Protein AF-A0A9E1I1Q4-F1 (afdb_monomer_lite)

Sequence (810 aa):
MKRIVSFVLIAMMLLTFMPTSYAAVNMVKNPGFETDTSWWKPSGASVIRQEKAAAVGKYGAYVTVTSNWGSMHTPVMNFKKGVTYTVSARIKLAEGLGTRSARFITSHNAGGNGTPAWIEMPSTMINDKEWTLVSSSFCYQGTNKTGKGTLQCRVGSGSELLSYYIDDYSIVSSEVTNYRETEYAEGEMVENKGFDVDSDGWIAKNGAAISRIVGEGYDNSEASGLVTSNGNGYVGVELNFVQGQTYDISAFIKTAGSAAFFTLFVRHDDGTNEQVALLYPTDKDWNSMEGRYLHRRASGKALVYVTSNNTDSFYIDELSVIPKGKAVDIVTETEILPGEKGVMIDGTKQDLSVYITDGIVMVPIVELAYKINGTGTEENGVAVLKRGINVVRLTENATTMSVNGKEKKISVPARIINGKLYADAVAVAMELGVKSAASNGEMVIIKNNEGGYKLNYTAKKLRDDKSLTIGMLTGSRAQRAGTFDPYSTASRDVIKAWFNRNYADCTINVVESDVSATGIMLAAFRAKKFVEENNVDLLLVDVYRNDMELSAAETEEYATTLIRAAREANSSVDIVFLYTLTEELYNDYYSIGKKPESYDGYEKIAGVYSIPTADLGEALIKRMGAEGKGFLSYHNATKNPNTDGAKVYADAIVAKIKECLASSDEKTDRVTRNHAKSFDAVIDGFDNVKLGAGWSKIDESLSTSGTDSYITARQVGAEIEYVFVGNIIGLYYESNPKSGDILYSIDGGAYKSLSTFDKYSYEFEHMCAVLLAKDLEDGQHTLKIKVASTKNEEAKDTLIRIGGFLVGNK

Secondary structure (DSSP, 8-state):
----------------PPPP-PPPPB--SSTT-SS-STT-EEESEEEEEEGGG-SSSS-EEEEEE-STT-EEEPPPEEPPTT-EEEEEEEEEEPTT--EEEEEEEEEEE-TTTPPEEEEEPPPEEEESSS-EEEEEEEE---SSTT-EEEEEEEETTSS---EEEEEEEEEEESS---PBPPPPPTT---TTSS-SS--TT-EEETT-EEEEEES--GGGBSEEEEEE--SS-EEEEEEE--TT-EEEEEEEEEESSS---EEEEEEETTS-EEEEEEE--SSSS-EEEEEEEE---S--EEEEEEEESSSS-EEEEEEEEEEESPPPP--S-EEE-SBSBEEEETTEE----EEEETTEEEEEHHHHHHHTT-EEEEETTEEEEEETTEEEEEETT-SEEEETTEEEE-SS--EEETTEEEEEHHHHHHHTT-SEEEE-SSEEEEE--SS----HHHHHIIIIISEEEEEEEE------TT---HHHHHHHHHHHHHHHHH-TTSEEEEEEEE-TT--HHHHHHHHHHHHHHHT-SEEEEE-GGG-TT--HHHHHHHHHHHHHHHHHH-TT-EEEEE-PPPHHHHHHTGGGT---HHHHHHHHHHHHHT--EE-HHHHHHHHHHHHT--GGGGB-TTSSB-HHHHHHHHHHHHHHHHHHHHT--TT-PPP-PPPS---EEEEE-STTEEEPTTEEEE-S--TTT--S-EEEE-STT-EEEEEEESSEEEEEEEE-TTB-EEEEEETT---EEEES--TTTTT--EEEEEEEESSPPSSEEEEEEEE-S---TT-SS-BEEEEEEEEEE-

Radius of gyration: 38.64 Å; chains: 1; bounding box: 77×83×129 Å

pLDDT: mean 83.0, std 15.5, range [23.55, 98.62]

Structure (mmCIF, N/CA/C/O backbone):
data_AF-A0A9E1I1Q4-F1
#
_entry.id   AF-A0A9E1I1Q4-F1
#
loop_
_atom_site.group_PDB
_atom_site.id
_atom_site.type_symbol
_atom_site.label_atom_id
_atom_site.label_alt_id
_atom_site.label_comp_id
_atom_site.label_asym_id
_atom_site.label_entity_id
_atom_site.label_seq_id
_atom_site.pdbx_PDB_ins_code
_atom_site.Cartn_x
_atom_site.Cartn_y
_atom_site.Cartn_z
_atom_site.occupancy
_atom_site.B_iso_or_equiv
_atom_site.auth_seq_id
_atom_site.auth_comp_id
_atom_site.auth_asym_id
_atom_site.auth_atom_id
_atom_site.pdbx_PDB_model_num
ATOM 1 N N . MET A 1 1 ? -1.872 5.866 -84.261 1.00 31.75 1 MET A N 1
ATOM 2 C CA . MET A 1 1 ? -1.132 4.589 -84.154 1.00 31.75 1 MET A CA 1
ATOM 3 C C . MET A 1 1 ? 0.278 4.917 -83.648 1.00 31.75 1 MET A C 1
ATOM 5 O O . MET A 1 1 ? 0.926 5.736 -84.269 1.00 31.75 1 MET A O 1
ATOM 9 N N . LYS A 1 2 ? 0.653 4.376 -82.475 1.00 30.27 2 LYS A N 1
ATOM 10 C CA . LYS A 1 2 ? 1.987 4.249 -81.826 1.00 30.27 2 LYS A CA 1
ATOM 11 C C . LYS A 1 2 ? 3.082 5.348 -81.958 1.00 30.27 2 LYS A C 1
ATOM 13 O O . LYS A 1 2 ? 3.721 5.457 -82.989 1.00 30.27 2 LYS A O 1
ATOM 18 N N . ARG A 1 3 ? 3.370 5.943 -80.780 1.00 30.50 3 ARG A N 1
ATOM 19 C CA . ARG A 1 3 ? 4.661 6.194 -80.067 1.00 30.50 3 ARG A CA 1
ATOM 20 C C . ARG A 1 3 ? 5.834 6.947 -80.738 1.00 30.50 3 ARG A C 1
ATOM 22 O O . ARG A 1 3 ? 6.239 6.593 -81.832 1.00 30.50 3 ARG A O 1
ATOM 29 N N . ILE A 1 4 ? 6.477 7.799 -79.910 1.00 27.84 4 ILE A N 1
ATOM 30 C CA . ILE A 1 4 ? 7.935 7.995 -79.618 1.00 27.84 4 ILE A CA 1
ATOM 31 C C . ILE A 1 4 ? 8.178 9.508 -79.376 1.00 27.84 4 ILE A C 1
ATOM 33 O O . ILE A 1 4 ? 8.007 10.304 -80.286 1.00 27.84 4 ILE A O 1
ATOM 37 N N . VAL A 1 5 ? 8.226 9.986 -78.122 1.00 28.00 5 VAL A N 1
ATOM 38 C CA . VAL A 1 5 ? 9.405 10.175 -77.232 1.00 28.00 5 VAL A CA 1
ATOM 39 C C . VAL A 1 5 ? 10.465 11.141 -77.784 1.00 28.00 5 VAL A C 1
ATOM 41 O O . VAL A 1 5 ? 11.193 10.788 -78.706 1.00 28.00 5 VAL A O 1
ATOM 44 N N . SER A 1 6 ? 10.601 12.313 -77.145 1.00 26.61 6 SER A N 1
ATOM 45 C CA . SER A 1 6 ? 11.833 12.814 -76.488 1.00 26.61 6 SER A CA 1
ATOM 46 C C . SER A 1 6 ? 11.692 14.301 -76.137 1.00 26.61 6 SER A C 1
ATOM 48 O O . SER A 1 6 ? 11.470 15.100 -77.034 1.00 26.61 6 SER A O 1
ATOM 50 N N . PHE A 1 7 ? 11.878 14.679 -74.869 1.00 25.36 7 PHE A N 1
ATOM 51 C CA . PHE A 1 7 ? 12.799 15.759 -74.489 1.00 25.36 7 PHE A CA 1
ATOM 52 C C . PHE A 1 7 ? 13.156 15.637 -73.001 1.00 25.36 7 PHE A C 1
ATOM 54 O O . PHE A 1 7 ? 12.303 15.453 -72.137 1.00 25.36 7 PHE A O 1
ATOM 61 N N . VAL A 1 8 ? 14.463 15.667 -72.772 1.00 26.41 8 VAL A N 1
ATOM 62 C CA . VAL A 1 8 ? 15.217 15.561 -71.520 1.00 26.41 8 VAL A CA 1
ATOM 63 C C . VAL A 1 8 ? 15.205 16.907 -70.793 1.00 26.41 8 VAL A C 1
ATOM 65 O O . VAL A 1 8 ? 15.328 17.918 -71.476 1.00 26.41 8 VAL A O 1
ATOM 68 N N . LEU A 1 9 ? 15.167 16.923 -69.450 1.00 24.62 9 LEU A N 1
ATOM 69 C CA . LEU A 1 9 ? 16.068 17.760 -68.634 1.00 24.62 9 LEU A CA 1
ATOM 70 C C . LEU A 1 9 ? 16.052 17.390 -67.125 1.00 24.62 9 LEU A C 1
ATOM 72 O O . LEU A 1 9 ? 15.003 17.381 -66.494 1.00 24.62 9 LEU A O 1
ATOM 76 N N . ILE A 1 10 ? 17.270 17.202 -66.591 1.00 27.27 10 ILE A N 1
ATOM 77 C CA . ILE A 1 10 ? 17.754 17.378 -65.199 1.00 27.27 10 ILE A CA 1
ATOM 78 C C . ILE A 1 10 ? 17.330 16.357 -64.122 1.00 27.27 10 ILE A C 1
ATOM 80 O O . ILE A 1 10 ? 16.269 16.470 -63.523 1.00 27.27 10 ILE A O 1
ATOM 84 N N . ALA A 1 11 ? 18.274 15.482 -63.749 1.00 23.95 11 ALA A N 1
ATOM 85 C CA . ALA A 1 11 ? 18.584 15.164 -62.348 1.00 23.95 11 ALA A CA 1
ATOM 86 C C . ALA A 1 11 ? 19.993 14.547 -62.256 1.00 23.95 11 ALA A C 1
ATOM 88 O O . ALA A 1 11 ? 20.226 13.405 -62.646 1.00 23.95 11 ALA A O 1
ATOM 89 N N . MET A 1 12 ? 20.944 15.347 -61.780 1.00 27.67 12 MET A N 1
ATOM 90 C CA . MET A 1 12 ? 22.245 14.907 -61.275 1.00 27.67 12 MET A CA 1
ATOM 91 C C . MET A 1 12 ? 22.057 14.540 -59.788 1.00 27.67 12 MET A C 1
ATOM 93 O O . MET A 1 12 ? 21.210 15.147 -59.142 1.00 27.67 12 MET A O 1
ATOM 97 N N . MET A 1 13 ? 22.863 13.601 -59.274 1.00 28.61 13 MET A N 1
ATOM 98 C CA . MET A 1 13 ? 22.855 12.992 -57.922 1.00 28.61 13 MET A CA 1
ATOM 99 C C . MET A 1 13 ? 21.889 11.819 -57.684 1.00 28.61 13 MET A C 1
ATOM 101 O O . MET A 1 13 ? 20.784 11.984 -57.186 1.00 28.61 13 MET A O 1
ATOM 105 N N . LEU A 1 14 ? 22.387 10.610 -57.956 1.00 23.55 14 LEU A N 1
ATOM 106 C CA . LEU A 1 14 ? 22.246 9.419 -57.105 1.00 23.55 14 LEU A CA 1
ATOM 107 C C . LEU A 1 14 ? 23.162 8.339 -57.695 1.00 23.55 14 LEU A C 1
ATOM 109 O O . LEU A 1 14 ? 22.777 7.595 -58.594 1.00 23.55 14 LEU A O 1
ATOM 113 N N . LEU A 1 15 ? 24.411 8.282 -57.218 1.00 25.50 15 LEU A N 1
ATOM 114 C CA . LEU A 1 15 ? 25.166 7.035 -57.284 1.00 25.50 15 LEU A CA 1
ATOM 115 C C . LEU A 1 15 ? 24.448 6.085 -56.322 1.00 25.50 15 LEU A C 1
ATOM 117 O O . LEU A 1 15 ? 24.604 6.172 -55.107 1.00 25.50 15 LEU A O 1
ATOM 121 N N . THR A 1 16 ? 23.585 5.238 -56.867 1.00 27.83 16 THR A N 1
ATOM 122 C CA . THR A 1 16 ? 23.010 4.117 -56.137 1.00 27.83 16 THR A CA 1
ATOM 123 C C . THR A 1 16 ? 24.149 3.181 -55.754 1.00 27.83 16 THR A C 1
ATOM 125 O O . THR A 1 16 ? 24.719 2.512 -56.618 1.00 27.83 16 THR A O 1
ATOM 128 N N . PHE A 1 17 ? 24.470 3.139 -54.461 1.00 28.78 17 PHE A N 1
ATOM 129 C CA . PHE A 1 17 ? 25.036 1.947 -53.843 1.00 28.78 17 PHE A CA 1
ATOM 130 C C . PHE A 1 17 ? 24.171 0.760 -54.279 1.00 28.78 17 PHE A C 1
ATOM 132 O O . PHE A 1 17 ? 22.959 0.755 -54.059 1.00 28.78 17 PHE A O 1
ATOM 139 N N . MET A 1 18 ? 24.773 -0.225 -54.944 1.00 27.92 18 MET A N 1
ATOM 140 C CA . MET A 1 18 ? 24.151 -1.542 -54.991 1.00 27.92 18 MET A CA 1
ATOM 141 C C . MET A 1 18 ? 24.119 -2.063 -53.551 1.00 27.92 18 MET A C 1
ATOM 143 O O . MET A 1 18 ? 25.167 -2.022 -52.902 1.00 27.92 18 MET A O 1
ATOM 147 N N . PRO A 1 19 ? 22.976 -2.536 -53.027 1.00 31.38 19 PRO A N 1
ATOM 148 C CA . PRO A 1 19 ? 22.994 -3.261 -51.772 1.00 31.38 19 PRO A CA 1
ATOM 149 C C . PRO A 1 19 ? 23.843 -4.518 -51.971 1.00 31.38 19 PRO A C 1
ATOM 151 O O . PRO A 1 19 ? 23.609 -5.312 -52.887 1.00 31.38 19 PRO A O 1
ATOM 154 N N . THR A 1 20 ? 24.854 -4.668 -51.124 1.00 36.47 20 THR A N 1
ATOM 155 C CA . THR A 1 20 ? 25.526 -5.935 -50.855 1.00 36.47 20 THR A CA 1
ATOM 156 C C . THR A 1 20 ? 24.454 -6.993 -50.604 1.00 36.47 20 THR A C 1
ATOM 158 O O . THR A 1 20 ? 23.581 -6.836 -49.754 1.00 36.47 20 THR A O 1
ATOM 161 N N . SER A 1 21 ? 24.459 -8.061 -51.398 1.00 34.97 21 SER A N 1
ATOM 162 C CA . SER A 1 21 ? 23.562 -9.192 -51.184 1.00 34.97 21 SER A CA 1
ATOM 163 C C . SER A 1 21 ? 23.969 -9.901 -49.890 1.00 34.97 21 SER A C 1
ATOM 165 O O . SER A 1 21 ? 24.997 -10.579 -49.868 1.00 34.97 21 SER A O 1
ATOM 167 N N . TYR A 1 22 ? 23.191 -9.741 -48.820 1.00 41.50 22 TYR A N 1
ATOM 168 C CA . TYR A 1 22 ? 23.403 -10.461 -47.565 1.00 41.50 22 TYR A CA 1
ATOM 169 C C . TYR A 1 22 ? 23.084 -11.953 -47.753 1.00 41.50 22 TYR A C 1
ATOM 171 O O . TYR A 1 22 ? 22.030 -12.320 -48.281 1.00 41.50 22 TYR A O 1
ATOM 179 N N . ALA A 1 23 ? 24.024 -12.821 -47.371 1.00 47.31 23 ALA A N 1
ATOM 180 C CA . ALA A 1 23 ? 23.887 -14.269 -47.481 1.00 47.31 23 ALA A CA 1
ATOM 181 C C . ALA A 1 23 ? 23.086 -14.816 -46.292 1.00 47.31 23 ALA A C 1
ATOM 183 O O . ALA A 1 23 ? 23.363 -14.484 -45.144 1.00 47.31 23 ALA A O 1
ATOM 184 N N . ALA A 1 24 ? 22.094 -15.665 -46.553 1.00 55.91 24 ALA A N 1
ATOM 185 C CA . ALA A 1 24 ? 21.310 -16.285 -45.493 1.00 55.91 24 ALA A CA 1
ATOM 186 C C . ALA A 1 24 ? 22.155 -17.303 -44.688 1.00 55.91 24 ALA A C 1
ATOM 188 O O . ALA A 1 24 ? 22.966 -18.042 -45.253 1.00 55.91 24 ALA A O 1
ATOM 189 N N . VAL A 1 25 ? 21.985 -17.310 -43.360 1.00 66.00 25 VAL A N 1
ATOM 190 C CA . VAL A 1 25 ? 22.849 -18.040 -42.414 1.00 66.00 25 VAL A CA 1
ATOM 191 C C . VAL A 1 25 ? 22.579 -19.546 -42.442 1.00 66.00 25 VAL A C 1
ATOM 193 O O . VAL A 1 25 ? 21.433 -20.000 -42.449 1.00 66.00 25 VAL A O 1
ATOM 196 N N . ASN A 1 26 ? 23.657 -20.336 -42.440 1.00 80.62 26 ASN A N 1
ATOM 197 C CA . ASN A 1 26 ? 23.590 -21.793 -42.383 1.00 80.62 26 ASN A CA 1
ATOM 198 C C . ASN A 1 26 ? 23.258 -22.271 -40.956 1.00 80.62 26 ASN A C 1
ATOM 200 O O . ASN A 1 26 ? 23.991 -22.001 -40.009 1.00 80.62 26 ASN A O 1
ATOM 204 N N . MET A 1 27 ? 22.175 -23.033 -40.808 1.00 84.94 27 MET A N 1
ATOM 205 C CA . MET A 1 27 ? 21.664 -23.558 -39.536 1.00 84.94 27 MET A CA 1
ATOM 206 C C . MET A 1 27 ? 22.432 -24.790 -39.016 1.00 84.94 27 MET A C 1
ATOM 208 O O . MET A 1 27 ? 22.114 -25.313 -37.945 1.00 84.94 27 MET A O 1
ATOM 212 N N . VAL A 1 28 ? 23.404 -25.304 -39.774 1.00 83.00 28 VAL A N 1
ATOM 213 C CA . VAL A 1 28 ? 24.212 -26.477 -39.408 1.00 83.00 28 VAL A CA 1
ATOM 214 C C . VAL A 1 28 ? 25.425 -26.055 -38.586 1.00 83.00 28 VAL A C 1
ATOM 216 O O . VAL A 1 28 ? 26.250 -25.267 -39.043 1.00 83.00 28 VAL A O 1
ATOM 219 N N . LYS A 1 29 ? 25.588 -26.635 -37.388 1.00 79.19 29 LYS A N 1
ATOM 220 C CA . LYS A 1 29 ? 26.820 -26.474 -36.600 1.00 79.19 29 LYS A CA 1
ATOM 221 C C . LYS A 1 29 ? 27.890 -27.420 -37.153 1.00 79.19 29 LYS A C 1
ATOM 223 O O . LYS A 1 29 ? 27.659 -28.625 -37.211 1.00 79.19 29 LYS A O 1
ATOM 228 N N . ASN A 1 30 ? 29.045 -26.872 -37.534 1.00 79.69 30 ASN A N 1
ATOM 229 C CA . ASN A 1 30 ? 30.163 -27.589 -38.167 1.00 79.69 30 ASN A CA 1
ATOM 230 C C . ASN A 1 30 ? 29.805 -28.259 -39.523 1.00 79.69 30 ASN A C 1
ATOM 232 O O . ASN A 1 30 ? 29.855 -29.486 -39.648 1.00 79.69 30 ASN A O 1
ATOM 236 N N . PRO A 1 31 ? 29.436 -27.466 -40.549 1.00 85.19 31 PRO A N 1
ATOM 237 C CA . PRO A 1 31 ? 28.944 -27.973 -41.835 1.00 85.19 31 PRO A CA 1
ATOM 238 C C . PRO A 1 31 ? 29.987 -28.745 -42.657 1.00 85.19 31 PRO A C 1
ATOM 240 O O . PRO A 1 31 ? 29.607 -29.629 -43.422 1.00 85.19 31 PRO A O 1
ATOM 243 N N . GLY A 1 32 ? 31.272 -28.428 -42.474 1.00 83.75 32 GLY A N 1
ATOM 244 C CA . GLY A 1 32 ? 32.406 -29.090 -43.130 1.00 83.75 32 GLY A CA 1
ATOM 245 C C . GLY A 1 32 ? 33.088 -30.160 -42.273 1.00 83.75 32 GLY A C 1
ATOM 246 O O . GLY A 1 32 ? 34.187 -30.587 -42.574 1.00 83.75 32 GLY A O 1
ATOM 247 N N . PHE A 1 33 ? 32.504 -30.570 -41.138 1.00 88.62 33 PHE A N 1
ATOM 248 C CA . PHE A 1 33 ? 33.086 -31.609 -40.268 1.00 88.62 33 PHE A CA 1
ATOM 249 C C . PHE A 1 33 ? 34.517 -31.309 -39.771 1.00 88.62 33 PHE A C 1
ATOM 251 O O . PHE A 1 33 ? 35.244 -32.216 -39.366 1.00 88.62 33 PHE A O 1
ATOM 258 N N . GLU A 1 34 ? 34.927 -30.043 -39.730 1.00 87.06 34 GLU A N 1
ATOM 259 C CA . GLU A 1 34 ? 36.308 -29.638 -39.455 1.00 87.06 34 GLU A CA 1
ATOM 260 C C . GLU A 1 34 ? 36.713 -29.817 -37.991 1.00 87.06 34 GLU A C 1
ATOM 262 O O . GLU A 1 34 ? 37.888 -30.039 -37.705 1.00 87.06 34 GLU A O 1
ATOM 267 N N . THR A 1 35 ? 35.762 -29.816 -37.056 1.00 84.31 35 THR A N 1
ATOM 268 C CA . THR A 1 35 ? 36.044 -30.036 -35.628 1.00 84.31 35 THR A CA 1
ATOM 269 C C . THR A 1 35 ? 35.754 -31.471 -35.182 1.00 84.31 35 THR A C 1
ATOM 271 O O . THR A 1 35 ? 36.652 -32.165 -34.711 1.00 84.31 35 THR A O 1
ATOM 274 N N . ASP A 1 36 ? 34.520 -31.949 -35.359 1.00 87.12 36 ASP A N 1
ATOM 275 C CA . ASP A 1 36 ? 34.059 -33.268 -34.905 1.00 87.12 36 ASP A CA 1
ATOM 276 C C . ASP A 1 36 ? 32.797 -33.750 -35.661 1.00 87.12 36 ASP A C 1
ATOM 278 O O . ASP A 1 36 ? 32.362 -33.137 -36.634 1.00 87.12 36 ASP A O 1
ATOM 282 N N . THR A 1 37 ? 32.205 -34.871 -35.227 1.00 87.94 37 THR A N 1
ATOM 283 C CA . THR A 1 37 ? 30.909 -35.385 -35.724 1.00 87.94 37 THR A CA 1
ATOM 284 C C . THR A 1 37 ? 29.784 -35.311 -34.684 1.00 87.94 37 THR A C 1
ATOM 286 O O . THR A 1 37 ? 28.690 -35.816 -34.926 1.00 87.94 37 THR A O 1
ATOM 289 N N . SER A 1 38 ? 30.022 -34.694 -33.523 1.00 87.56 38 SER A N 1
ATOM 290 C CA . SER A 1 38 ? 29.178 -34.781 -32.320 1.00 87.56 38 SER A CA 1
ATOM 291 C C . SER A 1 38 ? 27.760 -34.229 -32.512 1.00 87.56 38 SER A C 1
ATOM 293 O O . SER A 1 38 ? 26.793 -34.718 -31.905 1.00 87.56 38 SER A O 1
ATOM 295 N N . TRP A 1 39 ? 27.620 -33.232 -33.389 1.00 87.62 39 TRP A N 1
ATOM 296 C CA . TRP A 1 39 ? 26.337 -32.632 -33.736 1.00 87.62 39 TRP A CA 1
ATOM 297 C C . TRP A 1 39 ? 25.442 -33.599 -34.522 1.00 87.62 39 TRP A C 1
ATOM 299 O O . TRP A 1 39 ? 24.232 -33.626 -34.311 1.00 87.62 39 TRP A O 1
ATOM 309 N N . TRP A 1 40 ? 26.021 -34.462 -35.356 1.00 90.88 40 TRP A N 1
ATOM 310 C CA . TRP A 1 40 ? 25.286 -35.383 -36.218 1.00 90.88 40 TRP A CA 1
ATOM 311 C C . TRP A 1 40 ? 24.785 -36.612 -35.464 1.00 90.88 40 TRP A C 1
ATOM 313 O O . TRP A 1 40 ? 25.436 -37.127 -34.554 1.00 90.88 40 TRP A O 1
ATOM 323 N N . LYS A 1 41 ? 23.603 -37.101 -35.848 1.00 94.00 41 LYS A N 1
ATOM 324 C CA . LYS A 1 41 ? 22.956 -38.262 -35.236 1.00 94.00 41 LYS A CA 1
ATOM 325 C C . LYS A 1 41 ? 22.867 -39.391 -36.267 1.00 94.00 41 LYS A C 1
ATOM 327 O O . LYS A 1 41 ? 22.116 -39.280 -37.233 1.00 94.00 41 LYS A O 1
ATOM 332 N N . PRO A 1 42 ? 23.669 -40.458 -36.132 1.00 92.75 42 PRO A N 1
ATOM 333 C CA . PRO A 1 42 ? 23.512 -41.644 -36.960 1.00 92.75 42 PRO A CA 1
ATOM 334 C C . PRO A 1 42 ? 22.363 -42.522 -36.449 1.00 92.75 42 PRO A C 1
ATOM 336 O O . PRO A 1 42 ? 22.203 -42.714 -35.246 1.00 92.75 42 PRO A O 1
ATOM 339 N N . SER A 1 43 ? 21.592 -43.107 -37.362 1.00 92.00 43 SER A N 1
ATOM 340 C CA . SER A 1 43 ? 20.664 -44.209 -37.074 1.00 92.00 43 SER A CA 1
ATOM 341 C C . SER A 1 43 ? 20.805 -45.247 -38.173 1.00 92.00 43 SER A C 1
ATOM 343 O O . SER A 1 43 ? 20.752 -44.886 -39.344 1.00 92.00 43 SER A O 1
ATOM 345 N N . GLY A 1 44 ? 21.050 -46.514 -37.827 1.00 92.25 44 GLY A N 1
ATOM 346 C CA . GLY A 1 44 ? 21.295 -47.558 -38.832 1.00 92.25 44 GLY A CA 1
ATOM 347 C C . GLY A 1 44 ? 22.511 -47.293 -39.731 1.00 92.25 44 GLY A C 1
ATOM 348 O O . GLY A 1 44 ? 22.585 -47.802 -40.848 1.00 92.25 44 GLY A O 1
ATOM 349 N N . ALA A 1 45 ? 23.432 -46.442 -39.278 1.00 94.62 45 ALA A N 1
ATOM 350 C CA . ALA A 1 45 ? 24.629 -46.032 -39.994 1.00 94.62 45 ALA A CA 1
ATOM 351 C C . ALA A 1 45 ? 25.760 -45.709 -39.005 1.00 94.62 45 ALA A C 1
ATOM 353 O O . ALA A 1 45 ? 25.513 -45.507 -37.816 1.00 94.62 45 ALA A O 1
ATOM 354 N N . SER A 1 46 ? 26.996 -45.624 -39.489 1.00 95.19 46 SER A N 1
ATOM 355 C CA . SER A 1 46 ? 28.126 -45.028 -38.770 1.00 95.19 46 SER A CA 1
ATOM 356 C C . SER A 1 46 ? 28.619 -43.782 -39.502 1.00 95.19 46 SER A C 1
ATOM 358 O O . SER A 1 46 ? 28.524 -43.704 -40.726 1.00 95.19 46 SER A O 1
ATOM 360 N N . VAL A 1 47 ? 29.119 -42.798 -38.749 1.00 94.81 47 VAL A N 1
ATOM 361 C CA . VAL A 1 47 ? 29.632 -41.525 -39.278 1.00 94.81 47 VAL A CA 1
ATOM 362 C C . VAL A 1 47 ? 31.033 -41.316 -38.727 1.00 94.81 47 VAL A C 1
ATOM 364 O O . VAL A 1 47 ? 31.212 -41.171 -37.517 1.00 94.81 47 VAL A O 1
ATOM 367 N N . ILE A 1 48 ? 32.023 -41.314 -39.614 1.00 94.75 48 ILE A N 1
ATOM 368 C CA . ILE A 1 48 ? 33.435 -41.175 -39.259 1.00 94.75 48 ILE A CA 1
ATOM 369 C C . ILE A 1 48 ? 33.995 -39.944 -39.961 1.00 94.75 48 ILE A C 1
ATOM 371 O O . ILE A 1 48 ? 33.928 -39.836 -41.182 1.00 94.75 48 ILE A O 1
ATOM 375 N N . ARG A 1 49 ? 34.583 -39.027 -39.192 1.00 94.25 49 ARG A N 1
ATOM 376 C CA . ARG A 1 49 ? 35.329 -37.887 -39.731 1.00 94.25 49 ARG A CA 1
ATOM 377 C C . ARG A 1 49 ? 36.700 -38.344 -40.221 1.00 94.25 49 ARG A C 1
ATOM 379 O O . ARG A 1 49 ? 37.429 -38.983 -39.465 1.00 94.25 49 ARG A O 1
ATOM 386 N N . GLN A 1 50 ? 37.069 -38.000 -41.452 1.00 91.62 50 GLN A N 1
ATOM 387 C CA . GLN A 1 50 ? 38.378 -38.349 -42.014 1.00 91.62 50 GLN A CA 1
ATOM 388 C C . GLN A 1 50 ? 38.825 -37.385 -43.118 1.00 91.62 50 GLN A C 1
ATOM 390 O O . GLN A 1 50 ? 37.997 -36.785 -43.795 1.00 91.62 50 GLN A O 1
ATOM 395 N N . GLU A 1 51 ? 40.139 -37.280 -43.339 1.00 86.38 51 GLU A N 1
ATOM 396 C CA . GLU A 1 51 ? 40.712 -36.351 -44.330 1.00 86.38 51 GLU A CA 1
ATOM 397 C C . GLU A 1 51 ? 40.326 -36.710 -45.772 1.00 86.38 51 GLU A C 1
ATOM 399 O O . GLU A 1 51 ? 39.996 -35.851 -46.580 1.00 86.38 51 GLU A O 1
ATOM 404 N N . LYS A 1 52 ? 40.261 -38.011 -46.091 1.00 77.50 52 LYS A N 1
ATOM 405 C CA . LYS A 1 52 ? 39.847 -38.500 -47.422 1.00 77.50 52 LYS A CA 1
ATOM 406 C C . LYS A 1 52 ? 38.393 -38.174 -47.784 1.00 77.50 52 LYS A C 1
ATOM 408 O O . LYS A 1 52 ? 37.982 -38.439 -48.910 1.00 77.50 52 LYS A O 1
ATOM 413 N N . ALA A 1 53 ? 37.614 -37.684 -46.825 1.00 75.69 53 ALA A N 1
ATOM 414 C CA . ALA A 1 53 ? 36.216 -37.331 -47.002 1.00 75.69 53 ALA A CA 1
ATOM 415 C C . ALA A 1 53 ? 35.996 -35.829 -47.226 1.00 75.69 53 ALA A C 1
ATOM 417 O O . ALA A 1 53 ? 34.844 -35.444 -47.365 1.00 75.69 53 ALA A O 1
ATOM 418 N N . ALA A 1 54 ? 37.051 -35.009 -47.281 1.00 83.00 54 ALA A N 1
ATOM 419 C CA . ALA A 1 54 ? 36.927 -33.578 -47.533 1.00 83.00 54 ALA A CA 1
ATOM 420 C C . ALA A 1 54 ? 36.652 -33.295 -49.021 1.00 83.00 54 ALA A C 1
ATOM 422 O O . ALA A 1 54 ? 37.390 -33.737 -49.911 1.00 83.00 54 ALA A O 1
ATOM 423 N N . ALA A 1 55 ? 35.585 -32.557 -49.294 1.00 81.81 55 ALA A N 1
ATOM 424 C CA . ALA A 1 55 ? 35.336 -31.884 -50.560 1.00 81.81 55 ALA A CA 1
ATOM 425 C C . ALA A 1 55 ? 35.933 -30.470 -50.541 1.00 81.81 55 ALA A C 1
ATOM 427 O O . ALA A 1 55 ? 36.485 -30.024 -51.550 1.00 81.81 55 ALA A O 1
ATOM 428 N N . VAL A 1 56 ? 35.844 -29.791 -49.396 1.00 76.06 56 VAL A N 1
ATOM 429 C CA . VAL A 1 56 ? 36.466 -28.497 -49.094 1.00 76.06 56 VAL A CA 1
ATOM 430 C C . VAL A 1 56 ? 37.055 -28.585 -47.684 1.00 76.06 56 VAL A C 1
ATOM 432 O O . VAL A 1 56 ? 36.546 -29.308 -46.844 1.00 76.06 56 VAL A O 1
ATOM 435 N N . GLY A 1 57 ? 38.151 -27.875 -47.414 1.00 82.81 57 GLY A N 1
ATOM 436 C CA . GLY A 1 57 ? 38.796 -27.941 -46.101 1.00 82.81 57 GLY A CA 1
ATOM 437 C C . GLY A 1 57 ? 39.644 -29.202 -45.912 1.00 82.81 57 GLY A C 1
ATOM 438 O O . GLY A 1 57 ? 40.212 -29.732 -46.872 1.00 82.81 57 GLY A O 1
ATOM 439 N N . LYS A 1 58 ? 39.826 -29.619 -44.657 1.00 82.06 58 LYS A N 1
ATOM 440 C CA . LYS A 1 58 ? 40.730 -30.711 -44.276 1.00 82.06 58 LYS A CA 1
ATOM 441 C C . LYS A 1 58 ? 39.985 -32.003 -43.968 1.00 82.06 58 LYS A C 1
ATOM 443 O O . LYS A 1 58 ? 40.577 -33.069 -44.134 1.00 82.06 58 LYS A O 1
ATOM 448 N N . TYR A 1 59 ? 38.734 -31.951 -43.524 1.00 88.25 59 TYR A N 1
ATOM 449 C CA . TYR A 1 59 ? 37.987 -33.139 -43.122 1.00 88.25 59 TYR A CA 1
ATOM 450 C C . TYR A 1 59 ? 36.597 -33.168 -43.749 1.00 88.25 59 TYR A C 1
ATOM 452 O O . TYR A 1 59 ? 36.053 -32.153 -44.123 1.00 88.25 59 TYR A O 1
ATOM 460 N N . GLY A 1 60 ? 36.018 -34.361 -43.843 1.00 91.81 60 GLY A N 1
ATOM 461 C CA . GLY A 1 60 ? 34.599 -34.545 -44.137 1.00 91.81 60 GLY A CA 1
ATOM 462 C C . GLY A 1 60 ? 34.084 -35.811 -43.461 1.00 91.81 60 GLY A C 1
ATOM 463 O O . GLY A 1 60 ? 34.828 -36.487 -42.733 1.00 91.81 60 GLY A O 1
ATOM 464 N N . ALA A 1 61 ? 32.827 -36.178 -43.704 1.00 95.06 61 ALA A N 1
ATOM 465 C CA . ALA A 1 61 ? 32.229 -37.378 -43.128 1.00 95.06 61 ALA A CA 1
ATOM 466 C C . ALA A 1 61 ? 32.191 -38.552 -44.114 1.00 95.06 61 ALA A C 1
ATOM 468 O O . ALA A 1 61 ? 31.731 -38.441 -45.248 1.00 95.06 61 ALA A O 1
ATOM 469 N N . TYR A 1 62 ? 32.616 -39.721 -43.642 1.00 96.19 62 TYR A N 1
ATOM 470 C CA . TYR A 1 62 ? 32.378 -41.013 -44.273 1.00 96.19 62 TYR A CA 1
ATOM 471 C C . TYR A 1 62 ? 31.243 -41.728 -43.558 1.00 96.19 62 TYR A C 1
ATOM 473 O O . TYR A 1 62 ? 31.348 -42.063 -42.374 1.00 96.19 62 TYR A O 1
ATOM 481 N N . VAL A 1 63 ? 30.154 -41.949 -44.286 1.00 95.94 63 VAL A N 1
ATOM 482 C CA . VAL A 1 63 ? 28.941 -42.576 -43.776 1.00 95.94 63 VAL A CA 1
ATOM 483 C C . VAL A 1 63 ? 28.866 -44.001 -44.301 1.00 95.94 63 VAL A C 1
ATOM 485 O O . VAL A 1 63 ? 28.962 -44.224 -45.505 1.00 95.94 63 VAL A O 1
ATOM 488 N N . THR A 1 64 ? 28.687 -44.971 -43.407 1.00 96.06 64 THR A N 1
ATOM 489 C CA . THR A 1 64 ? 28.446 -46.377 -43.768 1.00 96.06 64 THR A CA 1
ATOM 490 C C . THR A 1 64 ? 27.062 -46.785 -43.300 1.00 96.06 64 THR A C 1
ATOM 492 O O . THR A 1 64 ? 26.793 -46.769 -42.102 1.00 96.06 64 THR A O 1
ATOM 495 N N . VAL A 1 65 ? 26.185 -47.147 -44.235 1.00 95.19 65 VAL A N 1
ATOM 496 C CA . VAL A 1 65 ? 24.825 -47.612 -43.942 1.00 95.19 65 VAL A CA 1
ATOM 497 C C . VAL A 1 65 ? 24.885 -49.079 -43.517 1.00 95.19 65 VAL A C 1
ATOM 499 O O . VAL A 1 65 ? 25.336 -49.931 -44.279 1.00 95.19 65 VAL A O 1
ATOM 502 N N . THR A 1 66 ? 24.446 -49.376 -42.294 1.00 93.94 66 THR A N 1
ATOM 503 C CA . THR A 1 66 ? 24.546 -50.706 -41.667 1.00 93.94 66 THR A CA 1
ATOM 504 C C . THR A 1 66 ? 23.202 -51.421 -41.525 1.00 93.94 66 THR A C 1
ATOM 506 O O . THR A 1 66 ? 23.175 -52.611 -41.217 1.00 93.94 66 THR A O 1
ATOM 509 N N . SER A 1 67 ? 22.085 -50.738 -41.784 1.00 92.81 67 SER A N 1
ATOM 510 C CA . SER A 1 67 ? 20.748 -51.334 -41.832 1.00 92.81 67 SER A CA 1
ATOM 511 C C . SER A 1 67 ? 19.854 -50.643 -42.858 1.00 92.81 67 SER A C 1
ATOM 513 O O . SER A 1 67 ? 20.122 -49.516 -43.275 1.00 92.81 67 SER A O 1
ATOM 515 N N . ASN A 1 68 ? 18.737 -51.287 -43.209 1.00 91.38 68 ASN A N 1
ATOM 516 C CA . ASN A 1 68 ? 17.694 -50.656 -44.017 1.00 91.38 68 ASN A CA 1
ATOM 517 C C . ASN A 1 68 ? 17.285 -49.312 -43.401 1.00 91.38 68 ASN A C 1
ATOM 519 O O . ASN A 1 68 ? 17.074 -49.211 -42.191 1.00 91.38 68 ASN A O 1
ATOM 523 N N . TRP A 1 69 ? 17.159 -48.303 -44.257 1.00 87.62 69 TRP A N 1
ATOM 524 C CA . TRP A 1 69 ? 16.812 -46.916 -43.943 1.00 87.62 69 TRP A CA 1
ATOM 525 C C . TRP A 1 69 ? 17.843 -46.163 -43.100 1.00 87.62 69 TRP A C 1
ATOM 527 O O . TRP A 1 69 ? 17.536 -45.080 -42.602 1.00 87.62 69 TRP A O 1
ATOM 537 N N . GLY A 1 70 ? 19.053 -46.709 -42.967 1.00 90.62 70 GLY A N 1
ATOM 538 C CA . GLY A 1 70 ? 20.130 -46.083 -42.221 1.00 90.62 70 GLY A CA 1
ATOM 539 C C . GLY A 1 70 ? 20.561 -44.743 -42.813 1.00 90.62 70 GLY A C 1
ATOM 540 O O . GLY A 1 70 ? 20.641 -44.577 -44.032 1.00 90.62 70 GLY A O 1
ATOM 541 N N . SER A 1 71 ? 20.825 -43.769 -41.947 1.00 89.69 71 SER A N 1
ATOM 542 C CA . SER A 1 71 ? 21.168 -42.407 -42.347 1.00 89.69 71 SER A CA 1
ATOM 543 C C . SER A 1 71 ? 21.978 -41.665 -41.284 1.00 89.69 71 SER A C 1
ATOM 545 O O . SER A 1 71 ? 21.992 -42.005 -40.097 1.00 89.69 71 SER A O 1
ATOM 547 N N . MET A 1 72 ? 22.618 -40.587 -41.732 1.00 92.56 72 MET A N 1
ATOM 548 C CA . MET A 1 72 ? 23.075 -39.493 -40.884 1.00 92.56 72 MET A CA 1
ATOM 549 C C . MET A 1 72 ? 22.032 -38.372 -40.938 1.00 92.56 72 MET A C 1
ATOM 551 O O . MET A 1 72 ? 21.656 -37.933 -42.030 1.00 92.56 72 MET A O 1
ATOM 555 N N . HIS A 1 73 ? 21.575 -37.906 -39.777 1.00 92.56 73 HIS A N 1
ATOM 556 C CA . HIS A 1 73 ? 20.588 -36.837 -39.673 1.00 92.56 73 HIS A CA 1
ATOM 557 C C . HIS A 1 73 ? 21.001 -35.748 -38.681 1.00 92.56 73 HIS A C 1
ATOM 559 O O . HIS A 1 73 ? 21.845 -35.954 -37.804 1.00 92.56 73 HIS A O 1
ATOM 565 N N . THR A 1 74 ? 20.409 -34.567 -38.840 1.00 93.00 74 THR A N 1
ATOM 566 C CA . THR A 1 74 ? 20.557 -33.454 -37.896 1.00 93.00 74 THR A CA 1
ATOM 567 C C . THR A 1 74 ? 19.951 -33.816 -36.533 1.00 93.00 74 THR A C 1
ATOM 569 O O . THR A 1 74 ? 19.047 -34.657 -36.469 1.00 93.00 74 THR A O 1
ATOM 572 N N . PRO A 1 75 ? 20.326 -33.125 -35.441 1.00 88.56 75 PRO A N 1
ATOM 573 C CA . PRO A 1 75 ? 19.480 -33.041 -34.253 1.00 88.56 75 PRO A CA 1
ATOM 574 C C . PRO A 1 75 ? 18.061 -32.570 -34.596 1.00 88.56 75 PRO A C 1
ATOM 576 O O . PRO A 1 75 ? 17.780 -32.128 -35.714 1.00 88.56 75 PRO A O 1
ATOM 579 N N . VAL A 1 76 ? 17.158 -32.631 -33.616 1.00 87.25 76 VAL A N 1
ATOM 580 C CA . VAL A 1 76 ? 15.830 -32.026 -33.762 1.00 87.25 76 VAL A CA 1
ATOM 581 C C . VAL A 1 76 ? 15.987 -30.516 -33.965 1.00 87.25 76 VAL A C 1
ATOM 583 O O . VAL A 1 76 ? 16.467 -29.813 -33.080 1.00 87.25 76 VAL A O 1
ATOM 586 N N . MET A 1 77 ? 15.571 -30.046 -35.135 1.00 85.31 77 MET A N 1
ATOM 587 C CA . MET A 1 77 ? 15.535 -28.651 -35.563 1.00 85.31 77 MET A CA 1
ATOM 588 C C . MET A 1 77 ? 14.130 -28.073 -35.357 1.00 85.31 77 MET A C 1
ATOM 590 O O . MET A 1 77 ? 13.144 -28.816 -35.346 1.00 85.31 77 MET A O 1
ATOM 594 N N . ASN A 1 78 ? 14.034 -26.747 -35.246 1.00 85.12 78 ASN A N 1
ATOM 595 C CA . ASN A 1 78 ? 12.765 -26.018 -35.185 1.00 85.12 78 ASN A CA 1
ATOM 596 C C . ASN A 1 78 ? 12.505 -25.327 -36.533 1.00 85.12 78 ASN A C 1
ATOM 598 O O . ASN A 1 78 ? 13.077 -24.277 -36.818 1.00 85.12 78 ASN A O 1
ATOM 602 N N . PHE A 1 79 ? 11.654 -25.919 -37.366 1.00 84.56 79 PHE A N 1
ATOM 603 C CA . PHE A 1 79 ? 11.223 -25.338 -38.634 1.00 84.56 79 PHE A CA 1
ATOM 604 C C . PHE A 1 79 ? 9.976 -24.469 -38.440 1.00 84.56 79 PHE A C 1
ATOM 606 O O . PHE A 1 79 ? 9.038 -24.842 -37.732 1.00 84.56 79 PHE A O 1
ATOM 613 N N . LYS A 1 80 ? 9.938 -23.314 -39.106 1.00 82.56 80 LYS A N 1
ATOM 614 C CA . LYS A 1 80 ? 8.793 -22.399 -39.102 1.00 82.56 80 LYS A CA 1
ATOM 615 C C . LYS A 1 80 ? 7.810 -22.773 -40.206 1.00 82.56 80 LYS A C 1
ATOM 617 O O . LYS A 1 80 ? 8.192 -22.977 -41.358 1.00 82.56 80 LYS A O 1
ATOM 622 N N . LYS A 1 81 ? 6.524 -22.848 -39.861 1.00 81.00 81 LYS A N 1
ATOM 623 C CA . LYS A 1 81 ? 5.460 -23.139 -40.829 1.00 81.00 81 LYS A CA 1
ATOM 624 C C . LYS A 1 81 ? 5.376 -22.025 -41.877 1.00 81.00 81 LYS A C 1
ATOM 626 O O . LYS A 1 81 ? 5.309 -20.856 -41.521 1.00 81.00 81 LYS A O 1
ATOM 631 N N . GLY A 1 82 ? 5.363 -22.396 -43.154 1.00 78.75 82 GLY A N 1
ATOM 632 C CA . GLY A 1 82 ? 5.333 -21.468 -44.286 1.00 78.75 82 GLY A CA 1
ATOM 633 C C . GLY A 1 82 ? 6.705 -20.968 -44.749 1.00 78.75 82 GLY A C 1
ATOM 634 O O . GLY A 1 82 ? 6.782 -20.366 -45.816 1.00 78.75 82 GLY A O 1
ATOM 635 N N . VAL A 1 83 ? 7.789 -21.253 -44.018 1.00 83.69 83 VAL A N 1
ATOM 636 C CA . VAL A 1 83 ? 9.152 -20.871 -44.423 1.00 83.69 83 VAL A CA 1
ATOM 637 C C . VAL A 1 83 ? 9.736 -21.914 -45.374 1.00 83.69 83 VAL A C 1
ATOM 639 O O . VAL A 1 83 ? 9.549 -23.121 -45.191 1.00 83.69 83 VAL A O 1
ATOM 642 N N . THR A 1 84 ? 10.432 -21.447 -46.413 1.00 85.38 84 THR A N 1
ATOM 643 C CA . THR A 1 84 ? 11.180 -22.311 -47.333 1.00 85.38 84 THR A CA 1
ATOM 644 C C . THR A 1 84 ? 12.605 -22.472 -46.829 1.00 85.38 84 THR A C 1
ATOM 646 O O . THR A 1 84 ? 13.231 -21.501 -46.432 1.00 85.38 84 THR A O 1
ATOM 649 N N . TYR A 1 85 ? 13.132 -23.688 -46.845 1.00 89.25 85 TYR A N 1
ATOM 650 C CA . TYR A 1 85 ? 14.511 -23.986 -46.479 1.00 89.25 85 TYR A CA 1
ATOM 651 C C . TYR A 1 85 ? 15.217 -24.606 -47.675 1.00 89.25 85 TYR A C 1
ATOM 653 O O . TYR A 1 85 ? 14.696 -25.550 -48.267 1.00 89.25 85 TYR A O 1
ATOM 661 N N . THR A 1 86 ? 16.392 -24.091 -48.012 1.00 90.75 86 THR A N 1
ATOM 662 C CA . THR A 1 86 ? 17.310 -24.654 -49.001 1.00 90.75 86 THR A CA 1
ATOM 663 C C . THR A 1 86 ? 18.346 -25.498 -48.283 1.00 90.75 86 THR A C 1
ATOM 665 O O . THR A 1 86 ? 19.028 -25.030 -47.376 1.00 90.75 86 THR A O 1
ATOM 668 N N . VAL A 1 87 ? 18.456 -26.753 -48.692 1.00 94.62 87 VAL A N 1
ATOM 669 C CA . VAL A 1 87 ? 19.375 -27.741 -48.142 1.00 94.62 87 VAL A CA 1
ATOM 670 C C . VAL A 1 87 ? 20.362 -28.123 -49.227 1.00 94.62 87 VAL A C 1
ATOM 672 O O . VAL A 1 87 ? 19.949 -28.427 -50.346 1.00 94.62 87 VAL A O 1
ATOM 675 N N . SER A 1 88 ? 21.650 -28.164 -48.903 1.00 94.25 88 SER A N 1
ATOM 676 C CA . SER A 1 88 ? 22.665 -28.677 -49.818 1.00 94.25 88 SER A CA 1
ATOM 677 C C . SER A 1 88 ? 23.784 -29.427 -49.105 1.00 94.25 88 SER A C 1
ATOM 679 O O . SER A 1 88 ? 23.990 -29.243 -47.914 1.00 94.25 88 SER A O 1
ATOM 681 N N . ALA A 1 89 ? 24.477 -30.305 -49.824 1.00 95.56 89 ALA A N 1
ATOM 682 C CA . ALA A 1 89 ? 25.710 -30.955 -49.385 1.00 95.56 89 ALA A CA 1
ATOM 683 C C . ALA A 1 89 ? 26.479 -31.473 -50.606 1.00 95.56 89 ALA A C 1
ATOM 685 O O . ALA A 1 89 ? 25.877 -31.822 -51.627 1.00 95.56 89 ALA A O 1
ATOM 686 N N . ARG A 1 90 ? 27.803 -31.576 -50.503 1.00 94.81 90 ARG A N 1
ATOM 687 C CA . ARG A 1 90 ? 28.629 -32.293 -51.480 1.00 94.81 90 ARG A CA 1
ATOM 688 C C . ARG A 1 90 ? 28.649 -33.768 -51.113 1.00 94.81 90 ARG A C 1
ATOM 690 O O . ARG A 1 90 ? 28.905 -34.111 -49.966 1.00 94.81 90 ARG A O 1
ATOM 697 N N . ILE A 1 91 ? 28.349 -34.644 -52.071 1.00 96.50 91 ILE A N 1
ATOM 698 C CA . ILE A 1 91 ? 28.238 -36.091 -51.843 1.00 96.50 91 ILE A CA 1
ATOM 699 C C . ILE A 1 91 ? 28.973 -36.859 -52.940 1.00 96.50 91 ILE A C 1
ATOM 701 O O . ILE A 1 91 ? 28.864 -36.525 -54.121 1.00 96.50 91 ILE A O 1
ATOM 705 N N . LYS A 1 92 ? 29.699 -37.908 -52.546 1.00 95.94 92 LYS A N 1
ATOM 706 C CA . LYS A 1 92 ? 30.387 -38.844 -53.444 1.00 95.94 92 LYS A CA 1
ATOM 707 C C . LYS A 1 92 ? 30.236 -40.274 -52.930 1.00 95.94 92 LYS A C 1
ATOM 709 O O . LYS A 1 92 ? 30.339 -40.506 -51.731 1.00 95.94 92 LYS A O 1
ATOM 714 N N . LEU A 1 93 ? 30.004 -41.249 -53.803 1.00 96.50 93 LEU A N 1
ATOM 715 C CA . LEU A 1 93 ? 29.925 -42.658 -53.396 1.00 96.50 93 LEU A CA 1
ATOM 716 C C . LEU A 1 93 ? 31.308 -43.232 -53.057 1.00 96.50 93 LEU A C 1
ATOM 718 O O . LEU A 1 93 ? 32.332 -42.768 -53.562 1.00 96.50 93 LEU A O 1
ATOM 722 N N . ALA A 1 94 ? 31.336 -44.275 -52.224 1.00 94.38 94 ALA A N 1
ATOM 723 C CA . ALA A 1 94 ? 32.512 -45.130 -52.110 1.00 94.38 94 ALA A CA 1
ATOM 724 C C . ALA A 1 94 ? 32.821 -45.830 -53.447 1.00 94.38 94 ALA A C 1
ATOM 726 O O . ALA A 1 94 ? 31.939 -46.032 -54.287 1.00 94.38 94 ALA A O 1
ATOM 727 N N . GLU A 1 95 ? 34.091 -46.178 -53.642 1.00 93.75 95 GLU A N 1
ATOM 728 C CA . GLU A 1 95 ? 34.603 -46.744 -54.892 1.00 93.75 95 GLU A CA 1
ATOM 729 C C . GLU A 1 95 ? 33.858 -48.025 -55.310 1.00 93.75 95 GLU A C 1
ATOM 731 O O . GLU A 1 95 ? 33.553 -48.885 -54.485 1.00 93.75 95 GLU A O 1
ATOM 736 N N . GLY A 1 96 ? 33.564 -48.156 -56.607 1.00 91.81 96 GLY A N 1
ATOM 737 C CA . GLY A 1 96 ? 32.964 -49.359 -57.193 1.00 91.81 96 GLY A CA 1
ATOM 738 C C . GLY A 1 96 ? 31.434 -49.410 -57.155 1.00 91.81 96 GLY A C 1
ATOM 739 O O . GLY A 1 96 ? 30.849 -50.372 -57.649 1.00 91.81 96 GLY A O 1
ATOM 740 N N . LEU A 1 97 ? 30.762 -48.385 -56.620 1.00 91.62 97 LEU A N 1
ATOM 741 C CA . LEU A 1 97 ? 29.300 -48.375 -56.480 1.00 91.62 97 LEU A CA 1
ATOM 742 C C . LEU A 1 97 ? 28.538 -47.892 -57.730 1.00 91.62 97 LEU A C 1
ATOM 744 O O . LEU A 1 97 ? 27.314 -48.039 -57.796 1.00 91.62 97 LEU A O 1
ATOM 748 N N . GLY A 1 98 ? 29.223 -47.357 -58.745 1.00 92.00 98 GLY A N 1
ATOM 749 C CA . GLY A 1 98 ? 28.594 -46.844 -59.968 1.00 92.00 98 GLY A CA 1
ATOM 750 C C . GLY A 1 98 ? 27.789 -45.568 -59.705 1.00 92.00 98 GLY A C 1
ATOM 751 O O . GLY A 1 98 ? 28.293 -44.649 -59.070 1.00 92.00 98 GLY A O 1
ATOM 752 N N . THR A 1 99 ? 26.544 -45.493 -60.189 1.00 95.12 99 THR A N 1
ATOM 753 C CA . THR A 1 99 ? 25.672 -44.313 -60.018 1.00 95.12 99 THR A CA 1
ATOM 754 C C . THR A 1 99 ? 24.473 -44.633 -59.123 1.00 95.12 99 THR A C 1
ATOM 756 O O . THR A 1 99 ? 23.849 -45.686 -59.277 1.00 95.12 99 THR A O 1
ATOM 759 N N . ARG A 1 100 ? 24.120 -43.735 -58.195 1.00 96.00 100 ARG A N 1
ATOM 760 C CA . ARG A 1 100 ? 22.926 -43.828 -57.327 1.00 96.00 100 ARG A CA 1
ATOM 761 C C . ARG A 1 100 ? 22.234 -42.479 -57.192 1.00 96.00 100 ARG A C 1
ATOM 763 O O . ARG A 1 100 ? 22.847 -41.444 -57.409 1.00 96.00 100 ARG A O 1
ATOM 770 N N . SER A 1 101 ? 20.963 -42.489 -56.807 1.00 95.19 101 SER A N 1
ATOM 771 C CA . SER A 1 101 ? 20.232 -41.268 -56.463 1.00 95.19 101 SER A CA 1
ATOM 772 C C . SER A 1 101 ? 20.524 -40.845 -55.021 1.00 95.19 101 SER A C 1
ATOM 774 O O . SER A 1 101 ? 20.475 -41.691 -54.134 1.00 95.19 101 SER A O 1
ATOM 776 N N . ALA A 1 102 ? 20.728 -39.561 -54.758 1.00 95.12 102 ALA A N 1
ATOM 777 C CA . ALA A 1 102 ? 20.785 -38.977 -53.421 1.00 95.12 102 ALA A CA 1
ATOM 778 C C . ALA A 1 102 ? 19.680 -37.928 -53.261 1.00 95.12 102 ALA A C 1
ATOM 780 O O . ALA A 1 102 ? 19.419 -37.167 -54.190 1.00 95.12 102 ALA A O 1
ATOM 781 N N . ARG A 1 103 ? 19.008 -37.891 -52.107 1.00 94.50 103 ARG A N 1
ATOM 782 C CA . ARG A 1 103 ? 17.962 -36.902 -51.800 1.00 94.50 103 ARG A CA 1
ATOM 783 C C . ARG A 1 103 ? 17.956 -36.519 -50.328 1.00 94.50 103 ARG A C 1
ATOM 785 O O . ARG A 1 103 ? 18.299 -37.336 -49.473 1.00 94.50 103 ARG A O 1
ATOM 792 N N . PHE A 1 104 ? 17.476 -35.318 -50.031 1.00 95.25 104 PHE A N 1
ATOM 793 C CA . PHE A 1 104 ? 17.190 -34.910 -48.659 1.00 95.25 104 PHE A CA 1
ATOM 794 C C . PHE A 1 104 ? 15.768 -35.284 -48.256 1.00 95.25 104 PHE A C 1
ATOM 796 O O . PHE A 1 104 ? 14.840 -35.267 -49.066 1.00 95.25 104 PHE A O 1
ATOM 803 N N . ILE A 1 105 ? 15.601 -35.640 -46.989 1.00 91.12 105 ILE A N 1
ATOM 804 C CA . ILE A 1 105 ? 14.312 -36.012 -46.417 1.00 91.12 105 ILE A CA 1
ATOM 805 C C . ILE A 1 105 ? 14.193 -35.331 -45.063 1.00 91.12 105 ILE A C 1
ATOM 807 O O . ILE A 1 105 ? 15.078 -35.483 -44.220 1.00 91.12 105 ILE A O 1
ATOM 811 N N . THR A 1 106 ? 13.098 -34.608 -44.837 1.00 89.56 106 THR A N 1
ATOM 812 C CA . THR A 1 106 ? 12.750 -34.143 -43.489 1.00 89.56 106 THR A CA 1
ATOM 813 C C . THR A 1 106 ? 11.704 -35.053 -42.859 1.00 89.56 106 THR A C 1
ATOM 815 O O . THR A 1 106 ? 10.772 -35.498 -43.534 1.00 89.56 106 THR A O 1
ATOM 818 N N . SER A 1 107 ? 11.878 -35.334 -41.568 1.00 84.31 107 SER A N 1
ATOM 819 C CA . SER A 1 107 ? 10.947 -36.103 -40.748 1.00 84.31 107 SER A CA 1
ATOM 820 C C . SER A 1 107 ? 10.385 -35.230 -39.635 1.00 84.31 107 SER A C 1
ATOM 822 O O . SER A 1 107 ? 11.122 -34.467 -39.007 1.00 84.31 107 SER A O 1
ATOM 824 N N . HIS A 1 108 ? 9.084 -35.321 -39.382 1.00 79.06 108 HIS A N 1
ATOM 825 C CA . HIS A 1 108 ? 8.460 -34.666 -38.240 1.00 79.06 108 HIS A CA 1
ATOM 826 C C . HIS A 1 108 ? 7.339 -35.537 -37.664 1.00 79.06 108 HIS A C 1
ATOM 828 O O . HIS A 1 108 ? 6.555 -36.141 -38.396 1.00 79.06 108 HIS A O 1
ATOM 834 N N . ASN A 1 109 ? 7.256 -35.607 -36.334 1.00 66.56 109 ASN A N 1
ATOM 835 C CA . ASN A 1 109 ? 6.190 -36.348 -35.662 1.00 66.56 109 ASN A CA 1
ATOM 836 C C . ASN A 1 109 ? 4.901 -35.528 -35.714 1.00 66.56 109 ASN A C 1
ATOM 838 O O . ASN A 1 109 ? 4.873 -34.411 -35.190 1.00 66.56 109 ASN A O 1
ATOM 842 N N . ALA A 1 110 ? 3.832 -36.081 -36.290 1.00 55.00 110 ALA A N 1
ATOM 843 C CA . ALA A 1 110 ? 2.480 -35.613 -36.006 1.00 55.00 110 ALA A CA 1
ATOM 844 C C . ALA A 1 110 ? 2.221 -35.905 -34.517 1.00 55.00 110 ALA A C 1
ATOM 846 O O . ALA A 1 110 ? 2.330 -37.050 -34.092 1.00 55.00 110 ALA A O 1
ATOM 847 N N . GLY A 1 111 ? 2.031 -34.873 -33.691 1.00 49.16 111 GLY A N 1
ATOM 848 C CA . GLY A 1 111 ? 2.062 -35.005 -32.228 1.00 49.16 111 GLY A CA 1
ATOM 849 C C . GLY A 1 111 ? 1.190 -36.147 -31.672 1.00 49.16 111 GLY A C 1
ATOM 850 O O . GLY A 1 111 ? 0.010 -36.217 -31.993 1.00 49.16 111 GLY A O 1
ATOM 851 N N . GLY A 1 112 ? 1.784 -36.985 -30.805 1.00 45.44 112 GLY A N 1
ATOM 852 C CA . GLY A 1 112 ? 1.145 -38.090 -30.067 1.00 45.44 112 GLY A CA 1
ATOM 853 C C . GLY A 1 112 ? 1.084 -39.414 -30.840 1.00 45.44 112 GLY A C 1
ATOM 854 O O . GLY A 1 112 ? 0.327 -39.494 -31.791 1.00 45.44 112 GLY A O 1
ATOM 855 N N . ASN A 1 113 ? 1.871 -40.431 -30.436 1.00 47.47 113 ASN A N 1
ATOM 856 C CA . ASN A 1 113 ? 1.933 -41.833 -30.936 1.00 47.47 113 ASN A CA 1
ATOM 857 C C . ASN A 1 113 ? 1.717 -42.097 -32.452 1.00 47.47 113 ASN A C 1
ATOM 859 O O . ASN A 1 113 ? 1.473 -43.233 -32.853 1.00 47.47 113 ASN A O 1
ATOM 863 N N . GLY A 1 114 ? 1.819 -41.077 -33.301 1.00 55.16 114 GLY A N 1
ATOM 864 C CA . GLY A 1 114 ? 1.478 -41.123 -34.716 1.00 55.16 114 GLY A CA 1
ATOM 865 C C . GLY A 1 114 ? 2.673 -41.429 -35.610 1.00 55.16 114 GLY A C 1
ATOM 866 O O . GLY A 1 114 ? 3.828 -41.196 -35.255 1.00 55.16 114 GLY A O 1
ATOM 867 N N . THR A 1 115 ? 2.374 -41.944 -36.801 1.00 58.66 115 THR A N 1
ATOM 868 C CA . THR A 1 115 ? 3.344 -42.235 -37.859 1.00 58.66 115 THR A CA 1
ATOM 869 C C . THR A 1 115 ? 4.127 -40.968 -38.244 1.00 58.66 115 THR A C 1
ATOM 871 O O . THR A 1 115 ? 3.504 -39.927 -38.471 1.00 58.66 115 THR A O 1
ATOM 874 N N . PRO A 1 116 ? 5.471 -41.021 -38.346 1.00 67.44 116 PRO A N 1
ATOM 875 C CA . PRO A 1 116 ? 6.264 -39.890 -38.818 1.00 67.44 116 PRO A CA 1
ATOM 876 C C . PRO A 1 116 ? 5.808 -39.445 -40.211 1.00 67.44 116 PRO A C 1
ATOM 878 O O . PRO A 1 116 ? 5.623 -40.278 -41.101 1.00 67.44 116 PRO A O 1
ATOM 881 N N . ALA A 1 117 ? 5.650 -38.137 -40.404 1.00 74.25 117 ALA A N 1
ATOM 882 C CA . ALA A 1 117 ? 5.418 -37.553 -41.716 1.00 74.25 117 ALA A CA 1
ATOM 883 C C . ALA A 1 117 ? 6.763 -37.207 -42.365 1.00 74.25 117 ALA A C 1
ATOM 885 O O . ALA A 1 117 ? 7.649 -36.637 -41.718 1.00 74.25 117 ALA A O 1
ATOM 886 N N . TRP A 1 118 ? 6.901 -37.547 -43.647 1.00 83.12 118 TRP A N 1
ATOM 887 C CA . TRP A 1 118 ? 8.131 -37.372 -44.414 1.00 83.12 118 TRP A CA 1
ATOM 888 C C . TRP A 1 118 ? 7.887 -36.432 -45.588 1.00 83.12 118 TRP A C 1
ATOM 890 O O . TRP A 1 118 ? 6.915 -36.598 -46.322 1.00 83.12 118 TRP A O 1
ATOM 900 N N . ILE A 1 119 ? 8.790 -35.476 -45.788 1.00 84.94 119 ILE A N 1
ATOM 901 C CA . ILE A 1 119 ? 8.864 -34.713 -47.037 1.00 84.94 119 ILE A CA 1
ATOM 902 C C . ILE A 1 119 ? 10.143 -35.162 -47.732 1.00 84.94 119 ILE A C 1
ATOM 904 O O . ILE A 1 119 ? 11.245 -34.857 -47.271 1.00 84.94 119 ILE A O 1
ATOM 908 N N . GLU A 1 120 ? 9.986 -35.929 -48.809 1.00 89.50 120 GLU A N 1
ATOM 909 C CA . GLU A 1 120 ? 11.096 -36.331 -49.668 1.00 89.50 120 GLU A CA 1
ATOM 910 C C . GLU A 1 120 ? 11.315 -35.280 -50.752 1.00 89.50 120 GLU A C 1
ATOM 912 O O . GLU A 1 120 ? 10.401 -34.933 -51.500 1.00 89.50 120 GLU A O 1
ATOM 917 N N . MET A 1 121 ? 12.539 -34.773 -50.830 1.00 92.50 121 MET A N 1
ATOM 918 C CA . MET A 1 121 ? 12.937 -33.816 -51.853 1.00 92.50 121 MET A CA 1
ATOM 919 C C . MET A 1 121 ? 13.346 -34.544 -53.145 1.00 92.50 121 MET A C 1
ATOM 921 O O . MET A 1 121 ? 13.685 -35.734 -53.094 1.00 92.50 121 MET A O 1
ATOM 925 N N . PRO A 1 122 ? 13.332 -33.864 -54.307 1.00 91.88 122 PRO A N 1
ATOM 926 C CA . PRO A 1 122 ? 13.864 -34.409 -55.552 1.00 91.88 122 PRO A CA 1
ATOM 927 C C . PRO A 1 122 ? 15.273 -34.988 -55.387 1.00 91.88 122 PRO A C 1
ATOM 929 O O . PRO A 1 122 ? 16.082 -34.487 -54.605 1.00 91.88 122 PRO A O 1
ATOM 932 N N . SER A 1 123 ? 15.561 -36.060 -56.125 1.00 93.19 123 SER A N 1
ATOM 933 C CA . SER A 1 123 ? 16.856 -36.731 -56.059 1.00 93.19 123 SER A CA 1
ATOM 934 C C . SER A 1 123 ? 17.814 -36.294 -57.161 1.00 93.19 123 SER A C 1
ATOM 936 O O . SER A 1 123 ? 17.403 -36.158 -58.311 1.00 93.19 123 SER A O 1
ATOM 938 N N . THR A 1 124 ? 19.101 -36.225 -56.831 1.00 95.31 124 THR A N 1
ATOM 939 C CA . THR A 1 124 ? 20.214 -35.979 -57.757 1.00 95.31 124 THR A CA 1
ATOM 940 C C . THR A 1 124 ? 21.026 -37.258 -57.944 1.00 95.31 124 THR A C 1
ATOM 942 O O . THR A 1 124 ? 21.259 -37.988 -56.981 1.00 95.31 124 THR A O 1
ATOM 945 N N . MET A 1 125 ? 21.466 -37.554 -59.168 1.00 96.75 125 MET A N 1
ATOM 946 C CA . MET A 1 125 ? 22.356 -38.694 -59.412 1.00 96.75 125 MET A CA 1
ATOM 947 C C . MET A 1 125 ? 23.783 -38.354 -58.974 1.00 96.75 125 MET A C 1
ATOM 949 O O . MET A 1 125 ? 24.306 -37.309 -59.342 1.00 96.75 125 MET A O 1
ATOM 953 N N . ILE A 1 126 ? 24.403 -39.253 -58.214 1.00 96.75 126 ILE A N 1
ATOM 954 C CA . ILE A 1 126 ? 25.779 -39.160 -57.716 1.00 96.75 126 ILE A CA 1
ATOM 955 C C . ILE A 1 126 ? 26.575 -40.403 -58.133 1.00 96.75 126 ILE A C 1
ATOM 957 O O . ILE A 1 126 ? 25.984 -41.456 -58.398 1.00 96.75 126 ILE A O 1
ATOM 961 N N . ASN A 1 127 ? 27.904 -40.301 -58.183 1.00 96.44 127 ASN A N 1
ATOM 962 C CA . ASN A 1 127 ? 28.798 -41.399 -58.564 1.00 96.44 127 ASN A CA 1
ATOM 963 C C . ASN A 1 127 ? 30.017 -41.520 -57.624 1.00 96.44 127 ASN A C 1
ATOM 965 O O . ASN A 1 127 ? 30.143 -40.770 -56.655 1.00 96.44 127 ASN A O 1
ATOM 969 N N . ASP A 1 128 ? 30.882 -42.505 -57.869 1.00 95.50 128 ASP A N 1
ATOM 970 C CA . ASP A 1 128 ? 32.095 -42.777 -57.083 1.00 95.50 128 ASP A CA 1
ATOM 971 C C . ASP A 1 128 ? 33.351 -42.030 -57.581 1.00 95.50 128 ASP A C 1
ATOM 973 O O . ASP A 1 128 ? 34.423 -42.140 -56.980 1.00 95.50 128 ASP A O 1
ATOM 977 N N . LYS A 1 129 ? 33.243 -41.270 -58.678 1.00 92.94 129 LYS A N 1
ATOM 978 C CA . LYS A 1 129 ? 34.364 -40.591 -59.346 1.00 92.94 129 LYS A CA 1
ATOM 979 C C . LYS A 1 129 ? 34.530 -39.146 -58.897 1.00 92.94 129 LYS A C 1
ATOM 981 O O . LYS A 1 129 ? 35.659 -38.725 -58.654 1.00 92.94 129 LYS A O 1
ATOM 986 N N . GLU A 1 130 ? 33.437 -38.412 -58.722 1.00 94.12 130 GLU A N 1
ATOM 987 C CA . GLU A 1 130 ? 33.468 -36.974 -58.441 1.00 94.12 130 GLU A CA 1
ATOM 988 C C . GLU A 1 130 ? 32.504 -36.551 -57.325 1.00 94.12 130 GLU A C 1
ATOM 990 O O . GLU A 1 130 ? 31.502 -37.209 -57.042 1.00 94.12 130 GLU A O 1
ATOM 995 N N . TRP A 1 131 ? 32.815 -35.425 -56.685 1.00 95.56 131 TRP A N 1
ATOM 996 C CA . TRP A 1 131 ? 31.921 -34.784 -55.728 1.00 95.56 131 TRP A CA 1
ATOM 997 C C . TRP A 1 131 ? 30.755 -34.119 -56.453 1.00 95.56 131 TRP A C 1
ATOM 999 O O . TRP A 1 131 ? 30.956 -33.270 -57.316 1.00 95.56 131 TRP A O 1
ATOM 1009 N N . THR A 1 132 ? 29.531 -34.464 -56.064 1.00 95.69 132 THR A N 1
ATOM 1010 C CA . THR A 1 132 ? 28.314 -33.861 -56.614 1.00 95.69 132 THR A CA 1
ATOM 1011 C C . THR A 1 132 ? 27.662 -32.962 -55.571 1.00 95.69 132 THR A C 1
ATOM 1013 O O . THR A 1 132 ? 27.397 -33.408 -54.455 1.00 95.69 132 THR A O 1
ATOM 1016 N N . LEU A 1 133 ? 27.367 -31.707 -55.922 1.00 94.62 133 LEU A N 1
ATOM 1017 C CA . LEU A 1 133 ? 26.532 -30.841 -55.087 1.00 94.62 133 LEU A CA 1
ATOM 1018 C C . LEU A 1 133 ? 25.071 -31.292 -55.205 1.00 94.62 133 LEU A C 1
ATOM 1020 O O . LEU A 1 133 ? 24.426 -31.096 -56.234 1.00 94.62 133 LEU A O 1
ATOM 1024 N N . VAL A 1 134 ? 24.545 -31.890 -54.143 1.00 94.62 134 VAL A N 1
ATOM 1025 C CA . VAL A 1 134 ? 23.125 -32.213 -54.013 1.00 94.62 134 VAL A CA 1
ATOM 1026 C C . VAL A 1 134 ? 22.462 -31.032 -53.324 1.00 94.62 134 VAL A C 1
ATOM 1028 O O . VAL A 1 134 ? 22.899 -30.635 -52.249 1.00 94.62 134 VAL A O 1
ATOM 1031 N N . SER A 1 135 ? 21.436 -30.447 -53.940 1.00 93.12 135 SER A N 1
ATOM 1032 C CA . SER A 1 135 ? 20.733 -29.279 -53.405 1.00 93.12 135 SER A CA 1
ATOM 1033 C C . SER A 1 135 ? 19.246 -29.352 -53.725 1.00 93.12 135 SER A C 1
ATOM 1035 O O . SER A 1 135 ? 18.865 -29.756 -54.823 1.00 93.12 135 SER A O 1
ATOM 1037 N N . SER A 1 136 ? 18.406 -28.978 -52.765 1.00 91.50 136 SER A N 1
ATOM 1038 C CA . SER A 1 136 ? 16.963 -28.849 -52.947 1.00 91.50 136 SER A CA 1
ATOM 1039 C C . SER A 1 136 ? 16.379 -27.899 -51.910 1.00 91.50 136 SER A C 1
ATOM 1041 O O . SER A 1 136 ? 16.976 -27.675 -50.861 1.00 91.50 136 SER A O 1
ATOM 1043 N N . SER A 1 137 ? 15.175 -27.395 -52.161 1.00 88.75 137 SER A N 1
ATOM 1044 C CA . SER A 1 137 ? 14.421 -26.624 -51.174 1.00 88.75 137 SER A CA 1
ATOM 1045 C C . SER A 1 137 ? 13.116 -27.320 -50.799 1.00 88.75 137 SER A C 1
ATOM 1047 O O . SER A 1 137 ? 12.548 -28.071 -51.594 1.00 88.75 137 SER A O 1
ATOM 1049 N N . PHE A 1 138 ? 12.622 -27.062 -49.591 1.00 86.81 138 PHE A N 1
ATOM 1050 C CA . PHE A 1 138 ? 11.293 -27.477 -49.149 1.00 86.81 138 PHE A CA 1
ATOM 1051 C C . PHE A 1 138 ? 10.619 -26.352 -48.365 1.00 86.81 138 PHE A C 1
ATOM 1053 O O . PHE A 1 138 ? 11.262 -25.667 -47.575 1.00 86.81 138 PHE A O 1
ATOM 1060 N N . CYS A 1 139 ? 9.314 -26.170 -48.560 1.00 85.31 139 CYS A N 1
ATOM 1061 C CA . CYS A 1 139 ? 8.510 -25.302 -47.705 1.00 85.31 139 CYS A CA 1
ATOM 1062 C C . CYS A 1 139 ? 7.963 -26.130 -46.541 1.00 85.31 139 CYS A C 1
ATOM 1064 O O . CYS A 1 139 ? 7.272 -27.130 -46.760 1.00 85.31 139 CYS A O 1
ATOM 1066 N N . TYR A 1 140 ? 8.281 -25.750 -45.303 1.00 83.94 140 TYR A N 1
ATOM 1067 C CA . TYR A 1 140 ? 7.805 -26.494 -44.146 1.00 83.94 140 TYR A CA 1
ATOM 1068 C C . TYR A 1 140 ? 6.315 -26.222 -43.917 1.00 83.94 140 TYR A C 1
ATOM 1070 O O . TYR A 1 140 ? 5.911 -25.136 -43.513 1.00 83.94 140 TYR A O 1
ATOM 1078 N N . GLN A 1 141 ? 5.489 -27.234 -44.170 1.00 77.62 141 GLN A N 1
ATOM 1079 C CA . GLN A 1 141 ? 4.029 -27.185 -44.009 1.00 77.62 141 GLN A CA 1
ATOM 1080 C C . GLN A 1 141 ? 3.531 -28.149 -42.922 1.00 77.62 141 GLN A C 1
ATOM 1082 O O . GLN A 1 141 ? 2.353 -28.502 -42.903 1.00 77.62 141 GLN A O 1
ATOM 1087 N N . GLY A 1 142 ? 4.434 -28.611 -42.046 1.00 67.75 142 GLY A N 1
ATOM 1088 C CA . GLY A 1 142 ? 4.182 -29.706 -41.111 1.00 67.75 142 GLY A CA 1
ATOM 1089 C C . GLY A 1 142 ? 2.900 -29.540 -40.289 1.00 67.75 142 GLY A C 1
ATOM 1090 O O . GLY A 1 142 ? 2.502 -28.436 -39.914 1.00 67.75 142 GLY A O 1
ATOM 1091 N N . THR A 1 143 ? 2.241 -30.664 -40.006 1.00 61.88 143 THR A N 1
ATOM 1092 C CA . THR A 1 143 ? 0.978 -30.710 -39.248 1.00 61.88 143 THR A CA 1
ATOM 1093 C C . THR A 1 143 ? 1.183 -30.644 -37.734 1.00 61.88 143 THR A C 1
ATOM 1095 O O . THR A 1 143 ? 0.213 -30.546 -36.981 1.00 61.88 143 THR A O 1
ATOM 1098 N N . ASN A 1 144 ? 2.432 -30.700 -37.264 1.00 65.75 144 ASN A N 1
ATOM 1099 C CA . ASN A 1 144 ? 2.736 -30.645 -35.844 1.00 65.75 144 ASN A CA 1
ATOM 1100 C C . ASN A 1 144 ? 2.687 -29.205 -35.312 1.00 65.75 144 ASN A C 1
ATOM 1102 O O . ASN A 1 144 ? 2.998 -28.243 -36.007 1.00 65.75 144 ASN A O 1
ATOM 1106 N N . LYS A 1 145 ? 2.259 -29.051 -34.054 1.00 54.94 145 LYS A N 1
ATOM 1107 C CA . LYS A 1 145 ? 2.130 -27.727 -33.424 1.00 54.94 145 LYS A CA 1
ATOM 1108 C C . LYS A 1 145 ? 3.480 -27.084 -33.085 1.00 54.94 145 LYS A C 1
ATOM 1110 O O . LYS A 1 145 ? 3.512 -25.904 -32.765 1.00 54.94 145 LYS A O 1
ATOM 1115 N N . THR A 1 146 ? 4.568 -27.857 -33.086 1.00 65.12 146 THR A N 1
ATOM 1116 C CA . THR A 1 146 ? 5.848 -27.462 -32.478 1.00 65.12 146 THR A CA 1
ATOM 1117 C C . THR A 1 146 ? 6.944 -27.116 -33.482 1.00 65.12 146 THR A C 1
ATOM 1119 O O . THR A 1 146 ? 7.998 -26.659 -33.055 1.00 65.12 146 THR A O 1
ATOM 1122 N N . GLY A 1 147 ? 6.754 -27.369 -34.782 1.00 74.38 147 GLY A N 1
ATOM 1123 C CA . GLY A 1 147 ? 7.782 -27.147 -35.807 1.00 74.38 147 GLY A CA 1
ATOM 1124 C C . GLY A 1 147 ? 8.987 -28.091 -35.714 1.00 74.38 147 GLY A C 1
ATOM 1125 O O . GLY A 1 147 ? 9.952 -27.944 -36.456 1.00 74.38 147 GLY A O 1
ATOM 1126 N N . LYS A 1 148 ? 8.964 -29.069 -34.802 1.00 83.94 148 LYS A N 1
ATOM 1127 C CA . LYS A 1 148 ? 10.109 -29.947 -34.534 1.00 83.94 148 LYS A CA 1
ATOM 1128 C C . LYS A 1 148 ? 10.269 -30.997 -35.632 1.00 83.94 148 LYS A C 1
ATOM 1130 O O . LYS A 1 148 ? 9.317 -31.730 -35.916 1.00 83.94 148 LYS A O 1
ATOM 1135 N N . GLY A 1 149 ? 11.468 -31.117 -36.198 1.00 85.31 149 GLY A N 1
ATOM 1136 C CA . GLY A 1 149 ? 11.792 -32.140 -37.193 1.00 85.31 149 GLY A CA 1
ATOM 1137 C C . GLY A 1 149 ? 13.289 -32.389 -37.352 1.00 85.31 149 GLY A C 1
ATOM 1138 O O . GLY A 1 149 ? 14.107 -31.633 -36.845 1.00 85.31 149 GLY A O 1
ATOM 1139 N N . THR A 1 150 ? 13.659 -33.453 -38.054 1.00 90.50 150 THR A N 1
ATOM 1140 C CA . THR A 1 150 ? 15.054 -33.745 -38.427 1.00 90.50 150 THR A CA 1
ATOM 1141 C C . THR A 1 150 ? 15.217 -33.698 -39.936 1.00 90.50 150 THR A C 1
ATOM 1143 O O . THR A 1 150 ? 14.233 -33.769 -40.680 1.00 90.50 150 THR A O 1
ATOM 1146 N N . LEU A 1 151 ? 16.459 -33.580 -40.392 1.00 92.25 151 LEU A N 1
ATOM 1147 C CA . LEU A 1 151 ? 16.811 -33.607 -41.801 1.00 92.25 151 LEU A CA 1
ATOM 1148 C C . LEU A 1 151 ? 17.913 -34.638 -42.047 1.00 92.25 151 LEU A C 1
ATOM 1150 O O . LEU A 1 151 ? 18.885 -34.700 -41.298 1.00 92.25 151 LEU A O 1
ATOM 1154 N N . GLN A 1 152 ? 17.757 -35.452 -43.086 1.00 91.56 152 GLN A N 1
ATOM 1155 C CA . GLN A 1 152 ? 18.696 -36.514 -43.440 1.00 91.56 152 GLN A CA 1
ATOM 1156 C C . GLN A 1 152 ? 18.979 -36.525 -44.938 1.00 91.56 152 GLN A C 1
ATOM 1158 O O . GLN A 1 152 ? 18.127 -36.131 -45.734 1.00 91.56 152 GLN A O 1
ATOM 1163 N N . CYS A 1 153 ? 20.147 -37.033 -45.327 1.00 91.06 153 CYS A N 1
ATOM 1164 C CA . CYS A 1 153 ? 20.419 -37.402 -46.713 1.00 91.06 153 CYS A CA 1
ATOM 1165 C C . CYS A 1 153 ? 20.260 -38.915 -46.885 1.00 91.06 153 CYS A C 1
ATOM 1167 O O . CYS A 1 153 ? 20.885 -39.688 -46.160 1.00 91.06 153 CYS A O 1
ATOM 1169 N N . ARG A 1 154 ? 19.446 -39.339 -47.855 1.00 90.81 154 ARG A N 1
ATOM 1170 C CA . ARG A 1 154 ? 19.278 -40.741 -48.251 1.00 90.81 154 ARG A CA 1
ATOM 1171 C C . ARG A 1 154 ? 19.939 -40.971 -49.606 1.00 90.81 154 ARG A C 1
ATOM 1173 O O . ARG A 1 154 ? 19.644 -40.254 -50.561 1.00 90.81 154 ARG A O 1
ATOM 1180 N N . VAL A 1 155 ? 20.785 -41.995 -49.683 1.00 92.50 155 VAL A N 1
ATOM 1181 C CA . VAL A 1 155 ? 21.472 -42.431 -50.906 1.00 92.50 155 VAL A CA 1
ATOM 1182 C C . VAL A 1 155 ? 20.945 -43.806 -51.330 1.00 92.50 155 VAL A C 1
ATOM 1184 O O . VAL A 1 155 ? 20.769 -44.695 -50.501 1.00 92.50 155 VAL A O 1
ATOM 1187 N N . GLY A 1 156 ? 20.681 -43.977 -52.624 1.00 89.62 156 GLY A N 1
ATOM 1188 C CA . GLY A 1 156 ? 20.080 -45.178 -53.202 1.00 89.62 156 GLY A CA 1
ATOM 1189 C C . GLY A 1 156 ? 18.610 -45.367 -52.818 1.00 89.62 156 GLY A C 1
ATOM 1190 O O . GLY A 1 156 ? 17.902 -44.422 -52.465 1.00 89.62 156 GLY A O 1
ATOM 1191 N N . SER A 1 157 ? 18.155 -46.616 -52.887 1.00 85.94 157 SER A N 1
ATOM 1192 C CA . SER A 1 157 ? 16.786 -47.031 -52.535 1.00 85.94 157 SER A CA 1
ATOM 1193 C C . SER A 1 157 ? 16.455 -46.921 -51.039 1.00 85.94 157 SER A C 1
ATOM 1195 O O . SER A 1 157 ? 15.293 -47.030 -50.655 1.00 85.94 157 SER A O 1
ATOM 1197 N N . GLY A 1 158 ? 17.458 -46.709 -50.182 1.00 83.19 158 GLY A N 1
ATOM 1198 C CA . GLY A 1 158 ? 17.319 -46.759 -48.725 1.00 83.19 158 GLY A CA 1
ATOM 1199 C C . GLY A 1 158 ? 17.402 -48.171 -48.138 1.00 83.19 158 GLY A C 1
ATOM 1200 O O . GLY A 1 158 ? 17.636 -48.298 -46.945 1.00 83.19 158 GLY A O 1
ATOM 1201 N N . SER A 1 159 ? 17.283 -49.229 -48.941 1.00 87.75 159 SER A N 1
ATOM 1202 C CA . SER A 1 159 ? 17.536 -50.622 -48.526 1.00 87.75 159 SER A CA 1
ATOM 1203 C C . SER A 1 159 ? 18.932 -51.130 -48.901 1.00 87.75 159 SER A C 1
ATOM 1205 O O . SER A 1 159 ? 19.292 -52.259 -48.589 1.00 87.75 159 SER A O 1
ATOM 1207 N N . GLU A 1 160 ? 19.716 -50.317 -49.604 1.00 89.62 160 GLU A N 1
ATOM 1208 C CA . GLU A 1 160 ? 21.081 -50.658 -49.991 1.00 89.62 160 GLU A CA 1
ATOM 1209 C C . GLU A 1 160 ? 22.062 -50.340 -48.862 1.00 89.62 160 GLU A C 1
ATOM 1211 O O . GLU A 1 160 ? 22.113 -49.212 -48.369 1.00 89.62 160 GLU A O 1
ATOM 1216 N N . LEU A 1 161 ? 22.873 -51.330 -48.488 1.00 93.44 161 LEU A N 1
ATOM 1217 C CA . LEU A 1 161 ? 23.978 -51.153 -47.550 1.00 93.44 161 LEU A CA 1
ATOM 1218 C C . LEU A 1 161 ? 25.200 -50.675 -48.332 1.00 93.44 161 LEU A C 1
ATOM 1220 O O . LEU A 1 161 ? 25.890 -51.461 -48.980 1.00 93.44 161 LEU A O 1
ATOM 1224 N N . LEU A 1 162 ? 25.417 -49.367 -48.323 1.00 94.50 162 LEU A N 1
ATOM 1225 C CA . LEU A 1 162 ? 26.485 -48.709 -49.064 1.00 94.50 162 LEU A CA 1
ATOM 1226 C C . LEU A 1 162 ? 27.203 -47.683 -48.190 1.00 94.50 162 LEU A C 1
ATOM 1228 O O . LEU A 1 162 ? 26.711 -47.285 -47.130 1.00 94.50 162 LEU A O 1
ATOM 1232 N N . SER A 1 163 ? 28.358 -47.231 -48.667 1.00 95.56 163 SER A N 1
ATOM 1233 C CA . SER A 1 163 ? 29.105 -46.149 -48.037 1.00 95.56 163 SER A CA 1
ATOM 1234 C C . SER A 1 163 ? 29.253 -44.967 -48.984 1.00 95.56 163 SER A C 1
ATOM 1236 O O . SER A 1 163 ? 29.347 -45.125 -50.204 1.00 95.56 163 SER A O 1
ATOM 1238 N N . TYR A 1 164 ? 29.269 -43.769 -48.417 1.00 95.94 164 TYR A N 1
ATOM 1239 C CA . TYR A 1 164 ? 29.429 -42.525 -49.156 1.00 95.94 164 TYR A CA 1
ATOM 1240 C C . TYR A 1 164 ? 30.145 -41.474 -48.312 1.00 95.94 164 TYR A C 1
ATOM 1242 O O . TYR A 1 164 ? 30.165 -41.527 -47.082 1.00 95.94 164 TYR A O 1
ATOM 1250 N N . TYR A 1 165 ? 30.738 -40.515 -49.001 1.00 96.19 165 TYR A N 1
ATOM 1251 C CA . TYR A 1 165 ? 31.349 -39.324 -48.443 1.00 96.19 165 TYR A CA 1
ATOM 1252 C C . TYR A 1 165 ? 30.351 -38.170 -48.524 1.00 96.19 165 TYR A C 1
ATOM 1254 O O . TYR A 1 165 ? 29.644 -38.037 -49.528 1.00 96.19 165 TYR A O 1
ATOM 1262 N N . ILE A 1 166 ? 30.285 -37.350 -47.480 1.00 95.31 166 ILE A N 1
ATOM 1263 C CA . ILE A 1 166 ? 29.455 -36.148 -47.419 1.00 95.31 166 ILE A CA 1
ATOM 1264 C C . ILE A 1 166 ? 30.218 -35.014 -46.743 1.00 95.31 166 ILE A C 1
ATOM 1266 O O . ILE A 1 166 ? 30.889 -35.230 -45.733 1.00 95.31 166 ILE A O 1
ATOM 1270 N N . ASP A 1 167 ? 30.097 -33.820 -47.310 1.00 92.81 167 ASP A N 1
ATOM 1271 C CA . ASP A 1 167 ? 30.782 -32.626 -46.835 1.00 92.81 167 ASP A CA 1
ATOM 1272 C C . ASP A 1 167 ? 30.005 -31.343 -47.186 1.00 92.81 167 ASP A C 1
ATOM 1274 O O . ASP A 1 167 ? 29.067 -31.382 -47.990 1.00 92.81 167 ASP A O 1
ATOM 1278 N N . ASP A 1 168 ? 30.378 -30.217 -46.576 1.00 89.56 168 ASP A N 1
ATOM 1279 C CA . ASP A 1 168 ? 29.791 -28.883 -46.776 1.00 89.56 168 ASP A CA 1
ATOM 1280 C C . ASP A 1 168 ? 28.260 -28.855 -46.677 1.00 89.56 168 ASP A C 1
ATOM 1282 O O . ASP A 1 168 ? 27.552 -28.341 -47.551 1.00 89.56 168 ASP A O 1
ATOM 1286 N N . TYR A 1 169 ? 27.721 -29.447 -45.613 1.00 92.50 169 TYR A N 1
ATOM 1287 C CA . TYR A 1 169 ? 26.280 -29.525 -45.426 1.00 92.50 169 TYR A CA 1
ATOM 1288 C C . TYR A 1 169 ? 25.706 -28.161 -45.033 1.00 92.50 169 TYR A C 1
ATOM 1290 O O . TYR A 1 169 ? 26.103 -27.558 -44.039 1.00 92.50 169 TYR A O 1
ATOM 1298 N N . SER A 1 170 ? 24.705 -27.686 -45.762 1.00 89.75 170 SER A N 1
ATOM 1299 C CA . SER A 1 170 ? 24.067 -26.400 -45.525 1.00 89.75 170 SER A CA 1
ATOM 1300 C C . SER A 1 170 ? 22.553 -26.511 -45.436 1.00 89.75 170 SER A C 1
ATOM 1302 O O . SER A 1 170 ? 21.929 -27.222 -46.222 1.00 89.75 170 SER A O 1
ATOM 1304 N N . ILE A 1 171 ? 21.964 -25.810 -44.468 1.00 91.19 171 ILE A N 1
ATOM 1305 C CA . ILE A 1 171 ? 20.521 -25.603 -44.330 1.00 91.19 171 ILE A CA 1
ATOM 1306 C C . ILE A 1 171 ? 20.306 -24.110 -44.143 1.00 91.19 171 ILE A C 1
ATOM 1308 O O . ILE A 1 171 ? 20.715 -23.551 -43.133 1.00 91.19 171 ILE A O 1
ATOM 1312 N N . VAL A 1 172 ? 19.652 -23.474 -45.102 1.00 85.81 172 VAL A N 1
ATOM 1313 C CA . VAL A 1 172 ? 19.475 -22.024 -45.139 1.00 85.81 172 VAL A CA 1
ATOM 1314 C C . VAL A 1 172 ? 17.994 -21.711 -45.296 1.00 85.81 172 VAL A C 1
ATOM 1316 O O . VAL A 1 172 ? 17.345 -22.234 -46.202 1.00 85.81 172 VAL A O 1
ATOM 1319 N N . SER A 1 173 ? 17.434 -20.878 -44.423 1.00 80.81 173 SER A N 1
ATOM 1320 C CA . SER A 1 173 ? 16.058 -20.397 -44.574 1.00 80.81 173 SER A CA 1
ATOM 1321 C C . SER A 1 173 ? 15.942 -19.351 -45.683 1.00 80.81 173 SER A C 1
ATOM 1323 O O . SER A 1 173 ? 16.859 -18.580 -45.936 1.00 80.81 173 SER A O 1
ATOM 1325 N N . SER A 1 174 ? 14.773 -19.280 -46.316 1.00 66.88 174 SER A N 1
ATOM 1326 C CA . SER A 1 174 ? 14.375 -18.192 -47.214 1.00 66.88 174 SER A CA 1
ATOM 1327 C C . SER A 1 174 ? 14.050 -16.906 -46.458 1.00 66.88 174 SER A C 1
ATOM 1329 O O . SER A 1 174 ? 13.852 -15.868 -47.081 1.00 66.88 174 SER A O 1
ATOM 1331 N N . GLU A 1 175 ? 13.936 -16.977 -45.128 1.00 63.41 175 GLU A N 1
ATOM 1332 C CA . GLU A 1 175 ? 14.017 -15.790 -44.285 1.00 63.41 175 GLU A CA 1
ATOM 1333 C C . GLU A 1 175 ? 15.439 -15.241 -44.410 1.00 63.41 175 GLU A C 1
ATOM 1335 O O . GLU A 1 175 ? 16.393 -15.858 -43.935 1.00 63.41 175 GLU A O 1
ATOM 1340 N N . VAL A 1 176 ? 15.572 -14.104 -45.088 1.00 51.25 176 VAL A N 1
ATOM 1341 C CA . VAL A 1 176 ? 16.772 -13.279 -44.997 1.00 51.25 176 VAL A CA 1
ATOM 1342 C C . VAL A 1 176 ? 16.708 -12.616 -43.626 1.00 51.25 176 VAL A C 1
ATOM 1344 O O . VAL A 1 176 ? 15.916 -11.698 -43.417 1.00 51.25 176 VAL A O 1
ATOM 1347 N N . THR A 1 177 ? 17.488 -13.103 -42.668 1.00 51.56 177 THR A N 1
ATOM 1348 C CA . THR A 1 177 ? 17.770 -12.342 -41.451 1.00 51.56 177 THR A CA 1
ATOM 1349 C C . THR A 1 177 ? 18.758 -11.254 -41.843 1.00 51.56 177 THR A C 1
ATOM 1351 O O . THR A 1 177 ? 19.958 -11.499 -41.929 1.00 51.56 177 THR A O 1
ATOM 1354 N N . ASN A 1 178 ? 18.247 -10.066 -42.170 1.00 55.25 178 ASN A N 1
ATOM 1355 C CA . ASN A 1 178 ? 19.074 -8.865 -42.240 1.00 55.25 178 ASN A CA 1
ATOM 1356 C C . ASN A 1 178 ? 19.526 -8.572 -40.812 1.00 55.25 178 ASN A C 1
ATOM 1358 O O . ASN A 1 178 ? 18.805 -7.876 -40.104 1.00 55.25 178 ASN A O 1
ATOM 1362 N N . TYR A 1 179 ? 20.632 -9.159 -40.360 1.00 63.66 179 TYR A N 1
ATOM 1363 C CA . TYR A 1 179 ? 21.178 -8.796 -39.061 1.00 63.66 179 TYR A CA 1
ATOM 1364 C C . TYR A 1 179 ? 21.678 -7.356 -39.125 1.00 63.66 179 TYR A C 1
ATOM 1366 O O . TYR A 1 179 ? 22.279 -6.937 -40.117 1.00 63.66 179 TYR A O 1
ATOM 1374 N N . ARG A 1 180 ? 21.355 -6.585 -38.094 1.00 76.00 180 ARG A N 1
ATOM 1375 C CA . ARG A 1 180 ? 21.849 -5.226 -37.922 1.00 76.00 180 ARG A CA 1
ATOM 1376 C C . ARG A 1 180 ? 23.343 -5.297 -37.581 1.00 76.00 180 ARG A C 1
ATOM 1378 O O . ARG A 1 180 ? 23.726 -6.088 -36.725 1.00 76.00 180 ARG A O 1
ATOM 1385 N N . GLU A 1 181 ? 24.165 -4.487 -38.250 1.00 74.94 181 GLU A N 1
ATOM 1386 C CA . GLU A 1 181 ? 25.568 -4.281 -37.859 1.00 74.94 181 GLU A CA 1
ATOM 1387 C C . GLU A 1 181 ? 25.636 -3.447 -36.572 1.00 74.94 181 GLU A C 1
ATOM 1389 O O . GLU A 1 181 ? 24.834 -2.527 -36.388 1.00 74.94 181 GLU A O 1
ATOM 1394 N N . THR A 1 182 ? 26.604 -3.732 -35.700 1.00 81.56 182 THR A N 1
ATOM 1395 C CA . THR A 1 182 ? 26.820 -2.940 -34.484 1.00 81.56 182 THR A CA 1
ATOM 1396 C C . THR A 1 182 ? 27.148 -1.489 -34.834 1.00 81.56 182 THR A C 1
ATOM 1398 O O . THR A 1 182 ? 28.126 -1.187 -35.519 1.00 81.56 182 THR A O 1
ATOM 1401 N N . GLU A 1 183 ? 26.337 -0.559 -34.333 1.00 81.00 183 GLU A N 1
ATOM 1402 C CA . GLU A 1 183 ? 26.508 0.872 -34.596 1.00 81.00 183 GLU A CA 1
ATOM 1403 C C . GLU A 1 183 ? 27.274 1.561 -33.467 1.00 81.00 183 GLU A C 1
ATOM 1405 O O . GLU A 1 183 ? 26.862 1.503 -32.309 1.00 81.00 183 GLU A O 1
ATOM 1410 N N . TYR A 1 184 ? 28.348 2.278 -33.792 1.00 86.31 184 TYR A N 1
ATOM 1411 C CA . TYR A 1 184 ? 29.142 3.024 -32.813 1.00 86.31 184 TYR A CA 1
ATOM 1412 C C . TYR A 1 184 ? 28.766 4.501 -32.829 1.00 86.31 184 TYR A C 1
ATOM 1414 O O . TYR A 1 184 ? 28.896 5.184 -33.847 1.00 86.31 184 TYR A O 1
ATOM 1422 N N . ALA A 1 185 ? 28.310 5.002 -31.683 1.00 84.31 185 ALA A N 1
ATOM 1423 C CA . ALA A 1 185 ? 28.078 6.424 -31.501 1.00 84.31 185 ALA A CA 1
ATOM 1424 C C . ALA A 1 185 ? 29.408 7.192 -31.423 1.00 84.31 185 ALA A C 1
ATOM 1426 O O . ALA A 1 185 ? 30.446 6.653 -31.036 1.00 84.31 185 ALA A O 1
ATOM 1427 N N . GLU A 1 186 ? 29.372 8.485 -31.748 1.00 85.19 186 GLU A N 1
ATOM 1428 C CA . GLU A 1 186 ? 30.527 9.360 -31.546 1.00 85.19 186 GLU A CA 1
ATOM 1429 C C . GLU A 1 186 ? 30.933 9.371 -30.062 1.00 85.19 186 GLU A C 1
ATOM 1431 O O . GLU A 1 186 ? 30.120 9.666 -29.183 1.00 85.19 186 GLU A O 1
ATOM 1436 N N . GLY A 1 187 ? 32.198 9.039 -29.792 1.00 87.56 187 GLY A N 1
ATOM 1437 C CA . GLY A 1 187 ? 32.739 8.947 -28.435 1.00 87.56 187 GLY A CA 1
ATOM 1438 C C . GLY A 1 187 ? 32.470 7.623 -27.716 1.00 87.56 187 GLY A C 1
ATOM 1439 O O . GLY A 1 187 ? 32.790 7.537 -26.535 1.00 87.56 187 GLY A O 1
ATOM 1440 N N . GLU A 1 188 ? 31.911 6.610 -28.388 1.00 95.50 188 GLU A N 1
ATOM 1441 C CA . GLU A 1 188 ? 31.791 5.261 -27.825 1.00 95.50 188 GLU A CA 1
ATOM 1442 C C . GLU A 1 188 ? 33.157 4.730 -27.374 1.00 95.50 188 GLU A C 1
ATOM 1444 O O . GLU A 1 188 ? 34.140 4.783 -28.117 1.00 95.50 188 GLU A O 1
ATOM 1449 N N . MET A 1 189 ? 33.210 4.234 -26.140 1.00 96.00 189 MET A N 1
ATOM 1450 C CA . MET A 1 189 ? 34.435 3.744 -25.511 1.00 96.00 189 MET A CA 1
ATOM 1451 C C . MET A 1 189 ? 34.541 2.217 -25.523 1.00 96.00 189 MET A C 1
ATOM 1453 O O . MET A 1 189 ? 35.625 1.692 -25.271 1.00 96.00 189 MET A O 1
ATOM 1457 N N . VAL A 1 190 ? 33.446 1.495 -25.778 1.00 94.88 190 VAL A N 1
ATOM 1458 C CA . VAL A 1 190 ? 33.425 0.027 -25.779 1.00 94.88 190 VAL A CA 1
ATOM 1459 C C . VAL A 1 190 ? 33.577 -0.510 -27.201 1.00 94.88 190 VAL A C 1
ATOM 1461 O O . VAL A 1 190 ? 32.669 -0.401 -28.020 1.00 94.88 190 VAL A O 1
ATOM 1464 N N . GLU A 1 191 ? 34.727 -1.124 -27.493 1.00 87.25 191 GLU A N 1
ATOM 1465 C CA . GLU A 1 191 ? 35.075 -1.577 -28.849 1.00 87.25 191 GLU A CA 1
ATOM 1466 C C . GLU A 1 191 ? 34.301 -2.822 -29.306 1.00 87.25 191 GLU A C 1
ATOM 1468 O O . GLU A 1 191 ? 33.849 -2.858 -30.441 1.00 87.25 191 GLU A O 1
ATOM 1473 N N . ASN A 1 192 ? 34.100 -3.833 -28.456 1.00 87.31 192 ASN A N 1
ATOM 1474 C CA . ASN A 1 192 ? 33.405 -5.081 -28.820 1.00 87.31 192 ASN A CA 1
ATOM 1475 C C . ASN A 1 192 ? 32.039 -5.188 -28.120 1.00 87.31 192 ASN A C 1
ATOM 1477 O O . ASN A 1 192 ? 31.782 -6.128 -27.364 1.00 87.31 192 ASN A O 1
ATOM 1481 N N . LYS A 1 193 ? 31.185 -4.171 -28.293 1.00 89.62 193 LYS A N 1
ATOM 1482 C CA . LYS A 1 193 ? 29.904 -4.079 -27.574 1.00 89.62 193 LYS A CA 1
ATOM 1483 C C . LYS A 1 193 ? 28.811 -5.014 -28.097 1.00 89.62 193 LYS A C 1
ATOM 1485 O O . LYS A 1 193 ? 28.005 -5.454 -27.286 1.00 89.62 193 LYS A O 1
ATOM 1490 N N . GLY A 1 194 ? 28.809 -5.316 -29.398 1.00 84.25 194 GLY A N 1
ATOM 1491 C CA . GLY A 1 194 ? 27.794 -6.147 -30.065 1.00 84.25 194 GLY A CA 1
ATOM 1492 C C . GLY A 1 194 ? 28.227 -7.586 -30.365 1.00 84.25 194 GLY A C 1
ATOM 1493 O O . GLY A 1 194 ? 27.518 -8.332 -31.033 1.00 84.25 194 GLY A O 1
ATOM 1494 N N . PHE A 1 195 ? 29.414 -7.997 -29.897 1.00 89.62 195 PHE A N 1
ATOM 1495 C CA . PHE A 1 195 ? 29.948 -9.348 -30.106 1.00 89.62 195 PHE A CA 1
ATOM 1496 C C . PHE A 1 195 ? 29.996 -9.769 -31.585 1.00 89.62 195 PHE A C 1
ATOM 1498 O O . PHE A 1 195 ? 29.756 -10.934 -31.898 1.00 89.62 195 PHE A O 1
ATOM 1505 N N . ASP A 1 196 ? 30.310 -8.861 -32.515 1.00 78.06 196 ASP A N 1
ATOM 1506 C CA . ASP A 1 196 ? 30.246 -9.157 -33.956 1.00 78.06 196 ASP A CA 1
ATOM 1507 C C . ASP A 1 196 ? 31.209 -10.280 -34.371 1.00 78.06 196 ASP A C 1
ATOM 1509 O O . ASP A 1 196 ? 30.873 -11.105 -35.221 1.00 78.06 196 ASP A O 1
ATOM 1513 N N . VAL A 1 197 ? 32.387 -10.356 -33.739 1.00 72.19 197 VAL A N 1
ATOM 1514 C CA . VAL A 1 197 ? 33.469 -11.285 -34.119 1.00 72.19 197 VAL A CA 1
ATOM 1515 C C . VAL A 1 197 ? 33.716 -12.354 -33.050 1.00 72.19 197 VAL A C 1
ATOM 1517 O O . VAL A 1 197 ? 33.656 -13.551 -33.340 1.00 72.19 197 VAL A O 1
ATOM 1520 N N . ASP A 1 198 ? 33.958 -11.942 -31.807 1.00 81.19 198 ASP A N 1
ATOM 1521 C CA . ASP A 1 198 ? 34.295 -12.805 -30.669 1.00 81.19 198 ASP A CA 1
ATOM 1522 C C . ASP A 1 198 ? 33.889 -12.133 -29.338 1.00 81.19 198 ASP A C 1
ATOM 1524 O O . ASP A 1 198 ? 33.058 -11.226 -29.320 1.00 81.19 198 ASP A O 1
ATOM 1528 N N . SER A 1 199 ? 34.416 -12.607 -28.208 1.00 87.06 199 SER A N 1
ATOM 1529 C CA . SER A 1 199 ? 34.224 -11.997 -26.883 1.00 87.06 199 SER A CA 1
ATOM 1530 C C . SER A 1 199 ? 35.510 -11.369 -26.329 1.00 87.06 199 SER A C 1
ATOM 1532 O O . SER A 1 199 ? 35.629 -11.194 -25.114 1.00 87.06 199 SER A O 1
ATOM 1534 N N . ASP A 1 200 ? 36.495 -11.075 -27.178 1.00 86.44 200 ASP A N 1
ATOM 1535 C CA . ASP A 1 200 ? 37.755 -10.472 -26.752 1.00 86.44 200 ASP A CA 1
ATOM 1536 C C . ASP A 1 200 ? 37.513 -9.051 -26.220 1.00 86.44 200 ASP A C 1
ATOM 1538 O O . ASP A 1 200 ? 36.558 -8.364 -26.594 1.00 86.44 200 ASP A O 1
ATOM 1542 N N . GLY A 1 201 ? 38.350 -8.631 -25.268 1.00 85.50 201 GLY A N 1
ATOM 1543 C CA . GLY A 1 201 ? 38.197 -7.364 -24.539 1.00 85.50 201 GLY A CA 1
ATOM 1544 C C . GLY A 1 201 ? 37.253 -7.427 -23.331 1.00 85.50 201 GLY A C 1
ATOM 1545 O O . GLY A 1 201 ? 37.330 -6.565 -22.454 1.00 85.50 201 GLY A O 1
ATOM 1546 N N . TRP A 1 202 ? 36.431 -8.474 -23.214 1.00 94.44 202 TRP A N 1
ATOM 1547 C CA . TRP A 1 202 ? 35.577 -8.690 -22.048 1.00 94.44 202 TRP A CA 1
ATOM 1548 C C . TRP A 1 202 ? 36.306 -9.430 -20.923 1.00 94.44 202 TRP A C 1
ATOM 1550 O O . TRP A 1 202 ? 36.978 -10.443 -21.114 1.00 94.44 202 TRP A O 1
ATOM 1560 N N . ILE A 1 203 ? 36.130 -8.938 -19.702 1.00 94.69 203 ILE A N 1
ATOM 1561 C CA . ILE A 1 203 ? 36.694 -9.499 -18.479 1.00 94.69 203 ILE A CA 1
ATOM 1562 C C . ILE A 1 203 ? 35.593 -10.248 -17.741 1.00 94.69 203 ILE A C 1
ATOM 1564 O O . ILE A 1 203 ? 34.596 -9.646 -17.358 1.00 94.69 203 ILE A O 1
ATOM 1568 N N . ALA A 1 204 ? 35.815 -11.531 -17.453 1.00 94.19 204 ALA A N 1
ATOM 1569 C CA . ALA A 1 204 ? 34.981 -12.318 -16.549 1.00 94.19 204 ALA A CA 1
ATOM 1570 C C . ALA A 1 204 ? 35.736 -12.620 -15.242 1.00 94.19 204 ALA A C 1
ATOM 1572 O O . ALA A 1 204 ? 36.921 -12.974 -15.251 1.00 94.19 204 ALA A O 1
ATOM 1573 N N . LYS A 1 205 ? 35.077 -12.451 -14.092 1.00 93.50 205 LYS A N 1
ATOM 1574 C CA . LYS A 1 205 ? 35.672 -12.656 -12.757 1.00 93.50 205 LYS A CA 1
ATOM 1575 C C . LYS A 1 205 ? 34.726 -13.397 -11.820 1.00 93.50 205 LYS A C 1
ATOM 1577 O O . LYS A 1 205 ? 33.552 -13.601 -12.115 1.00 93.50 205 LYS A O 1
ATOM 1582 N N . ASN A 1 206 ? 35.263 -13.800 -10.667 1.00 89.44 206 ASN A N 1
ATOM 1583 C CA . ASN A 1 206 ? 34.534 -14.480 -9.594 1.00 89.44 206 ASN A CA 1
ATOM 1584 C C . ASN A 1 206 ? 33.824 -15.771 -10.035 1.00 89.44 206 ASN A C 1
ATOM 1586 O O . ASN A 1 206 ? 32.804 -16.137 -9.469 1.00 89.44 206 ASN A O 1
ATOM 1590 N N . GLY A 1 207 ? 34.383 -16.485 -11.016 1.00 84.88 207 GLY A N 1
ATOM 1591 C CA . GLY A 1 207 ? 33.801 -17.722 -11.543 1.00 84.88 207 GLY A CA 1
ATOM 1592 C C . GLY A 1 207 ? 32.759 -17.515 -12.643 1.00 84.88 207 GLY A C 1
ATOM 1593 O O . GLY A 1 207 ? 32.145 -18.495 -13.054 1.00 84.88 207 GLY A O 1
ATOM 1594 N N . ALA A 1 208 ? 32.579 -16.283 -13.135 1.00 92.81 208 ALA A N 1
ATOM 1595 C CA . ALA A 1 208 ? 31.878 -16.054 -14.391 1.00 92.81 208 ALA A CA 1
ATOM 1596 C C . ALA A 1 208 ? 32.732 -16.469 -15.602 1.00 92.81 208 ALA A C 1
ATOM 1598 O O . ALA A 1 208 ? 33.963 -16.401 -15.557 1.00 92.81 208 ALA A O 1
ATOM 1599 N N . ALA A 1 209 ? 32.066 -16.822 -16.698 1.00 92.88 209 ALA A N 1
ATOM 1600 C CA . ALA A 1 209 ? 32.650 -16.931 -18.032 1.00 92.88 209 ALA A CA 1
ATOM 1601 C C . ALA A 1 209 ? 31.729 -16.254 -19.054 1.00 92.88 209 ALA A C 1
ATOM 1603 O O . ALA A 1 209 ? 30.520 -16.185 -18.831 1.00 92.88 209 ALA A O 1
ATOM 1604 N N . ILE A 1 210 ? 32.299 -15.763 -20.155 1.00 94.62 210 ILE A N 1
ATOM 1605 C CA . ILE A 1 210 ? 31.572 -15.130 -21.261 1.00 94.62 210 ILE A CA 1
ATOM 1606 C C . ILE A 1 210 ? 32.012 -15.739 -22.594 1.00 94.62 210 ILE A C 1
ATOM 1608 O O . ILE A 1 210 ? 33.184 -16.073 -22.763 1.00 94.62 210 ILE A O 1
ATOM 1612 N N . SER A 1 211 ? 31.068 -15.921 -23.517 1.00 91.75 211 SER A N 1
ATOM 1613 C CA . SER A 1 211 ? 31.325 -16.448 -24.863 1.00 91.75 211 SER A CA 1
ATOM 1614 C C . SER A 1 211 ? 30.347 -15.867 -25.881 1.00 91.75 211 SER A C 1
ATOM 1616 O O . SER A 1 211 ? 29.187 -15.649 -25.543 1.00 91.75 211 SER A O 1
ATOM 1618 N N . ARG A 1 212 ? 30.784 -15.652 -27.126 1.00 90.19 212 ARG A N 1
ATOM 1619 C CA . ARG A 1 212 ? 29.907 -15.216 -28.226 1.00 90.19 212 ARG A CA 1
ATOM 1620 C C . ARG A 1 212 ? 28.885 -16.301 -28.587 1.00 90.19 212 ARG A C 1
ATOM 1622 O O . ARG A 1 212 ? 29.253 -17.466 -28.757 1.00 90.19 212 ARG A O 1
ATOM 1629 N N . ILE A 1 213 ? 27.625 -15.918 -28.783 1.00 82.75 213 ILE A N 1
ATOM 1630 C CA . ILE A 1 213 ? 26.555 -16.782 -29.299 1.00 82.75 213 ILE A CA 1
ATOM 1631 C C . ILE A 1 213 ? 25.888 -16.140 -30.522 1.00 82.75 213 ILE A C 1
ATOM 1633 O O . ILE A 1 213 ? 25.566 -14.963 -30.495 1.00 82.75 213 ILE A O 1
ATOM 1637 N N . VAL A 1 214 ? 25.685 -16.912 -31.596 1.00 79.00 214 VAL A N 1
ATOM 1638 C CA . VAL A 1 214 ? 25.048 -16.447 -32.847 1.00 79.00 214 VAL A CA 1
ATOM 1639 C C . VAL A 1 214 ? 23.562 -16.786 -32.854 1.00 79.00 214 VAL A C 1
ATOM 1641 O O . VAL A 1 214 ? 23.179 -17.895 -32.467 1.00 79.00 214 VAL A O 1
ATOM 1644 N N . GLY A 1 215 ? 22.744 -15.869 -33.369 1.00 74.06 215 GLY A N 1
ATOM 1645 C CA . GLY A 1 215 ? 21.301 -16.035 -33.549 1.00 74.06 215 GLY A CA 1
ATOM 1646 C C . GLY A 1 215 ? 20.459 -15.625 -32.340 1.00 74.06 215 GLY A C 1
ATOM 1647 O O . GLY A 1 215 ? 19.246 -15.815 -32.363 1.00 74.06 215 GLY A O 1
ATOM 1648 N N . GLU A 1 216 ? 21.089 -15.067 -31.309 1.00 80.81 216 GLU A N 1
ATOM 1649 C CA . GLU A 1 216 ? 20.458 -14.532 -30.100 1.00 80.81 216 GLU A CA 1
ATOM 1650 C C . GLU A 1 216 ? 21.063 -13.156 -29.803 1.00 80.81 216 GLU A C 1
ATOM 1652 O O . GLU A 1 216 ? 21.819 -13.014 -28.856 1.00 80.81 216 GLU A O 1
ATOM 1657 N N . GLY A 1 217 ? 20.773 -12.168 -30.651 1.00 84.94 217 GLY A N 1
ATOM 1658 C CA . GLY A 1 217 ? 21.222 -10.780 -30.508 1.00 84.94 217 GLY A CA 1
ATOM 1659 C C . GLY A 1 217 ? 20.085 -9.828 -30.123 1.00 84.94 217 GLY A C 1
ATOM 1660 O O . GLY A 1 217 ? 18.904 -10.135 -30.352 1.00 84.94 217 GLY A O 1
ATOM 1661 N N . TYR A 1 218 ? 20.409 -8.694 -29.505 1.00 88.12 218 TYR A N 1
ATOM 1662 C CA . TYR A 1 218 ? 19.452 -7.618 -29.249 1.00 88.12 218 TYR A CA 1
ATOM 1663 C C . TYR A 1 218 ? 19.148 -6.837 -30.537 1.00 88.12 218 TYR A C 1
ATOM 1665 O O . TYR A 1 218 ? 20.014 -6.648 -31.381 1.00 88.12 218 TYR A O 1
ATOM 1673 N N . ASP A 1 219 ? 17.899 -6.386 -30.704 1.00 77.88 219 ASP A N 1
ATOM 1674 C CA . ASP A 1 219 ? 17.465 -5.567 -31.851 1.00 77.88 219 ASP A CA 1
ATOM 1675 C C . ASP A 1 219 ? 17.903 -6.132 -33.214 1.00 77.88 219 ASP A C 1
ATOM 1677 O O . ASP A 1 219 ? 18.314 -5.418 -34.131 1.00 77.88 219 ASP A O 1
ATOM 1681 N N . ASN A 1 220 ? 17.811 -7.461 -33.334 1.00 71.94 220 ASN A N 1
ATOM 1682 C CA . ASN A 1 220 ? 18.153 -8.183 -34.552 1.00 71.94 220 ASN A CA 1
ATOM 1683 C C . ASN A 1 220 ? 19.644 -8.027 -34.951 1.00 71.94 220 ASN A C 1
ATOM 1685 O O . ASN A 1 220 ? 19.966 -8.115 -36.135 1.00 71.94 220 ASN A O 1
ATOM 1689 N N . SER A 1 221 ? 20.553 -7.840 -33.983 1.00 79.56 221 SER A N 1
ATOM 1690 C CA . SER A 1 221 ? 21.998 -8.074 -34.142 1.00 79.56 221 SER A CA 1
ATOM 1691 C C . SER A 1 221 ? 22.299 -9.568 -34.366 1.00 79.56 221 SER A C 1
ATOM 1693 O O . SER A 1 221 ? 21.478 -10.447 -34.071 1.00 79.56 221 SER A O 1
ATOM 1695 N N . GLU A 1 222 ? 23.459 -9.881 -34.954 1.00 78.31 222 GLU A N 1
ATOM 1696 C CA . GLU A 1 222 ? 23.841 -11.265 -35.288 1.00 78.31 222 GLU A CA 1
ATOM 1697 C C . GLU A 1 222 ? 24.116 -12.116 -34.039 1.00 78.31 222 GLU A C 1
ATOM 1699 O O . GLU A 1 222 ? 23.824 -13.320 -34.017 1.00 78.31 222 GLU A O 1
ATOM 1704 N N . ALA A 1 223 ? 24.704 -11.509 -33.012 1.00 84.94 223 ALA A N 1
ATOM 1705 C CA . ALA A 1 223 ? 25.279 -12.215 -31.883 1.00 84.94 223 ALA A CA 1
ATOM 1706 C C . ALA A 1 223 ? 25.145 -11.435 -30.575 1.00 84.94 223 ALA A C 1
ATOM 1708 O O . ALA A 1 223 ? 24.811 -10.260 -30.569 1.00 84.94 223 ALA A O 1
ATOM 1709 N N . SER A 1 224 ? 25.417 -12.120 -29.466 1.00 92.94 224 SER A N 1
ATOM 1710 C CA . SER A 1 224 ? 25.553 -11.513 -28.144 1.00 92.94 224 SER A CA 1
ATOM 1711 C C . SER A 1 224 ? 26.560 -12.290 -27.289 1.00 92.94 224 SER A C 1
ATOM 1713 O O . SER A 1 224 ? 27.074 -13.342 -27.688 1.00 92.94 224 SER A O 1
ATOM 1715 N N . GLY A 1 225 ? 26.824 -11.819 -26.070 1.00 93.75 225 GLY A N 1
ATOM 1716 C CA . GLY A 1 225 ? 27.593 -12.545 -25.066 1.00 93.75 225 GLY A CA 1
ATOM 1717 C C . GLY A 1 225 ? 26.704 -13.445 -24.211 1.00 93.75 225 GLY A C 1
ATOM 1718 O O . GLY A 1 225 ? 25.831 -12.954 -23.506 1.00 93.75 225 GLY A O 1
ATOM 1719 N N . LEU A 1 226 ? 26.944 -14.756 -24.209 1.00 93.31 226 LEU A N 1
ATOM 1720 C CA . LEU A 1 226 ? 26.396 -15.696 -23.230 1.00 93.31 226 LEU A CA 1
ATOM 1721 C C . LEU A 1 226 ? 27.302 -15.744 -21.999 1.00 93.31 226 LEU A C 1
ATOM 1723 O O . LEU A 1 226 ? 28.467 -16.140 -22.089 1.00 93.31 226 LEU A O 1
ATOM 1727 N N . VAL A 1 227 ? 26.737 -15.399 -20.848 1.00 92.81 227 VAL A N 1
ATOM 1728 C CA . VAL A 1 227 ? 27.403 -15.378 -19.549 1.00 92.81 227 VAL A CA 1
ATOM 1729 C C . VAL A 1 227 ? 26.942 -16.560 -18.708 1.00 92.81 227 VAL A C 1
ATOM 1731 O O . VAL A 1 227 ? 25.749 -16.735 -18.463 1.00 92.81 227 VAL A O 1
ATOM 1734 N N . THR A 1 228 ? 27.891 -17.339 -18.198 1.00 88.56 228 THR A N 1
ATOM 1735 C CA . THR A 1 228 ? 27.643 -18.336 -17.148 1.00 88.56 228 THR A CA 1
ATOM 1736 C C . THR A 1 228 ? 28.164 -17.783 -15.826 1.00 88.56 228 THR A C 1
ATOM 1738 O O . THR A 1 228 ? 29.359 -17.505 -15.735 1.00 88.56 228 THR A O 1
ATOM 1741 N N . SER A 1 229 ? 27.306 -17.608 -14.815 1.00 74.44 229 SER A N 1
ATOM 1742 C CA . SER A 1 229 ? 27.672 -17.057 -13.497 1.00 74.44 229 SER A CA 1
ATOM 1743 C C . SER A 1 229 ? 27.406 -18.060 -12.369 1.00 74.44 229 SER A C 1
ATOM 1745 O O . SER A 1 229 ? 26.630 -18.995 -12.518 1.00 74.44 229 SER A O 1
ATOM 1747 N N . ASN A 1 230 ? 28.044 -17.868 -11.216 1.00 67.75 230 ASN A N 1
ATOM 1748 C CA . ASN A 1 230 ? 27.875 -18.676 -10.004 1.00 67.75 230 ASN A CA 1
ATOM 1749 C C . ASN A 1 230 ? 27.168 -17.907 -8.863 1.00 67.75 230 ASN A C 1
ATOM 1751 O O . ASN A 1 230 ? 27.351 -18.247 -7.695 1.00 67.75 230 ASN A O 1
ATOM 1755 N N . GLY A 1 231 ? 26.399 -16.857 -9.178 1.00 64.44 231 GLY A N 1
ATOM 1756 C CA . GLY A 1 231 ? 25.652 -16.047 -8.202 1.00 64.44 231 GLY A CA 1
ATOM 1757 C C . GLY A 1 231 ? 26.381 -14.810 -7.670 1.00 64.44 231 GLY A C 1
ATOM 1758 O O . GLY A 1 231 ? 25.733 -13.948 -7.090 1.00 64.44 231 GLY A O 1
ATOM 1759 N N . ASN A 1 232 ? 27.701 -14.700 -7.879 1.00 71.12 232 ASN A N 1
ATOM 1760 C CA . ASN A 1 232 ? 28.514 -13.509 -7.556 1.00 71.12 232 ASN A CA 1
ATOM 1761 C C . ASN A 1 232 ? 29.549 -13.166 -8.656 1.00 71.12 232 ASN A C 1
ATOM 1763 O O . ASN A 1 232 ? 30.436 -12.324 -8.457 1.00 71.12 232 ASN A O 1
ATOM 1767 N N . GLY A 1 233 ? 29.478 -13.869 -9.788 1.00 86.88 233 GLY A N 1
ATOM 1768 C CA . GLY A 1 233 ? 30.319 -13.669 -10.960 1.00 86.88 233 GLY A CA 1
ATOM 1769 C C . GLY A 1 233 ? 29.891 -12.440 -11.759 1.00 86.88 233 GLY A C 1
ATOM 1770 O O . GLY A 1 233 ? 28.696 -12.177 -11.893 1.00 86.88 233 GLY A O 1
ATOM 1771 N N . TYR A 1 234 ? 30.861 -11.715 -12.316 1.00 92.69 234 TYR A N 1
ATOM 1772 C CA . TYR A 1 234 ? 30.599 -10.525 -13.124 1.00 92.69 234 TYR A CA 1
ATOM 1773 C C . TYR A 1 234 ? 31.388 -10.502 -14.429 1.00 92.69 234 TYR A C 1
ATOM 1775 O O . TYR A 1 234 ? 32.481 -11.075 -14.509 1.00 92.69 234 TYR A O 1
ATOM 1783 N N . VAL A 1 235 ? 30.830 -9.804 -15.422 1.00 95.69 235 VAL A N 1
ATOM 1784 C CA . VAL A 1 235 ? 31.440 -9.572 -16.736 1.00 95.69 235 VAL A CA 1
ATOM 1785 C C . VAL A 1 235 ? 31.427 -8.091 -17.092 1.00 95.69 235 VAL A C 1
ATOM 1787 O O . VAL A 1 235 ? 30.482 -7.384 -16.748 1.00 95.69 235 VAL A O 1
ATOM 1790 N N . GLY A 1 236 ? 32.463 -7.599 -17.761 1.00 96.44 236 GLY A N 1
ATOM 1791 C CA . GLY A 1 236 ? 32.550 -6.183 -18.103 1.00 96.44 236 GLY A CA 1
ATOM 1792 C C . GLY A 1 236 ? 33.790 -5.815 -18.900 1.00 96.44 236 GLY A C 1
ATOM 1793 O O . GLY A 1 236 ? 34.539 -6.691 -19.325 1.00 96.44 236 GLY A O 1
ATOM 1794 N N . VAL A 1 237 ? 34.026 -4.516 -19.051 1.00 96.81 237 VAL A N 1
ATOM 1795 C CA . VAL A 1 237 ? 35.143 -3.944 -19.814 1.00 96.81 237 VAL A CA 1
ATOM 1796 C C . VAL A 1 237 ? 35.896 -2.912 -18.976 1.00 96.81 237 VAL A C 1
ATOM 1798 O O . VAL A 1 237 ? 35.305 -2.154 -18.204 1.00 96.81 237 VAL A O 1
ATOM 1801 N N . GLU A 1 238 ? 37.223 -2.921 -19.074 1.00 96.62 238 GLU A N 1
ATOM 1802 C CA . GLU A 1 238 ? 38.087 -1.958 -18.386 1.00 96.62 238 GLU A CA 1
ATOM 1803 C C . GLU A 1 238 ? 38.294 -0.733 -19.278 1.00 96.62 238 GLU A C 1
ATOM 1805 O O . GLU A 1 238 ? 38.710 -0.864 -20.425 1.00 96.62 238 GLU A O 1
ATOM 1810 N N . LEU A 1 239 ? 38.004 0.454 -18.747 1.00 96.81 239 LEU A N 1
ATOM 1811 C CA . LEU A 1 239 ? 38.021 1.714 -19.483 1.00 96.81 239 LEU A CA 1
ATOM 1812 C C . LEU A 1 239 ? 38.834 2.781 -18.742 1.00 96.81 239 LEU A C 1
ATOM 1814 O O . LEU A 1 239 ? 39.078 2.689 -17.535 1.00 96.81 239 LEU A O 1
ATOM 1818 N N . ASN A 1 240 ? 39.227 3.819 -19.483 1.00 96.25 240 ASN A N 1
ATOM 1819 C CA . ASN A 1 240 ? 39.901 4.999 -18.948 1.00 96.25 240 ASN A CA 1
ATOM 1820 C C . ASN A 1 240 ? 38.958 6.205 -18.985 1.00 96.25 240 ASN A C 1
ATOM 1822 O O . ASN A 1 240 ? 38.678 6.767 -20.042 1.00 96.25 240 ASN A O 1
ATOM 1826 N N . PHE A 1 241 ? 38.481 6.595 -17.814 1.00 94.81 241 PHE A N 1
ATOM 1827 C CA . PHE A 1 241 ? 37.633 7.748 -17.583 1.00 94.81 241 PHE A CA 1
ATOM 1828 C C . PHE A 1 241 ? 38.458 9.026 -17.373 1.00 94.81 241 PHE A C 1
ATOM 1830 O O . PHE A 1 241 ? 39.627 8.997 -16.993 1.00 94.81 241 PHE A O 1
ATOM 1837 N N . VAL A 1 242 ? 37.825 10.171 -17.605 1.00 92.62 242 VAL A N 1
ATOM 1838 C CA . VAL A 1 242 ? 38.383 11.504 -17.384 1.00 92.62 242 VAL A CA 1
ATOM 1839 C C . VAL A 1 242 ? 37.751 12.074 -16.120 1.00 92.62 242 VAL A C 1
ATOM 1841 O O . VAL A 1 242 ? 36.529 12.074 -15.977 1.00 92.62 242 VAL A O 1
ATOM 1844 N N . GLN A 1 243 ? 38.574 12.552 -15.186 1.00 87.81 243 GLN A N 1
ATOM 1845 C CA . GLN A 1 243 ? 38.076 13.181 -13.965 1.00 87.81 243 GLN A CA 1
ATOM 1846 C C . GLN A 1 243 ? 37.172 14.374 -14.304 1.00 87.81 243 GLN A C 1
ATOM 1848 O O . GLN A 1 243 ? 37.525 15.211 -15.132 1.00 87.81 243 GLN A O 1
ATOM 1853 N N . GLY A 1 244 ? 36.000 14.437 -13.674 1.00 73.75 244 GLY A N 1
ATOM 1854 C CA . GLY A 1 244 ? 35.008 15.484 -13.902 1.00 73.75 244 GLY A CA 1
ATOM 1855 C C . GLY A 1 244 ? 34.122 15.272 -15.131 1.00 73.75 244 GLY A C 1
ATOM 1856 O O . GLY A 1 244 ? 33.232 16.081 -15.376 1.00 73.75 244 GLY A O 1
ATOM 1857 N N . GLN A 1 245 ? 34.330 14.212 -15.916 1.00 87.12 245 GLN A N 1
ATOM 1858 C CA . GLN A 1 245 ? 33.523 13.907 -17.098 1.00 87.12 245 GLN A CA 1
ATOM 1859 C C . GLN A 1 245 ? 32.301 13.051 -16.731 1.00 87.12 245 GLN A C 1
ATOM 1861 O O . GLN A 1 245 ? 32.415 12.057 -16.012 1.00 87.12 245 GLN A O 1
ATOM 1866 N N . THR A 1 246 ? 31.132 13.418 -17.259 1.00 79.69 246 THR A N 1
ATOM 1867 C CA . THR A 1 246 ? 29.911 12.597 -17.195 1.00 79.69 246 THR A CA 1
ATOM 1868 C C . THR A 1 246 ? 29.850 11.649 -18.388 1.00 79.69 246 THR A C 1
ATOM 1870 O O . THR A 1 246 ? 30.273 12.021 -19.481 1.00 79.69 246 THR A O 1
ATOM 1873 N N . TYR A 1 247 ? 29.298 10.456 -18.187 1.00 87.88 247 TYR A N 1
ATOM 1874 C CA . TYR A 1 247 ? 29.143 9.380 -19.159 1.00 87.88 247 TYR A CA 1
ATOM 1875 C C . TYR A 1 247 ? 27.707 8.855 -19.126 1.00 87.88 247 TYR A C 1
ATOM 1877 O O . TYR A 1 247 ? 27.152 8.665 -18.046 1.00 87.88 247 TYR A O 1
ATOM 1885 N N . ASP A 1 248 ? 27.113 8.605 -20.288 1.00 78.62 248 ASP A N 1
ATOM 1886 C CA . ASP A 1 248 ? 25.929 7.750 -20.399 1.00 78.62 248 ASP A CA 1
ATOM 1887 C C . ASP A 1 248 ? 26.431 6.305 -20.543 1.00 78.62 248 ASP A C 1
ATOM 1889 O O . ASP A 1 248 ? 27.266 6.030 -21.407 1.00 78.62 248 ASP A O 1
ATOM 1893 N N . ILE A 1 249 ? 25.965 5.402 -19.679 1.00 93.44 249 ILE A N 1
ATOM 1894 C CA . ILE A 1 249 ? 26.319 3.978 -19.702 1.00 93.44 249 ILE A CA 1
ATOM 1895 C C . ILE A 1 249 ? 25.040 3.163 -19.857 1.00 93.44 249 ILE A C 1
ATOM 1897 O O . ILE A 1 249 ? 24.080 3.385 -19.119 1.00 93.44 249 ILE A O 1
ATOM 1901 N N . SER A 1 250 ? 25.029 2.204 -20.779 1.00 88.94 250 SER A N 1
ATOM 1902 C CA . SER A 1 250 ? 23.880 1.321 -21.000 1.00 88.94 250 SER A CA 1
ATOM 1903 C C . SER A 1 250 ? 24.289 -0.090 -21.416 1.00 88.94 250 SER A C 1
ATOM 1905 O O . SER A 1 250 ? 25.410 -0.282 -21.868 1.00 88.94 250 SER A O 1
ATOM 1907 N N . ALA A 1 251 ? 23.407 -1.071 -21.232 1.00 94.94 251 ALA A N 1
ATOM 1908 C CA . ALA A 1 251 ? 23.546 -2.440 -21.733 1.00 94.94 251 ALA A CA 1
ATOM 1909 C C . ALA A 1 251 ? 22.169 -3.091 -21.928 1.00 94.94 251 ALA A C 1
ATOM 1911 O O . ALA A 1 251 ? 21.188 -2.677 -21.301 1.00 94.94 251 ALA A O 1
ATOM 1912 N N . PHE A 1 252 ? 22.105 -4.153 -22.729 1.00 94.19 252 PHE A N 1
ATOM 1913 C CA . PHE A 1 252 ? 20.915 -4.986 -22.894 1.00 94.19 252 PHE A CA 1
ATOM 1914 C C . PHE A 1 252 ? 21.145 -6.373 -22.307 1.00 94.19 252 PHE A C 1
ATOM 1916 O O . PHE A 1 252 ? 22.179 -6.993 -22.540 1.00 94.19 252 PHE A O 1
ATOM 1923 N N . ILE A 1 253 ? 20.180 -6.861 -21.527 1.00 93.88 253 ILE A N 1
ATOM 1924 C CA . ILE A 1 253 ? 20.265 -8.128 -20.797 1.00 93.88 253 ILE A CA 1
ATOM 1925 C C . ILE A 1 253 ? 19.041 -8.990 -21.079 1.00 93.88 253 ILE A C 1
ATOM 1927 O O . ILE A 1 253 ? 17.911 -8.506 -21.052 1.00 93.88 253 ILE A O 1
ATOM 1931 N N . LYS A 1 254 ? 19.256 -10.293 -21.262 1.00 90.62 254 LYS A N 1
ATOM 1932 C CA . LYS A 1 254 ? 18.195 -11.299 -21.395 1.00 90.62 254 LYS A CA 1
ATOM 1933 C C . LYS A 1 254 ? 18.487 -12.499 -20.498 1.00 90.62 254 LYS A C 1
ATOM 1935 O O . LYS A 1 254 ? 19.558 -13.096 -20.578 1.00 90.62 254 LYS A O 1
ATOM 1940 N N . THR A 1 255 ? 17.548 -12.887 -19.634 1.00 86.44 255 THR A N 1
ATOM 1941 C CA . THR A 1 255 ? 17.726 -14.067 -18.762 1.00 86.44 255 THR A CA 1
ATOM 1942 C C . THR A 1 255 ? 17.522 -15.374 -19.540 1.00 86.44 255 THR A C 1
ATOM 1944 O O . THR A 1 255 ? 16.569 -15.501 -20.309 1.00 86.44 255 THR A O 1
ATOM 1947 N N . ALA A 1 256 ? 18.388 -16.377 -19.336 1.00 75.50 256 ALA A N 1
ATOM 1948 C CA . ALA A 1 256 ? 18.189 -17.719 -19.899 1.00 75.50 256 ALA A CA 1
ATOM 1949 C C . ALA A 1 256 ? 17.386 -18.647 -18.961 1.00 75.50 256 ALA A C 1
ATOM 1951 O O . ALA A 1 256 ? 16.861 -19.675 -19.401 1.00 75.50 256 ALA A O 1
ATOM 1952 N N . GLY A 1 257 ? 17.276 -18.292 -17.676 1.00 73.19 257 GLY A N 1
ATOM 1953 C CA . GLY A 1 257 ? 16.740 -19.139 -16.609 1.00 73.19 257 GLY A CA 1
ATOM 1954 C C . GLY A 1 257 ? 15.591 -18.493 -15.836 1.00 73.19 257 GLY A C 1
ATOM 1955 O O . GLY A 1 257 ? 14.576 -18.099 -16.419 1.00 73.19 257 GLY A O 1
ATOM 1956 N N . SER A 1 258 ? 15.722 -18.469 -14.514 1.00 71.38 258 SER A N 1
ATOM 1957 C CA . SER A 1 258 ? 14.781 -17.864 -13.570 1.00 71.38 258 SER A CA 1
ATOM 1958 C C . SER A 1 258 ? 14.967 -16.344 -13.512 1.00 71.38 258 SER A C 1
ATOM 1960 O O . SER A 1 258 ? 15.991 -15.810 -13.945 1.00 71.38 258 SER A O 1
ATOM 1962 N N . ALA A 1 259 ? 13.980 -15.633 -12.965 1.00 59.50 259 ALA A N 1
ATOM 1963 C CA . ALA A 1 259 ? 14.105 -14.198 -12.723 1.00 59.50 259 ALA A CA 1
ATOM 1964 C C . ALA A 1 259 ? 15.298 -13.906 -11.791 1.00 59.50 259 ALA A C 1
ATOM 1966 O O . ALA A 1 259 ? 15.506 -14.612 -10.802 1.00 59.50 259 ALA A O 1
ATOM 1967 N N . ALA A 1 260 ? 16.076 -12.874 -12.111 1.00 69.69 260 ALA A N 1
ATOM 1968 C CA . ALA A 1 260 ? 17.282 -12.486 -11.385 1.00 69.69 260 ALA A CA 1
ATOM 1969 C C . ALA A 1 260 ? 17.433 -10.960 -11.388 1.00 69.69 260 ALA A C 1
ATOM 1971 O O . ALA A 1 260 ? 16.982 -10.298 -12.317 1.00 69.69 260 ALA A O 1
ATOM 1972 N N . PHE A 1 261 ? 18.077 -10.398 -10.368 1.00 79.00 261 PHE A N 1
ATOM 1973 C CA . PHE A 1 261 ? 18.480 -8.992 -10.372 1.00 79.00 261 PHE A CA 1
ATOM 1974 C C . PHE A 1 261 ? 19.827 -8.847 -11.074 1.00 79.00 261 PHE A C 1
ATOM 1976 O O . PHE A 1 261 ? 20.757 -9.601 -10.783 1.00 79.00 261 PHE A O 1
ATOM 1983 N N . PHE A 1 262 ? 19.927 -7.853 -11.954 1.00 84.19 262 PHE A N 1
ATOM 1984 C CA . PHE A 1 262 ? 21.150 -7.458 -12.642 1.00 84.19 262 PHE A CA 1
ATOM 1985 C C . PHE A 1 262 ? 21.561 -6.059 -12.216 1.00 84.19 262 PHE A C 1
ATOM 1987 O O . PHE A 1 262 ? 20.743 -5.141 -12.240 1.00 84.19 262 PHE A O 1
ATOM 1994 N N . THR A 1 263 ? 22.832 -5.872 -11.877 1.00 84.81 263 THR A N 1
ATOM 1995 C CA . THR A 1 263 ? 23.354 -4.568 -11.455 1.00 84.81 263 THR A CA 1
ATOM 1996 C C . THR A 1 263 ? 24.517 -4.144 -12.341 1.00 84.81 263 THR A C 1
ATOM 1998 O O . THR A 1 263 ? 25.439 -4.932 -12.553 1.00 84.81 263 THR A O 1
ATOM 2001 N N . LEU A 1 264 ? 24.473 -2.901 -12.830 1.00 88.12 264 LEU A N 1
ATOM 2002 C CA . LEU A 1 264 ? 25.549 -2.230 -13.561 1.00 88.12 264 LEU A CA 1
ATOM 2003 C C . LEU A 1 264 ? 26.387 -1.426 -12.574 1.00 88.12 264 LEU A C 1
ATOM 2005 O O . LEU A 1 264 ? 25.850 -0.571 -11.863 1.00 88.12 264 LEU A O 1
ATOM 2009 N N . PHE A 1 265 ? 27.692 -1.651 -12.567 1.00 92.69 265 PHE A N 1
ATOM 2010 C CA . PHE A 1 265 ? 28.628 -0.969 -11.684 1.00 92.69 265 PHE A CA 1
ATOM 2011 C C . PHE A 1 265 ? 29.796 -0.366 -12.457 1.00 92.69 265 PHE A C 1
ATOM 2013 O O . PHE A 1 265 ? 30.246 -0.922 -13.457 1.00 92.69 265 PHE A O 1
ATOM 2020 N N . VAL A 1 266 ? 30.350 0.713 -11.907 1.00 93.00 266 VAL A N 1
ATOM 2021 C CA . VAL A 1 266 ? 31.725 1.150 -12.166 1.00 93.00 266 VAL A CA 1
ATOM 2022 C C . VAL A 1 266 ? 32.569 0.784 -10.950 1.00 93.00 266 VAL A C 1
ATOM 2024 O O . VAL A 1 266 ? 32.289 1.230 -9.838 1.00 93.00 266 VAL A O 1
ATOM 2027 N N . ARG A 1 267 ? 33.591 -0.053 -11.141 1.00 93.50 267 ARG A N 1
ATOM 2028 C CA . ARG A 1 267 ? 34.561 -0.420 -10.103 1.00 93.50 267 ARG A CA 1
ATOM 2029 C C . ARG A 1 267 ? 35.859 0.334 -10.276 1.00 93.50 267 ARG A C 1
ATOM 2031 O O . ARG A 1 267 ? 36.499 0.231 -11.320 1.00 93.50 267 ARG A O 1
ATOM 2038 N N . HIS A 1 268 ? 36.277 0.990 -9.209 1.00 90.00 268 HIS A N 1
ATOM 2039 C CA . HIS A 1 268 ? 37.517 1.743 -9.138 1.00 90.00 268 HIS A CA 1
ATOM 2040 C C . HIS A 1 268 ? 38.704 0.881 -8.707 1.00 90.00 268 HIS A C 1
ATOM 2042 O O . HIS A 1 268 ? 38.552 -0.211 -8.147 1.00 90.00 268 HIS A O 1
ATOM 2048 N N . ASP A 1 269 ? 39.902 1.391 -8.968 1.00 86.75 269 ASP A N 1
ATOM 2049 C CA . ASP A 1 269 ? 41.178 0.801 -8.562 1.00 86.75 269 ASP A CA 1
ATOM 2050 C C . ASP A 1 269 ? 41.349 0.712 -7.035 1.00 86.75 269 ASP A C 1
ATOM 2052 O O . ASP A 1 269 ? 41.968 -0.230 -6.540 1.00 86.75 269 ASP A O 1
ATOM 2056 N N . ASP A 1 270 ? 40.720 1.616 -6.283 1.00 80.31 270 ASP A N 1
ATOM 2057 C CA . ASP A 1 270 ? 40.609 1.564 -4.818 1.00 80.31 270 ASP A CA 1
ATOM 2058 C C . ASP A 1 270 ? 39.668 0.451 -4.294 1.00 80.31 270 ASP A C 1
ATOM 2060 O O . ASP A 1 270 ? 39.544 0.237 -3.083 1.00 80.31 270 ASP A O 1
ATOM 2064 N N . GLY A 1 271 ? 39.008 -0.281 -5.198 1.00 79.69 271 GLY A N 1
ATOM 2065 C CA . GLY A 1 271 ? 38.097 -1.379 -4.893 1.00 79.69 271 GLY A CA 1
ATOM 2066 C C . GLY A 1 271 ? 36.664 -0.959 -4.560 1.00 79.69 271 GLY A C 1
ATOM 2067 O O . GLY A 1 271 ? 35.848 -1.836 -4.264 1.00 79.69 271 GLY A O 1
ATOM 2068 N N . THR A 1 272 ? 36.334 0.334 -4.609 1.00 79.00 272 THR A N 1
ATOM 2069 C CA . THR A 1 272 ? 34.958 0.825 -4.464 1.00 79.00 272 THR A CA 1
ATOM 2070 C C . THR A 1 272 ? 34.135 0.549 -5.723 1.00 79.00 272 THR A C 1
ATOM 2072 O O . THR A 1 272 ? 34.666 0.482 -6.831 1.00 79.00 272 THR A O 1
ATOM 2075 N N . ASN A 1 273 ? 32.828 0.342 -5.542 1.00 81.19 273 ASN A N 1
ATOM 2076 C CA . ASN A 1 273 ? 31.877 0.169 -6.637 1.00 81.19 273 ASN A CA 1
ATOM 2077 C C . ASN A 1 273 ? 30.825 1.275 -6.552 1.00 81.19 273 ASN A C 1
ATOM 2079 O O . ASN A 1 273 ? 30.224 1.458 -5.493 1.00 81.19 273 ASN A O 1
ATOM 2083 N N . GLU A 1 274 ? 30.569 1.955 -7.663 1.00 79.69 274 GLU A N 1
ATOM 2084 C CA . GLU A 1 274 ? 29.464 2.899 -7.820 1.00 79.69 274 GLU A CA 1
ATOM 2085 C C . GLU A 1 274 ? 28.396 2.256 -8.709 1.00 79.69 274 GLU A C 1
ATOM 2087 O O . GLU A 1 274 ? 28.680 1.837 -9.834 1.00 79.69 274 GLU A O 1
ATOM 2092 N N . GLN A 1 275 ? 27.174 2.111 -8.191 1.00 82.06 275 GLN A N 1
ATOM 2093 C CA . GLN A 1 275 ? 26.063 1.550 -8.959 1.00 82.06 275 GLN A CA 1
ATOM 2094 C C . GLN A 1 275 ? 25.564 2.577 -9.975 1.00 82.06 275 GLN A C 1
ATOM 2096 O O . GLN A 1 275 ? 25.244 3.705 -9.611 1.00 82.06 275 GLN A O 1
ATOM 2101 N N . VAL A 1 276 ? 25.436 2.158 -11.231 1.00 75.00 276 VAL A N 1
ATOM 2102 C CA . VAL A 1 276 ? 24.924 2.994 -12.324 1.00 75.00 276 VAL A CA 1
ATOM 2103 C C . VAL A 1 276 ? 23.464 2.673 -12.628 1.00 75.00 276 VAL A C 1
ATOM 2105 O O . VAL A 1 276 ? 22.657 3.581 -12.800 1.00 75.00 276 VAL A O 1
ATOM 2108 N N . ALA A 1 277 ? 23.111 1.384 -12.664 1.00 69.69 277 ALA A N 1
ATOM 2109 C CA . ALA A 1 277 ? 21.770 0.915 -13.003 1.00 69.69 277 ALA A CA 1
ATOM 2110 C C . ALA A 1 277 ? 21.444 -0.421 -12.315 1.00 69.69 277 ALA A C 1
ATOM 2112 O O . ALA A 1 277 ? 22.340 -1.202 -11.991 1.00 69.69 277 ALA A O 1
ATOM 2113 N N . LEU A 1 278 ? 20.152 -0.689 -12.110 1.00 75.44 278 LEU A N 1
ATOM 2114 C CA . LEU A 1 278 ? 19.618 -1.953 -11.595 1.00 75.44 278 LEU A CA 1
ATOM 2115 C C . LEU A 1 278 ? 18.450 -2.390 -12.482 1.00 75.44 278 LEU A C 1
ATOM 2117 O O . LEU A 1 278 ? 17.572 -1.584 -12.785 1.00 75.44 278 LEU A O 1
ATOM 2121 N N . LEU A 1 279 ? 18.429 -3.664 -12.857 1.00 75.94 279 LEU A N 1
ATOM 2122 C CA . LEU A 1 279 ? 17.435 -4.254 -13.741 1.00 75.94 279 LEU A CA 1
ATOM 2123 C C . LEU A 1 279 ? 16.865 -5.542 -13.133 1.00 75.94 279 LEU A C 1
ATOM 2125 O O . LEU A 1 279 ? 17.606 -6.404 -12.662 1.00 75.94 279 LEU A O 1
ATOM 2129 N N . TYR A 1 280 ? 15.538 -5.678 -13.172 1.00 77.56 280 TYR A N 1
ATOM 2130 C CA . TYR A 1 280 ? 14.813 -6.906 -12.844 1.00 77.56 280 TYR A CA 1
ATOM 2131 C C . TYR A 1 280 ? 13.911 -7.272 -14.034 1.00 77.56 280 TYR A C 1
ATOM 2133 O O . TYR A 1 280 ? 12.813 -6.719 -14.146 1.00 77.56 280 TYR A O 1
ATOM 2141 N N . PRO A 1 281 ? 14.375 -8.133 -14.956 1.00 72.81 281 PRO A N 1
ATOM 2142 C CA . PRO A 1 281 ? 13.594 -8.531 -16.115 1.00 72.81 281 PRO A CA 1
ATOM 2143 C C . PRO A 1 281 ? 12.418 -9.411 -15.670 1.00 72.81 281 PRO A C 1
ATOM 2145 O O . PRO A 1 281 ? 12.591 -10.384 -14.932 1.00 72.81 281 PRO A O 1
ATOM 2148 N N . THR A 1 282 ? 11.208 -9.044 -16.094 1.00 56.19 282 THR A N 1
ATOM 2149 C CA . THR A 1 282 ? 9.949 -9.740 -15.765 1.00 56.19 282 THR A CA 1
ATOM 2150 C C . THR A 1 282 ? 9.558 -10.790 -16.805 1.00 56.19 282 THR A C 1
ATOM 2152 O O . THR A 1 282 ? 8.625 -11.565 -16.588 1.00 56.19 282 THR A O 1
ATOM 2155 N N . ASP A 1 283 ? 10.285 -10.841 -17.917 1.00 64.25 283 ASP A N 1
ATOM 2156 C CA . ASP A 1 283 ? 10.142 -11.799 -19.000 1.00 64.25 283 ASP A CA 1
ATOM 2157 C C . ASP A 1 283 ? 11.508 -12.389 -19.393 1.00 64.25 283 ASP A C 1
ATOM 2159 O O . ASP A 1 283 ? 12.541 -12.126 -18.775 1.00 64.25 283 ASP A O 1
ATOM 2163 N N . LYS A 1 284 ? 11.495 -13.268 -20.396 1.00 78.00 284 LYS A N 1
ATOM 2164 C CA . LYS A 1 284 ? 12.706 -13.872 -20.969 1.00 78.00 284 LYS A CA 1
ATOM 2165 C C . LYS A 1 284 ? 13.164 -13.138 -22.231 1.00 78.00 284 LYS A C 1
ATOM 2167 O O . LYS A 1 284 ? 13.778 -13.768 -23.092 1.00 78.00 284 LYS A O 1
ATOM 2172 N N . ASP A 1 285 ? 12.811 -11.863 -22.371 1.00 85.69 285 ASP A N 1
ATOM 2173 C CA . ASP A 1 285 ? 13.179 -11.032 -23.513 1.00 85.69 285 ASP A CA 1
ATOM 2174 C C . ASP A 1 285 ? 14.340 -10.081 -23.167 1.00 85.69 285 ASP A C 1
ATOM 2176 O O . ASP A 1 285 ? 14.852 -10.066 -22.041 1.00 85.69 285 ASP A O 1
ATOM 2180 N N . TRP A 1 286 ? 14.813 -9.330 -24.157 1.00 89.62 286 TRP A N 1
ATOM 2181 C CA . TRP A 1 286 ? 15.850 -8.320 -23.978 1.00 89.62 286 TRP A CA 1
ATOM 2182 C C . TRP A 1 286 ? 15.328 -7.095 -23.232 1.00 89.62 286 TRP A C 1
ATOM 2184 O O . TRP A 1 286 ? 14.329 -6.488 -23.607 1.00 89.62 286 TRP A O 1
ATOM 2194 N N . ASN A 1 287 ? 16.051 -6.699 -22.193 1.00 86.69 287 ASN A N 1
ATOM 2195 C CA . ASN A 1 287 ? 15.711 -5.587 -21.323 1.00 86.69 287 ASN A CA 1
ATOM 2196 C C . ASN A 1 287 ? 16.900 -4.622 -21.224 1.00 86.69 287 ASN A C 1
ATOM 2198 O O . ASN A 1 287 ? 18.039 -5.064 -21.067 1.00 86.69 287 ASN A O 1
ATOM 2202 N N . SER A 1 288 ? 16.650 -3.313 -21.288 1.00 85.88 288 SER A N 1
ATOM 2203 C CA . SER A 1 288 ? 17.701 -2.300 -21.160 1.00 85.88 288 SER A CA 1
ATOM 2204 C C . SER A 1 288 ? 18.017 -1.975 -19.699 1.00 85.88 288 SER A C 1
ATOM 2206 O O . SER A 1 288 ? 17.138 -1.927 -18.836 1.00 85.88 288 SER A O 1
ATOM 2208 N N . MET A 1 289 ? 19.288 -1.701 -19.421 1.00 84.44 289 MET A N 1
ATOM 2209 C CA . MET A 1 289 ? 19.752 -1.073 -18.187 1.00 84.44 289 MET A CA 1
ATOM 2210 C C . MET A 1 289 ? 20.641 0.111 -18.544 1.00 84.44 289 MET A C 1
ATOM 2212 O O . MET A 1 289 ? 21.614 -0.053 -19.268 1.00 84.44 289 MET A O 1
ATOM 2216 N N . GLU A 1 290 ? 20.311 1.302 -18.051 1.00 81.38 290 GLU A N 1
ATOM 2217 C CA . GLU A 1 290 ? 21.000 2.544 -18.414 1.00 81.38 290 GLU A CA 1
ATOM 2218 C C . GLU A 1 290 ? 21.125 3.501 -17.224 1.00 81.38 290 GLU A C 1
ATOM 2220 O O . GLU A 1 290 ? 20.298 3.492 -16.308 1.00 81.38 290 GLU A O 1
ATOM 2225 N N . GLY A 1 291 ? 22.162 4.338 -17.232 1.00 65.19 291 GLY A N 1
ATOM 2226 C CA . GLY A 1 291 ? 22.368 5.372 -16.226 1.00 65.19 291 GLY A CA 1
ATOM 2227 C C . GLY A 1 291 ? 23.452 6.381 -16.603 1.00 65.19 291 GLY A C 1
ATOM 2228 O O . GLY A 1 291 ? 24.298 6.133 -17.460 1.00 65.19 291 GLY A O 1
ATOM 2229 N N . ARG A 1 292 ? 23.422 7.541 -15.938 1.00 73.69 292 ARG A N 1
ATOM 2230 C CA . ARG A 1 292 ? 24.469 8.566 -16.032 1.00 73.69 292 ARG A CA 1
ATOM 2231 C C . ARG A 1 292 ? 25.498 8.388 -14.932 1.00 73.69 292 ARG A C 1
ATOM 2233 O O . ARG A 1 292 ? 25.138 8.214 -13.773 1.00 73.69 292 ARG A O 1
ATOM 2240 N N . TYR A 1 293 ? 26.767 8.500 -15.294 1.00 81.81 293 TYR A N 1
ATOM 2241 C CA . TYR A 1 293 ? 27.898 8.306 -14.404 1.00 81.81 293 TYR A CA 1
ATOM 2242 C C . TYR A 1 293 ? 28.893 9.466 -14.519 1.00 81.81 293 TYR A C 1
ATOM 2244 O O . TYR A 1 293 ? 29.459 9.693 -15.580 1.00 81.81 293 TYR A O 1
ATOM 2252 N N . LEU A 1 294 ? 29.120 10.205 -13.431 1.00 79.50 294 LEU A N 1
ATOM 2253 C CA . LEU A 1 294 ? 30.172 11.225 -13.339 1.00 79.50 294 LEU A CA 1
ATOM 2254 C C . LEU A 1 294 ? 31.432 10.590 -12.750 1.00 79.50 294 LEU A C 1
ATOM 2256 O O . LEU A 1 294 ? 31.412 10.132 -11.609 1.00 79.50 294 LEU A O 1
ATOM 2260 N N . HIS A 1 295 ? 32.537 10.594 -13.493 1.00 84.19 295 HIS A N 1
ATOM 2261 C CA . HIS A 1 295 ? 33.790 10.048 -12.990 1.00 84.19 295 HIS A CA 1
ATOM 2262 C C . HIS A 1 295 ? 34.526 11.055 -12.104 1.00 84.19 295 HIS A C 1
ATOM 2264 O O . HIS A 1 295 ? 34.905 12.137 -12.549 1.00 84.19 295 HIS A O 1
ATOM 2270 N N . ARG A 1 296 ? 34.748 10.697 -10.837 1.00 72.25 296 ARG A N 1
ATOM 2271 C CA . ARG A 1 296 ? 35.246 11.637 -9.813 1.00 72.25 296 ARG A CA 1
ATOM 2272 C C . ARG A 1 296 ? 36.700 11.423 -9.405 1.00 72.25 296 ARG A C 1
ATOM 2274 O O . ARG A 1 296 ? 37.292 12.272 -8.738 1.00 72.25 296 ARG A O 1
ATOM 2281 N N . ARG A 1 297 ? 37.277 10.273 -9.748 1.00 81.06 297 ARG A N 1
ATOM 2282 C CA . ARG A 1 297 ? 38.601 9.873 -9.269 1.00 81.06 297 ARG A CA 1
ATOM 2283 C C . ARG A 1 297 ? 39.694 10.509 -10.121 1.00 81.06 297 ARG A C 1
ATOM 2285 O O . ARG A 1 297 ? 39.520 10.739 -11.311 1.00 81.06 297 ARG A O 1
ATOM 2292 N N . ALA A 1 298 ? 40.832 10.789 -9.487 1.00 80.88 298 ALA A N 1
ATOM 2293 C CA . ALA A 1 298 ? 42.032 11.218 -10.205 1.00 80.88 298 ALA A CA 1
ATOM 2294 C C . ALA A 1 298 ? 42.566 10.091 -11.107 1.00 80.88 298 ALA A C 1
ATOM 2296 O O . ALA A 1 298 ? 43.099 10.345 -12.183 1.00 80.88 298 ALA A O 1
ATOM 2297 N N . SER A 1 299 ? 42.403 8.839 -10.665 1.00 87.75 299 SER A N 1
ATOM 2298 C CA . SER A 1 299 ? 42.655 7.660 -11.486 1.00 87.75 299 SER A CA 1
ATOM 2299 C C . SER A 1 299 ? 41.472 7.415 -12.413 1.00 87.75 299 SER A C 1
ATOM 2301 O O . SER A 1 299 ? 40.384 7.090 -11.947 1.00 87.75 299 SER A O 1
ATOM 2303 N N . GLY A 1 300 ? 41.711 7.525 -13.719 1.00 89.19 300 GLY A N 1
ATOM 2304 C CA . GLY A 1 300 ? 40.717 7.230 -14.751 1.00 89.19 300 GLY A CA 1
ATOM 2305 C C . GLY A 1 300 ? 40.383 5.746 -14.890 1.00 89.19 300 GLY A C 1
ATOM 2306 O O . GLY A 1 300 ? 39.407 5.383 -15.539 1.00 89.19 300 GLY A O 1
ATOM 2307 N N . LYS A 1 301 ? 41.193 4.857 -14.317 1.00 94.44 301 LYS A N 1
ATOM 2308 C CA . LYS A 1 301 ? 41.078 3.425 -14.567 1.00 94.44 301 LYS A CA 1
ATOM 2309 C C . LYS A 1 301 ? 39.895 2.834 -13.798 1.00 94.44 301 LYS A C 1
ATOM 2311 O O . LYS A 1 301 ? 39.907 2.812 -12.567 1.00 94.44 301 LYS A O 1
ATOM 2316 N N . ALA A 1 302 ? 38.899 2.314 -14.511 1.00 95.50 302 ALA A N 1
ATOM 2317 C CA . ALA A 1 302 ? 37.760 1.648 -13.889 1.00 95.50 302 ALA A CA 1
ATOM 2318 C C . ALA A 1 302 ? 37.189 0.516 -14.752 1.00 95.50 302 ALA A C 1
ATOM 2320 O O . ALA A 1 302 ? 37.248 0.547 -15.979 1.00 95.50 302 ALA A O 1
ATOM 2321 N N . LEU A 1 303 ? 36.609 -0.486 -14.094 1.00 97.00 303 LEU A N 1
ATOM 2322 C CA . LEU A 1 303 ? 35.893 -1.586 -14.735 1.00 97.00 303 LEU A CA 1
ATOM 2323 C C . LEU A 1 303 ? 34.393 -1.278 -14.742 1.00 97.00 303 LEU A C 1
ATOM 2325 O O . LEU A 1 303 ? 33.785 -1.199 -13.675 1.00 97.00 303 LEU A O 1
ATOM 2329 N N . VAL A 1 304 ? 33.790 -1.176 -15.924 1.00 97.56 304 VAL A N 1
ATOM 2330 C CA . VAL A 1 304 ? 32.330 -1.144 -16.086 1.00 97.56 304 VAL A CA 1
ATOM 2331 C C . VAL A 1 304 ? 31.848 -2.579 -16.220 1.00 97.56 304 VAL A C 1
ATOM 2333 O O . VAL A 1 304 ? 32.261 -3.270 -17.148 1.00 97.56 304 VAL A O 1
ATOM 2336 N N . TYR A 1 305 ? 31.017 -3.058 -15.297 1.00 96.38 305 TYR A N 1
ATOM 2337 C CA . TYR A 1 305 ? 30.601 -4.460 -15.288 1.00 96.38 305 TYR A CA 1
ATOM 2338 C C . TYR A 1 305 ? 29.146 -4.669 -14.893 1.00 96.38 305 TYR A C 1
ATOM 2340 O O . TYR A 1 305 ? 28.555 -3.883 -14.153 1.00 96.38 305 TYR A O 1
ATOM 2348 N N . VAL A 1 306 ? 28.607 -5.798 -15.348 1.00 94.31 306 VAL A N 1
ATOM 2349 C CA . VAL A 1 306 ? 27.297 -6.321 -14.974 1.00 94.31 306 VAL A CA 1
ATOM 2350 C C . VAL A 1 306 ? 27.474 -7.573 -14.118 1.00 94.31 306 VAL A C 1
ATOM 2352 O O . VAL A 1 306 ? 28.304 -8.441 -14.404 1.00 94.31 306 VAL A O 1
ATOM 2355 N N . THR A 1 307 ? 26.685 -7.668 -13.053 1.00 91.19 307 THR A N 1
ATOM 2356 C CA . THR A 1 307 ? 26.595 -8.850 -12.186 1.00 91.19 307 THR A CA 1
ATOM 2357 C C . THR A 1 307 ? 25.144 -9.283 -12.015 1.00 91.19 307 THR A C 1
ATOM 2359 O O . THR A 1 307 ? 24.239 -8.457 -12.132 1.00 91.19 307 THR A O 1
ATOM 2362 N N . SER A 1 308 ? 24.931 -10.565 -11.717 1.00 86.56 308 SER A N 1
ATOM 2363 C CA . SER A 1 308 ? 23.621 -11.134 -11.393 1.00 86.56 308 SER A CA 1
ATOM 2364 C C . SER A 1 308 ? 23.642 -11.765 -10.005 1.00 86.56 308 SER A C 1
ATOM 2366 O O . SER A 1 308 ? 24.645 -12.360 -9.615 1.00 86.56 308 SER A O 1
ATOM 2368 N N . ASN A 1 309 ? 22.530 -11.677 -9.275 1.00 80.75 309 ASN A N 1
ATOM 2369 C CA . ASN A 1 309 ? 22.370 -12.323 -7.967 1.00 80.75 309 ASN A CA 1
ATOM 2370 C C . ASN A 1 309 ? 21.954 -13.808 -8.046 1.00 80.75 309 ASN A C 1
ATOM 2372 O O . ASN A 1 309 ? 21.624 -14.406 -7.022 1.00 80.75 309 ASN A O 1
ATOM 2376 N N . ASN A 1 310 ? 21.923 -14.388 -9.248 1.00 77.12 310 ASN A N 1
ATOM 2377 C CA . ASN A 1 310 ? 21.552 -15.777 -9.502 1.00 77.12 310 ASN A CA 1
ATOM 2378 C C . ASN A 1 310 ? 22.684 -16.513 -10.251 1.00 77.12 310 ASN A C 1
ATOM 2380 O O . ASN A 1 310 ? 23.595 -15.905 -10.813 1.00 77.12 310 ASN A O 1
ATOM 2384 N N . THR A 1 311 ? 22.642 -17.842 -10.232 1.00 82.06 311 THR A N 1
ATOM 2385 C CA . THR A 1 311 ? 23.586 -18.746 -10.904 1.00 82.06 311 THR A CA 1
ATOM 2386 C C . THR A 1 311 ? 23.151 -19.125 -12.321 1.00 82.06 311 THR A C 1
ATOM 2388 O O . THR A 1 311 ? 23.869 -19.835 -13.020 1.00 82.06 311 THR A O 1
ATOM 2391 N N . ASP A 1 312 ? 21.956 -18.715 -12.744 1.00 84.62 312 ASP A N 1
ATOM 2392 C CA . ASP A 1 312 ? 21.482 -18.976 -14.100 1.00 84.62 312 ASP A CA 1
ATOM 2393 C C . ASP A 1 312 ? 22.312 -18.201 -15.133 1.00 84.62 312 ASP A C 1
ATOM 2395 O O . ASP A 1 312 ? 22.845 -17.121 -14.868 1.00 84.62 312 ASP A O 1
ATOM 2399 N N . SER A 1 313 ? 22.428 -18.765 -16.336 1.00 88.38 313 SER A N 1
ATOM 2400 C CA . SER A 1 313 ? 23.077 -18.065 -17.446 1.00 88.38 313 SER A CA 1
ATOM 2401 C C . SER A 1 313 ? 22.212 -16.908 -17.948 1.00 88.38 313 SER A C 1
ATOM 2403 O O . SER A 1 313 ? 20.982 -16.936 -17.845 1.00 88.38 313 SER A O 1
ATOM 2405 N N . PHE A 1 314 ? 22.850 -15.900 -18.530 1.00 91.69 314 PHE A N 1
ATOM 2406 C CA . PHE A 1 314 ? 22.169 -14.764 -19.145 1.00 91.69 314 PHE A CA 1
ATOM 2407 C C . PHE A 1 314 ? 22.924 -14.283 -20.377 1.00 91.69 314 PHE A C 1
ATOM 2409 O O . PHE A 1 314 ? 24.101 -14.591 -20.550 1.00 91.69 314 PHE A O 1
ATOM 2416 N N . TYR A 1 315 ? 22.237 -13.534 -21.225 1.00 93.31 315 TYR A N 1
ATOM 2417 C CA . TYR A 1 315 ? 22.816 -12.888 -22.387 1.00 93.31 315 TYR A CA 1
ATOM 2418 C C . TYR A 1 315 ? 23.017 -11.404 -22.096 1.00 93.31 315 TYR A C 1
ATOM 2420 O O . TYR A 1 315 ? 22.168 -10.783 -21.453 1.00 93.31 315 TYR A O 1
ATOM 2428 N N . ILE A 1 316 ? 24.133 -10.859 -22.564 1.00 95.06 316 ILE A N 1
ATOM 2429 C CA . ILE A 1 316 ? 24.430 -9.431 -22.583 1.00 95.06 316 ILE A CA 1
ATOM 2430 C C . ILE A 1 316 ? 24.738 -9.011 -24.013 1.00 95.06 316 ILE A C 1
ATOM 2432 O O . ILE A 1 316 ? 25.407 -9.744 -24.741 1.00 95.06 316 ILE A O 1
ATOM 2436 N N . ASP A 1 317 ? 24.250 -7.843 -24.395 1.00 94.94 317 ASP A N 1
ATOM 2437 C CA . ASP A 1 317 ? 24.536 -7.225 -25.679 1.00 94.94 317 ASP A CA 1
ATOM 2438 C C . ASP A 1 317 ? 24.616 -5.703 -25.523 1.00 94.94 317 ASP A C 1
ATOM 2440 O O . ASP A 1 317 ? 24.098 -5.141 -24.550 1.00 94.94 317 ASP A O 1
ATOM 2444 N N . GLU A 1 318 ? 25.264 -5.042 -26.475 1.00 93.88 318 GLU A N 1
ATOM 2445 C CA . GLU A 1 318 ? 25.239 -3.587 -26.644 1.00 93.88 318 GLU A CA 1
ATOM 2446 C C . GLU A 1 318 ? 25.636 -2.788 -25.375 1.00 93.88 318 GLU A C 1
ATOM 2448 O O . GLU A 1 318 ? 25.015 -1.780 -25.032 1.00 93.88 318 GLU A O 1
ATOM 2453 N N . LEU A 1 319 ? 26.687 -3.223 -24.654 1.00 95.94 319 LEU A N 1
ATOM 2454 C CA . LEU A 1 319 ? 27.264 -2.448 -23.538 1.00 95.94 319 LEU A CA 1
ATOM 2455 C C . LEU A 1 319 ? 27.968 -1.197 -24.079 1.00 95.94 319 LEU A C 1
ATOM 2457 O O . LEU A 1 319 ? 29.027 -1.294 -24.691 1.00 95.94 319 LEU A O 1
ATOM 2461 N N . SER A 1 320 ? 27.402 -0.027 -23.814 1.00 94.56 320 SER A N 1
ATOM 2462 C CA . SER A 1 320 ? 27.836 1.263 -24.348 1.00 94.56 320 SER A CA 1
ATOM 2463 C C . SER A 1 320 ? 28.267 2.210 -23.229 1.00 94.56 320 SER A C 1
ATOM 2465 O O . SER A 1 320 ? 27.626 2.266 -22.174 1.00 94.56 320 SER A O 1
ATOM 2467 N N . VAL A 1 321 ? 29.350 2.961 -23.453 1.00 96.50 321 VAL A N 1
ATOM 2468 C CA . VAL A 1 321 ? 29.861 4.011 -22.557 1.00 96.50 321 VAL A CA 1
ATOM 2469 C C . VAL A 1 321 ? 30.249 5.227 -23.396 1.00 96.50 321 VAL A C 1
ATOM 2471 O O . VAL A 1 321 ? 31.221 5.188 -24.147 1.00 96.50 321 VAL A O 1
ATOM 2474 N N . ILE A 1 322 ? 29.516 6.334 -23.243 1.00 91.50 322 ILE A N 1
ATOM 2475 C CA . ILE A 1 322 ? 29.689 7.537 -24.073 1.00 91.50 322 ILE A CA 1
ATOM 2476 C C . ILE A 1 322 ? 29.869 8.777 -23.183 1.00 91.50 322 ILE A C 1
ATOM 2478 O O . ILE A 1 322 ? 28.975 9.077 -22.386 1.00 91.50 322 ILE A O 1
ATOM 2482 N N . PRO A 1 323 ? 30.954 9.564 -23.322 1.00 90.19 323 PRO A N 1
ATOM 2483 C CA . PRO A 1 323 ? 31.127 10.816 -22.592 1.00 90.19 323 PRO A CA 1
ATOM 2484 C C . PRO A 1 323 ? 30.087 11.862 -23.023 1.00 90.19 323 PRO A C 1
ATOM 2486 O O . PRO A 1 323 ? 29.790 12.036 -24.206 1.00 90.19 323 PRO A O 1
ATOM 2489 N N . LYS A 1 324 ? 29.541 12.600 -22.056 1.00 80.06 324 LYS A N 1
ATOM 2490 C CA . LYS A 1 324 ? 28.542 13.658 -22.241 1.00 80.06 324 LYS A CA 1
ATOM 2491 C C . LYS A 1 324 ? 29.006 14.990 -21.678 1.00 80.06 324 LYS A C 1
ATOM 2493 O O . LYS A 1 324 ? 29.307 15.113 -20.494 1.00 80.06 324 LYS A O 1
ATOM 2498 N N . GLY A 1 325 ? 28.962 16.017 -22.523 1.00 76.06 325 GLY A N 1
ATOM 2499 C CA . GLY A 1 325 ? 29.384 17.365 -22.149 1.00 76.06 325 GLY A CA 1
ATOM 2500 C C . GLY A 1 325 ? 30.895 17.461 -21.938 1.00 76.06 325 GLY A C 1
ATOM 2501 O O . GLY A 1 325 ? 31.641 16.556 -22.303 1.00 76.06 325 GLY A O 1
ATOM 2502 N N . LYS A 1 326 ? 31.348 18.580 -21.371 1.00 74.44 326 LYS A N 1
ATOM 2503 C CA . LYS A 1 326 ? 32.757 18.785 -21.014 1.00 74.44 326 LYS A CA 1
ATOM 2504 C C . LYS A 1 326 ? 33.005 18.327 -19.582 1.00 74.44 326 LYS A C 1
ATOM 2506 O O . LYS A 1 326 ? 32.124 18.491 -18.741 1.00 74.44 326 LYS A O 1
ATOM 2511 N N . ALA A 1 327 ? 34.213 17.837 -19.315 1.00 77.62 327 ALA A N 1
ATOM 2512 C CA . ALA A 1 327 ? 34.679 17.622 -17.956 1.00 77.62 327 ALA A CA 1
ATOM 2513 C C . ALA A 1 327 ? 34.585 18.925 -17.148 1.00 77.62 327 ALA A C 1
ATOM 2515 O O . ALA A 1 327 ? 34.968 19.995 -17.634 1.00 77.62 327 ALA A O 1
ATOM 2516 N N . VAL A 1 328 ? 34.041 18.826 -15.940 1.00 65.31 328 VAL A N 1
ATOM 2517 C CA . VAL A 1 328 ? 33.929 19.936 -14.993 1.00 65.31 328 VAL A CA 1
ATOM 2518 C C . VAL A 1 328 ? 34.986 19.800 -13.907 1.00 65.31 328 VAL A C 1
ATOM 2520 O O . VAL A 1 328 ? 35.303 18.690 -13.481 1.00 65.31 328 VAL A O 1
ATOM 2523 N N . ASP A 1 329 ? 35.516 20.924 -13.429 1.00 65.81 329 ASP A N 1
ATOM 2524 C CA . ASP A 1 329 ? 36.354 20.906 -12.233 1.00 65.81 329 ASP A CA 1
ATOM 2525 C C . ASP A 1 329 ? 35.530 20.362 -11.060 1.00 65.81 329 ASP A C 1
ATOM 2527 O O . ASP A 1 329 ? 34.404 20.801 -10.813 1.00 65.81 329 ASP A O 1
ATOM 2531 N N . ILE A 1 330 ? 36.080 19.391 -10.331 1.00 60.66 330 ILE A N 1
ATOM 2532 C CA . ILE A 1 330 ? 35.452 18.881 -9.111 1.00 60.66 330 ILE A CA 1
ATOM 2533 C C . ILE A 1 330 ? 35.693 19.927 -8.021 1.00 60.66 330 ILE A C 1
ATOM 2535 O O . ILE A 1 330 ? 36.721 19.925 -7.348 1.00 60.66 330 ILE A O 1
ATOM 2539 N N . VAL A 1 331 ? 34.781 20.894 -7.921 1.00 47.62 331 VAL A N 1
ATOM 2540 C CA . VAL A 1 331 ? 34.878 22.003 -6.967 1.00 47.62 331 VAL A CA 1
ATOM 2541 C C . VAL A 1 331 ? 34.583 21.502 -5.549 1.00 47.62 331 VAL A C 1
ATOM 2543 O O . VAL A 1 331 ? 33.603 20.793 -5.318 1.00 47.62 331 VAL A O 1
ATOM 2546 N N . THR A 1 332 ? 35.411 21.909 -4.585 1.00 50.62 332 THR A N 1
ATOM 2547 C CA . THR A 1 332 ? 35.130 21.786 -3.149 1.00 50.62 332 THR A CA 1
ATOM 2548 C C . THR A 1 332 ? 33.935 22.664 -2.771 1.00 50.62 332 THR A C 1
ATOM 2550 O O . THR A 1 332 ? 34.000 23.871 -2.981 1.00 50.62 332 THR A O 1
ATOM 2553 N N . GLU A 1 333 ? 32.885 22.032 -2.232 1.00 47.50 333 GLU A N 1
ATOM 2554 C CA . GLU A 1 333 ? 31.662 22.587 -1.616 1.00 47.50 333 GLU A CA 1
ATOM 2555 C C . GLU A 1 333 ? 31.135 23.909 -2.195 1.00 47.50 333 GLU A C 1
ATOM 2557 O O . GLU A 1 333 ? 31.632 24.998 -1.920 1.00 47.50 333 GLU A O 1
ATOM 2562 N N . THR A 1 334 ? 30.031 23.831 -2.938 1.00 52.62 334 THR A N 1
ATOM 2563 C CA . THR A 1 334 ? 29.238 25.013 -3.301 1.00 52.62 334 THR A CA 1
ATOM 2564 C C . THR A 1 334 ? 27.797 24.812 -2.848 1.00 52.62 334 THR A C 1
ATOM 2566 O O . THR A 1 334 ? 27.156 23.819 -3.193 1.00 52.62 334 THR A O 1
ATOM 2569 N N . GLU A 1 335 ? 27.294 25.754 -2.052 1.00 47.91 335 GLU A N 1
ATOM 2570 C CA . GLU A 1 335 ? 25.874 25.872 -1.720 1.00 47.91 335 GLU A CA 1
ATOM 2571 C C . GLU A 1 335 ? 25.084 26.254 -2.978 1.00 47.91 335 GLU A C 1
ATOM 2573 O O . GLU A 1 335 ? 25.457 27.193 -3.685 1.00 47.91 335 GLU A O 1
ATOM 2578 N N . ILE A 1 336 ? 23.996 25.539 -3.274 1.00 54.59 336 ILE A N 1
ATOM 2579 C CA . ILE A 1 336 ? 23.167 2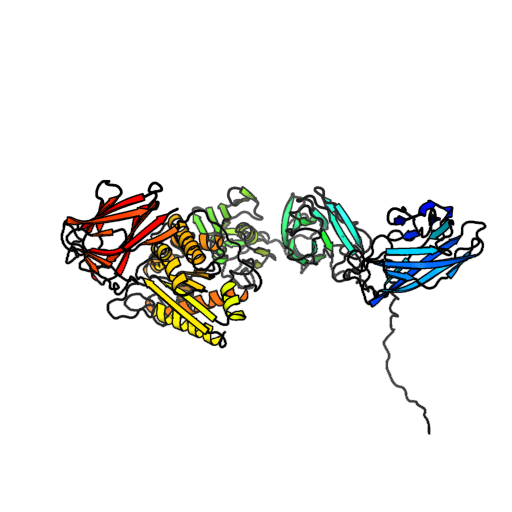5.802 -4.455 1.00 54.59 336 ILE A CA 1
ATOM 2580 C C . ILE A 1 336 ? 21.750 26.152 -4.005 1.00 54.59 336 ILE A C 1
ATOM 2582 O O . ILE A 1 336 ? 21.022 25.316 -3.473 1.00 54.59 336 ILE A O 1
ATOM 2586 N N . LEU A 1 337 ? 21.355 27.406 -4.239 1.00 45.09 337 LEU A N 1
ATOM 2587 C CA . LEU A 1 337 ? 19.992 27.888 -4.003 1.00 45.09 337 LEU A CA 1
ATOM 2588 C C . LEU A 1 337 ? 19.007 27.336 -5.062 1.00 45.09 337 LEU A C 1
ATOM 2590 O O . LEU A 1 337 ? 19.431 26.989 -6.167 1.00 45.09 337 LEU A O 1
ATOM 2594 N N . PRO A 1 338 ? 17.690 27.266 -4.771 1.00 39.88 338 PRO A N 1
ATOM 2595 C CA . PRO A 1 338 ? 16.713 26.590 -5.628 1.00 39.88 338 PRO A CA 1
ATOM 2596 C C . PRO A 1 338 ? 16.627 27.156 -7.060 1.00 39.88 338 PRO A C 1
ATOM 2598 O O . PRO A 1 338 ? 16.169 28.274 -7.281 1.00 39.88 338 PRO A O 1
ATOM 2601 N N . GLY A 1 339 ? 17.010 26.338 -8.044 1.00 53.19 339 GLY A N 1
ATOM 2602 C CA . GLY A 1 339 ? 16.899 26.585 -9.490 1.00 53.19 339 GLY A CA 1
ATOM 2603 C C . GLY A 1 339 ? 17.594 25.453 -10.254 1.00 53.19 339 GLY A C 1
ATOM 2604 O O . GLY A 1 339 ? 18.689 25.095 -9.860 1.00 53.19 339 GLY A O 1
ATOM 2605 N N . GLU A 1 340 ? 16.930 24.845 -11.253 1.00 54.06 340 GLU A N 1
ATOM 2606 C CA . GLU A 1 340 ? 17.314 23.682 -12.114 1.00 54.06 340 GLU A CA 1
ATOM 2607 C C . GLU A 1 340 ? 17.950 22.413 -11.480 1.00 54.06 340 GLU A C 1
ATOM 2609 O O . GLU A 1 340 ? 17.634 21.318 -11.930 1.00 54.06 340 GLU A O 1
ATOM 2614 N N . LYS A 1 341 ? 18.722 22.517 -10.398 1.00 68.25 341 LYS A N 1
ATOM 2615 C CA . LYS A 1 341 ? 19.349 21.475 -9.570 1.00 68.25 341 LYS A CA 1
ATOM 2616 C C . LYS A 1 341 ? 18.436 21.075 -8.396 1.00 68.25 341 LYS A C 1
ATOM 2618 O O . LYS A 1 341 ? 17.520 21.839 -8.052 1.00 68.25 341 LYS A O 1
ATOM 2623 N N . GLY A 1 342 ? 18.618 19.883 -7.812 1.00 78.00 342 GLY A N 1
ATOM 2624 C CA . GLY A 1 342 ? 17.748 19.366 -6.739 1.00 78.00 342 GLY A CA 1
ATOM 2625 C C . GLY A 1 342 ? 17.418 17.864 -6.786 1.00 78.00 342 GLY A C 1
ATOM 2626 O O . GLY A 1 342 ? 18.114 17.064 -7.405 1.00 78.00 342 GLY A O 1
ATOM 2627 N N . VAL A 1 343 ? 16.327 17.468 -6.122 1.00 83.50 343 VAL A N 1
ATOM 2628 C CA . VAL A 1 343 ? 15.844 16.074 -6.081 1.00 83.50 343 VAL A CA 1
ATOM 2629 C C . VAL A 1 343 ? 14.488 15.964 -6.781 1.00 83.50 343 VAL A C 1
ATOM 2631 O O . VAL A 1 343 ? 13.580 16.751 -6.521 1.00 83.50 343 VAL A O 1
ATOM 2634 N N . MET A 1 344 ? 14.335 14.973 -7.654 1.00 72.25 344 MET A N 1
ATOM 2635 C CA . MET A 1 344 ? 13.077 14.559 -8.272 1.00 72.25 344 MET A CA 1
ATOM 2636 C C . MET A 1 344 ? 12.644 13.238 -7.653 1.00 72.25 344 MET A C 1
ATOM 2638 O O . MET A 1 344 ? 13.394 12.270 -7.707 1.00 72.25 344 MET A O 1
ATOM 2642 N N . ILE A 1 345 ? 11.429 13.168 -7.125 1.00 75.62 345 ILE A N 1
ATOM 2643 C CA . ILE A 1 345 ? 10.837 11.923 -6.625 1.00 75.62 345 ILE A CA 1
ATOM 2644 C C . ILE A 1 345 ? 9.587 11.651 -7.444 1.00 75.62 345 ILE A C 1
ATOM 2646 O O . ILE A 1 345 ? 8.722 12.519 -7.558 1.00 75.62 345 ILE A O 1
ATOM 2650 N N . ASP A 1 346 ? 9.538 10.485 -8.086 1.00 61.41 346 ASP A N 1
ATOM 2651 C CA . ASP A 1 346 ? 8.420 10.042 -8.930 1.00 61.41 346 ASP A CA 1
ATOM 2652 C C . ASP A 1 346 ? 7.999 11.079 -9.988 1.00 61.41 346 ASP A C 1
ATOM 2654 O O . ASP A 1 346 ? 6.832 11.242 -10.326 1.00 61.41 346 ASP A O 1
ATOM 2658 N N . GLY A 1 347 ? 8.985 11.792 -10.546 1.00 49.88 347 GLY A N 1
ATOM 2659 C CA . GLY A 1 347 ? 8.759 12.823 -11.565 1.00 49.88 347 GLY A CA 1
ATOM 2660 C C . GLY A 1 347 ? 8.354 14.196 -11.019 1.00 49.88 347 GLY A C 1
ATOM 2661 O O . GLY A 1 347 ? 8.152 15.112 -11.809 1.00 49.88 347 GLY A O 1
ATOM 2662 N N . THR A 1 348 ? 8.303 14.374 -9.697 1.00 60.50 348 THR A N 1
ATOM 2663 C CA . THR A 1 348 ? 8.007 15.658 -9.047 1.00 60.50 348 THR A CA 1
ATOM 2664 C C . THR A 1 348 ? 9.250 16.235 -8.381 1.00 60.50 348 THR A C 1
ATOM 2666 O O . THR A 1 348 ? 9.902 15.556 -7.581 1.00 60.50 348 THR A O 1
ATOM 2669 N N . LYS A 1 349 ? 9.562 17.505 -8.670 1.00 75.38 349 LYS A N 1
ATOM 2670 C CA . LYS A 1 349 ? 10.663 18.221 -8.014 1.00 75.38 349 LYS A CA 1
ATOM 2671 C C . LYS A 1 349 ? 10.333 18.463 -6.546 1.00 75.38 349 LYS A C 1
ATOM 2673 O O . LYS A 1 349 ? 9.242 18.925 -6.222 1.00 75.38 349 LYS A O 1
ATOM 2678 N N . GLN A 1 350 ? 11.286 18.155 -5.681 1.00 80.00 350 GLN A N 1
ATOM 2679 C CA . GLN A 1 350 ? 11.165 18.340 -4.246 1.00 80.00 350 GLN A CA 1
ATOM 2680 C C . GLN A 1 350 ? 11.774 19.663 -3.811 1.00 80.00 350 GLN A C 1
ATOM 2682 O O . GLN A 1 350 ? 12.777 20.118 -4.364 1.00 80.00 350 GLN A O 1
ATOM 2687 N N . ASP A 1 351 ? 11.164 20.239 -2.785 1.00 81.00 351 ASP A N 1
ATOM 2688 C CA . ASP A 1 351 ? 11.710 21.370 -2.051 1.00 81.00 351 ASP A CA 1
ATOM 2689 C C . ASP A 1 351 ? 12.673 20.836 -0.982 1.00 81.00 351 ASP A C 1
ATOM 2691 O O . ASP A 1 351 ? 12.259 20.483 0.121 1.00 81.00 351 ASP A O 1
ATOM 2695 N N . LEU A 1 352 ? 13.930 20.635 -1.381 1.00 82.69 352 LEU A N 1
ATOM 2696 C CA . LEU A 1 352 ? 15.034 20.203 -0.526 1.00 82.69 352 LEU A CA 1
ATOM 2697 C C . LEU A 1 352 ? 16.244 21.087 -0.825 1.00 82.69 352 LEU A C 1
ATOM 2699 O O . LEU A 1 352 ? 16.624 21.240 -1.990 1.00 82.69 352 LEU A O 1
ATOM 2703 N N . SER A 1 353 ? 16.873 21.623 0.220 1.00 80.06 353 SER A N 1
ATOM 2704 C CA . SER A 1 353 ? 18.173 22.282 0.095 1.00 80.06 353 SER A CA 1
ATOM 2705 C C . SER A 1 353 ? 19.229 21.250 -0.288 1.00 80.06 353 SER A C 1
ATOM 2707 O O . SER A 1 353 ? 19.304 20.182 0.317 1.00 80.06 353 SER A O 1
ATOM 2709 N N . VAL A 1 354 ? 20.040 21.557 -1.298 1.00 83.69 354 VAL A N 1
ATOM 2710 C CA . VAL A 1 354 ? 21.051 20.636 -1.824 1.00 83.69 354 VAL A CA 1
ATOM 2711 C C . VAL A 1 354 ? 22.436 21.259 -1.726 1.00 83.69 354 VAL A C 1
ATOM 2713 O O . VAL A 1 354 ? 22.643 22.392 -2.158 1.00 83.69 354 VAL A O 1
ATOM 2716 N N . TYR A 1 355 ? 23.393 20.480 -1.224 1.00 80.25 355 TYR A N 1
ATOM 2717 C CA . TYR A 1 355 ? 24.819 20.778 -1.331 1.00 80.25 355 TYR A CA 1
ATOM 2718 C C . TYR A 1 355 ? 25.464 19.782 -2.278 1.00 80.25 355 TYR A C 1
ATOM 2720 O O . TYR A 1 355 ? 25.078 18.615 -2.323 1.00 80.25 355 TYR A O 1
ATOM 2728 N N . ILE A 1 356 ? 26.445 20.238 -3.047 1.00 76.62 356 ILE A N 1
ATOM 2729 C CA . ILE A 1 356 ? 27.244 19.347 -3.879 1.00 76.62 356 ILE A CA 1
ATOM 2730 C C . ILE A 1 356 ? 28.644 19.285 -3.282 1.00 76.62 356 ILE A C 1
ATOM 2732 O O . ILE A 1 356 ? 29.354 20.291 -3.243 1.00 76.62 356 ILE A O 1
ATOM 2736 N N . THR A 1 357 ? 29.027 18.093 -2.834 1.00 73.69 357 THR A N 1
ATOM 2737 C CA . THR A 1 357 ? 30.363 17.789 -2.311 1.00 73.69 357 THR A CA 1
ATOM 2738 C C . THR A 1 357 ? 30.947 16.685 -3.177 1.00 73.69 357 THR A C 1
ATOM 2740 O O . THR A 1 357 ? 30.333 15.630 -3.317 1.00 73.69 357 THR A O 1
ATOM 2743 N N . ASP A 1 358 ? 32.087 16.937 -3.820 1.00 69.81 358 ASP A N 1
ATOM 2744 C CA . ASP A 1 358 ? 32.729 16.009 -4.763 1.00 69.81 358 ASP A CA 1
ATOM 2745 C C . ASP A 1 358 ? 31.776 15.489 -5.863 1.00 69.81 358 ASP A C 1
ATOM 2747 O O . ASP A 1 358 ? 31.823 14.331 -6.274 1.00 69.81 358 ASP A O 1
ATOM 2751 N N . GLY A 1 359 ? 30.849 16.332 -6.337 1.00 62.62 359 GLY A N 1
ATOM 2752 C CA . GLY A 1 359 ? 29.847 15.940 -7.338 1.00 62.62 359 GLY A CA 1
ATOM 2753 C C . GLY A 1 359 ? 28.795 14.943 -6.828 1.00 62.62 359 GLY A C 1
ATOM 2754 O O . GLY A 1 359 ? 28.129 14.296 -7.640 1.00 62.62 359 GLY A O 1
ATOM 2755 N N . ILE A 1 360 ? 28.671 14.765 -5.509 1.00 75.38 360 ILE A N 1
ATOM 2756 C CA . ILE A 1 360 ? 27.588 14.030 -4.849 1.00 75.38 360 ILE A CA 1
ATOM 2757 C C . ILE A 1 360 ? 26.569 15.030 -4.320 1.00 75.38 360 ILE A C 1
ATOM 2759 O O . ILE A 1 360 ? 26.911 15.994 -3.636 1.00 75.38 360 ILE A O 1
ATOM 2763 N N . VAL A 1 361 ? 25.305 14.775 -4.645 1.00 83.62 361 VAL A N 1
ATOM 2764 C CA . VAL A 1 361 ? 24.167 15.561 -4.173 1.00 83.62 361 VAL A CA 1
ATOM 2765 C C . VAL A 1 361 ? 23.859 15.151 -2.736 1.00 83.62 361 VAL A C 1
ATOM 2767 O O . VAL A 1 361 ? 23.324 14.073 -2.469 1.00 83.62 361 VAL A O 1
ATOM 2770 N N . MET A 1 362 ? 24.227 16.035 -1.820 1.00 89.31 362 MET A N 1
ATOM 2771 C CA . MET A 1 362 ? 23.995 15.941 -0.391 1.00 89.31 362 MET A CA 1
ATOM 2772 C C . MET A 1 362 ? 22.674 16.624 -0.053 1.00 89.31 362 MET A C 1
ATOM 2774 O O . MET A 1 362 ? 22.439 17.769 -0.446 1.00 89.31 362 MET A O 1
ATOM 2778 N N . VAL A 1 363 ? 21.816 15.937 0.697 1.00 91.75 363 VAL A N 1
ATOM 2779 C CA . VAL A 1 363 ? 20.478 16.427 1.075 1.00 91.75 363 VAL A CA 1
ATOM 2780 C C . VAL A 1 363 ? 20.250 16.258 2.573 1.00 91.75 363 VAL A C 1
ATOM 2782 O O . VAL A 1 363 ? 20.876 15.373 3.162 1.00 91.75 363 VAL A O 1
ATOM 2785 N N . PRO A 1 364 ? 19.346 17.037 3.196 1.00 93.75 364 PRO A N 1
ATOM 2786 C CA . PRO A 1 364 ? 18.967 16.809 4.585 1.00 93.75 364 PRO A CA 1
ATOM 2787 C C . PRO A 1 364 ? 18.243 15.459 4.682 1.00 93.75 364 PRO A C 1
ATOM 2789 O O . PRO A 1 364 ? 17.124 15.292 4.191 1.00 93.75 364 PRO A O 1
ATOM 2792 N N . ILE A 1 365 ? 18.899 14.459 5.272 1.00 94.62 365 ILE A N 1
ATOM 2793 C CA . ILE A 1 365 ? 18.501 13.051 5.097 1.00 94.62 365 ILE A CA 1
ATOM 2794 C C . ILE A 1 365 ? 17.210 12.675 5.824 1.00 94.62 365 ILE A C 1
ATOM 2796 O O . ILE A 1 365 ? 16.490 11.786 5.373 1.00 94.62 365 ILE A O 1
ATOM 2800 N N . VAL A 1 366 ? 16.880 13.383 6.906 1.00 91.50 366 VAL A N 1
ATOM 2801 C CA . VAL A 1 366 ? 15.590 13.238 7.591 1.00 91.50 366 VAL A CA 1
ATOM 2802 C C . VAL A 1 366 ? 14.446 13.710 6.696 1.00 91.50 366 VAL A C 1
ATOM 2804 O O . VAL A 1 366 ? 13.446 13.013 6.551 1.00 91.50 366 VAL A O 1
ATOM 2807 N N . GLU A 1 367 ? 14.599 14.854 6.031 1.00 88.44 367 GLU A N 1
ATOM 2808 C CA . GLU A 1 367 ? 13.578 15.365 5.110 1.00 88.44 367 GLU A CA 1
ATOM 2809 C C . GLU A 1 367 ? 13.454 14.487 3.872 1.00 88.44 367 GLU A C 1
ATOM 2811 O O . GLU A 1 367 ? 12.337 14.177 3.460 1.00 88.44 367 GLU A O 1
ATOM 2816 N N . LEU A 1 368 ? 14.582 14.033 3.314 1.00 92.56 368 LEU A N 1
ATOM 2817 C CA . LEU A 1 368 ? 14.575 13.065 2.224 1.00 92.56 368 LEU A CA 1
ATOM 2818 C C . LEU A 1 368 ? 13.753 11.828 2.604 1.00 92.56 368 LEU A C 1
ATOM 2820 O O . LEU A 1 368 ? 12.908 11.427 1.807 1.00 92.56 368 LEU A O 1
ATOM 2824 N N . ALA A 1 369 ? 13.963 11.266 3.803 1.00 87.56 369 ALA A N 1
ATOM 2825 C CA . ALA A 1 369 ? 13.218 10.106 4.290 1.00 87.56 369 ALA A CA 1
ATOM 2826 C C . ALA A 1 369 ? 11.703 10.361 4.272 1.00 87.56 369 ALA A C 1
ATOM 2828 O O . ALA A 1 369 ? 10.972 9.558 3.697 1.00 87.56 369 ALA A O 1
ATOM 2829 N N . TYR A 1 370 ? 11.232 11.505 4.779 1.00 76.12 370 TYR A N 1
ATOM 2830 C CA . TYR A 1 370 ? 9.811 11.870 4.699 1.00 76.12 370 TYR A CA 1
ATOM 2831 C C . TYR A 1 370 ? 9.307 11.978 3.255 1.00 76.12 370 TYR A C 1
ATOM 2833 O O . TYR A 1 370 ? 8.236 11.468 2.931 1.00 76.12 370 TYR A O 1
ATOM 2841 N N . LYS A 1 371 ? 10.085 12.591 2.352 1.00 81.50 371 LYS A N 1
ATOM 2842 C CA . LYS A 1 371 ? 9.690 12.742 0.941 1.00 81.50 371 LYS A CA 1
ATOM 2843 C C . LYS A 1 371 ? 9.617 11.414 0.177 1.00 81.50 371 LYS A C 1
ATOM 2845 O O . LYS A 1 371 ? 8.931 11.348 -0.840 1.00 81.50 371 LYS A O 1
ATOM 2850 N N . ILE A 1 372 ? 10.294 10.367 0.652 1.00 77.19 372 ILE A N 1
ATOM 2851 C CA . ILE A 1 372 ? 10.228 9.012 0.083 1.00 77.19 372 ILE A CA 1
ATOM 2852 C C . ILE A 1 372 ? 9.294 8.073 0.871 1.00 77.19 372 ILE A C 1
ATOM 2854 O O . ILE A 1 372 ? 9.376 6.859 0.700 1.00 77.19 372 ILE A O 1
ATOM 2858 N N . ASN A 1 373 ? 8.356 8.594 1.668 1.00 73.69 373 ASN A N 1
ATOM 2859 C CA . ASN A 1 373 ? 7.424 7.808 2.500 1.00 73.69 373 ASN A CA 1
ATOM 2860 C C . ASN A 1 373 ? 8.127 6.965 3.583 1.00 73.69 373 ASN A C 1
ATOM 2862 O O . ASN A 1 373 ? 7.752 5.827 3.860 1.00 73.69 373 ASN A O 1
ATOM 2866 N N . GLY A 1 374 ? 9.202 7.499 4.150 1.00 72.94 374 GLY A N 1
ATOM 2867 C CA . GLY A 1 374 ? 9.824 7.025 5.380 1.00 72.94 374 GLY A CA 1
ATOM 2868 C C . GLY A 1 374 ? 9.628 8.021 6.524 1.00 72.94 374 GLY A C 1
ATOM 2869 O O . GLY A 1 374 ? 8.923 9.019 6.399 1.00 72.94 374 GLY A O 1
ATOM 2870 N N . THR A 1 375 ? 10.293 7.762 7.641 1.00 76.62 375 THR A N 1
ATOM 2871 C CA . THR A 1 375 ? 10.361 8.640 8.811 1.00 76.62 375 THR A CA 1
ATOM 2872 C C . THR A 1 375 ? 11.811 8.811 9.248 1.00 76.62 375 THR A C 1
ATOM 2874 O O . THR A 1 375 ? 12.697 8.056 8.836 1.00 76.62 375 THR A O 1
ATOM 2877 N N . GLY A 1 376 ? 12.092 9.819 10.071 1.00 87.81 376 GLY A N 1
ATOM 2878 C CA . GLY A 1 376 ? 13.440 10.019 10.584 1.00 87.81 376 GLY A CA 1
ATOM 2879 C C . GLY A 1 376 ? 13.510 10.966 11.771 1.00 87.81 376 GLY A C 1
ATOM 2880 O O . GLY A 1 376 ? 12.728 11.910 11.881 1.00 87.81 376 GLY A O 1
ATOM 2881 N N . THR A 1 377 ? 14.476 10.713 12.646 1.00 88.38 377 THR A N 1
ATOM 2882 C CA . THR A 1 377 ? 14.828 11.572 13.782 1.00 88.38 377 THR A CA 1
ATOM 2883 C C . THR A 1 377 ? 16.292 11.959 13.693 1.00 88.38 377 THR A C 1
ATOM 2885 O O . THR A 1 377 ? 17.115 11.123 13.324 1.00 88.38 377 THR A O 1
ATOM 2888 N N . GLU A 1 378 ? 16.624 13.183 14.089 1.00 90.69 378 GLU A N 1
ATOM 2889 C CA . GLU A 1 378 ? 18.001 13.654 14.219 1.00 90.69 378 GLU A CA 1
ATOM 2890 C C . GLU A 1 378 ? 18.212 14.244 15.614 1.00 90.69 378 GLU A C 1
ATOM 2892 O O . GLU A 1 378 ? 17.451 15.107 16.048 1.00 90.69 378 GLU A O 1
ATOM 2897 N N . GLU A 1 379 ? 19.238 13.768 16.319 1.00 87.12 379 GLU A N 1
ATOM 2898 C CA . GLU A 1 379 ? 19.620 14.266 17.639 1.00 87.12 379 GLU A CA 1
ATOM 2899 C C . GLU A 1 379 ? 21.145 14.211 17.793 1.00 87.12 379 GLU A C 1
ATOM 2901 O O . GLU A 1 379 ? 21.766 13.186 17.513 1.00 87.12 379 GLU A O 1
ATOM 2906 N N . ASN A 1 380 ? 21.764 15.316 18.229 1.00 85.69 380 ASN A N 1
ATOM 2907 C CA . ASN A 1 380 ? 23.213 15.420 18.467 1.00 85.69 380 ASN A CA 1
ATOM 2908 C C . ASN A 1 380 ? 24.082 14.921 17.292 1.00 85.69 380 ASN A C 1
ATOM 2910 O O . ASN A 1 380 ? 25.057 14.197 17.493 1.00 85.69 380 ASN A O 1
ATOM 2914 N N . GLY A 1 381 ? 23.703 15.272 16.057 1.00 84.44 381 GLY A N 1
ATOM 2915 C CA . GLY A 1 381 ? 24.425 14.863 14.848 1.00 84.44 381 GLY A CA 1
ATOM 2916 C C . GLY A 1 381 ? 24.248 13.391 14.470 1.00 84.44 381 GLY A C 1
ATOM 2917 O O . GLY A 1 381 ? 24.998 12.885 13.640 1.00 84.44 381 GLY A O 1
ATOM 2918 N N . VAL A 1 382 ? 23.281 12.688 15.063 1.00 91.88 382 VAL A N 1
ATOM 2919 C CA . VAL A 1 382 ? 22.929 11.306 14.723 1.00 91.88 382 VAL A CA 1
ATOM 2920 C C . VAL A 1 382 ? 21.535 11.283 14.112 1.00 91.88 382 VAL A C 1
ATOM 2922 O O . VAL A 1 382 ? 20.562 11.604 14.790 1.00 91.88 382 VAL A O 1
ATOM 2925 N N . ALA A 1 383 ? 21.427 10.844 12.859 1.00 95.12 383 ALA A N 1
ATOM 2926 C CA . ALA A 1 383 ? 20.148 10.571 12.219 1.00 95.12 383 ALA A CA 1
ATOM 2927 C C . ALA A 1 383 ? 19.813 9.077 12.266 1.00 95.12 383 ALA A C 1
ATOM 2929 O O . ALA A 1 383 ? 20.658 8.224 11.980 1.00 95.12 383 ALA A O 1
ATOM 2930 N N . VAL A 1 384 ? 18.558 8.766 12.579 1.00 94.38 384 VAL A N 1
ATOM 2931 C CA . VAL A 1 384 ? 17.964 7.431 12.460 1.00 94.38 384 VAL A CA 1
ATOM 2932 C C . VAL A 1 384 ? 16.759 7.547 11.540 1.00 94.38 384 VAL A C 1
ATOM 2934 O O . VAL A 1 384 ? 15.776 8.197 11.880 1.00 94.38 384 VAL A O 1
ATOM 2937 N N . LEU A 1 385 ? 16.849 6.923 10.374 1.00 94.38 385 LEU A N 1
ATOM 2938 C CA . LEU A 1 385 ? 15.855 6.944 9.310 1.00 94.38 385 LEU A CA 1
ATOM 2939 C C . LEU A 1 385 ? 15.197 5.571 9.208 1.00 94.38 385 LEU A C 1
ATOM 2941 O O . LEU A 1 385 ? 15.864 4.547 9.373 1.00 94.38 385 LEU A O 1
ATOM 2945 N N . LYS A 1 386 ? 13.902 5.535 8.912 1.00 78.56 386 LYS A N 1
ATOM 2946 C CA . LYS A 1 386 ? 13.126 4.303 8.780 1.00 78.56 386 LYS A CA 1
ATOM 2947 C C . LYS A 1 386 ? 12.258 4.352 7.534 1.00 78.56 386 LYS A C 1
ATOM 2949 O O . LYS A 1 386 ? 11.638 5.368 7.247 1.00 78.56 386 LYS A O 1
ATOM 2954 N N . ARG A 1 387 ? 12.170 3.242 6.807 1.00 76.06 387 ARG A N 1
ATOM 2955 C CA . ARG A 1 387 ? 11.203 3.055 5.719 1.00 76.06 387 ARG A CA 1
ATOM 2956 C C . ARG A 1 387 ? 10.883 1.574 5.577 1.00 76.06 387 ARG A C 1
ATOM 2958 O O . ARG A 1 387 ? 11.750 0.773 5.227 1.00 76.06 387 ARG A O 1
ATOM 2965 N N . GLY A 1 388 ? 9.644 1.198 5.892 1.00 67.56 388 GLY A N 1
ATOM 2966 C CA . GLY A 1 388 ? 9.259 -0.208 6.014 1.00 67.56 388 GLY A CA 1
ATOM 2967 C C . GLY A 1 388 ? 10.152 -0.947 7.019 1.00 67.56 388 GLY A C 1
ATOM 2968 O O . GLY A 1 388 ? 10.248 -0.556 8.178 1.00 67.56 388 GLY A O 1
ATOM 2969 N N . ILE A 1 389 ? 10.827 -2.007 6.564 1.00 60.03 389 ILE A N 1
ATOM 2970 C CA . ILE A 1 389 ? 11.758 -2.803 7.386 1.00 60.03 389 ILE A CA 1
ATOM 2971 C C . ILE A 1 389 ? 13.185 -2.237 7.439 1.00 60.03 389 ILE A C 1
ATOM 2973 O O . ILE A 1 389 ? 14.032 -2.791 8.136 1.00 60.03 389 ILE A O 1
ATOM 2977 N N . ASN A 1 390 ? 13.482 -1.192 6.667 1.00 70.69 390 ASN A N 1
ATOM 2978 C CA . ASN A 1 390 ? 14.827 -0.647 6.556 1.00 70.69 390 ASN A CA 1
ATOM 2979 C C . ASN A 1 390 ? 15.035 0.452 7.593 1.00 70.69 390 ASN A C 1
ATOM 2981 O O . ASN A 1 390 ? 14.278 1.421 7.634 1.00 70.69 390 ASN A O 1
ATOM 2985 N N . VAL A 1 391 ? 16.076 0.303 8.406 1.00 84.12 391 VAL A N 1
ATOM 2986 C CA . VAL A 1 391 ? 16.530 1.280 9.393 1.00 84.12 391 VAL A CA 1
ATOM 2987 C C . VAL A 1 391 ? 17.951 1.690 9.037 1.00 84.12 391 VAL A C 1
ATOM 2989 O O . VAL A 1 391 ? 18.859 0.859 9.053 1.00 84.12 391 VAL A O 1
ATOM 2992 N N . VAL A 1 392 ? 18.142 2.968 8.732 1.00 94.62 392 VAL A N 1
ATOM 2993 C CA . VAL A 1 392 ? 19.432 3.558 8.370 1.00 94.62 392 VAL A CA 1
ATOM 2994 C C . VAL A 1 392 ? 1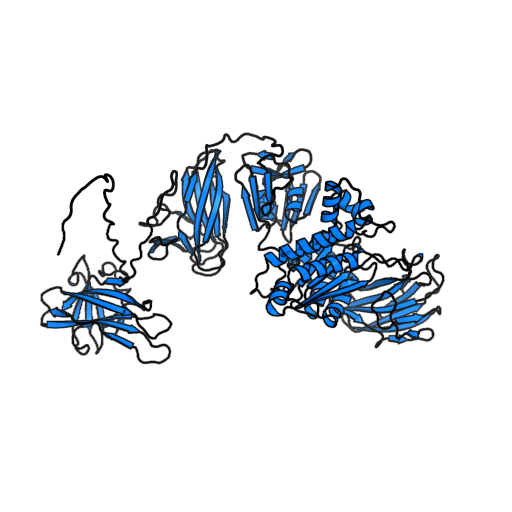9.853 4.519 9.476 1.00 94.62 392 VAL A C 1
ATOM 2996 O O . VAL A 1 392 ? 19.115 5.436 9.820 1.00 94.62 392 VAL A O 1
ATOM 2999 N N . ARG A 1 393 ? 21.043 4.328 10.043 1.00 96.75 393 ARG A N 1
ATOM 3000 C CA . ARG A 1 393 ? 21.636 5.224 11.039 1.00 96.75 393 ARG A CA 1
ATOM 3001 C C . ARG A 1 393 ? 22.920 5.836 10.494 1.00 96.75 393 ARG A C 1
ATOM 3003 O O . ARG A 1 393 ? 23.812 5.104 10.064 1.00 96.75 393 ARG A O 1
ATOM 3010 N N . LEU A 1 394 ? 23.023 7.160 10.560 1.00 95.69 394 LEU A N 1
ATOM 3011 C CA . LEU A 1 394 ? 24.228 7.921 10.231 1.00 95.69 394 LEU A CA 1
ATOM 3012 C C . LEU A 1 394 ? 24.586 8.875 11.363 1.00 95.69 394 LEU A C 1
ATOM 3014 O O . LEU A 1 394 ? 23.709 9.400 12.043 1.00 95.69 394 LEU A O 1
ATOM 3018 N N . THR A 1 395 ? 25.881 9.121 11.512 1.00 92.88 395 THR A N 1
ATOM 3019 C CA . THR A 1 395 ? 26.432 10.109 12.440 1.00 92.88 395 THR A CA 1
ATOM 3020 C C . THR A 1 395 ? 27.223 11.145 11.648 1.00 92.88 395 THR A C 1
ATOM 3022 O O . THR A 1 395 ? 27.742 10.848 10.571 1.00 92.88 395 THR A O 1
ATOM 3025 N N . GLU A 1 396 ? 27.331 12.357 12.174 1.00 90.50 396 GLU A N 1
ATOM 3026 C CA . GLU A 1 396 ? 28.213 13.397 11.657 1.00 90.50 396 GLU A CA 1
ATOM 3027 C C . GLU A 1 396 ? 29.635 12.864 11.397 1.00 90.50 396 GLU A C 1
ATOM 3029 O O . GLU A 1 396 ? 30.197 12.109 12.194 1.00 90.50 396 GLU A O 1
ATOM 3034 N N . ASN A 1 397 ? 30.213 13.260 10.261 1.00 87.69 397 ASN A N 1
ATOM 3035 C CA . ASN A 1 397 ? 31.533 12.867 9.765 1.00 87.69 397 ASN A CA 1
ATOM 3036 C C . ASN A 1 397 ? 31.711 11.360 9.520 1.00 87.69 397 ASN A C 1
ATOM 3038 O O . ASN A 1 397 ? 32.825 10.910 9.238 1.00 87.69 397 ASN A O 1
ATOM 3042 N N . ALA A 1 398 ? 30.639 10.565 9.589 1.00 86.94 398 ALA A N 1
ATOM 3043 C CA . ALA A 1 398 ? 30.726 9.138 9.339 1.00 86.94 398 ALA A CA 1
ATOM 3044 C C . ALA A 1 398 ? 31.027 8.858 7.860 1.00 86.94 398 ALA A C 1
ATOM 3046 O O . ALA A 1 398 ? 30.379 9.388 6.957 1.00 86.94 398 ALA A O 1
ATOM 3047 N N . THR A 1 399 ? 32.004 7.983 7.626 1.00 87.81 399 THR A N 1
ATOM 3048 C CA . THR A 1 399 ? 32.340 7.403 6.312 1.00 87.81 399 THR A CA 1
ATOM 3049 C C . THR A 1 399 ? 31.586 6.097 6.045 1.00 87.81 399 THR A C 1
ATOM 3051 O O . THR A 1 399 ? 31.711 5.495 4.973 1.00 87.81 399 THR A O 1
ATOM 3054 N N . THR A 1 400 ? 30.770 5.667 7.007 1.00 88.31 400 THR A N 1
ATOM 3055 C CA . THR A 1 400 ? 29.871 4.520 6.926 1.00 88.31 400 THR A CA 1
ATOM 3056 C C . THR A 1 400 ? 28.487 4.877 7.474 1.00 88.31 400 THR A C 1
ATOM 3058 O O . THR A 1 400 ? 28.325 5.804 8.265 1.00 88.31 400 THR A O 1
ATOM 3061 N N . MET A 1 401 ? 27.474 4.129 7.049 1.00 93.75 401 MET A N 1
ATOM 3062 C CA . MET A 1 401 ? 26.134 4.117 7.623 1.00 93.75 401 MET A CA 1
ATOM 3063 C C . MET A 1 401 ? 25.808 2.720 8.149 1.00 93.75 401 MET A C 1
ATOM 3065 O O . MET A 1 401 ? 26.265 1.723 7.588 1.00 93.75 401 MET A O 1
ATOM 3069 N N . SER A 1 402 ? 25.002 2.626 9.204 1.00 94.31 402 SER A N 1
ATOM 3070 C CA . SER A 1 402 ? 24.482 1.347 9.695 1.00 94.31 402 SER A CA 1
ATOM 3071 C C . SER A 1 402 ? 23.097 1.097 9.107 1.00 94.31 402 SER A C 1
ATOM 3073 O O . SER A 1 402 ? 22.174 1.863 9.368 1.00 94.31 402 SER A O 1
ATOM 3075 N N . VAL A 1 403 ? 22.941 0.028 8.330 1.00 90.00 403 VAL A N 1
ATOM 3076 C CA . VAL A 1 403 ? 21.673 -0.392 7.722 1.00 90.00 403 VAL A CA 1
ATOM 3077 C C . VAL A 1 403 ? 21.234 -1.701 8.359 1.00 90.00 403 VAL A C 1
ATOM 3079 O O . VAL A 1 403 ? 21.910 -2.722 8.215 1.00 90.00 403 VAL A O 1
ATOM 3082 N N . ASN A 1 404 ? 20.128 -1.681 9.104 1.00 83.44 404 ASN A N 1
ATOM 3083 C CA . ASN A 1 404 ? 19.628 -2.826 9.874 1.00 83.44 404 ASN A CA 1
ATOM 3084 C C . ASN A 1 404 ? 20.727 -3.502 10.724 1.00 83.44 404 ASN A C 1
ATOM 3086 O O . ASN A 1 404 ? 20.797 -4.727 10.822 1.00 83.44 404 ASN A O 1
ATOM 3090 N N . GLY A 1 405 ? 21.624 -2.695 11.304 1.00 80.44 405 GLY A N 1
ATOM 3091 C CA . GLY A 1 405 ? 22.741 -3.155 12.133 1.00 80.44 405 GLY A CA 1
ATOM 3092 C C . GLY A 1 405 ? 24.014 -3.554 11.374 1.00 80.44 405 GLY A C 1
ATOM 3093 O O . GLY A 1 405 ? 24.992 -3.926 12.017 1.00 80.44 405 GLY A O 1
ATOM 3094 N N . LYS A 1 406 ? 24.050 -3.465 10.037 1.00 81.81 406 LYS A N 1
ATOM 3095 C CA . LYS A 1 406 ? 25.242 -3.753 9.217 1.00 81.81 406 LYS A CA 1
ATOM 3096 C C . LYS A 1 406 ? 25.872 -2.472 8.682 1.00 81.81 406 LYS A C 1
ATOM 3098 O O . LYS A 1 406 ? 25.166 -1.630 8.140 1.00 81.81 406 LYS A O 1
ATOM 3103 N N . GLU A 1 407 ? 27.191 -2.337 8.784 1.00 90.19 407 GLU A N 1
ATOM 3104 C CA . GLU A 1 407 ? 27.884 -1.169 8.231 1.00 90.19 407 GLU A CA 1
ATOM 3105 C C . GLU A 1 407 ? 28.028 -1.229 6.708 1.00 90.19 407 GLU A C 1
ATOM 3107 O O . GLU A 1 407 ? 28.376 -2.264 6.132 1.00 90.19 407 GLU A O 1
ATOM 3112 N N . LYS A 1 408 ? 27.807 -0.083 6.063 1.00 83.62 408 LYS A N 1
ATOM 3113 C CA . LYS A 1 408 ? 28.009 0.151 4.633 1.00 83.62 408 LYS A CA 1
ATOM 3114 C C . LYS A 1 408 ? 28.751 1.464 4.423 1.00 83.62 408 LYS A C 1
ATOM 3116 O O . LYS A 1 408 ? 28.466 2.438 5.106 1.00 83.62 408 LYS A O 1
ATOM 3121 N N . LYS A 1 409 ? 29.703 1.504 3.488 1.00 84.06 409 LYS A N 1
ATOM 3122 C CA . LYS A 1 409 ? 30.425 2.742 3.147 1.00 84.06 409 LYS A CA 1
ATOM 3123 C C . LYS A 1 409 ? 29.492 3.747 2.471 1.00 84.06 409 LYS A C 1
ATOM 3125 O O . LYS A 1 409 ? 28.630 3.341 1.696 1.00 84.06 409 LYS A O 1
ATOM 3130 N N . ILE A 1 410 ? 29.705 5.033 2.734 1.00 81.75 410 ILE A N 1
ATOM 3131 C CA . ILE A 1 410 ? 29.064 6.134 2.005 1.00 81.75 410 ILE A CA 1
ATOM 3132 C C . ILE A 1 410 ? 30.093 6.844 1.116 1.00 81.75 410 ILE A C 1
ATOM 3134 O O . ILE A 1 410 ? 31.279 6.886 1.444 1.00 81.75 410 ILE A O 1
ATOM 3138 N N . SER A 1 411 ? 29.640 7.368 -0.024 1.00 77.81 411 SER A N 1
ATOM 3139 C CA . SER A 1 411 ? 30.484 7.967 -1.068 1.00 77.81 411 SER A CA 1
ATOM 3140 C C . SER A 1 411 ? 31.247 9.205 -0.593 1.00 77.81 411 SER A C 1
ATOM 3142 O O . SER A 1 411 ? 32.382 9.430 -1.010 1.00 77.81 411 SER A O 1
ATOM 3144 N N . VAL A 1 412 ? 30.627 9.986 0.294 1.00 81.88 412 VAL A N 1
ATOM 3145 C CA . VAL A 1 412 ? 31.183 11.182 0.938 1.00 81.88 412 VAL A CA 1
ATOM 3146 C C . VAL A 1 412 ? 30.754 11.205 2.412 1.00 81.88 412 VAL A C 1
ATOM 3148 O O . VAL A 1 412 ? 29.638 10.770 2.713 1.00 81.88 412 VAL A O 1
ATOM 3151 N N . PRO A 1 413 ? 31.602 11.682 3.344 1.00 88.75 413 PRO A N 1
ATOM 3152 C CA . PRO A 1 413 ? 31.242 11.740 4.758 1.00 88.75 413 PRO A CA 1
ATOM 3153 C C . PRO A 1 413 ? 29.991 12.591 5.001 1.00 88.75 413 PRO A C 1
ATOM 3155 O O . PRO A 1 413 ? 29.850 13.660 4.403 1.00 88.75 413 PRO A O 1
ATOM 3158 N N . ALA A 1 414 ? 29.114 12.152 5.905 1.00 90.50 414 ALA A N 1
ATOM 3159 C CA . ALA A 1 414 ? 27.964 12.954 6.322 1.00 90.50 414 ALA A CA 1
ATOM 3160 C C . ALA A 1 414 ? 28.415 14.229 7.053 1.00 90.50 414 ALA A C 1
ATOM 3162 O O . ALA A 1 414 ? 29.422 14.213 7.762 1.00 90.50 414 ALA A O 1
ATOM 3163 N N . ARG A 1 415 ? 27.681 15.336 6.909 1.00 89.62 415 ARG A N 1
ATOM 3164 C CA . ARG A 1 415 ? 28.057 16.640 7.486 1.00 89.62 415 ARG A CA 1
ATOM 3165 C C . ARG A 1 415 ? 26.862 17.369 8.059 1.00 89.62 415 ARG A C 1
ATOM 3167 O O . ARG A 1 415 ? 25.778 17.303 7.491 1.00 89.62 415 ARG A O 1
ATOM 3174 N N . ILE A 1 416 ? 27.067 18.113 9.139 1.00 85.62 416 ILE A N 1
ATOM 3175 C CA . ILE A 1 416 ? 26.059 19.059 9.609 1.00 85.62 416 ILE A CA 1
ATOM 3176 C C . ILE A 1 416 ? 26.199 20.349 8.807 1.00 85.62 416 ILE A C 1
ATOM 3178 O O . ILE A 1 416 ? 27.250 20.986 8.815 1.00 85.62 416 ILE A O 1
ATOM 3182 N N . ILE A 1 417 ? 25.123 20.748 8.132 1.00 81.56 417 ILE A N 1
ATOM 3183 C CA . ILE A 1 417 ? 25.045 22.016 7.408 1.00 81.56 417 ILE A CA 1
ATOM 3184 C C . ILE A 1 417 ? 23.767 22.721 7.844 1.00 81.56 417 ILE A C 1
ATOM 3186 O O . ILE A 1 417 ? 22.690 22.129 7.833 1.00 81.56 417 ILE A O 1
ATOM 3190 N N . ASN A 1 418 ? 23.881 23.975 8.286 1.00 78.75 418 ASN A N 1
ATOM 3191 C CA . ASN A 1 418 ? 22.750 24.756 8.803 1.00 78.75 418 ASN A CA 1
ATOM 3192 C C . ASN A 1 418 ? 21.907 23.998 9.855 1.00 78.75 418 ASN A C 1
ATOM 3194 O O . ASN A 1 418 ? 20.683 24.110 9.887 1.00 78.75 418 ASN A O 1
ATOM 3198 N N . GLY A 1 419 ? 22.574 23.210 10.708 1.00 78.38 419 GLY A N 1
ATOM 3199 C CA . GLY A 1 419 ? 21.947 22.473 11.809 1.00 78.38 419 GLY A CA 1
ATOM 3200 C C . GLY A 1 419 ? 21.184 21.203 11.418 1.00 78.38 419 GLY A C 1
ATOM 3201 O O . GLY A 1 419 ? 20.451 20.693 12.257 1.00 78.38 419 GLY A O 1
ATOM 3202 N N . LYS A 1 420 ? 21.332 20.705 10.184 1.00 87.94 420 LYS A N 1
ATOM 3203 C CA . LYS A 1 420 ? 20.761 19.422 9.734 1.00 87.94 420 LYS A CA 1
ATOM 3204 C C . LYS A 1 420 ? 21.864 18.498 9.240 1.00 87.94 420 LYS A C 1
ATOM 3206 O O . LYS A 1 420 ? 22.856 18.982 8.691 1.00 87.94 420 LYS A O 1
ATOM 3211 N N . LEU A 1 421 ? 21.681 17.188 9.371 1.00 93.00 421 LEU A N 1
ATOM 3212 C CA . LEU A 1 421 ? 22.618 16.196 8.860 1.00 93.00 421 LEU A CA 1
ATOM 3213 C C . LEU A 1 421 ? 22.378 15.967 7.362 1.00 93.00 421 LEU A C 1
ATOM 3215 O O . LEU A 1 421 ? 21.303 15.546 6.929 1.00 93.00 421 LEU A O 1
ATOM 3219 N N . TYR A 1 422 ? 23.404 16.241 6.566 1.00 94.00 422 TYR A N 1
ATOM 3220 C CA . TYR A 1 422 ? 23.438 16.034 5.127 1.00 94.00 422 TYR A CA 1
ATOM 3221 C C . TYR A 1 422 ? 24.242 14.784 4.791 1.00 94.00 422 TYR A C 1
ATOM 3223 O O . TYR A 1 422 ? 25.328 14.567 5.331 1.00 94.00 422 TYR A O 1
ATOM 3231 N N . ALA A 1 423 ? 23.726 13.979 3.866 1.00 93.88 423 ALA A N 1
ATOM 3232 C CA . ALA A 1 423 ? 24.427 12.820 3.326 1.00 93.88 423 ALA A CA 1
ATOM 3233 C C . ALA A 1 423 ? 24.021 12.553 1.869 1.00 93.88 423 ALA A C 1
ATOM 3235 O O . ALA A 1 423 ? 23.103 13.187 1.343 1.00 93.88 423 ALA A O 1
ATOM 3236 N N . ASP A 1 424 ? 24.723 11.611 1.236 1.00 92.62 424 ASP A N 1
ATOM 3237 C CA . ASP A 1 424 ? 24.498 11.171 -0.142 1.00 92.62 424 ASP A CA 1
ATOM 3238 C C . ASP A 1 424 ? 23.044 10.713 -0.338 1.00 92.62 424 ASP A C 1
ATOM 3240 O O . ASP A 1 424 ? 22.614 9.687 0.201 1.00 92.62 424 ASP A O 1
ATOM 3244 N N . ALA A 1 425 ? 22.291 11.484 -1.125 1.00 91.06 425 ALA A N 1
ATOM 3245 C CA . ALA A 1 425 ? 20.874 11.243 -1.354 1.00 91.06 425 ALA A CA 1
ATOM 3246 C C . ALA A 1 425 ? 20.600 9.888 -2.021 1.00 91.06 425 ALA A C 1
ATOM 3248 O O . ALA A 1 425 ? 19.606 9.240 -1.696 1.00 91.06 425 ALA A O 1
ATOM 3249 N N . VAL A 1 426 ? 21.465 9.454 -2.946 1.00 86.31 426 VAL A N 1
ATOM 3250 C CA . VAL A 1 426 ? 21.297 8.180 -3.660 1.00 86.31 426 VAL A CA 1
ATOM 3251 C C . VAL A 1 426 ? 21.565 7.030 -2.704 1.00 86.31 426 VAL A C 1
ATOM 3253 O O . VAL A 1 426 ? 20.726 6.137 -2.585 1.00 86.31 426 VAL A O 1
ATOM 3256 N N . ALA A 1 427 ? 22.691 7.072 -1.987 1.00 89.50 427 ALA A N 1
ATOM 3257 C CA . ALA A 1 427 ? 23.060 6.013 -1.054 1.00 89.50 427 ALA A CA 1
ATOM 3258 C C . ALA A 1 427 ? 21.992 5.836 0.033 1.00 89.50 427 ALA A C 1
ATOM 3260 O O . ALA A 1 427 ? 21.515 4.728 0.262 1.00 89.50 427 ALA A O 1
ATOM 3261 N N . VAL A 1 428 ? 21.550 6.931 0.655 1.00 93.56 428 VAL A N 1
ATOM 3262 C CA . VAL A 1 428 ? 20.537 6.874 1.714 1.00 93.56 428 VAL A CA 1
ATOM 3263 C C . VAL A 1 428 ? 19.185 6.395 1.185 1.00 93.56 428 VAL A C 1
ATOM 3265 O O . VAL A 1 428 ? 18.562 5.540 1.813 1.00 93.56 428 VAL A O 1
ATOM 3268 N N . ALA A 1 429 ? 18.728 6.889 0.029 1.00 89.81 429 ALA A N 1
ATOM 3269 C CA . ALA A 1 429 ? 17.447 6.465 -0.532 1.00 89.81 429 ALA A CA 1
ATOM 3270 C C . ALA A 1 429 ? 17.444 4.967 -0.885 1.00 89.81 429 ALA A C 1
ATOM 3272 O O . ALA A 1 429 ? 16.495 4.258 -0.542 1.00 89.81 429 ALA A O 1
ATOM 3273 N N . MET A 1 430 ? 18.512 4.468 -1.517 1.00 83.06 430 MET A N 1
ATOM 3274 C CA . MET A 1 430 ? 18.656 3.046 -1.860 1.00 83.06 430 MET A CA 1
ATOM 3275 C C . MET A 1 430 ? 18.642 2.156 -0.614 1.00 83.06 430 MET A C 1
ATOM 3277 O O . MET A 1 430 ? 17.968 1.129 -0.603 1.00 83.06 430 MET A O 1
ATOM 3281 N N . GLU A 1 431 ? 19.312 2.567 0.465 1.00 90.25 431 GLU A N 1
ATOM 3282 C CA . GLU A 1 431 ? 19.330 1.810 1.724 1.00 90.25 431 GLU A CA 1
ATOM 3283 C C . GLU A 1 431 ? 18.011 1.887 2.505 1.00 90.25 431 GLU A C 1
ATOM 3285 O O . GLU A 1 431 ? 17.672 0.968 3.248 1.00 90.25 431 GLU A O 1
ATOM 3290 N N . LEU A 1 432 ? 17.204 2.924 2.272 1.00 83.44 432 LEU A N 1
ATOM 3291 C CA . LEU A 1 432 ? 15.802 2.983 2.699 1.00 83.44 432 LEU A CA 1
ATOM 3292 C C . LEU A 1 432 ? 14.866 2.168 1.782 1.00 83.44 432 LEU A C 1
ATOM 3294 O O . LEU A 1 432 ? 13.654 2.111 2.008 1.00 83.44 432 LEU A O 1
ATOM 3298 N N . GLY A 1 433 ? 15.411 1.476 0.779 1.00 70.94 433 GLY A N 1
ATOM 3299 C CA . GLY A 1 433 ? 14.713 0.501 -0.056 1.00 70.94 433 GLY A CA 1
ATOM 3300 C C . GLY A 1 433 ? 13.859 1.109 -1.163 1.00 70.94 433 GLY A C 1
ATOM 3301 O O . GLY A 1 433 ? 12.809 0.551 -1.488 1.00 70.94 433 GLY A O 1
ATOM 3302 N N . VAL A 1 434 ? 14.205 2.291 -1.684 1.00 66.88 434 VAL A N 1
ATOM 3303 C CA . VAL A 1 434 ? 13.531 2.829 -2.884 1.00 66.88 434 VAL A CA 1
ATOM 3304 C C . VAL A 1 434 ? 13.860 1.959 -4.102 1.00 66.88 434 VAL A C 1
ATOM 3306 O O . VAL A 1 434 ? 14.925 1.347 -4.156 1.00 66.88 434 VAL A O 1
ATOM 3309 N N . LYS A 1 435 ? 12.962 1.901 -5.096 1.00 61.22 435 LYS A N 1
ATOM 3310 C CA . LYS A 1 435 ? 13.133 1.036 -6.279 1.00 61.22 435 LYS A CA 1
ATOM 3311 C C . LYS A 1 435 ? 14.376 1.401 -7.091 1.00 61.22 435 LYS A C 1
ATOM 3313 O O . LYS A 1 435 ? 15.122 0.523 -7.518 1.00 61.22 435 LYS A O 1
ATOM 3318 N N . SER A 1 436 ? 14.568 2.692 -7.347 1.00 61.41 436 SER A N 1
ATOM 3319 C CA . SER A 1 436 ? 15.794 3.192 -7.957 1.00 61.41 436 SER A CA 1
ATOM 3320 C C . SER A 1 436 ? 16.081 4.625 -7.536 1.00 61.41 436 SER A C 1
ATOM 3322 O O . SER A 1 436 ? 15.173 5.427 -7.316 1.00 61.41 436 SER A O 1
ATOM 3324 N N . ALA A 1 437 ? 17.362 4.952 -7.442 1.00 74.50 437 ALA A N 1
ATOM 3325 C CA . ALA A 1 437 ? 17.849 6.311 -7.313 1.00 74.50 437 ALA A CA 1
ATOM 3326 C C . ALA A 1 437 ? 19.097 6.460 -8.185 1.00 74.50 437 ALA A C 1
ATOM 3328 O O . ALA A 1 437 ? 19.954 5.579 -8.200 1.00 74.50 437 ALA A O 1
ATOM 3329 N N . ALA A 1 438 ? 19.186 7.559 -8.924 1.00 64.50 438 ALA A N 1
ATOM 3330 C CA . ALA A 1 438 ? 20.327 7.872 -9.773 1.00 64.50 438 ALA A CA 1
ATOM 3331 C C . ALA A 1 438 ? 20.652 9.363 -9.683 1.00 64.50 438 ALA A C 1
ATOM 3333 O O . ALA A 1 438 ? 19.761 10.186 -9.468 1.00 64.50 438 ALA A O 1
ATOM 3334 N N . SER A 1 439 ? 21.922 9.714 -9.865 1.00 75.06 439 SER A N 1
ATOM 3335 C CA . SER A 1 439 ? 22.391 11.099 -9.865 1.00 75.06 439 SER A CA 1
ATOM 3336 C C . SER A 1 439 ? 23.177 11.394 -11.132 1.00 75.06 439 SER A C 1
ATOM 3338 O O . SER A 1 439 ? 23.976 10.571 -11.567 1.00 75.06 439 SER A O 1
ATOM 3340 N N . ASN A 1 440 ? 22.998 12.584 -11.699 1.00 58.69 440 ASN A N 1
ATOM 3341 C CA . ASN A 1 440 ? 23.863 13.097 -12.768 1.00 58.69 440 ASN A CA 1
ATOM 3342 C C . ASN A 1 440 ? 24.940 14.072 -12.245 1.00 58.69 440 ASN A C 1
ATOM 3344 O O . ASN A 1 440 ? 25.597 14.731 -13.045 1.00 58.69 440 ASN A O 1
ATOM 3348 N N . GLY A 1 441 ? 25.085 14.193 -10.921 1.00 63.50 441 GLY A N 1
ATOM 3349 C CA . GLY A 1 441 ? 25.999 15.129 -10.263 1.00 63.50 441 GLY A CA 1
ATOM 3350 C C . GLY A 1 441 ? 25.372 16.468 -9.870 1.00 63.50 441 GLY A C 1
ATOM 3351 O O . GLY A 1 441 ? 25.932 17.152 -9.026 1.00 63.50 441 GLY A O 1
ATOM 3352 N N . GLU A 1 442 ? 24.199 16.818 -10.404 1.00 66.94 442 GLU A N 1
ATOM 3353 C CA . GLU A 1 442 ? 23.472 18.063 -10.085 1.00 66.94 442 GLU A CA 1
ATOM 3354 C C . GLU A 1 442 ? 22.016 17.819 -9.656 1.00 66.94 442 GLU A C 1
ATOM 3356 O O . GLU A 1 442 ? 21.419 18.606 -8.919 1.00 66.94 442 GLU A O 1
ATOM 3361 N N . MET A 1 443 ? 21.445 16.717 -10.133 1.00 68.00 443 MET A N 1
ATOM 3362 C CA . MET A 1 443 ? 20.082 16.272 -9.902 1.00 68.00 443 MET A CA 1
ATOM 3363 C C . MET A 1 443 ? 20.088 14.821 -9.444 1.00 68.00 443 MET A C 1
ATOM 3365 O O . MET A 1 443 ? 20.792 13.990 -10.019 1.00 68.00 443 MET A O 1
ATOM 3369 N N . VAL A 1 444 ? 19.242 14.510 -8.464 1.00 78.25 444 VAL A N 1
ATOM 3370 C CA . VAL A 1 444 ? 18.956 13.132 -8.047 1.00 78.25 444 VAL A CA 1
ATOM 3371 C C . VAL A 1 444 ? 17.546 12.774 -8.473 1.00 78.25 444 VAL A C 1
ATOM 3373 O O . VAL A 1 444 ? 16.600 13.481 -8.140 1.00 78.25 444 VAL A O 1
ATOM 3376 N N . ILE A 1 445 ? 17.396 11.679 -9.208 1.00 68.44 445 ILE A N 1
ATOM 3377 C CA . ILE A 1 445 ? 16.105 11.127 -9.606 1.00 68.44 445 ILE A CA 1
ATOM 3378 C C . ILE A 1 445 ? 15.866 9.873 -8.782 1.00 68.44 445 ILE A C 1
ATOM 3380 O O . ILE A 1 445 ? 16.599 8.897 -8.908 1.00 68.44 445 ILE A O 1
ATOM 3384 N N . ILE A 1 446 ? 14.819 9.899 -7.968 1.00 78.31 446 ILE A N 1
ATOM 3385 C CA . ILE A 1 446 ? 14.360 8.786 -7.146 1.00 78.31 446 ILE A CA 1
ATOM 3386 C C . ILE A 1 446 ? 13.035 8.291 -7.718 1.00 78.31 446 ILE A C 1
ATOM 3388 O O . ILE A 1 446 ? 12.096 9.063 -7.938 1.00 78.31 446 ILE A O 1
ATOM 3392 N N . LYS A 1 447 ? 12.952 6.986 -7.957 1.00 64.94 447 LYS A N 1
ATOM 3393 C CA . LYS A 1 447 ? 11.708 6.265 -8.211 1.00 64.94 447 LYS A CA 1
ATOM 3394 C C . LYS A 1 447 ? 11.387 5.472 -6.958 1.00 64.94 447 LYS A C 1
ATOM 3396 O O . LYS A 1 447 ? 12.070 4.504 -6.621 1.00 64.94 447 LYS A O 1
ATOM 3401 N N . ASN A 1 448 ? 10.370 5.924 -6.244 1.00 66.94 448 ASN A N 1
ATOM 3402 C CA . ASN A 1 448 ? 10.108 5.487 -4.886 1.00 66.94 448 ASN A CA 1
ATOM 3403 C C . ASN A 1 448 ? 9.504 4.071 -4.843 1.00 66.94 448 ASN A C 1
ATOM 3405 O O . ASN A 1 448 ? 9.802 3.328 -3.912 1.00 66.94 448 ASN A O 1
ATOM 3409 N N . ASN A 1 449 ? 8.735 3.651 -5.862 1.00 52.59 449 ASN A N 1
ATOM 3410 C CA . ASN A 1 449 ? 7.924 2.429 -5.778 1.00 52.59 449 ASN A CA 1
ATOM 3411 C C . ASN A 1 449 ? 7.960 1.495 -7.012 1.00 52.59 449 ASN A C 1
ATOM 3413 O O . ASN A 1 449 ? 7.798 1.908 -8.165 1.00 52.59 449 ASN A O 1
ATOM 3417 N N . GLU A 1 450 ? 8.119 0.191 -6.729 1.00 47.09 450 GLU A N 1
ATOM 3418 C CA . GLU A 1 450 ? 7.434 -0.907 -7.432 1.00 47.09 450 GLU A CA 1
ATOM 3419 C C . GLU A 1 450 ? 5.962 -0.507 -7.600 1.00 47.09 450 GLU A C 1
ATOM 3421 O O . GLU A 1 450 ? 5.413 0.030 -6.648 1.00 47.09 450 GLU A O 1
ATOM 3426 N N . GLY A 1 451 ? 5.364 -0.672 -8.791 1.00 44.25 451 GLY A N 1
ATOM 3427 C CA . GLY A 1 451 ? 4.100 -0.025 -9.197 1.00 44.25 451 GLY A CA 1
ATOM 3428 C C . GLY A 1 451 ? 3.150 0.270 -8.032 1.00 44.25 451 GLY A C 1
ATOM 3429 O O . GLY A 1 451 ? 2.800 -0.663 -7.316 1.00 44.25 451 GLY A O 1
ATOM 3430 N N . GLY A 1 452 ? 2.824 1.556 -7.825 1.00 55.94 452 GLY A N 1
ATOM 3431 C CA . GLY A 1 452 ? 2.209 2.084 -6.597 1.00 55.94 452 GLY A CA 1
ATOM 3432 C C . GLY A 1 452 ? 1.084 1.218 -6.031 1.00 55.94 452 GLY A C 1
ATOM 3433 O O . GLY A 1 452 ? 0.447 0.484 -6.784 1.00 55.94 452 GLY A O 1
ATOM 3434 N N . TYR A 1 453 ? 0.849 1.298 -4.714 1.00 69.19 453 TYR A N 1
ATOM 3435 C CA . TYR A 1 453 ? -0.163 0.498 -4.011 1.00 69.19 453 TYR A CA 1
ATOM 3436 C C . TYR A 1 453 ? -1.421 0.302 -4.862 1.00 69.19 453 TYR A C 1
ATOM 3438 O O . TYR A 1 453 ? -1.970 1.273 -5.366 1.00 69.19 453 TYR A O 1
ATOM 3446 N N . LYS A 1 454 ? -1.845 -0.947 -5.065 1.00 79.69 454 LYS A N 1
ATOM 3447 C CA . LYS A 1 454 ? -2.851 -1.295 -6.077 1.00 79.69 454 LYS A CA 1
ATOM 3448 C C . LYS A 1 454 ? -4.209 -1.574 -5.445 1.00 79.69 454 LYS A C 1
ATOM 3450 O O . LYS A 1 454 ? -4.284 -2.252 -4.418 1.00 79.69 454 LYS A O 1
ATOM 3455 N N . LEU A 1 455 ? -5.275 -1.157 -6.120 1.00 89.81 455 LEU A N 1
ATOM 3456 C CA . LEU A 1 455 ? -6.668 -1.511 -5.833 1.00 89.81 455 LEU A CA 1
ATOM 3457 C C . LEU A 1 455 ? -7.169 -2.531 -6.873 1.00 89.81 455 LEU A C 1
ATOM 3459 O O . LEU A 1 455 ? -8.112 -2.279 -7.624 1.00 89.81 455 LEU A O 1
ATOM 3463 N N . ASN A 1 456 ? -6.477 -3.675 -6.960 1.00 86.88 456 ASN A N 1
ATOM 3464 C CA . ASN A 1 456 ? -6.721 -4.697 -7.986 1.00 86.88 456 ASN A CA 1
ATOM 3465 C C . ASN A 1 456 ? -8.163 -5.226 -7.958 1.00 86.88 456 ASN A C 1
ATOM 3467 O O . ASN A 1 456 ? -8.753 -5.441 -9.018 1.00 86.88 456 ASN A O 1
ATOM 3471 N N . TYR A 1 457 ? -8.728 -5.456 -6.768 1.00 90.69 457 TYR A N 1
ATOM 3472 C CA . TYR A 1 457 ? -10.076 -6.008 -6.660 1.00 90.69 457 TYR A CA 1
ATOM 3473 C C . TYR A 1 457 ? -11.127 -4.963 -7.038 1.00 90.69 457 TYR A C 1
ATOM 3475 O O . TYR A 1 457 ? -12.003 -5.249 -7.846 1.00 90.69 457 TYR A O 1
ATOM 3483 N N . THR A 1 458 ? -10.963 -3.722 -6.586 1.00 94.12 458 THR A N 1
ATOM 3484 C CA . THR A 1 458 ? -11.779 -2.569 -6.989 1.00 94.12 458 THR A CA 1
ATOM 3485 C C . THR A 1 458 ? -11.747 -2.391 -8.506 1.00 94.12 458 THR A C 1
ATOM 3487 O O . THR A 1 458 ? -12.796 -2.271 -9.135 1.00 94.12 458 THR A O 1
ATOM 3490 N N . ALA A 1 459 ? -10.560 -2.432 -9.124 1.00 91.56 459 ALA A N 1
ATOM 3491 C CA . ALA A 1 459 ? -10.409 -2.330 -10.574 1.00 91.56 459 ALA A CA 1
ATOM 3492 C C . ALA A 1 459 ? -11.138 -3.471 -11.306 1.00 91.56 459 ALA A C 1
ATOM 3494 O O . ALA A 1 459 ? -11.843 -3.228 -12.286 1.00 91.56 459 ALA A O 1
ATOM 3495 N N . LYS A 1 460 ? -11.029 -4.707 -10.798 1.00 89.69 460 LYS A N 1
ATOM 3496 C CA . LYS A 1 460 ? -11.753 -5.874 -11.320 1.00 89.69 460 LYS A CA 1
ATOM 3497 C C . LYS A 1 460 ? -13.272 -5.696 -11.217 1.00 89.69 460 LYS A C 1
ATOM 3499 O O . LYS A 1 460 ? -13.961 -5.884 -12.212 1.00 89.69 460 LYS A O 1
ATOM 3504 N N . LYS A 1 461 ? -13.788 -5.281 -10.058 1.00 93.50 461 LYS A N 1
ATOM 3505 C CA . LYS A 1 461 ? -15.220 -5.037 -9.803 1.00 93.50 461 LYS A CA 1
ATOM 3506 C C . LYS A 1 461 ? -15.810 -3.977 -10.737 1.00 93.50 461 LYS A C 1
ATOM 3508 O O . LYS A 1 461 ? -16.876 -4.179 -11.317 1.00 93.50 461 LYS A O 1
ATOM 3513 N N . LEU A 1 462 ? -15.086 -2.878 -10.949 1.00 93.75 462 LEU A N 1
ATOM 3514 C CA . LEU A 1 462 ? -15.487 -1.810 -11.871 1.00 93.75 462 LEU A CA 1
ATOM 3515 C C . LEU A 1 462 ? -15.460 -2.248 -13.343 1.00 93.75 462 LEU A C 1
ATOM 3517 O O . LEU A 1 462 ? -16.269 -1.784 -14.145 1.00 93.75 462 LEU A O 1
ATOM 3521 N N . ARG A 1 463 ? -14.534 -3.125 -13.735 1.00 89.94 463 ARG A N 1
ATOM 3522 C CA . ARG A 1 463 ? -14.424 -3.585 -15.124 1.00 89.94 463 ARG A CA 1
ATOM 3523 C C . ARG A 1 463 ? -15.403 -4.711 -15.448 1.00 89.94 463 ARG A C 1
ATOM 3525 O O . ARG A 1 463 ? -16.117 -4.600 -16.441 1.00 89.94 463 ARG A O 1
ATOM 3532 N N . ASP A 1 464 ? -15.392 -5.769 -14.643 1.00 90.44 464 ASP A N 1
ATOM 3533 C CA . ASP A 1 464 ? -16.028 -7.051 -14.958 1.00 90.44 464 ASP A CA 1
ATOM 3534 C C . ASP A 1 464 ? -17.467 -7.093 -14.438 1.00 90.44 464 ASP A C 1
ATOM 3536 O O . ASP A 1 464 ? -18.398 -7.358 -15.197 1.00 90.44 464 ASP A O 1
ATOM 3540 N N . ASP A 1 465 ? -17.651 -6.770 -13.158 1.00 92.00 465 ASP A N 1
ATOM 3541 C CA . ASP A 1 465 ? -18.947 -6.898 -12.484 1.00 92.00 465 ASP A CA 1
ATOM 3542 C C . ASP A 1 465 ? -19.838 -5.668 -12.692 1.00 92.00 465 ASP A C 1
ATOM 3544 O O . ASP A 1 465 ? -21.042 -5.723 -12.436 1.00 92.00 465 ASP A O 1
ATOM 3548 N N . LYS A 1 466 ? -19.249 -4.542 -13.121 1.00 95.12 466 LYS A N 1
ATOM 3549 C CA . LYS A 1 466 ? -19.928 -3.244 -13.253 1.00 95.12 466 LYS A CA 1
ATOM 3550 C C . LYS A 1 466 ? -20.670 -2.845 -11.974 1.00 95.12 466 LYS A C 1
ATOM 3552 O O . LYS A 1 466 ? -21.720 -2.204 -12.010 1.00 95.12 466 LYS A O 1
ATOM 3557 N N . SER A 1 467 ? -20.126 -3.212 -10.819 1.00 96.62 467 SER A N 1
ATOM 3558 C CA . SER A 1 467 ? -20.678 -2.867 -9.513 1.00 96.62 467 SER A CA 1
ATOM 3559 C C . SER A 1 467 ? -19.567 -2.791 -8.479 1.00 96.62 467 SER A C 1
ATOM 3561 O O . SER A 1 467 ? -18.666 -3.624 -8.490 1.00 96.62 467 SER A O 1
ATOM 3563 N N . LEU A 1 468 ? -19.632 -1.787 -7.608 1.00 97.62 468 LEU A N 1
ATOM 3564 C CA . LEU A 1 468 ? -18.675 -1.587 -6.528 1.00 97.62 468 LEU A CA 1
ATOM 3565 C C . LEU A 1 468 ? -19.408 -1.123 -5.269 1.00 97.62 468 LEU A C 1
ATOM 3567 O O . LEU A 1 468 ? -20.090 -0.092 -5.298 1.00 97.62 468 LEU A O 1
ATOM 3571 N N . THR A 1 469 ? -19.215 -1.837 -4.163 1.00 97.94 469 THR A N 1
ATOM 3572 C CA . THR A 1 469 ? -19.635 -1.391 -2.832 1.00 97.94 469 THR A CA 1
ATOM 3573 C C . THR A 1 469 ? -18.438 -0.872 -2.045 1.00 97.94 469 THR A C 1
ATOM 3575 O O . THR A 1 469 ? -17.501 -1.606 -1.730 1.00 97.94 469 THR A O 1
ATOM 3578 N N . ILE A 1 470 ? -18.486 0.410 -1.699 1.00 97.06 470 ILE A N 1
ATOM 3579 C CA . ILE A 1 470 ? -17.472 1.094 -0.903 1.00 97.06 470 ILE A CA 1
ATOM 3580 C C . ILE A 1 470 ? -17.968 1.151 0.542 1.00 97.06 470 ILE A C 1
ATOM 3582 O O . ILE A 1 470 ? -18.993 1.769 0.822 1.00 97.06 470 ILE A O 1
ATOM 3586 N N . GLY A 1 471 ? -17.255 0.507 1.455 1.00 94.19 471 GLY A N 1
ATOM 3587 C CA . GLY A 1 471 ? -17.512 0.585 2.887 1.00 94.19 471 GLY A CA 1
ATOM 3588 C C . GLY A 1 471 ? -16.650 1.662 3.524 1.00 94.19 471 GLY A C 1
ATOM 3589 O O . GLY A 1 471 ? -15.450 1.709 3.278 1.00 94.19 471 GLY A O 1
ATOM 3590 N N . MET A 1 472 ? -17.237 2.511 4.360 1.00 91.31 472 MET A N 1
ATOM 3591 C CA . MET A 1 472 ? -16.508 3.487 5.169 1.00 91.31 472 MET A CA 1
ATOM 3592 C C . MET A 1 472 ? -16.672 3.139 6.646 1.00 91.31 472 MET A C 1
ATOM 3594 O O . MET A 1 472 ? -17.776 3.202 7.188 1.00 91.31 472 MET A O 1
ATOM 3598 N N . LEU A 1 473 ? -15.571 2.761 7.291 1.00 89.06 473 LEU A N 1
ATOM 3599 C CA . LEU A 1 473 ? -15.515 2.496 8.724 1.00 89.06 473 LEU A CA 1
ATOM 3600 C C . LEU A 1 473 ? -14.868 3.707 9.397 1.00 89.06 473 LEU A C 1
ATOM 3602 O O . LEU A 1 473 ? -13.681 3.971 9.194 1.00 89.06 473 LEU A O 1
ATOM 3606 N N . THR A 1 474 ? -15.661 4.463 10.155 1.00 84.44 474 THR A N 1
ATOM 3607 C CA . THR A 1 474 ? -15.261 5.773 10.687 1.00 84.44 474 THR A CA 1
ATOM 3608 C C . THR A 1 474 ? -15.458 5.868 12.200 1.00 84.44 474 THR A C 1
ATOM 3610 O O . THR A 1 474 ? -16.249 5.126 12.792 1.00 84.44 474 THR A O 1
ATOM 3613 N N . GLY A 1 475 ? -14.715 6.790 12.820 1.00 72.06 475 GLY A N 1
ATOM 3614 C CA . GLY A 1 475 ? -14.811 7.117 14.245 1.00 72.06 475 GLY A CA 1
ATOM 3615 C C . GLY A 1 475 ? -15.041 8.610 14.495 1.00 72.06 475 GLY A C 1
ATOM 3616 O O . GLY A 1 475 ? -14.240 9.256 15.177 1.00 72.06 475 GLY A O 1
ATOM 3617 N N . SER A 1 476 ? -16.072 9.213 13.899 1.00 65.56 476 SER A N 1
ATOM 3618 C CA . SER A 1 476 ? -16.295 10.670 13.959 1.00 65.56 476 SER A CA 1
ATOM 3619 C C . SER A 1 476 ? -16.422 11.205 15.396 1.00 65.56 476 SER A C 1
ATOM 3621 O O . SER A 1 476 ? -16.631 10.461 16.350 1.00 65.56 476 SER A O 1
ATOM 3623 N N . ARG A 1 477 ? -16.251 12.517 15.616 1.00 54.88 477 ARG A N 1
ATOM 3624 C CA . ARG A 1 477 ? -16.508 13.106 16.944 1.00 54.88 477 ARG A CA 1
ATOM 3625 C C . ARG A 1 477 ? -18.016 13.259 17.027 1.00 54.88 477 ARG A C 1
ATOM 3627 O O . ARG A 1 477 ? -18.600 13.806 16.099 1.00 54.88 477 ARG A O 1
ATOM 3634 N N . ALA A 1 478 ? -18.596 12.761 18.111 1.00 45.28 478 ALA A N 1
ATOM 3635 C CA . ALA A 1 478 ? -20.019 12.504 18.208 1.00 45.28 478 ALA A CA 1
ATOM 3636 C C . ALA A 1 478 ? -20.926 13.611 17.683 1.00 45.28 478 ALA A C 1
ATOM 3638 O O . ALA A 1 478 ? -20.668 14.809 17.841 1.00 45.28 478 ALA A O 1
ATOM 3639 N N . GLN A 1 479 ? -22.046 13.143 17.134 1.00 47.19 479 GLN A N 1
ATOM 3640 C CA . GLN A 1 479 ? -23.284 13.889 17.009 1.00 47.19 479 GLN A CA 1
ATOM 3641 C C . GLN A 1 479 ? -23.581 14.615 18.329 1.00 47.19 479 GLN A C 1
ATOM 3643 O O . GLN A 1 479 ? -24.199 14.069 19.240 1.00 47.19 479 GLN A O 1
ATOM 3648 N N . ARG A 1 480 ? -23.206 15.893 18.431 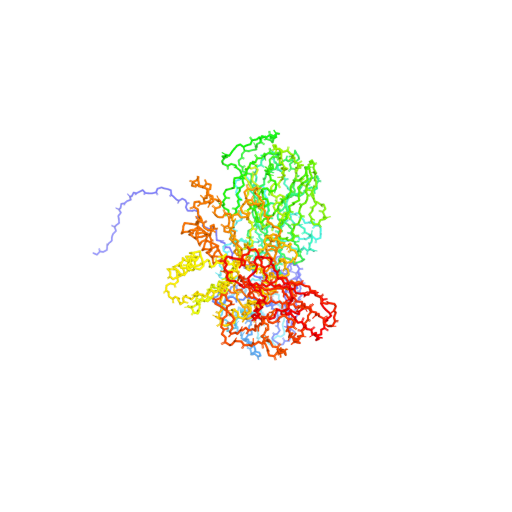1.00 44.28 480 ARG A N 1
ATOM 3649 C CA . ARG A 1 480 ? -23.953 16.801 19.302 1.00 44.28 480 ARG A CA 1
ATOM 3650 C C . ARG A 1 480 ? -25.395 16.765 18.809 1.00 44.28 480 ARG A C 1
ATOM 3652 O O . ARG A 1 480 ? -25.623 16.903 17.609 1.00 44.28 480 ARG A O 1
ATOM 3659 N N . ALA A 1 481 ? -26.335 16.530 19.721 1.00 36.12 481 ALA A N 1
ATOM 3660 C CA . ALA A 1 481 ? -27.763 16.373 19.454 1.00 36.12 481 ALA A CA 1
ATOM 3661 C C . ALA A 1 481 ? -28.261 17.270 18.297 1.00 36.12 481 ALA A C 1
ATOM 3663 O O . ALA A 1 481 ? -28.444 18.476 18.460 1.00 36.12 481 ALA A O 1
ATOM 3664 N N . GLY A 1 482 ? -28.452 16.676 17.113 1.00 37.84 482 GLY A N 1
ATOM 3665 C CA . GLY A 1 482 ? -29.018 17.341 15.933 1.00 37.84 482 GLY A CA 1
ATOM 3666 C C . GLY A 1 482 ? -28.051 18.088 15.000 1.00 37.84 482 GLY A C 1
ATOM 3667 O O . GLY A 1 482 ? -28.512 18.608 13.985 1.00 37.84 482 GLY A O 1
ATOM 3668 N N . THR A 1 483 ? -26.741 18.141 15.264 1.00 40.81 483 THR A N 1
ATOM 3669 C CA . THR A 1 483 ? -25.760 18.691 14.309 1.00 40.81 483 THR A CA 1
ATOM 3670 C C . THR A 1 483 ? -25.092 17.576 13.516 1.00 40.81 483 THR A C 1
ATOM 3672 O O . THR A 1 483 ? -24.305 16.800 14.051 1.00 40.81 483 THR A O 1
ATOM 3675 N N . PHE A 1 484 ? -25.430 17.518 12.232 1.00 45.31 484 PHE A N 1
ATOM 3676 C CA . PHE A 1 484 ? -24.829 16.651 11.224 1.00 45.31 484 PHE A CA 1
ATOM 3677 C C . PHE A 1 484 ? -23.310 16.869 11.169 1.00 45.31 484 PHE A C 1
ATOM 3679 O O . PHE A 1 484 ? -22.889 18.020 11.044 1.00 45.31 484 PHE A O 1
ATOM 3686 N N . ASP A 1 485 ? -22.494 15.810 11.255 1.00 54.50 485 ASP A N 1
ATOM 3687 C CA . ASP A 1 485 ? -21.087 15.904 10.854 1.00 54.50 485 ASP A CA 1
ATOM 3688 C C . ASP A 1 485 ? -21.062 15.965 9.320 1.00 54.50 485 ASP A C 1
ATOM 3690 O O . ASP A 1 485 ? -21.346 14.960 8.661 1.00 54.50 485 ASP A O 1
ATOM 3694 N N . PRO A 1 486 ? -20.790 17.134 8.710 1.00 53.97 486 PRO A N 1
ATOM 3695 C CA . PRO A 1 486 ? -20.782 17.230 7.263 1.00 53.97 486 PRO A CA 1
ATOM 3696 C C . PRO A 1 486 ? -19.622 16.432 6.665 1.00 53.97 486 PRO A C 1
ATOM 3698 O O . PRO A 1 486 ? -19.634 16.219 5.461 1.00 53.97 486 PRO A O 1
ATOM 3701 N N . TYR A 1 487 ? -18.631 15.989 7.450 1.00 61.75 487 TYR A N 1
ATOM 3702 C CA . TYR A 1 487 ? -17.444 15.331 6.923 1.00 61.75 487 TYR A CA 1
ATOM 3703 C C . TYR A 1 487 ? -17.725 13.959 6.305 1.00 61.75 487 TYR A C 1
ATOM 3705 O O . TYR A 1 487 ? -17.369 13.761 5.142 1.00 61.75 487 TYR A O 1
ATOM 3713 N N . SER A 1 488 ? -18.362 13.032 7.031 1.00 60.00 488 SER A N 1
ATOM 3714 C CA . SER A 1 488 ? -18.640 11.685 6.507 1.00 60.00 488 SER A CA 1
ATOM 3715 C C . SER A 1 488 ? -19.540 11.769 5.280 1.00 60.00 488 SER A C 1
ATOM 3717 O O . SER A 1 488 ? -19.170 11.310 4.203 1.00 60.00 488 SER A O 1
ATOM 3719 N N . THR A 1 489 ? -20.639 12.518 5.384 1.00 66.31 489 THR A N 1
ATOM 3720 C CA . THR A 1 489 ? -21.577 12.684 4.270 1.00 66.31 489 THR A CA 1
ATOM 3721 C C . THR A 1 489 ? -20.976 13.437 3.089 1.00 66.31 489 THR A C 1
ATOM 3723 O O . THR A 1 489 ? -21.154 13.000 1.956 1.00 66.31 489 THR A O 1
ATOM 3726 N N . ALA A 1 490 ? -20.247 14.539 3.295 1.00 68.44 490 ALA A N 1
ATOM 3727 C CA . ALA A 1 490 ? -19.641 15.257 2.173 1.00 68.44 490 ALA A CA 1
ATOM 3728 C C . ALA A 1 490 ? -18.540 14.424 1.509 1.00 68.44 490 ALA A C 1
ATOM 3730 O O . ALA A 1 490 ? -18.457 14.408 0.282 1.00 68.44 490 ALA A O 1
ATOM 3731 N N . SER A 1 491 ? -17.733 13.694 2.284 1.00 71.00 491 SER A N 1
ATOM 3732 C CA . SER A 1 491 ? -16.712 12.797 1.733 1.00 71.00 491 SER A CA 1
ATOM 3733 C C . SER A 1 491 ? -17.350 11.654 0.957 1.00 71.00 491 SER A C 1
ATOM 3735 O O . SER A 1 491 ? -16.980 11.421 -0.192 1.00 71.00 491 SER A O 1
ATOM 3737 N N . ARG A 1 492 ? -18.375 11.008 1.521 1.00 78.62 492 ARG A N 1
ATOM 3738 C CA . ARG A 1 492 ? -19.178 9.983 0.851 1.00 78.62 492 ARG A CA 1
ATOM 3739 C C . ARG A 1 492 ? -19.767 10.491 -0.452 1.00 78.62 492 ARG A C 1
ATOM 3741 O O . ARG A 1 492 ? -19.625 9.837 -1.483 1.00 78.62 492 ARG A O 1
ATOM 3748 N N . ASP A 1 493 ? -20.418 11.647 -0.424 1.00 82.44 493 ASP A N 1
ATOM 3749 C CA . ASP A 1 493 ? -21.102 12.205 -1.584 1.00 82.44 493 ASP A CA 1
ATOM 3750 C C . ASP A 1 493 ? -20.097 12.598 -2.676 1.00 82.44 493 ASP A C 1
ATOM 3752 O O . ASP A 1 493 ? -20.343 12.331 -3.853 1.00 82.44 493 ASP A O 1
ATOM 3756 N N . VAL A 1 494 ? -18.931 13.146 -2.314 1.00 83.62 494 VAL A N 1
ATOM 3757 C CA . VAL A 1 494 ? -17.849 13.461 -3.263 1.00 83.62 494 VAL A CA 1
ATOM 3758 C C . VAL A 1 494 ? -17.231 12.195 -3.853 1.00 83.62 494 VAL A C 1
ATOM 3760 O O . VAL A 1 494 ? -17.073 12.119 -5.074 1.00 83.62 494 VAL A O 1
ATOM 3763 N N . ILE A 1 495 ? -16.920 11.189 -3.030 1.00 86.94 495 ILE A N 1
ATOM 3764 C CA . ILE A 1 495 ? -16.370 9.903 -3.483 1.00 86.94 495 ILE A CA 1
ATOM 3765 C C . ILE A 1 495 ? -17.369 9.221 -4.423 1.00 86.94 495 ILE A C 1
ATOM 3767 O O . ILE A 1 495 ? -17.018 8.865 -5.550 1.00 86.94 495 ILE A O 1
ATOM 3771 N N . LYS A 1 496 ? -18.639 9.116 -4.013 1.00 90.44 496 LYS A N 1
ATOM 3772 C CA . LYS A 1 496 ? -19.714 8.522 -4.816 1.00 90.44 496 LYS A CA 1
ATOM 3773 C C . LYS A 1 496 ? -19.922 9.277 -6.125 1.00 90.44 496 LYS A C 1
ATOM 3775 O O . LYS A 1 496 ? -20.013 8.657 -7.182 1.00 90.44 496 LYS A O 1
ATOM 3780 N N . ALA A 1 497 ? -19.964 10.609 -6.084 1.00 89.44 497 ALA A N 1
ATOM 3781 C CA . ALA A 1 497 ? -20.094 11.435 -7.282 1.00 89.44 497 ALA A CA 1
ATOM 3782 C C . ALA A 1 497 ? -18.898 11.268 -8.226 1.00 89.44 497 ALA A C 1
ATOM 3784 O O . ALA A 1 497 ? -19.078 11.257 -9.445 1.00 89.44 497 ALA A O 1
ATOM 3785 N N . TRP A 1 498 ? -17.684 11.121 -7.688 1.00 91.75 498 TRP A N 1
ATOM 3786 C CA . TRP A 1 498 ? -16.498 10.863 -8.490 1.00 91.75 498 TRP A CA 1
ATOM 3787 C C . TRP A 1 498 ? -16.579 9.502 -9.191 1.00 91.75 498 TRP A C 1
ATOM 3789 O O . TRP A 1 498 ? -16.420 9.457 -10.412 1.00 91.75 498 TRP A O 1
ATOM 3799 N N . PHE A 1 499 ? -16.896 8.423 -8.472 1.00 93.25 499 PHE A N 1
ATOM 3800 C CA . PHE A 1 499 ? -17.052 7.099 -9.081 1.00 93.25 499 PHE A CA 1
ATOM 3801 C C . PHE A 1 499 ? -18.174 7.079 -10.125 1.00 93.25 499 PHE A C 1
ATOM 3803 O O . PHE A 1 499 ? -17.917 6.695 -11.261 1.00 93.25 499 PHE A O 1
ATOM 3810 N N . ASN A 1 500 ? -19.363 7.604 -9.809 1.00 92.94 500 ASN A N 1
ATOM 3811 C CA . ASN A 1 500 ? -20.480 7.688 -10.761 1.00 92.94 500 ASN A CA 1
ATOM 3812 C C . ASN A 1 500 ? -20.124 8.465 -12.037 1.00 92.94 500 ASN A C 1
ATOM 3814 O O . ASN A 1 500 ? -20.606 8.143 -13.118 1.00 92.94 500 ASN A O 1
ATOM 3818 N N . ARG A 1 501 ? -19.285 9.503 -11.933 1.00 93.19 501 ARG A N 1
ATOM 3819 C CA . ARG A 1 501 ? -18.849 10.286 -13.098 1.00 93.19 501 ARG A CA 1
ATOM 3820 C C . ARG A 1 501 ? -17.852 9.531 -13.977 1.00 93.19 501 ARG A C 1
ATOM 3822 O O . ARG A 1 501 ? -17.884 9.706 -15.189 1.00 93.19 501 ARG A O 1
ATOM 3829 N N . ASN A 1 502 ? -16.940 8.764 -13.380 1.00 92.19 502 ASN A N 1
ATOM 3830 C CA . ASN A 1 502 ? -15.837 8.117 -14.105 1.00 92.19 502 ASN A CA 1
ATOM 3831 C C . ASN A 1 502 ? -16.164 6.678 -14.532 1.00 92.19 502 ASN A C 1
ATOM 3833 O O . ASN A 1 502 ? -15.545 6.170 -15.459 1.00 92.19 502 ASN A O 1
ATOM 3837 N N . TYR A 1 503 ? -17.161 6.062 -13.898 1.00 93.62 503 TYR A N 1
ATOM 3838 C CA . TYR A 1 503 ? -17.634 4.699 -14.138 1.00 93.62 503 TYR A CA 1
ATOM 3839 C C . TYR A 1 503 ? -19.161 4.710 -14.279 1.00 93.62 503 TYR A C 1
ATOM 3841 O O . TYR A 1 503 ? -19.884 4.089 -13.507 1.00 93.62 503 TYR A O 1
ATOM 3849 N N . ALA A 1 504 ? -19.659 5.493 -15.240 1.00 93.06 504 ALA A N 1
ATOM 3850 C CA . ALA A 1 504 ? -21.090 5.769 -15.412 1.00 93.06 504 ALA A CA 1
ATOM 3851 C C . ALA A 1 504 ? -21.934 4.535 -15.788 1.00 93.06 504 ALA A C 1
ATOM 3853 O O . ALA A 1 504 ? -23.158 4.573 -15.688 1.00 93.06 504 ALA A O 1
ATOM 3854 N N . ASP A 1 505 ? -21.289 3.457 -16.231 1.00 93.75 505 ASP A N 1
ATOM 3855 C CA . ASP A 1 505 ? -21.892 2.156 -16.522 1.00 93.75 505 ASP A CA 1
ATOM 3856 C C . ASP A 1 505 ? -21.915 1.212 -15.305 1.00 93.75 505 ASP A C 1
ATOM 3858 O O . ASP A 1 505 ? -22.436 0.103 -15.410 1.00 93.75 505 ASP A O 1
ATOM 3862 N N . CYS A 1 506 ? -21.365 1.634 -14.162 1.00 95.88 506 CYS A N 1
ATOM 3863 C CA . CYS A 1 506 ? -21.265 0.828 -12.950 1.00 95.88 506 CYS A CA 1
ATOM 3864 C C . CYS A 1 506 ? -22.300 1.227 -11.887 1.00 95.88 506 CYS A C 1
ATOM 3866 O O . CYS A 1 506 ? -22.613 2.402 -11.695 1.00 95.88 506 CYS A O 1
ATOM 3868 N N . THR A 1 507 ? -22.777 0.248 -11.117 1.00 97.12 507 THR A N 1
ATOM 3869 C CA . THR A 1 507 ? -23.597 0.480 -9.919 1.00 97.12 507 THR A CA 1
ATOM 3870 C C . THR A 1 507 ? -22.699 0.731 -8.711 1.00 97.12 507 THR A C 1
ATOM 3872 O O . THR A 1 507 ? -22.062 -0.198 -8.211 1.00 97.12 507 THR A O 1
ATOM 3875 N N . ILE A 1 508 ? -22.658 1.978 -8.236 1.00 96.81 508 ILE A N 1
ATOM 3876 C CA . ILE A 1 508 ? -21.808 2.399 -7.115 1.00 96.81 508 ILE A CA 1
ATOM 3877 C C . ILE A 1 508 ? -22.632 2.554 -5.834 1.00 96.81 508 ILE A C 1
ATOM 3879 O O . ILE A 1 508 ? -23.463 3.464 -5.710 1.00 96.81 508 ILE A O 1
ATOM 3883 N N . ASN A 1 509 ? -22.339 1.708 -4.851 1.00 95.50 509 ASN A N 1
ATOM 3884 C CA . ASN A 1 509 ? -22.911 1.766 -3.512 1.00 95.50 509 ASN A CA 1
ATOM 3885 C C . ASN A 1 509 ? -21.867 2.280 -2.525 1.00 95.50 509 ASN A C 1
ATOM 3887 O O . ASN A 1 509 ? -20.699 1.911 -2.604 1.00 95.50 509 ASN A O 1
ATOM 3891 N N . VAL A 1 510 ? -22.290 3.131 -1.592 1.00 91.69 510 VAL A N 1
ATOM 3892 C CA . VAL A 1 510 ? -21.445 3.544 -0.468 1.00 91.69 510 VAL A CA 1
ATOM 3893 C C . VAL A 1 510 ? -22.231 3.321 0.810 1.00 91.69 510 VAL A C 1
ATOM 3895 O O . VAL A 1 510 ? -23.363 3.796 0.917 1.00 91.69 510 VAL A O 1
ATOM 3898 N N . VAL A 1 511 ? -21.639 2.567 1.727 1.00 90.38 511 VAL A N 1
ATOM 3899 C CA . VAL A 1 511 ? -22.207 2.174 3.018 1.00 90.38 511 VAL A CA 1
ATOM 3900 C C . VAL A 1 511 ? -21.271 2.647 4.120 1.00 90.38 511 VAL A C 1
ATOM 3902 O O . VAL A 1 511 ? -20.051 2.606 3.969 1.00 90.38 511 VAL A O 1
ATOM 3905 N N . GLU A 1 512 ? -21.832 3.122 5.223 1.00 85.12 512 GLU A N 1
ATOM 3906 C CA . GLU A 1 512 ? -21.068 3.741 6.305 1.00 85.12 512 GLU A CA 1
ATOM 3907 C C . GLU A 1 512 ? -21.382 3.041 7.623 1.00 85.12 512 GLU A C 1
ATOM 3909 O O . GLU A 1 512 ? -22.534 2.707 7.899 1.00 85.12 512 GLU A O 1
ATOM 3914 N N . SER A 1 513 ? -20.358 2.843 8.449 1.00 84.06 513 SER A N 1
ATOM 3915 C CA . SER A 1 513 ? -20.512 2.414 9.836 1.00 84.06 513 SER A CA 1
ATOM 3916 C C . SER A 1 513 ? -19.686 3.323 10.732 1.00 84.06 513 SER A C 1
ATOM 3918 O O . SER A 1 513 ? -18.516 3.060 11.027 1.00 84.06 513 SER A O 1
ATOM 3920 N N . ASP A 1 514 ? -20.319 4.410 11.159 1.00 78.00 514 ASP A N 1
ATOM 3921 C CA . ASP A 1 514 ? -19.725 5.389 12.058 1.00 78.00 514 ASP A CA 1
ATOM 3922 C C . ASP A 1 514 ? -20.065 5.050 13.509 1.00 78.00 514 ASP A C 1
ATOM 3924 O O . ASP A 1 514 ? -21.238 4.954 13.867 1.00 78.00 514 ASP A O 1
ATOM 3928 N N . VAL A 1 515 ? -19.041 4.866 14.343 1.00 76.25 515 VAL A N 1
ATOM 3929 C CA . VAL A 1 515 ? -19.220 4.810 15.802 1.00 76.25 515 VAL A CA 1
ATOM 3930 C C . VAL A 1 515 ? -18.327 5.865 16.407 1.00 76.25 515 VAL A C 1
ATOM 3932 O O . VAL A 1 515 ? -17.097 5.761 16.401 1.00 76.25 515 VAL A O 1
ATOM 3935 N N . SER A 1 516 ? -18.969 6.908 16.906 1.00 71.12 516 SER A N 1
ATOM 3936 C CA . SER A 1 516 ? -18.272 8.114 17.296 1.00 71.12 516 SER A CA 1
ATOM 3937 C C . SER A 1 516 ? -17.271 7.891 18.428 1.00 71.12 516 SER A C 1
ATOM 3939 O O . SER A 1 516 ? -17.535 7.133 19.353 1.00 71.12 516 SER A O 1
ATOM 3941 N N . ALA A 1 517 ? -16.146 8.606 18.366 1.00 70.31 517 ALA A N 1
ATOM 3942 C CA . ALA A 1 517 ? -15.061 8.585 19.348 1.00 70.31 517 ALA A CA 1
ATOM 3943 C C . ALA A 1 517 ? -14.392 7.207 19.533 1.00 70.31 517 ALA A C 1
ATOM 3945 O O . ALA A 1 517 ? -13.934 6.881 20.626 1.00 70.31 517 ALA A O 1
ATOM 3946 N N . THR A 1 518 ? -14.304 6.401 18.466 1.00 80.38 518 THR A N 1
ATOM 3947 C CA . THR A 1 518 ? -13.686 5.066 18.527 1.00 80.38 518 THR A CA 1
ATOM 3948 C C . THR A 1 518 ? -12.534 4.882 17.541 1.00 80.38 518 THR A C 1
ATOM 3950 O O . THR A 1 518 ? -12.560 5.384 16.417 1.00 80.38 518 THR A O 1
ATOM 3953 N N . GLY A 1 519 ? -11.487 4.205 18.011 1.00 91.12 519 GLY A N 1
ATOM 3954 C CA . GLY A 1 519 ? -10.232 3.980 17.296 1.00 91.12 519 GLY A CA 1
ATOM 3955 C C . GLY A 1 519 ? -10.122 2.605 16.630 1.00 91.12 519 GLY A C 1
ATOM 3956 O O . GLY A 1 519 ? -11.095 1.844 16.553 1.00 91.12 519 GLY A O 1
ATOM 3957 N N . ILE A 1 520 ? -8.912 2.254 16.193 1.00 95.31 520 ILE A N 1
ATOM 3958 C CA . ILE A 1 520 ? -8.618 1.009 15.464 1.00 95.31 520 ILE A CA 1
ATOM 3959 C C . ILE A 1 520 ? -8.973 -0.255 16.243 1.00 95.31 520 ILE A C 1
ATOM 3961 O O . ILE A 1 520 ? -9.376 -1.250 15.643 1.00 95.31 520 ILE A O 1
ATOM 3965 N N . MET A 1 521 ? -8.879 -0.208 17.575 1.00 95.00 521 MET A N 1
ATOM 3966 C CA . MET A 1 521 ? -9.199 -1.342 18.441 1.00 95.00 521 MET A CA 1
ATOM 3967 C C . MET A 1 521 ? -10.645 -1.798 18.234 1.00 95.00 521 MET A C 1
ATOM 3969 O O . MET A 1 521 ? -10.869 -2.947 17.867 1.00 95.00 521 MET A O 1
ATOM 3973 N N . LEU A 1 522 ? -11.628 -0.900 18.369 1.00 93.38 522 LEU A N 1
ATOM 3974 C CA . LEU A 1 522 ? -13.032 -1.261 18.152 1.00 93.38 522 LEU A CA 1
ATOM 3975 C C . LEU A 1 522 ? -13.326 -1.549 16.674 1.00 93.38 522 LEU A C 1
ATOM 3977 O O . LEU A 1 522 ? -14.126 -2.435 16.368 1.00 93.38 522 LEU A O 1
ATOM 3981 N N . ALA A 1 523 ? -12.689 -0.821 15.753 1.00 94.25 523 ALA A N 1
ATOM 3982 C CA . ALA A 1 523 ? -12.841 -1.070 14.323 1.00 94.25 523 ALA A CA 1
ATOM 3983 C C . ALA A 1 523 ? -12.489 -2.522 13.961 1.00 94.25 523 ALA A C 1
ATOM 3985 O O . ALA A 1 523 ? -13.193 -3.138 13.161 1.00 94.25 523 ALA A O 1
ATOM 3986 N N . ALA A 1 524 ? -11.470 -3.097 14.606 1.00 95.75 524 ALA A N 1
ATOM 3987 C CA . ALA A 1 524 ? -11.060 -4.480 14.399 1.00 95.75 524 ALA A CA 1
ATOM 3988 C C . ALA A 1 524 ? -12.155 -5.498 14.779 1.00 95.75 524 ALA A C 1
ATOM 3990 O O . ALA A 1 524 ? -12.398 -6.429 14.017 1.00 95.75 524 ALA A O 1
ATOM 3991 N N . PHE A 1 525 ? -12.884 -5.277 15.882 1.00 95.00 525 PHE A N 1
ATOM 3992 C CA . PHE A 1 525 ? -14.016 -6.126 16.302 1.00 95.00 525 PHE A CA 1
ATOM 3993 C C . PHE A 1 525 ? -15.259 -5.994 15.406 1.00 95.00 525 PHE A C 1
ATOM 3995 O O . PHE A 1 525 ? -16.114 -6.877 15.393 1.00 95.00 525 PHE A O 1
ATOM 4002 N N . ARG A 1 526 ? -15.388 -4.886 14.668 1.00 92.62 526 ARG A N 1
ATOM 4003 C CA . ARG A 1 526 ? -16.559 -4.589 13.821 1.00 92.62 526 ARG A CA 1
ATOM 4004 C C . ARG A 1 526 ? -16.350 -4.934 12.350 1.00 92.62 526 ARG A C 1
ATOM 4006 O O . ARG A 1 526 ? -17.327 -5.145 11.634 1.00 92.62 526 ARG A O 1
ATOM 4013 N N . ALA A 1 527 ? -15.098 -4.971 11.895 1.00 94.94 527 ALA A N 1
ATOM 4014 C CA . ALA A 1 527 ? -14.754 -5.028 10.479 1.00 94.94 527 ALA A CA 1
ATOM 4015 C C . ALA A 1 527 ? -15.357 -6.236 9.756 1.00 94.94 527 ALA A C 1
ATOM 4017 O O . ALA A 1 527 ? -15.925 -6.060 8.681 1.00 94.94 527 ALA A O 1
ATOM 4018 N N . LYS A 1 528 ? -15.287 -7.432 10.355 1.00 94.94 528 LYS A N 1
ATOM 4019 C CA . LYS A 1 528 ? -15.823 -8.662 9.753 1.00 94.94 528 LYS A CA 1
ATOM 4020 C C . LYS A 1 528 ? -17.321 -8.544 9.466 1.00 94.94 528 LYS A C 1
ATOM 4022 O O . LYS A 1 528 ? -17.711 -8.561 8.302 1.00 94.94 528 LYS A O 1
ATOM 4027 N N . LYS A 1 529 ? -18.130 -8.312 10.511 1.00 92.75 529 LYS A N 1
ATOM 4028 C CA . LYS A 1 529 ? -19.592 -8.152 10.403 1.00 92.75 529 LYS A CA 1
ATOM 4029 C C . LYS A 1 529 ? -19.960 -7.054 9.399 1.00 92.75 529 LYS A C 1
ATOM 4031 O O . LYS A 1 529 ? -20.801 -7.270 8.535 1.00 92.75 529 LYS A O 1
ATOM 4036 N N . PHE A 1 530 ? -19.288 -5.900 9.459 1.00 93.31 530 PHE A N 1
ATOM 4037 C CA . PHE A 1 530 ? -19.564 -4.789 8.546 1.00 93.31 530 PHE A CA 1
ATOM 4038 C C . PHE A 1 530 ? -19.294 -5.141 7.075 1.00 93.31 530 PHE A C 1
ATOM 4040 O O . PHE A 1 530 ? -20.115 -4.823 6.212 1.00 93.31 530 PHE A O 1
ATOM 4047 N N . VAL A 1 531 ? -18.168 -5.799 6.783 1.00 96.25 531 VAL A N 1
ATOM 4048 C CA . VAL A 1 531 ? -17.812 -6.222 5.420 1.00 96.25 531 VAL A CA 1
ATOM 4049 C C . VAL A 1 531 ? -18.757 -7.318 4.919 1.00 96.25 531 VAL A C 1
ATOM 4051 O O . VAL A 1 531 ? -19.208 -7.226 3.777 1.00 96.25 531 VAL A O 1
ATOM 4054 N N . GLU A 1 532 ? -19.090 -8.300 5.762 1.00 95.31 532 GLU A N 1
ATOM 4055 C CA . GLU A 1 532 ? -20.011 -9.409 5.463 1.00 95.31 532 GLU A CA 1
ATOM 4056 C C . GLU A 1 532 ? -21.428 -8.919 5.145 1.00 95.31 532 GLU A C 1
ATOM 4058 O O . GLU A 1 532 ? -21.950 -9.192 4.066 1.00 95.31 532 GLU A O 1
ATOM 4063 N N . GLU A 1 533 ? -22.048 -8.160 6.051 1.00 94.38 533 GLU A N 1
ATOM 4064 C CA . GLU A 1 533 ? -23.456 -7.758 5.920 1.00 94.38 533 GLU A CA 1
ATOM 4065 C C . GLU A 1 533 ? -23.695 -6.815 4.739 1.00 94.38 533 GLU A C 1
ATOM 4067 O O . GLU A 1 533 ? -24.783 -6.797 4.162 1.00 94.38 533 GLU A O 1
ATOM 4072 N N . ASN A 1 534 ? -22.674 -6.044 4.354 1.00 95.38 534 ASN A N 1
ATOM 4073 C CA . ASN A 1 534 ? -22.794 -5.049 3.295 1.00 95.38 534 ASN A CA 1
ATOM 4074 C C . ASN A 1 534 ? -22.124 -5.455 1.975 1.00 95.38 534 ASN A C 1
ATOM 4076 O O . ASN A 1 534 ? -22.243 -4.715 1.002 1.00 95.38 534 ASN A O 1
ATOM 4080 N N . ASN A 1 535 ? -21.455 -6.611 1.904 1.00 95.38 535 ASN A N 1
ATOM 4081 C CA . ASN A 1 535 ? -20.695 -7.058 0.728 1.00 95.38 535 ASN A CA 1
ATOM 4082 C C . ASN A 1 535 ? -19.682 -6.002 0.244 1.00 95.38 535 ASN A C 1
ATOM 4084 O O . ASN A 1 535 ? -19.704 -5.584 -0.915 1.00 95.38 535 ASN A O 1
ATOM 4088 N N . VAL A 1 536 ? -18.825 -5.521 1.148 1.00 97.81 536 VAL A N 1
ATOM 4089 C CA . VAL A 1 536 ? -17.861 -4.449 0.844 1.00 97.81 536 VAL A CA 1
ATOM 4090 C C . VAL A 1 536 ? -16.745 -4.950 -0.080 1.00 97.81 536 VAL A C 1
ATOM 4092 O O . VAL A 1 536 ? -16.097 -5.959 0.202 1.00 97.81 536 VAL A O 1
ATOM 4095 N N . ASP A 1 537 ? -16.478 -4.203 -1.155 1.00 97.38 537 ASP A N 1
ATOM 4096 C CA . ASP A 1 537 ? -15.395 -4.460 -2.113 1.00 97.38 537 ASP A CA 1
ATOM 4097 C C . ASP A 1 537 ? -14.160 -3.581 -1.861 1.00 97.38 537 ASP A C 1
ATOM 4099 O O . ASP A 1 537 ? -13.024 -4.039 -2.001 1.00 97.38 537 ASP A O 1
ATOM 4103 N N . LEU A 1 538 ? -14.391 -2.322 -1.472 1.00 97.81 538 LEU A N 1
ATOM 4104 C CA . LEU A 1 538 ? -13.372 -1.345 -1.088 1.00 97.81 538 LEU A CA 1
ATOM 4105 C C . LEU A 1 538 ? -13.704 -0.792 0.299 1.00 97.81 538 LEU A C 1
ATOM 4107 O O . LEU A 1 538 ? -14.691 -0.080 0.461 1.00 97.81 538 LEU A O 1
ATOM 4111 N N . LEU A 1 539 ? -12.871 -1.092 1.287 1.00 97.69 539 LEU A N 1
ATOM 4112 C CA . LEU A 1 539 ? -12.993 -0.625 2.660 1.00 97.69 539 LEU A CA 1
ATOM 4113 C C . LEU A 1 539 ? -12.073 0.580 2.905 1.00 97.69 539 LEU A C 1
ATOM 4115 O O . LEU A 1 539 ? -10.848 0.469 2.883 1.00 97.69 539 LEU A O 1
ATOM 4119 N N . LEU A 1 540 ? -12.669 1.733 3.179 1.00 96.00 540 LEU A N 1
ATOM 4120 C CA . LEU A 1 540 ? -11.986 2.936 3.641 1.00 96.00 540 LEU A CA 1
ATOM 4121 C C . LEU A 1 540 ? -12.056 2.984 5.169 1.00 96.00 540 LEU A C 1
ATOM 4123 O O . LEU A 1 540 ? -13.146 2.928 5.740 1.00 96.00 540 LEU A O 1
ATOM 4127 N N . VAL A 1 541 ? -10.906 3.084 5.829 1.00 95.50 541 VAL A N 1
ATOM 4128 C CA . VAL A 1 541 ? -10.806 3.044 7.294 1.00 95.50 541 VAL A CA 1
ATOM 4129 C C . VAL A 1 541 ? -10.279 4.384 7.800 1.00 95.50 541 VAL A C 1
ATOM 4131 O O . VAL A 1 541 ? -9.115 4.711 7.578 1.00 95.50 541 VAL A O 1
ATOM 4134 N N . ASP A 1 542 ? -11.132 5.145 8.488 1.00 90.94 542 ASP A N 1
ATOM 4135 C CA . ASP A 1 542 ? -10.842 6.485 9.017 1.00 90.94 542 ASP A CA 1
ATOM 4136 C C . ASP A 1 542 ? -11.147 6.568 10.522 1.00 90.94 542 ASP A C 1
ATOM 4138 O O . ASP A 1 542 ? -12.153 7.127 10.972 1.00 90.94 542 ASP A O 1
ATOM 4142 N N . VAL A 1 543 ? -10.273 5.943 11.312 1.00 91.19 543 VAL A N 1
ATOM 4143 C CA . VAL A 1 543 ? -10.373 5.884 12.784 1.00 91.19 543 VAL A CA 1
ATOM 4144 C C . VAL A 1 543 ? -9.125 6.417 13.496 1.00 91.19 543 VAL A C 1
ATOM 4146 O O . VAL A 1 543 ? -9.163 6.653 14.702 1.00 91.19 543 VAL A O 1
ATOM 4149 N N . TYR A 1 544 ? -8.067 6.724 12.734 1.00 91.12 544 TYR A N 1
ATOM 4150 C CA . TYR A 1 544 ? -6.767 7.218 13.208 1.00 91.12 544 TYR A CA 1
ATOM 4151 C C . TYR A 1 544 ? -6.869 8.406 14.172 1.00 91.12 544 TYR A C 1
ATOM 4153 O O . TYR A 1 544 ? -6.116 8.511 15.137 1.00 91.12 544 TYR A O 1
ATOM 4161 N N . ARG A 1 545 ? -7.844 9.290 13.949 1.00 86.00 545 ARG A N 1
ATOM 4162 C CA . ARG A 1 545 ? -8.066 10.484 14.772 1.00 86.00 545 ARG A CA 1
ATOM 4163 C C . ARG A 1 545 ? -8.320 10.216 16.258 1.00 86.00 545 ARG A C 1
ATOM 4165 O O . ARG A 1 545 ? -8.210 11.148 17.051 1.00 86.00 545 ARG A O 1
ATOM 4172 N N . ASN A 1 546 ? -8.680 8.982 16.616 1.00 86.50 546 ASN A N 1
ATOM 4173 C CA . ASN A 1 546 ? -8.927 8.552 17.992 1.00 86.50 546 ASN A CA 1
ATOM 4174 C C . ASN A 1 546 ? -7.790 7.682 18.559 1.00 86.50 546 ASN A C 1
ATOM 4176 O O . ASN A 1 546 ? -7.867 7.273 19.711 1.00 86.50 546 ASN A O 1
ATOM 4180 N N . ASP A 1 547 ? -6.739 7.416 17.780 1.00 91.56 547 ASP A N 1
ATOM 4181 C CA . ASP A 1 547 ? -5.644 6.505 18.136 1.00 91.56 547 ASP A CA 1
ATOM 4182 C C . ASP A 1 547 ? -4.384 7.248 18.611 1.00 91.56 547 ASP A C 1
ATOM 4184 O O . ASP A 1 547 ? -3.300 6.675 18.657 1.00 91.56 547 ASP A O 1
ATOM 4188 N N . MET A 1 548 ? -4.484 8.538 18.941 1.00 87.44 548 MET A N 1
ATOM 4189 C CA . MET A 1 548 ? -3.322 9.372 19.288 1.00 87.44 548 MET A CA 1
ATOM 4190 C C . MET A 1 548 ? -2.530 8.844 20.496 1.00 87.44 548 MET A C 1
ATOM 4192 O O . MET A 1 548 ? -1.322 9.048 20.568 1.00 87.44 548 MET A O 1
ATOM 4196 N N . GLU A 1 549 ? -3.207 8.169 21.426 1.00 89.06 549 GLU A N 1
ATOM 4197 C CA . GLU A 1 549 ? -2.611 7.612 22.647 1.00 89.06 549 GLU A CA 1
ATOM 4198 C C . GLU A 1 549 ? -2.126 6.161 22.480 1.00 89.06 549 GLU A C 1
ATOM 4200 O O . GLU A 1 549 ? -1.496 5.625 23.390 1.00 89.06 549 GLU A O 1
ATOM 4205 N N . LEU A 1 550 ? -2.401 5.510 21.341 1.00 93.50 550 LEU A N 1
ATOM 4206 C CA . LEU A 1 550 ? -1.941 4.142 21.105 1.00 93.50 550 LEU A CA 1
ATOM 4207 C C . LEU A 1 550 ? -0.448 4.114 20.791 1.00 93.50 550 LEU A C 1
ATOM 4209 O O . LEU A 1 550 ? 0.052 4.880 19.963 1.00 93.50 550 LEU A O 1
ATOM 4213 N N . SER A 1 551 ? 0.246 3.143 21.382 1.00 94.00 551 SER A N 1
ATOM 4214 C CA . SER A 1 551 ? 1.610 2.823 20.974 1.00 94.00 551 SER A CA 1
ATOM 4215 C C . SER A 1 551 ? 1.643 2.259 19.549 1.00 94.00 551 SER A C 1
ATOM 4217 O O . SER A 1 551 ? 0.655 1.711 19.035 1.00 94.00 551 SER A O 1
ATOM 4219 N N . ALA A 1 552 ? 2.817 2.305 18.917 1.00 84.06 552 ALA A N 1
ATOM 4220 C CA . ALA A 1 552 ? 3.018 1.660 17.619 1.00 84.06 552 ALA A CA 1
ATOM 4221 C C . ALA A 1 552 ? 2.684 0.155 17.674 1.00 84.06 552 ALA A C 1
ATOM 4223 O O . ALA A 1 552 ? 2.047 -0.373 16.768 1.00 84.06 552 ALA A O 1
ATOM 4224 N N . ALA A 1 553 ? 3.044 -0.531 18.765 1.00 87.75 553 ALA A N 1
ATOM 4225 C CA . ALA A 1 553 ? 2.829 -1.971 18.918 1.00 87.75 553 ALA A CA 1
ATOM 4226 C C . ALA A 1 553 ? 1.345 -2.357 19.048 1.00 87.75 553 ALA A C 1
ATOM 4228 O O . ALA A 1 553 ? 0.927 -3.365 18.478 1.00 87.75 553 ALA A O 1
ATOM 4229 N N . GLU A 1 554 ? 0.552 -1.570 19.778 1.00 94.06 554 GLU A N 1
ATOM 4230 C CA . GLU A 1 554 ? -0.899 -1.775 19.869 1.00 94.06 554 GLU A CA 1
ATOM 4231 C C . GLU A 1 554 ? -1.576 -1.490 18.534 1.00 94.06 554 GLU A C 1
ATOM 4233 O O . GLU A 1 554 ? -2.408 -2.273 18.077 1.00 94.06 554 GLU A O 1
ATOM 4238 N N . THR A 1 555 ? -1.169 -0.405 17.872 1.00 94.19 555 THR A N 1
ATOM 4239 C CA . THR A 1 555 ? -1.684 -0.055 16.547 1.00 94.19 555 THR A CA 1
ATOM 4240 C C . THR A 1 555 ? -1.384 -1.159 15.535 1.00 94.19 555 THR A C 1
ATOM 4242 O O . THR A 1 555 ? -2.265 -1.547 14.772 1.00 94.19 555 THR A O 1
ATOM 4245 N N . GLU A 1 556 ? -0.176 -1.732 15.570 1.00 91.12 556 GLU A N 1
ATOM 4246 C CA . GLU A 1 556 ? 0.198 -2.877 14.739 1.00 91.12 556 GLU A CA 1
ATOM 4247 C C . GLU A 1 556 ? -0.725 -4.086 14.964 1.00 91.12 556 GLU A C 1
ATOM 4249 O O . GLU A 1 556 ? -1.212 -4.673 13.995 1.00 91.12 556 GLU A O 1
ATOM 4254 N N . GLU A 1 557 ? -0.980 -4.460 16.222 1.00 93.31 557 GLU A N 1
ATOM 4255 C CA . GLU A 1 557 ? -1.826 -5.606 16.585 1.00 93.31 557 GLU A CA 1
ATOM 4256 C C . GLU A 1 557 ? -3.279 -5.400 16.126 1.00 93.31 557 GLU A C 1
ATOM 4258 O O . GLU A 1 557 ? -3.866 -6.274 15.477 1.00 93.31 557 GLU A O 1
ATOM 4263 N N . TYR A 1 558 ? -3.858 -4.229 16.401 1.00 96.38 558 TYR A N 1
ATOM 4264 C CA . TYR A 1 558 ? -5.248 -3.930 16.058 1.00 96.38 558 TYR A CA 1
ATOM 4265 C C . TYR A 1 558 ? -5.456 -3.717 14.555 1.00 96.38 558 TYR A C 1
ATOM 4267 O O . TYR A 1 558 ? -6.412 -4.256 13.999 1.00 96.38 558 TYR A O 1
ATOM 4275 N N . ALA A 1 559 ? -4.554 -3.014 13.862 1.00 95.31 559 ALA A N 1
ATOM 4276 C CA . ALA A 1 559 ? -4.644 -2.842 12.412 1.00 95.31 559 ALA A CA 1
ATOM 4277 C C . ALA A 1 559 ? -4.490 -4.184 11.681 1.00 95.31 559 ALA A C 1
ATOM 4279 O O . ALA A 1 559 ? -5.250 -4.476 10.757 1.00 95.31 559 ALA A O 1
ATOM 4280 N N . THR A 1 560 ? -3.564 -5.042 12.128 1.00 94.12 560 THR A N 1
ATOM 4281 C CA . THR A 1 560 ? -3.415 -6.406 11.592 1.00 94.12 560 THR A CA 1
ATOM 4282 C C . THR A 1 560 ? -4.689 -7.223 11.810 1.00 94.12 560 THR A C 1
ATOM 4284 O O . THR A 1 560 ? -5.143 -7.907 10.890 1.00 94.12 560 THR A O 1
ATOM 4287 N N . THR A 1 561 ? -5.294 -7.122 12.995 1.00 95.81 561 THR A N 1
ATOM 4288 C CA . THR A 1 561 ? -6.556 -7.798 13.327 1.00 95.81 561 THR A CA 1
ATOM 4289 C C . THR A 1 561 ? -7.707 -7.313 12.446 1.00 95.81 561 THR A C 1
ATOM 4291 O O . THR A 1 561 ? -8.397 -8.137 11.853 1.00 95.81 561 THR A O 1
ATOM 4294 N N . LEU A 1 562 ? -7.852 -5.998 12.242 1.00 96.81 562 LEU A N 1
ATOM 4295 C CA . LEU A 1 562 ? -8.850 -5.426 11.332 1.00 96.81 562 LEU A CA 1
ATOM 4296 C C . LEU A 1 562 ? -8.694 -5.956 9.905 1.00 96.81 562 LEU A C 1
ATOM 4298 O O . LEU A 1 562 ? -9.675 -6.360 9.283 1.00 96.81 562 LEU A O 1
ATOM 4302 N N . ILE A 1 563 ? -7.467 -5.956 9.378 1.00 95.00 563 ILE A N 1
ATOM 4303 C CA . ILE A 1 563 ? -7.188 -6.411 8.010 1.00 95.00 563 ILE A CA 1
ATOM 4304 C C . ILE A 1 563 ? -7.570 -7.881 7.850 1.00 95.00 563 ILE A C 1
ATOM 4306 O O . ILE A 1 563 ? -8.160 -8.252 6.835 1.00 95.00 563 ILE A O 1
ATOM 4310 N N . ARG A 1 564 ? -7.237 -8.719 8.838 1.00 93.12 564 ARG A N 1
ATOM 4311 C CA . ARG A 1 564 ? -7.588 -10.142 8.831 1.00 93.12 564 ARG A CA 1
ATOM 4312 C C . ARG A 1 564 ? -9.093 -10.346 8.925 1.00 93.12 564 ARG A C 1
ATOM 4314 O O . ARG A 1 564 ? -9.624 -11.055 8.084 1.00 93.12 564 ARG A O 1
ATOM 4321 N N . ALA A 1 565 ? -9.769 -9.668 9.849 1.00 94.50 565 ALA A N 1
ATOM 4322 C CA . ALA A 1 565 ? -11.219 -9.733 10.015 1.00 94.50 565 ALA A CA 1
ATOM 4323 C C . ALA A 1 565 ? -11.970 -9.320 8.733 1.00 94.50 565 ALA A C 1
ATOM 4325 O O . ALA A 1 565 ? -12.860 -10.028 8.268 1.00 94.50 565 ALA A O 1
ATOM 4326 N N . ALA A 1 566 ? -11.563 -8.215 8.098 1.00 95.75 566 ALA A N 1
ATOM 4327 C CA . ALA A 1 566 ? -12.133 -7.772 6.825 1.00 95.75 566 ALA A CA 1
ATOM 4328 C C . ALA A 1 566 ? -11.895 -8.786 5.690 1.00 95.75 566 ALA A C 1
ATOM 4330 O O . ALA A 1 566 ? -12.768 -9.002 4.852 1.00 95.75 566 ALA A O 1
ATOM 4331 N N . ARG A 1 567 ? -10.720 -9.426 5.659 1.00 92.94 567 ARG A N 1
ATOM 4332 C CA . ARG A 1 567 ? -10.368 -10.425 4.637 1.00 92.94 567 ARG A CA 1
ATOM 4333 C C . ARG A 1 567 ? -10.940 -11.811 4.903 1.00 92.94 567 ARG A C 1
ATOM 4335 O O . ARG A 1 567 ? -11.050 -12.600 3.973 1.00 92.94 567 ARG A O 1
ATOM 4342 N N . GLU A 1 568 ? -11.305 -12.114 6.137 1.00 92.69 568 GLU A N 1
ATOM 4343 C CA . GLU A 1 568 ? -12.079 -13.307 6.458 1.00 92.69 568 GLU A CA 1
ATOM 4344 C C . GLU A 1 568 ? -13.491 -13.189 5.872 1.00 92.69 568 GLU A C 1
ATOM 4346 O O . GLU A 1 568 ? -13.958 -14.112 5.211 1.00 92.69 568 GLU A O 1
ATOM 4351 N N . ALA A 1 569 ? -14.108 -12.013 6.028 1.00 94.38 569 ALA A N 1
ATOM 4352 C CA . ALA A 1 569 ? -15.398 -11.667 5.439 1.00 94.38 569 ALA A CA 1
ATOM 4353 C C . ALA A 1 569 ? -15.367 -11.641 3.899 1.00 94.38 569 ALA A C 1
ATOM 4355 O O . ALA A 1 569 ? -16.243 -12.185 3.228 1.00 94.38 569 ALA A O 1
ATOM 4356 N N . ASN A 1 570 ? -14.346 -11.006 3.320 1.00 94.25 570 ASN A N 1
ATOM 4357 C CA . ASN A 1 570 ? -14.120 -10.976 1.878 1.00 94.25 570 ASN A CA 1
ATOM 4358 C C . ASN A 1 570 ? -12.619 -11.053 1.575 1.00 94.25 570 ASN A C 1
ATOM 4360 O O . ASN A 1 570 ? -11.903 -10.054 1.654 1.00 94.25 570 ASN A O 1
ATOM 4364 N N . SER A 1 571 ? -12.149 -12.222 1.130 1.00 91.81 571 SER A N 1
ATOM 4365 C CA . SER A 1 571 ? -10.724 -12.493 0.872 1.00 91.81 571 SER A CA 1
ATOM 4366 C C . SER A 1 571 ? -10.060 -11.558 -0.138 1.00 91.81 571 SER A C 1
ATOM 4368 O O . SER A 1 571 ? -8.832 -11.472 -0.182 1.00 91.81 571 SER A O 1
ATOM 4370 N N . SER A 1 572 ? -10.848 -10.874 -0.968 1.00 91.25 572 SER A N 1
ATOM 4371 C CA . SER A 1 572 ? -10.349 -9.977 -2.007 1.00 91.25 572 SER A CA 1
ATOM 4372 C C . SER A 1 572 ? -10.505 -8.495 -1.676 1.00 91.25 572 SER A C 1
ATOM 4374 O O . SER A 1 572 ? -9.959 -7.688 -2.425 1.00 91.25 572 SER A O 1
ATOM 4376 N N . VAL A 1 573 ? -11.177 -8.134 -0.573 1.00 94.56 573 VAL A N 1
ATOM 4377 C CA . VAL A 1 573 ? -11.475 -6.737 -0.225 1.00 94.56 573 VAL A CA 1
ATOM 4378 C C . VAL A 1 573 ? -10.226 -5.855 -0.307 1.00 94.56 573 VAL A C 1
ATOM 4380 O O . VAL A 1 573 ? -9.150 -6.177 0.216 1.00 94.56 573 VAL A O 1
ATOM 4383 N N . ASP A 1 574 ? -10.361 -4.736 -1.009 1.00 95.62 574 ASP A N 1
ATOM 4384 C CA . ASP A 1 574 ? -9.368 -3.675 -0.996 1.00 95.62 574 ASP A CA 1
ATOM 4385 C C . ASP A 1 574 ? -9.528 -2.837 0.266 1.00 95.62 574 ASP A C 1
ATOM 4387 O O . ASP A 1 574 ? -10.643 -2.564 0.685 1.00 95.62 574 ASP A O 1
ATOM 4391 N N . ILE A 1 575 ? -8.422 -2.420 0.877 1.00 96.31 575 ILE A N 1
ATOM 4392 C CA . ILE A 1 575 ? -8.433 -1.619 2.107 1.00 96.31 575 ILE A CA 1
ATOM 4393 C C . ILE A 1 575 ? -7.584 -0.374 1.867 1.00 96.31 575 ILE A C 1
ATOM 4395 O O . ILE A 1 575 ? -6.544 -0.478 1.219 1.00 96.31 575 ILE A O 1
ATOM 4399 N N . VAL A 1 576 ? -8.008 0.780 2.384 1.00 96.31 576 VAL A N 1
ATOM 4400 C CA . VAL A 1 576 ? -7.232 2.031 2.402 1.00 96.31 576 VAL A CA 1
ATOM 4401 C C . VAL A 1 576 ? -7.308 2.646 3.797 1.00 96.31 576 VAL A C 1
ATOM 4403 O O . VAL A 1 576 ? -8.409 2.848 4.315 1.00 96.31 576 VAL A O 1
ATOM 4406 N N . PHE A 1 577 ? -6.157 2.975 4.389 1.00 95.62 577 PHE A N 1
ATOM 4407 C CA . PHE A 1 577 ? -6.111 3.728 5.648 1.00 95.62 577 PHE A CA 1
ATOM 4408 C C . PHE A 1 577 ? -6.130 5.234 5.391 1.00 95.62 577 PHE A C 1
ATOM 4410 O O . PHE A 1 577 ? -5.407 5.743 4.533 1.00 95.62 577 PHE A O 1
ATOM 4417 N N . LEU A 1 578 ? -6.967 5.946 6.141 1.00 93.69 578 LEU A N 1
ATOM 4418 C CA . LEU A 1 578 ? -7.169 7.385 6.040 1.00 93.69 578 LEU A CA 1
ATOM 4419 C C . LEU A 1 578 ? -6.788 8.051 7.364 1.00 93.69 578 LEU A C 1
ATOM 4421 O O . LEU A 1 578 ? -7.205 7.603 8.433 1.00 93.69 578 LEU A O 1
ATOM 4425 N N . TYR A 1 579 ? -6.007 9.130 7.293 1.00 91.81 579 TYR A N 1
ATOM 4426 C CA . TYR A 1 579 ? -5.522 9.844 8.478 1.00 91.81 579 TYR A CA 1
ATOM 4427 C C . TYR A 1 579 ? -6.127 11.246 8.555 1.00 91.81 579 TYR A C 1
ATOM 4429 O O . TYR A 1 579 ? -5.505 12.241 8.174 1.00 91.81 579 TYR A O 1
ATOM 4437 N N . THR A 1 580 ? -7.373 11.326 9.024 1.00 88.44 580 THR A N 1
ATOM 4438 C CA . THR A 1 580 ? -8.054 12.606 9.255 1.00 88.44 580 THR A CA 1
ATOM 4439 C C . THR A 1 580 ? -7.422 13.377 10.409 1.00 88.44 580 THR A C 1
ATOM 4441 O O . THR A 1 580 ? -7.181 12.835 11.487 1.00 88.44 580 THR A O 1
ATOM 4444 N N . LEU A 1 581 ? -7.204 14.677 10.201 1.00 86.75 581 LEU A N 1
ATOM 4445 C CA . LEU A 1 581 ? -6.574 15.555 11.182 1.00 86.75 581 LEU A CA 1
ATOM 4446 C C . LEU A 1 581 ? -7.602 16.181 12.128 1.00 86.75 581 LEU A C 1
ATOM 4448 O O . LEU A 1 581 ? -8.616 16.735 11.698 1.00 86.75 581 LEU A O 1
ATOM 4452 N N . THR A 1 582 ? -7.313 16.119 13.426 1.00 83.19 582 THR A N 1
ATOM 4453 C CA . THR A 1 582 ? -8.020 16.867 14.477 1.00 83.19 582 THR A CA 1
ATOM 4454 C C . THR A 1 582 ? -7.192 18.066 14.910 1.00 83.19 582 THR A C 1
ATOM 4456 O O . THR A 1 582 ? -5.997 18.136 14.641 1.00 83.19 582 THR A O 1
ATOM 4459 N N . GLU A 1 583 ? -7.814 19.015 15.609 1.00 83.19 583 GLU A N 1
ATOM 4460 C CA . GLU A 1 583 ? -7.085 20.160 16.170 1.00 83.19 583 GLU A CA 1
ATOM 4461 C C . GLU A 1 583 ? -6.004 19.716 17.170 1.00 83.19 583 GLU A C 1
ATOM 4463 O O . GLU A 1 583 ? -4.928 20.298 17.211 1.00 83.19 583 GLU A O 1
ATOM 4468 N N . GLU A 1 584 ? -6.279 18.665 17.942 1.00 84.50 584 GLU A N 1
ATOM 4469 C CA . GLU A 1 584 ? -5.350 18.080 18.914 1.00 84.50 584 GLU A CA 1
ATOM 4470 C C . GLU A 1 584 ? -4.140 17.460 18.205 1.00 84.50 584 GLU A C 1
ATOM 4472 O O . GLU A 1 584 ? -3.009 17.870 18.448 1.00 84.50 584 GLU A O 1
ATOM 4477 N N . LEU A 1 585 ? -4.375 16.607 17.197 1.00 87.06 585 LEU A N 1
ATOM 4478 C CA . LEU A 1 585 ? -3.309 16.077 16.338 1.00 87.06 585 LEU A CA 1
ATOM 4479 C C . LEU A 1 585 ? -2.528 17.189 15.624 1.00 87.06 585 LEU A C 1
ATOM 4481 O O . LEU A 1 585 ? -1.314 17.082 15.439 1.00 87.06 585 LEU A O 1
ATOM 4485 N N . TYR A 1 586 ? -3.207 18.259 15.209 1.00 86.19 586 TYR A N 1
ATOM 4486 C CA . TYR A 1 586 ? -2.556 19.404 14.589 1.00 86.19 586 TYR A CA 1
ATOM 4487 C C . TYR A 1 586 ? -1.631 20.126 15.570 1.00 86.19 586 TYR A C 1
ATOM 4489 O O . TYR A 1 586 ? -0.458 20.323 15.260 1.00 86.19 586 TYR A O 1
ATOM 4497 N N . ASN A 1 587 ? -2.131 20.500 16.745 1.00 84.81 587 ASN A N 1
ATOM 4498 C CA . ASN A 1 587 ? -1.364 21.257 17.730 1.00 84.81 587 ASN A CA 1
ATOM 4499 C C . ASN A 1 587 ? -0.194 20.439 18.287 1.00 84.81 587 ASN A C 1
ATOM 4501 O O . ASN A 1 587 ? 0.921 20.953 18.335 1.00 84.81 587 ASN A O 1
ATOM 4505 N N . ASP A 1 588 ? -0.424 19.173 18.628 1.00 84.25 588 ASP A N 1
ATOM 4506 C CA . ASP A 1 588 ? 0.556 18.367 19.360 1.00 84.25 588 ASP A CA 1
ATOM 4507 C C . ASP A 1 588 ? 1.605 17.724 18.439 1.00 84.25 588 ASP A C 1
ATOM 4509 O O . ASP A 1 588 ? 2.740 17.493 18.859 1.00 84.25 588 ASP A O 1
ATOM 4513 N N . TYR A 1 589 ? 1.256 17.469 17.170 1.00 81.31 589 TYR A N 1
ATOM 4514 C CA . TYR A 1 589 ? 2.120 16.738 16.240 1.00 81.31 589 TYR A CA 1
ATOM 4515 C C . TYR A 1 589 ? 2.368 17.483 14.929 1.00 81.31 589 TYR A C 1
ATOM 4517 O O . TYR A 1 589 ? 3.506 17.858 14.633 1.00 81.31 589 TYR A O 1
ATOM 4525 N N . TYR A 1 590 ? 1.331 17.719 14.124 1.00 81.25 590 TYR A N 1
ATOM 4526 C CA . TYR A 1 590 ? 1.554 18.142 12.739 1.00 81.25 590 TYR A CA 1
ATOM 4527 C C . TYR A 1 590 ? 2.108 19.575 12.627 1.00 81.25 590 TYR A C 1
ATOM 4529 O O . TYR A 1 590 ? 2.915 19.847 11.741 1.00 81.25 590 TYR A O 1
ATOM 4537 N N . SER A 1 591 ? 1.728 20.492 13.524 1.00 76.19 591 SER A N 1
ATOM 4538 C CA . SER A 1 591 ? 2.186 21.893 13.509 1.00 76.19 591 SER A CA 1
ATOM 4539 C C . SER A 1 591 ? 3.691 22.048 13.756 1.00 76.19 591 SER A C 1
ATOM 4541 O O . SER A 1 591 ? 4.284 23.053 13.366 1.00 76.19 591 SER A O 1
ATOM 4543 N N . ILE A 1 592 ? 4.314 21.030 14.355 1.00 72.81 592 ILE A N 1
ATOM 4544 C CA . ILE A 1 592 ? 5.753 20.952 14.629 1.00 72.81 592 ILE A CA 1
ATOM 4545 C C . ILE A 1 592 ? 6.460 19.908 13.750 1.00 72.81 592 ILE A C 1
ATOM 4547 O O . ILE A 1 592 ? 7.589 19.517 14.046 1.00 72.81 592 ILE A O 1
ATOM 4551 N N . GLY A 1 593 ? 5.806 19.442 12.678 1.00 69.19 593 GLY A N 1
ATOM 4552 C CA . GLY A 1 593 ? 6.374 18.486 11.722 1.00 69.19 593 GLY A CA 1
ATOM 4553 C C . GLY A 1 593 ? 6.564 17.069 12.274 1.00 69.19 593 GLY A C 1
ATOM 4554 O O . GLY A 1 593 ? 7.449 16.355 11.809 1.00 69.19 593 GLY A O 1
ATOM 4555 N N . LYS A 1 594 ? 5.775 16.663 13.276 1.00 76.25 594 LYS A N 1
ATOM 4556 C CA . LYS A 1 594 ? 5.807 15.323 13.886 1.00 76.25 594 LYS A CA 1
ATOM 4557 C C . LYS A 1 594 ? 4.529 14.527 13.598 1.00 76.25 594 LYS A C 1
ATOM 4559 O O . LYS A 1 594 ? 3.533 15.071 13.123 1.00 76.25 594 LYS A O 1
ATOM 4564 N N . LYS A 1 595 ? 4.562 13.232 13.932 1.00 84.12 595 LYS A N 1
ATOM 4565 C CA . LYS A 1 595 ? 3.423 12.298 13.932 1.00 84.12 595 LYS A CA 1
ATOM 4566 C C . LYS A 1 595 ? 3.388 11.510 15.257 1.00 84.12 595 LYS A C 1
ATOM 4568 O O . LYS A 1 595 ? 4.455 11.337 15.851 1.00 84.12 595 LYS A O 1
ATOM 4573 N N . PRO A 1 596 ? 2.210 11.071 15.736 1.00 84.56 596 PRO A N 1
ATOM 4574 C CA . PRO A 1 596 ? 2.091 10.196 16.907 1.00 84.56 596 PRO A CA 1
ATOM 4575 C C . PRO A 1 596 ? 2.625 8.785 16.624 1.00 84.56 596 PRO A C 1
ATOM 4577 O O . PRO A 1 596 ? 2.704 8.372 15.468 1.00 84.56 596 PRO A O 1
ATOM 4580 N N . GLU A 1 597 ? 2.935 8.014 17.673 1.00 84.12 597 GLU A N 1
ATOM 4581 C CA . GLU A 1 597 ? 3.421 6.628 17.527 1.00 84.12 597 GLU A CA 1
ATOM 4582 C C . GLU A 1 597 ? 2.438 5.718 16.779 1.00 84.12 597 GLU A C 1
ATOM 4584 O O . GLU A 1 597 ? 2.852 4.806 16.060 1.00 84.12 597 GLU A O 1
ATOM 4589 N N . SER A 1 598 ? 1.134 5.972 16.902 1.00 87.88 598 SER A N 1
ATOM 4590 C CA . SER A 1 598 ? 0.126 5.232 16.149 1.00 87.88 598 SER A CA 1
ATOM 4591 C C . SER A 1 598 ? 0.293 5.387 14.638 1.00 87.88 598 SER A C 1
ATOM 4593 O O . SER A 1 598 ? 0.127 4.407 13.915 1.00 87.88 598 SER A O 1
ATOM 4595 N N . TYR A 1 599 ? 0.725 6.552 14.141 1.00 85.81 599 TYR A N 1
ATOM 4596 C CA . TYR A 1 599 ? 1.027 6.750 12.718 1.00 85.81 599 TYR A CA 1
ATOM 4597 C C . TYR A 1 599 ? 2.105 5.771 12.227 1.00 85.81 599 TYR A C 1
ATOM 4599 O O . TYR A 1 599 ? 1.929 5.121 11.196 1.00 85.81 599 TYR A O 1
ATOM 4607 N N . ASP A 1 600 ? 3.187 5.604 12.998 1.00 79.31 600 ASP A N 1
ATOM 4608 C CA . ASP A 1 600 ? 4.259 4.652 12.681 1.00 79.31 600 ASP A CA 1
ATOM 4609 C C . ASP A 1 600 ? 3.736 3.206 12.645 1.00 79.31 600 ASP A C 1
ATOM 4611 O O . ASP A 1 600 ? 4.119 2.422 11.770 1.00 79.31 600 ASP A O 1
ATOM 4615 N N . GLY A 1 601 ? 2.839 2.849 13.572 1.00 78.31 601 GLY A N 1
ATOM 4616 C CA . GLY A 1 601 ? 2.190 1.538 13.601 1.00 78.31 601 GLY A CA 1
ATOM 4617 C C . GLY A 1 601 ? 1.327 1.277 12.362 1.00 78.31 601 GLY A C 1
ATOM 4618 O O . GLY A 1 601 ? 1.456 0.223 11.730 1.00 78.31 601 GLY A O 1
ATOM 4619 N N . TYR A 1 602 ? 0.498 2.248 11.965 1.00 84.56 602 TYR A N 1
ATOM 4620 C CA . TYR A 1 602 ? -0.312 2.172 10.748 1.00 84.56 602 TYR A CA 1
ATOM 4621 C C . TYR A 1 602 ? 0.548 2.023 9.490 1.00 84.56 602 TYR A C 1
ATOM 4623 O O . TYR A 1 602 ? 0.342 1.082 8.723 1.00 84.56 602 TYR A O 1
ATOM 4631 N N . GLU A 1 603 ? 1.537 2.898 9.286 1.00 81.75 603 GLU A N 1
ATOM 4632 C CA . GLU A 1 603 ? 2.391 2.884 8.090 1.00 81.75 603 GLU A CA 1
ATOM 4633 C C . GLU A 1 603 ? 3.213 1.595 7.983 1.00 81.75 603 GLU A C 1
ATOM 4635 O O . GLU A 1 603 ? 3.387 1.039 6.893 1.00 81.75 603 GLU A O 1
ATOM 4640 N N . LYS A 1 604 ? 3.673 1.054 9.116 1.00 75.50 604 LYS A N 1
ATOM 4641 C CA . LYS A 1 604 ? 4.368 -0.234 9.141 1.00 75.50 604 LYS A CA 1
ATOM 4642 C C . LYS A 1 604 ? 3.467 -1.364 8.654 1.00 75.50 604 LYS A C 1
ATOM 4644 O O . LYS A 1 604 ? 3.871 -2.124 7.771 1.00 75.50 604 LYS A O 1
ATOM 4649 N N . ILE A 1 605 ? 2.254 -1.481 9.197 1.00 79.25 605 ILE A N 1
ATOM 4650 C CA . ILE A 1 605 ? 1.301 -2.517 8.777 1.00 79.25 605 ILE A CA 1
ATOM 4651 C C . ILE A 1 605 ? 0.848 -2.298 7.335 1.00 79.25 605 ILE A C 1
ATOM 4653 O O . ILE A 1 605 ? 0.755 -3.263 6.573 1.00 79.25 605 ILE A O 1
ATOM 4657 N N . ALA A 1 606 ? 0.644 -1.051 6.921 1.00 81.06 606 ALA A N 1
ATOM 4658 C CA . ALA A 1 606 ? 0.317 -0.710 5.548 1.00 81.06 606 ALA A CA 1
ATOM 4659 C C . ALA A 1 606 ? 1.395 -1.193 4.565 1.00 81.06 606 ALA A C 1
ATOM 4661 O O . ALA A 1 606 ? 1.078 -1.860 3.579 1.00 81.06 606 ALA A O 1
ATOM 4662 N N . GLY A 1 607 ? 2.675 -0.975 4.882 1.00 67.94 607 GLY A N 1
ATOM 4663 C CA . GLY A 1 607 ? 3.799 -1.499 4.105 1.00 67.94 607 GLY A CA 1
ATOM 4664 C C . GLY A 1 607 ? 3.848 -3.032 4.076 1.00 67.94 607 GLY A C 1
ATOM 4665 O O . GLY A 1 607 ? 4.045 -3.629 3.013 1.00 67.94 607 GLY A O 1
ATOM 4666 N N . VAL A 1 608 ? 3.604 -3.690 5.219 1.00 74.62 608 VAL A N 1
ATOM 4667 C CA . VAL A 1 608 ? 3.558 -5.161 5.311 1.00 74.62 608 VAL A CA 1
ATOM 4668 C C . VAL A 1 608 ? 2.462 -5.732 4.420 1.00 74.62 608 VAL A C 1
ATOM 4670 O O . VAL A 1 608 ? 2.736 -6.658 3.661 1.00 74.62 608 VAL A O 1
ATOM 4673 N N . TYR A 1 609 ? 1.250 -5.182 4.458 1.00 74.25 609 TYR A N 1
ATOM 4674 C CA . TYR A 1 609 ? 0.091 -5.694 3.719 1.00 74.25 609 TYR A CA 1
ATOM 4675 C C . TYR A 1 609 ? -0.103 -5.081 2.328 1.00 74.25 609 TYR A C 1
ATOM 4677 O O . TYR A 1 609 ? -1.060 -5.447 1.639 1.00 74.25 609 TYR A O 1
ATOM 4685 N N . SER A 1 610 ? 0.794 -4.183 1.913 1.00 77.19 610 SER A N 1
ATOM 4686 C CA . SER A 1 610 ? 0.677 -3.389 0.686 1.00 77.19 610 SER A CA 1
ATOM 4687 C C . SER A 1 610 ? -0.661 -2.642 0.591 1.00 77.19 610 SER A C 1
ATOM 4689 O O . SER A 1 610 ? -1.293 -2.611 -0.466 1.00 77.19 610 SER A O 1
ATOM 4691 N N . ILE A 1 611 ? -1.093 -2.057 1.708 1.00 85.56 611 ILE A N 1
ATOM 4692 C CA . ILE A 1 611 ? -2.311 -1.253 1.818 1.00 85.56 611 ILE A CA 1
ATOM 4693 C C . ILE A 1 611 ? -1.966 0.212 1.519 1.00 85.56 611 ILE A C 1
ATOM 4695 O O . ILE A 1 611 ? -1.061 0.754 2.151 1.00 85.56 611 ILE A O 1
ATOM 4699 N N . PRO A 1 612 ? -2.664 0.870 0.576 1.00 88.06 612 PRO A N 1
ATOM 4700 C CA . PRO A 1 612 ? -2.532 2.305 0.385 1.00 88.06 612 PRO A CA 1
ATOM 4701 C C . PRO A 1 612 ? -2.951 3.094 1.629 1.00 88.06 612 PRO A C 1
ATOM 4703 O O . PRO A 1 612 ? -3.933 2.756 2.294 1.00 88.06 612 PRO A O 1
ATOM 4706 N N . THR A 1 613 ? -2.256 4.200 1.880 1.00 88.56 613 THR A N 1
ATOM 4707 C CA . THR A 1 613 ? -2.583 5.146 2.952 1.00 88.56 613 THR A CA 1
ATOM 4708 C C . THR A 1 613 ? -2.728 6.554 2.383 1.00 88.56 613 THR A C 1
ATOM 4710 O O . THR A 1 613 ? -2.086 6.903 1.386 1.00 88.56 613 THR A O 1
ATOM 4713 N N . ALA A 1 614 ? -3.620 7.357 2.960 1.00 88.31 614 ALA A N 1
ATOM 4714 C CA . ALA A 1 614 ? -3.809 8.757 2.598 1.00 88.31 614 ALA A CA 1
ATOM 4715 C C . ALA A 1 614 ? -3.742 9.636 3.851 1.00 88.31 614 ALA A C 1
ATOM 4717 O O . ALA A 1 614 ? -4.659 9.629 4.675 1.00 88.31 614 ALA A O 1
ATOM 4718 N N . ASP A 1 615 ? -2.674 10.432 3.963 1.00 88.62 615 ASP A N 1
ATOM 4719 C CA . ASP A 1 615 ? -2.564 11.445 5.011 1.00 88.62 615 ASP A CA 1
ATOM 4720 C C . ASP A 1 615 ? -3.384 12.685 4.638 1.00 88.62 615 ASP A C 1
ATOM 4722 O O . ASP A 1 615 ? -2.944 13.589 3.918 1.00 88.62 615 ASP A O 1
ATOM 4726 N N . LEU A 1 616 ? -4.629 12.694 5.109 1.00 89.94 616 LEU A N 1
ATOM 4727 C CA . LEU A 1 616 ? -5.577 13.772 4.853 1.00 89.94 616 LEU A CA 1
ATOM 4728 C C . LEU A 1 616 ? -5.166 15.047 5.603 1.00 89.94 616 LEU A C 1
ATOM 4730 O O . LEU A 1 616 ? -5.401 16.154 5.114 1.00 89.94 616 LEU A O 1
ATOM 4734 N N . GLY A 1 617 ? -4.488 14.905 6.744 1.00 86.44 617 GLY A N 1
ATOM 4735 C CA . GLY A 1 617 ? -3.922 16.017 7.499 1.00 86.44 617 GLY A CA 1
ATOM 4736 C C . GLY A 1 617 ? -2.840 16.778 6.749 1.00 86.44 617 GLY A C 1
ATOM 4737 O O . GLY A 1 617 ? -2.889 18.006 6.692 1.00 86.44 617 GLY A O 1
ATOM 4738 N N . GLU A 1 618 ? -1.911 16.075 6.104 1.00 85.50 618 GLU A N 1
ATOM 4739 C CA . GLU A 1 618 ? -0.896 16.703 5.243 1.00 85.50 618 GLU A CA 1
ATOM 4740 C C . GLU A 1 618 ? -1.533 17.444 4.064 1.00 85.50 618 GLU A C 1
ATOM 4742 O O . GLU A 1 618 ? -1.145 18.571 3.737 1.00 85.50 618 GLU A O 1
ATOM 4747 N N . ALA A 1 619 ? -2.559 16.851 3.445 1.00 85.56 619 ALA A N 1
ATOM 4748 C CA . ALA A 1 619 ? -3.301 17.506 2.372 1.00 85.56 619 ALA A CA 1
ATOM 4749 C C . ALA A 1 619 ? -3.940 18.822 2.849 1.00 85.56 619 ALA A C 1
ATOM 4751 O O . ALA A 1 619 ? -3.868 19.840 2.148 1.00 85.56 619 ALA A O 1
ATOM 4752 N N . LEU A 1 620 ? -4.506 18.827 4.058 1.00 85.62 620 LEU A N 1
ATOM 4753 C CA . LEU A 1 620 ? -5.073 20.024 4.665 1.00 85.62 620 LEU A CA 1
ATOM 4754 C C . LEU A 1 620 ? -4.015 21.076 5.001 1.00 85.62 620 LEU A C 1
ATOM 4756 O O . LEU A 1 620 ? -4.208 22.242 4.666 1.00 85.62 620 LEU A O 1
ATOM 4760 N N . ILE A 1 621 ? -2.882 20.695 5.585 1.00 82.69 621 ILE A N 1
ATOM 4761 C CA . ILE A 1 621 ? -1.805 21.639 5.924 1.00 82.69 621 ILE A CA 1
ATOM 4762 C C . ILE A 1 621 ? -1.218 22.276 4.669 1.00 82.69 621 ILE A C 1
ATOM 4764 O O . ILE A 1 621 ? -1.021 23.492 4.619 1.00 82.69 621 ILE A O 1
ATOM 4768 N N . LYS A 1 622 ? -1.019 21.488 3.609 1.00 80.50 622 LYS A N 1
ATOM 4769 C CA . LYS A 1 622 ? -0.595 22.011 2.308 1.00 80.50 622 LYS A CA 1
ATOM 4770 C C . LYS A 1 622 ? -1.599 23.028 1.765 1.00 80.50 622 LYS A C 1
ATOM 4772 O O . LYS A 1 622 ? -1.196 24.067 1.241 1.00 80.50 622 LYS A O 1
ATOM 4777 N N . ARG A 1 623 ? -2.902 22.759 1.904 1.00 84.50 623 ARG A N 1
ATOM 4778 C CA . ARG A 1 623 ? -3.961 23.689 1.491 1.00 84.50 623 ARG A CA 1
ATOM 4779 C C . ARG A 1 623 ? -3.973 24.964 2.340 1.00 84.50 623 ARG A C 1
ATOM 4781 O O . ARG A 1 623 ? -4.065 26.055 1.785 1.00 84.50 623 ARG A O 1
ATOM 4788 N N . MET A 1 624 ? -3.837 24.835 3.658 1.00 83.56 624 MET A N 1
ATOM 4789 C CA . MET A 1 624 ? -3.722 25.948 4.605 1.00 83.56 624 MET A CA 1
ATOM 4790 C C . MET A 1 624 ? -2.563 26.877 4.237 1.00 83.56 624 MET A C 1
ATOM 4792 O O . MET A 1 624 ? -2.773 28.082 4.099 1.00 83.56 624 MET A O 1
ATOM 4796 N N . GLY A 1 625 ? -1.375 26.315 3.997 1.00 73.69 625 GLY A N 1
ATOM 4797 C CA . GLY A 1 625 ? -0.194 27.069 3.578 1.00 73.69 625 GLY A CA 1
ATOM 4798 C C . GLY A 1 625 ? -0.376 27.759 2.225 1.00 73.69 625 GLY A C 1
ATOM 4799 O O . GLY A 1 625 ? -0.051 28.936 2.094 1.00 73.69 625 GLY A O 1
ATOM 4800 N N . ALA A 1 626 ? -0.957 27.069 1.237 1.00 72.62 626 ALA A N 1
ATOM 4801 C CA . ALA A 1 626 ? -1.183 27.628 -0.097 1.00 72.62 626 ALA A CA 1
ATOM 4802 C C .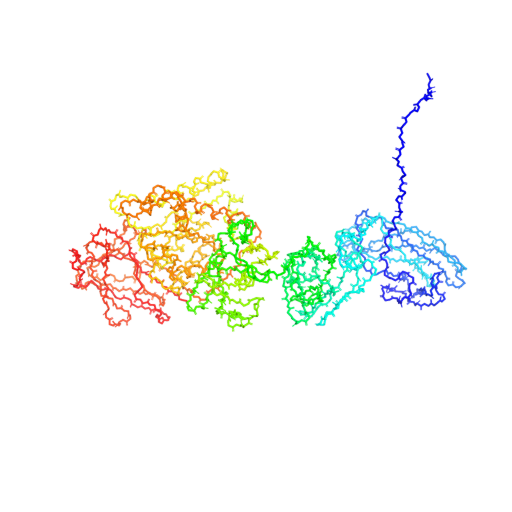 ALA A 1 626 ? -2.193 28.792 -0.110 1.00 72.62 626 ALA A C 1
ATOM 4804 O O . ALA A 1 626 ? -2.071 29.700 -0.928 1.00 72.62 626 ALA A O 1
ATOM 4805 N N . GLU A 1 627 ? -3.190 28.769 0.779 1.00 84.50 627 GLU A N 1
ATOM 4806 C CA . GLU A 1 627 ? -4.204 29.826 0.889 1.00 84.50 627 GLU A CA 1
ATOM 4807 C C . GLU A 1 627 ? -3.895 30.884 1.960 1.00 84.50 627 GLU A C 1
ATOM 4809 O O . GLU A 1 627 ? -4.639 31.857 2.083 1.00 84.50 627 GLU A O 1
ATOM 4814 N N . GLY A 1 628 ? -2.844 30.696 2.765 1.00 76.94 628 GLY A N 1
ATOM 4815 C CA . GLY A 1 628 ? -2.562 31.551 3.922 1.00 76.94 628 GLY A CA 1
ATOM 4816 C C . GLY A 1 628 ? -3.667 31.515 4.988 1.00 76.94 628 GLY A C 1
ATOM 4817 O O . GLY A 1 628 ? -3.905 32.515 5.664 1.00 76.94 628 GLY A O 1
ATOM 4818 N N . LYS A 1 629 ? -4.374 30.385 5.123 1.00 79.31 629 LYS A N 1
ATOM 4819 C CA . LYS A 1 629 ? -5.490 30.198 6.067 1.00 79.31 629 LYS A CA 1
ATOM 4820 C C . LYS A 1 629 ? -5.092 29.299 7.235 1.00 79.31 629 LYS A C 1
ATOM 4822 O O . LYS A 1 629 ? -4.355 28.335 7.064 1.00 79.31 629 LYS A O 1
ATOM 4827 N N . GLY A 1 630 ? -5.631 29.589 8.418 1.00 76.50 630 GLY A N 1
ATOM 4828 C CA . GLY A 1 630 ? -5.434 28.768 9.614 1.00 76.50 630 GLY A CA 1
ATOM 4829 C C . GLY A 1 630 ? -6.364 27.552 9.674 1.00 76.50 630 GLY A C 1
ATOM 4830 O O . GLY A 1 630 ? -7.355 27.470 8.949 1.00 76.50 630 GLY A O 1
ATOM 4831 N N . PHE A 1 631 ? -6.079 26.632 10.600 1.00 80.25 631 PHE A N 1
ATOM 4832 C CA . PHE A 1 631 ? -6.835 25.387 10.805 1.00 80.25 631 PHE A CA 1
ATOM 4833 C C . PHE A 1 631 ? -8.350 25.617 10.959 1.00 80.25 631 PHE A C 1
ATOM 4835 O O . PHE A 1 631 ? -9.165 24.923 10.347 1.00 80.25 631 PHE A O 1
ATOM 4842 N N . LEU A 1 632 ? -8.734 26.652 11.716 1.00 81.62 632 LEU A N 1
ATOM 4843 C CA . LEU A 1 632 ? -10.134 27.001 11.977 1.00 81.62 632 LEU A CA 1
ATOM 4844 C C . LEU A 1 632 ? -10.902 27.466 10.730 1.00 81.62 632 LEU A C 1
ATOM 4846 O O . LEU A 1 632 ? -12.126 27.444 10.741 1.00 81.62 632 LEU A O 1
ATOM 4850 N N . SER A 1 633 ? -10.230 27.847 9.638 1.00 84.69 633 SER A N 1
ATOM 4851 C CA . SER A 1 633 ? -10.910 28.180 8.379 1.00 84.69 633 SER A CA 1
ATOM 4852 C C . SER A 1 633 ? -11.517 26.958 7.684 1.00 84.69 633 SER A C 1
ATOM 4854 O O . SER A 1 633 ? -12.4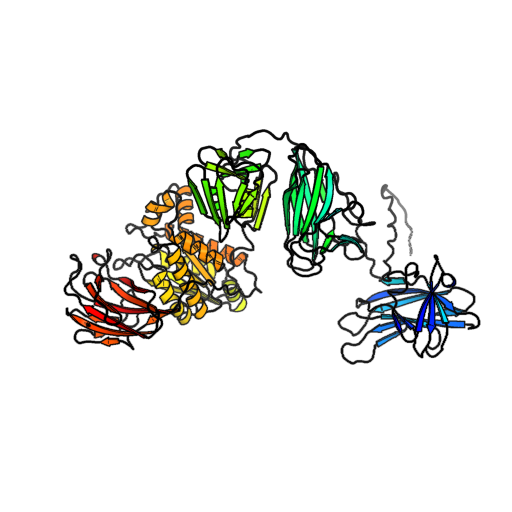16 27.115 6.863 1.00 84.69 633 SER A O 1
ATOM 4856 N N . TYR A 1 634 ? -11.055 25.754 8.023 1.00 84.44 634 TYR A N 1
ATOM 4857 C CA . TYR A 1 634 ? -11.504 24.482 7.445 1.00 84.44 634 TYR A CA 1
ATOM 4858 C C . TYR A 1 634 ? -12.350 23.654 8.412 1.00 84.44 634 TYR A C 1
ATOM 4860 O O . TYR A 1 634 ? -12.746 22.536 8.093 1.00 84.44 634 TYR A O 1
ATOM 4868 N N . HIS A 1 635 ? -12.646 24.207 9.586 1.00 83.69 635 HIS A N 1
ATOM 4869 C CA . HIS A 1 635 ? -13.416 23.549 10.628 1.00 83.69 635 HIS A CA 1
ATOM 4870 C C . HIS A 1 635 ? -14.589 24.429 11.066 1.00 83.69 635 HIS A C 1
ATOM 4872 O O . HIS A 1 635 ? -14.607 25.642 10.862 1.00 83.69 635 HIS A O 1
ATOM 4878 N N . ASN A 1 636 ? -15.621 23.805 11.618 1.00 75.06 636 ASN A N 1
ATOM 4879 C CA . ASN A 1 636 ? -16.764 24.486 12.207 1.00 75.06 636 ASN A CA 1
ATOM 4880 C C . ASN A 1 636 ? -16.483 24.861 13.676 1.00 75.06 636 ASN A C 1
ATOM 4882 O O . ASN A 1 636 ? -15.431 24.544 14.231 1.00 75.06 636 ASN A O 1
ATOM 4886 N N . ALA A 1 637 ? -17.443 25.516 14.336 1.00 69.00 637 ALA A N 1
ATOM 4887 C CA . ALA A 1 637 ? -17.304 25.941 15.735 1.00 69.00 637 ALA A CA 1
ATOM 4888 C C . ALA A 1 637 ? -17.079 24.775 16.723 1.00 69.00 637 ALA A C 1
ATOM 4890 O O . ALA A 1 637 ? -16.505 24.973 17.790 1.00 69.00 637 ALA A O 1
ATOM 4891 N N . THR A 1 638 ? -17.498 23.558 16.362 1.00 64.62 638 THR A N 1
ATOM 4892 C CA . THR A 1 638 ? -17.259 22.323 17.130 1.00 64.62 638 THR A CA 1
ATOM 4893 C C . THR A 1 638 ? -15.961 21.612 16.740 1.00 64.62 638 THR A C 1
ATOM 4895 O O . THR A 1 638 ? -15.710 20.504 17.205 1.00 64.62 638 THR A O 1
ATOM 4898 N N . LYS A 1 639 ? -15.120 22.246 15.910 1.00 70.25 639 LYS A N 1
ATOM 4899 C CA . LYS A 1 639 ? -13.806 21.750 15.472 1.00 70.25 639 LYS A CA 1
ATOM 4900 C C . LYS A 1 639 ? -13.869 20.455 14.648 1.00 70.25 639 LYS A C 1
ATOM 4902 O O . LYS A 1 639 ? -12.879 19.737 14.555 1.00 70.25 639 LYS A O 1
ATOM 4907 N N . ASN A 1 640 ? -15.013 20.188 14.017 1.00 73.56 640 ASN A N 1
ATOM 4908 C CA . ASN A 1 640 ? -15.158 19.188 12.956 1.00 73.56 640 ASN A CA 1
ATOM 4909 C C . ASN A 1 640 ? -14.968 19.861 11.588 1.00 73.56 640 ASN A C 1
ATOM 4911 O O . ASN A 1 640 ? -15.186 21.074 11.498 1.00 73.56 640 ASN A O 1
ATOM 4915 N N . PRO A 1 641 ? -14.561 19.137 10.532 1.00 77.75 641 PRO A N 1
ATOM 4916 C CA . PRO A 1 641 ? -14.349 19.731 9.215 1.00 77.75 641 PRO A CA 1
ATOM 4917 C C . PRO A 1 641 ? -15.611 20.448 8.727 1.00 77.75 641 PRO A C 1
ATOM 4919 O O . PRO A 1 641 ? -16.721 19.940 8.867 1.00 77.75 641 PRO A O 1
ATOM 4922 N N . ASN A 1 642 ? -15.464 21.653 8.183 1.00 78.38 642 ASN A N 1
ATOM 4923 C CA . ASN A 1 642 ? -16.550 22.334 7.479 1.00 78.38 642 ASN A CA 1
ATOM 4924 C C . ASN A 1 642 ? -16.589 21.871 6.009 1.00 78.38 642 ASN A C 1
ATOM 4926 O O . ASN A 1 642 ? -15.824 20.995 5.613 1.00 78.38 642 ASN A O 1
ATOM 4930 N N . THR A 1 643 ? -17.462 22.452 5.183 1.00 80.62 643 THR A N 1
ATOM 4931 C CA . THR A 1 643 ? -17.577 22.080 3.761 1.00 80.62 643 THR A CA 1
ATOM 4932 C C . THR A 1 643 ? -16.250 22.183 3.000 1.00 80.62 643 THR A C 1
ATOM 4934 O O . THR A 1 643 ? -15.942 21.304 2.195 1.00 80.62 643 THR A O 1
ATOM 4937 N N . ASP A 1 644 ? -15.441 23.210 3.272 1.00 83.31 644 ASP A N 1
ATOM 4938 C CA . ASP A 1 644 ? -14.143 23.396 2.617 1.00 83.31 644 ASP A CA 1
ATOM 4939 C C . ASP A 1 644 ? -13.128 22.354 3.102 1.00 83.31 644 ASP A C 1
ATOM 4941 O O . ASP A 1 644 ? -12.430 21.750 2.289 1.00 83.31 644 ASP A O 1
ATOM 4945 N N . GLY A 1 645 ? -13.070 22.088 4.412 1.00 84.00 645 GLY A N 1
ATOM 4946 C CA . GLY A 1 645 ? -12.196 21.056 4.982 1.00 84.00 645 GLY A CA 1
ATOM 4947 C C . GLY A 1 645 ? -12.552 19.652 4.497 1.00 84.00 645 GLY A C 1
ATOM 4948 O O . GLY A 1 645 ? -11.684 18.911 4.038 1.00 84.00 645 GLY A O 1
ATOM 4949 N N . ALA A 1 646 ? -13.843 19.314 4.504 1.00 81.50 646 ALA A N 1
ATOM 4950 C CA . ALA A 1 646 ? -14.338 18.039 3.999 1.00 81.50 646 ALA A CA 1
ATOM 4951 C C . ALA A 1 646 ? -14.016 17.854 2.512 1.00 81.50 646 ALA A C 1
ATOM 4953 O O . ALA A 1 646 ? -13.632 16.764 2.095 1.00 81.50 646 ALA A O 1
ATOM 4954 N N . LYS A 1 647 ? -14.092 18.926 1.714 1.00 83.31 647 LYS A N 1
ATOM 4955 C CA . LYS A 1 647 ? -13.682 18.890 0.310 1.00 83.31 647 LYS A CA 1
ATOM 4956 C C . LYS A 1 647 ? -12.197 18.565 0.150 1.00 83.31 647 LYS A C 1
ATOM 4958 O O . LYS A 1 647 ? -11.861 17.756 -0.708 1.00 83.31 647 LYS A O 1
ATOM 4963 N N . VAL A 1 648 ? -11.318 19.164 0.957 1.00 88.06 648 VAL A N 1
ATOM 4964 C CA . VAL A 1 648 ? -9.871 18.890 0.900 1.00 88.06 648 VAL A CA 1
ATOM 4965 C C . VAL A 1 648 ? -9.582 17.420 1.185 1.00 88.06 648 VAL A C 1
ATOM 4967 O O . VAL A 1 648 ? -8.841 16.779 0.439 1.00 88.06 648 VAL A O 1
ATOM 4970 N N . TYR A 1 649 ? -10.205 16.875 2.227 1.00 88.94 649 TYR A N 1
ATOM 4971 C CA . TYR A 1 649 ? -10.073 15.468 2.581 1.00 88.94 649 TYR A CA 1
ATOM 4972 C C . TYR A 1 649 ? -10.620 14.549 1.485 1.00 88.94 649 TYR A C 1
ATOM 4974 O O . TYR A 1 649 ? -9.915 13.650 1.033 1.00 88.94 649 TYR A O 1
ATOM 4982 N N . ALA A 1 650 ? -11.819 14.818 0.970 1.00 86.06 650 ALA A N 1
ATOM 4983 C CA . ALA A 1 650 ? -12.408 14.024 -0.102 1.00 86.06 650 ALA A CA 1
ATOM 4984 C C . ALA A 1 650 ? -11.571 14.052 -1.394 1.00 86.06 650 ALA A C 1
ATOM 4986 O O . ALA A 1 650 ? -11.363 13.012 -2.022 1.00 86.06 650 ALA A O 1
ATOM 4987 N N . ASP A 1 651 ? -11.043 15.220 -1.773 1.00 85.25 651 ASP A N 1
ATOM 4988 C CA . ASP A 1 651 ? -10.165 15.367 -2.936 1.00 85.25 651 ASP A CA 1
ATOM 4989 C C . ASP A 1 651 ? -8.861 14.561 -2.745 1.00 85.25 651 ASP A C 1
ATOM 4991 O O . ASP A 1 651 ? -8.390 13.930 -3.694 1.00 85.25 651 ASP A O 1
ATOM 4995 N N . ALA A 1 652 ? -8.311 14.508 -1.525 1.00 87.50 652 ALA A N 1
ATOM 4996 C CA . ALA A 1 652 ? -7.136 13.697 -1.194 1.00 87.50 652 ALA A CA 1
ATOM 4997 C C . ALA A 1 652 ? -7.424 12.183 -1.232 1.00 87.50 652 ALA A C 1
ATOM 4999 O O . ALA A 1 652 ? -6.629 11.430 -1.802 1.00 87.50 652 ALA A O 1
ATOM 5000 N N . ILE A 1 653 ? -8.578 11.738 -0.718 1.00 91.56 653 ILE A N 1
ATOM 5001 C CA . ILE A 1 653 ? -9.027 10.337 -0.816 1.00 91.56 653 ILE A CA 1
ATOM 5002 C C . ILE A 1 653 ? -9.150 9.931 -2.289 1.00 91.56 653 ILE A C 1
ATOM 5004 O O . ILE A 1 653 ? -8.577 8.929 -2.717 1.00 91.56 653 ILE A O 1
ATOM 5008 N N . VAL A 1 654 ? -9.852 10.734 -3.095 1.00 90.12 654 VAL A N 1
ATOM 5009 C CA . VAL A 1 654 ? -10.028 10.480 -4.533 1.00 90.12 654 VAL A CA 1
ATOM 5010 C C . VAL A 1 654 ? -8.687 10.482 -5.267 1.00 90.12 654 VAL A C 1
ATOM 5012 O O . VAL A 1 654 ? -8.482 9.657 -6.157 1.00 90.12 654 VAL A O 1
ATOM 5015 N N . ALA A 1 655 ? -7.765 11.384 -4.920 1.00 85.75 655 ALA A N 1
ATOM 5016 C CA . ALA A 1 655 ? -6.427 11.404 -5.505 1.00 85.75 655 ALA A CA 1
ATOM 5017 C C . ALA A 1 655 ? -5.670 10.099 -5.227 1.00 85.75 655 ALA A C 1
ATOM 5019 O O . ALA A 1 655 ? -5.114 9.521 -6.162 1.00 85.75 655 ALA A O 1
ATOM 5020 N N . LYS A 1 656 ? -5.718 9.593 -3.987 1.00 87.31 656 LYS A N 1
ATOM 5021 C CA . LYS A 1 656 ? -5.098 8.312 -3.630 1.00 87.31 656 LYS A CA 1
ATOM 5022 C C . LYS A 1 656 ? -5.748 7.141 -4.369 1.00 87.31 656 LYS A C 1
ATOM 5024 O O . LYS A 1 656 ? -5.044 6.332 -4.959 1.00 87.31 656 LYS A O 1
ATOM 5029 N N . ILE A 1 657 ? -7.079 7.078 -4.418 1.00 91.00 657 ILE A N 1
ATOM 5030 C CA . ILE A 1 657 ? -7.797 6.027 -5.157 1.00 91.00 657 ILE A CA 1
ATOM 5031 C C . ILE A 1 657 ? -7.407 6.031 -6.643 1.00 91.00 657 ILE A C 1
ATOM 5033 O O . ILE A 1 657 ? -7.128 4.974 -7.203 1.00 91.00 657 ILE A O 1
ATOM 5037 N N . LYS A 1 658 ? -7.339 7.206 -7.284 1.00 86.81 658 LYS A N 1
ATOM 5038 C CA . LYS A 1 658 ? -6.905 7.342 -8.687 1.00 86.81 658 LYS A CA 1
ATOM 5039 C C . LYS A 1 658 ? -5.494 6.826 -8.913 1.00 86.81 658 LYS A C 1
ATOM 5041 O O . LYS A 1 658 ? -5.275 6.081 -9.862 1.00 86.81 658 LYS A O 1
ATOM 5046 N N . GLU A 1 659 ? -4.560 7.250 -8.065 1.00 83.31 659 GLU A N 1
ATOM 5047 C CA . GLU A 1 659 ? -3.166 6.808 -8.104 1.00 83.31 659 GLU A CA 1
ATOM 5048 C C . GLU A 1 659 ? -3.099 5.277 -8.072 1.00 83.31 659 GLU A C 1
ATOM 5050 O O . GLU A 1 659 ? -2.477 4.668 -8.939 1.00 83.31 659 GLU A O 1
ATOM 5055 N N . CYS A 1 660 ? -3.821 4.662 -7.134 1.00 84.88 660 CYS A N 1
ATOM 5056 C CA . CYS A 1 660 ? -3.818 3.219 -6.947 1.00 84.88 660 CYS A CA 1
ATOM 5057 C C . CYS A 1 660 ? -4.530 2.441 -8.060 1.00 84.88 660 CYS A C 1
ATOM 5059 O O . CYS A 1 660 ? -4.107 1.344 -8.422 1.00 84.88 660 CYS A O 1
ATOM 5061 N N . LEU A 1 661 ? -5.621 2.974 -8.616 1.00 83.94 661 LEU A N 1
ATOM 5062 C CA . LEU A 1 661 ? -6.307 2.357 -9.755 1.00 83.94 661 LEU A CA 1
ATOM 5063 C C . LEU A 1 661 ? -5.451 2.422 -11.024 1.00 83.94 661 LEU A C 1
ATOM 5065 O O . LEU A 1 661 ? -5.441 1.463 -11.789 1.00 83.94 661 LEU A O 1
ATOM 5069 N N . ALA A 1 662 ? -4.695 3.505 -11.230 1.00 79.38 662 ALA A N 1
ATOM 5070 C CA . ALA A 1 662 ? -3.826 3.660 -12.397 1.00 79.38 662 ALA A CA 1
ATOM 5071 C C . ALA A 1 662 ? -2.649 2.668 -12.409 1.00 79.38 662 ALA A C 1
ATOM 5073 O O . ALA A 1 662 ? -2.151 2.324 -13.478 1.00 79.38 662 ALA A O 1
ATOM 5074 N N . SER A 1 663 ? -2.204 2.208 -11.236 1.00 68.62 663 SER A N 1
ATOM 5075 C CA . SER A 1 663 ? -1.131 1.220 -11.082 1.00 68.62 663 SER A CA 1
ATOM 5076 C C . SER A 1 663 ? -1.625 -0.227 -10.949 1.00 68.62 663 SER A C 1
ATOM 5078 O O . SER A 1 663 ? -0.802 -1.136 -10.819 1.00 68.62 663 SER A O 1
ATOM 5080 N N . SER A 1 664 ? -2.941 -0.462 -10.945 1.00 73.19 664 SER A N 1
ATOM 5081 C CA . SER A 1 664 ? -3.527 -1.789 -10.727 1.00 73.19 664 SER A CA 1
ATOM 5082 C C . SER A 1 664 ? -3.397 -2.687 -11.961 1.00 73.19 664 SER A C 1
ATOM 5084 O O . SER A 1 664 ? -3.738 -2.277 -13.066 1.00 73.19 664 SER A O 1
ATOM 5086 N N . ASP A 1 665 ? -2.938 -3.931 -11.767 1.00 64.69 665 ASP A N 1
ATOM 5087 C CA . ASP A 1 665 ? -2.770 -4.915 -12.847 1.00 64.69 665 ASP A CA 1
ATOM 5088 C C . ASP A 1 665 ? -3.865 -5.978 -12.790 1.00 64.69 665 ASP A C 1
ATOM 5090 O O . ASP A 1 665 ? -3.986 -6.744 -11.829 1.00 64.69 665 ASP A O 1
ATOM 5094 N N . GLU A 1 666 ? -4.613 -6.071 -13.886 1.00 53.12 666 GLU A N 1
ATOM 5095 C CA . GLU A 1 666 ? -5.872 -6.809 -14.033 1.00 53.12 666 GLU A CA 1
ATOM 5096 C C . GLU A 1 666 ? -5.793 -8.330 -13.808 1.00 53.12 666 GLU A C 1
ATOM 5098 O O . GLU A 1 666 ? -6.828 -8.989 -13.730 1.00 53.12 666 GLU A O 1
ATOM 5103 N N . LYS A 1 667 ? -4.582 -8.894 -13.729 1.00 45.66 667 LYS A N 1
ATOM 5104 C CA . LYS A 1 667 ? -4.313 -10.344 -13.753 1.00 45.66 667 LYS A CA 1
ATOM 5105 C C . LYS A 1 667 ? -3.631 -10.886 -12.498 1.00 45.66 667 LYS A C 1
ATOM 5107 O O . LYS A 1 667 ? -3.275 -12.060 -12.471 1.00 45.66 667 LYS A O 1
ATOM 5112 N N . THR A 1 668 ? -3.383 -10.044 -11.497 1.00 46.50 668 THR A N 1
ATOM 5113 C CA . THR A 1 668 ? -2.583 -10.442 -10.330 1.00 46.50 668 THR A CA 1
ATOM 5114 C C . THR A 1 668 ? -3.454 -10.721 -9.116 1.00 46.50 668 THR A C 1
ATOM 5116 O O . THR A 1 668 ? -4.032 -9.805 -8.526 1.00 46.50 668 THR A O 1
ATOM 5119 N N . ASP A 1 669 ? -3.502 -11.995 -8.726 1.00 45.00 669 ASP A N 1
ATOM 5120 C CA . ASP A 1 669 ? -4.005 -12.399 -7.418 1.00 45.00 669 ASP A CA 1
ATOM 5121 C C . ASP A 1 669 ? -3.094 -11.839 -6.321 1.00 45.00 669 ASP A C 1
ATOM 5123 O O . ASP A 1 669 ? -1.865 -11.792 -6.451 1.00 45.00 669 ASP A O 1
ATOM 5127 N N . ARG A 1 670 ? -3.701 -11.372 -5.228 1.00 54.03 670 ARG A N 1
ATOM 5128 C CA . ARG A 1 670 ? -2.954 -10.834 -4.090 1.00 54.03 670 ARG A CA 1
ATOM 5129 C C . ARG A 1 670 ? -2.275 -11.958 -3.317 1.00 54.03 670 ARG A C 1
ATOM 5131 O O . ARG A 1 670 ? -2.915 -12.926 -2.921 1.00 54.03 670 ARG A O 1
ATOM 5138 N N . VAL A 1 671 ? -0.988 -11.774 -3.032 1.00 46.81 671 VAL A N 1
ATOM 5139 C CA . VAL A 1 671 ? -0.236 -12.633 -2.111 1.00 46.81 671 VAL A CA 1
ATOM 5140 C C . VAL A 1 671 ? -0.738 -12.380 -0.690 1.00 46.81 671 VAL A C 1
ATOM 5142 O O . VAL A 1 671 ? -0.602 -11.272 -0.166 1.00 46.81 671 VAL A O 1
ATOM 5145 N N . THR A 1 672 ? -1.301 -13.401 -0.047 1.00 47.44 672 THR A N 1
ATOM 5146 C CA . THR A 1 672 ? -1.588 -13.391 1.389 1.00 47.44 672 THR A CA 1
ATOM 5147 C C . THR A 1 672 ? -0.273 -13.294 2.155 1.00 47.44 672 THR A C 1
ATOM 5149 O O . THR A 1 672 ? 0.559 -14.199 2.129 1.00 47.44 672 THR A O 1
ATOM 5152 N N . ARG A 1 673 ? -0.061 -12.163 2.827 1.00 51.59 673 ARG A N 1
ATOM 5153 C CA . ARG A 1 673 ? 1.065 -11.962 3.741 1.00 51.59 673 ARG A CA 1
ATOM 5154 C C . ARG A 1 673 ? 0.559 -12.176 5.160 1.00 51.59 673 ARG A C 1
ATOM 5156 O O . ARG A 1 673 ? -0.372 -11.497 5.573 1.00 51.59 673 ARG A O 1
ATOM 5163 N N . ASN A 1 674 ? 1.162 -13.109 5.890 1.00 49.22 674 ASN A N 1
ATOM 5164 C CA . ASN A 1 674 ? 0.852 -13.324 7.301 1.00 49.22 674 ASN A CA 1
ATOM 5165 C C . ASN A 1 674 ? 1.808 -12.491 8.155 1.00 49.22 674 ASN A C 1
ATOM 5167 O O . ASN A 1 674 ? 3.016 -12.732 8.145 1.00 49.22 674 ASN A O 1
ATOM 5171 N N . HIS A 1 675 ? 1.273 -11.525 8.903 1.00 53.81 675 HIS A N 1
ATOM 5172 C CA . HIS A 1 675 ? 1.996 -10.880 9.995 1.00 53.81 675 HIS A CA 1
ATOM 5173 C C . HIS A 1 675 ? 1.553 -11.469 11.340 1.00 53.81 675 HIS A C 1
ATOM 5175 O O . HIS A 1 675 ? 0.371 -11.722 11.547 1.00 53.81 675 HIS A O 1
ATOM 5181 N N . ALA A 1 676 ? 2.510 -11.725 12.233 1.00 54.78 676 ALA A N 1
ATOM 5182 C CA . ALA A 1 676 ? 2.353 -12.657 13.353 1.00 54.78 676 ALA A CA 1
ATOM 5183 C C . ALA A 1 676 ? 1.605 -12.115 14.591 1.00 54.78 676 ALA A C 1
ATOM 5185 O O . ALA A 1 676 ? 1.469 -12.852 15.560 1.00 54.78 676 ALA A O 1
ATOM 5186 N N . LYS A 1 677 ? 1.148 -10.854 14.603 1.00 73.31 677 LYS A N 1
ATOM 5187 C CA . LYS A 1 677 ? 0.475 -10.243 15.765 1.00 73.31 677 LYS A CA 1
ATOM 5188 C C . LYS A 1 677 ? -0.951 -9.821 15.420 1.00 73.31 677 LYS A C 1
ATOM 5190 O O . LYS A 1 677 ? -1.166 -8.716 14.938 1.00 73.31 677 LYS A O 1
ATOM 5195 N N . SER A 1 678 ? -1.906 -10.708 15.649 1.00 85.25 678 SER A N 1
ATOM 5196 C CA . SER A 1 678 ? -3.342 -10.463 15.479 1.00 85.25 678 SER A CA 1
ATOM 5197 C C . SER A 1 678 ? -4.136 -11.438 16.336 1.00 85.25 678 SER A C 1
ATOM 5199 O O . SER A 1 678 ? -3.567 -12.423 16.791 1.00 85.25 678 SER A O 1
ATOM 5201 N N . PHE A 1 679 ? -5.436 -11.214 16.464 1.00 89.44 679 PHE A N 1
ATOM 5202 C CA . PHE A 1 679 ? -6.379 -12.148 17.075 1.00 89.44 679 PHE A CA 1
ATOM 5203 C C . PHE A 1 679 ? -7.665 -12.213 16.247 1.00 89.44 679 PHE A C 1
ATOM 5205 O O . PHE A 1 679 ? -7.932 -11.320 15.445 1.00 89.44 679 PHE A O 1
ATOM 5212 N N . ASP A 1 680 ? -8.467 -13.252 16.431 1.00 91.31 680 ASP A N 1
ATOM 5213 C CA . ASP A 1 680 ? -9.848 -13.276 15.954 1.00 91.31 680 ASP A CA 1
ATOM 5214 C C . ASP A 1 680 ? -10.678 -12.363 16.857 1.00 91.31 680 ASP A C 1
ATOM 5216 O O . ASP A 1 680 ? -10.563 -12.460 18.075 1.00 91.31 680 ASP A O 1
ATOM 5220 N N . ALA A 1 681 ? -11.476 -11.458 16.288 1.00 93.56 681 ALA A N 1
ATOM 5221 C CA . ALA A 1 681 ? -12.163 -10.400 17.029 1.00 93.56 681 ALA A CA 1
ATOM 5222 C C . ALA A 1 681 ? -13.670 -10.412 16.748 1.00 93.56 681 ALA A C 1
ATOM 5224 O O . ALA A 1 681 ? -14.089 -10.260 15.599 1.00 93.56 681 ALA A O 1
ATOM 5225 N N . VAL A 1 682 ? -14.488 -10.560 17.795 1.00 93.75 682 VAL A N 1
ATOM 5226 C CA . VAL A 1 682 ? -15.956 -10.601 17.694 1.00 93.75 682 VAL A CA 1
ATOM 5227 C C . VAL A 1 682 ? -16.607 -9.744 18.782 1.00 93.75 682 VAL A C 1
ATOM 5229 O O . VAL A 1 682 ? -16.164 -9.735 19.930 1.00 93.75 682 VAL A O 1
ATOM 5232 N N . ILE A 1 683 ? -17.676 -9.027 18.423 1.00 93.19 683 ILE A N 1
ATOM 5233 C CA . ILE A 1 683 ? -18.620 -8.473 19.401 1.00 93.19 683 ILE A CA 1
ATOM 5234 C C . ILE A 1 683 ? -19.690 -9.534 19.648 1.00 93.19 683 ILE A C 1
ATOM 5236 O O . ILE A 1 683 ? -20.569 -9.725 18.808 1.00 93.19 683 ILE A O 1
ATOM 5240 N N . ASP A 1 684 ? -19.590 -10.237 20.771 1.00 93.75 684 ASP A N 1
ATOM 5241 C CA . ASP A 1 684 ? -20.574 -11.240 21.163 1.00 93.75 684 ASP A CA 1
ATOM 5242 C C . ASP A 1 684 ? -21.801 -10.578 21.810 1.00 93.75 684 ASP A C 1
ATOM 5244 O O . ASP A 1 684 ? -21.713 -9.530 22.467 1.00 93.75 684 ASP A O 1
ATOM 5248 N N . GLY A 1 685 ? -22.957 -11.192 21.577 1.00 92.19 685 GLY A N 1
ATOM 5249 C CA . GLY A 1 685 ? -24.254 -10.751 22.061 1.00 92.19 685 GLY A CA 1
ATOM 5250 C C . GLY A 1 685 ? -24.531 -11.207 23.492 1.00 92.19 685 GLY A C 1
ATOM 5251 O O . GLY A 1 685 ? -23.655 -11.252 24.352 1.00 92.19 685 GLY A O 1
ATOM 5252 N N . PHE A 1 686 ? -25.796 -11.525 23.766 1.00 94.75 686 PHE A N 1
ATOM 5253 C CA . PHE A 1 686 ? -26.270 -11.801 25.127 1.00 94.75 686 PHE A CA 1
ATOM 5254 C C . PHE A 1 686 ? -26.686 -13.259 25.358 1.00 94.75 686 PHE A C 1
ATOM 5256 O O . PHE A 1 686 ? -27.222 -13.571 26.419 1.00 94.75 686 PHE A O 1
ATOM 5263 N N . ASP A 1 687 ? -26.437 -14.152 24.396 1.00 91.56 687 ASP A N 1
ATOM 5264 C CA . ASP A 1 687 ? -26.899 -15.547 24.451 1.00 91.56 687 ASP A CA 1
ATOM 5265 C C . ASP A 1 687 ? -26.261 -16.329 25.610 1.00 91.56 687 ASP A C 1
ATOM 5267 O O . ASP A 1 687 ? -26.922 -17.143 26.254 1.00 91.56 687 ASP A O 1
ATOM 5271 N N . ASN A 1 688 ? -25.005 -16.016 25.943 1.00 93.31 688 ASN A N 1
ATOM 5272 C CA . ASN A 1 688 ? -24.266 -16.629 27.052 1.00 93.31 688 ASN A CA 1
ATOM 5273 C C . ASN A 1 688 ? -24.299 -15.787 28.342 1.00 93.31 688 ASN A C 1
ATOM 5275 O O . ASN A 1 688 ? -23.452 -15.957 29.224 1.00 93.31 688 ASN A O 1
ATOM 5279 N N . VAL A 1 689 ? -25.253 -14.854 28.464 1.00 96.88 689 VAL A N 1
ATOM 5280 C CA . VAL A 1 689 ? -25.385 -13.969 29.630 1.00 96.88 689 VAL A CA 1
ATOM 5281 C C . VAL A 1 689 ? -26.501 -14.445 30.548 1.00 96.88 689 VAL A C 1
ATOM 5283 O O . VAL A 1 689 ? -27.676 -14.507 30.185 1.00 96.88 689 VAL A O 1
ATOM 5286 N N . LYS A 1 690 ? -26.154 -14.676 31.810 1.00 97.19 690 LYS A N 1
ATOM 5287 C CA . LYS A 1 690 ? -27.110 -14.871 32.893 1.00 97.19 690 LYS A CA 1
ATOM 5288 C C . LYS A 1 690 ? -27.445 -13.525 33.530 1.00 97.19 690 LYS A C 1
ATOM 5290 O O . LYS A 1 690 ? -26.674 -12.990 34.329 1.00 97.19 690 LYS A O 1
ATOM 5295 N N . LEU A 1 691 ? -28.622 -12.996 33.200 1.00 95.56 691 LEU A N 1
ATOM 5296 C CA . LEU A 1 691 ? -29.142 -11.772 33.809 1.00 95.56 691 LEU A CA 1
ATOM 5297 C C . LEU A 1 691 ? -29.576 -12.031 35.258 1.00 95.56 691 LEU A C 1
ATOM 5299 O O . LEU A 1 691 ? -30.437 -12.875 35.519 1.00 95.56 691 LEU A O 1
ATOM 5303 N N . GLY A 1 692 ? -28.981 -11.312 36.210 1.00 93.25 692 GLY A N 1
ATOM 5304 C CA . GLY A 1 692 ? -29.436 -11.301 37.597 1.00 93.25 692 GLY A CA 1
ATOM 5305 C C . GLY A 1 692 ? -30.604 -10.341 37.828 1.00 93.25 692 GLY A C 1
ATOM 5306 O O . GLY A 1 692 ? -30.976 -9.540 36.968 1.00 93.25 692 GLY A O 1
ATOM 5307 N N . ALA A 1 693 ? -31.181 -10.397 39.031 1.00 93.50 693 ALA A N 1
ATOM 5308 C CA . ALA A 1 693 ? -32.234 -9.468 39.432 1.00 93.50 693 ALA A CA 1
ATOM 5309 C C . ALA A 1 693 ? -31.748 -8.008 39.326 1.00 93.50 693 ALA A C 1
ATOM 5311 O O . ALA A 1 693 ? -30.672 -7.673 39.822 1.00 93.50 693 ALA A O 1
ATOM 5312 N N . GLY A 1 694 ? -32.551 -7.150 38.688 1.00 95.38 694 GLY A N 1
ATOM 5313 C CA . GLY A 1 694 ? -32.229 -5.736 38.451 1.00 95.38 694 GLY A CA 1
ATOM 5314 C C . GLY A 1 694 ? -31.630 -5.428 37.072 1.00 95.38 694 GLY A C 1
ATOM 5315 O O . GLY A 1 694 ? -31.501 -4.248 36.741 1.00 95.38 694 GLY A O 1
ATOM 5316 N N . TRP A 1 695 ? -31.318 -6.452 36.269 1.00 97.75 695 TRP A N 1
ATOM 5317 C CA . TRP A 1 695 ? -30.925 -6.316 34.865 1.00 97.75 695 TRP A CA 1
ATOM 5318 C C . TRP A 1 695 ? -32.073 -6.665 33.916 1.00 97.75 695 TRP A C 1
ATOM 5320 O O . TRP A 1 695 ? -32.830 -7.605 34.160 1.00 97.75 695 TRP A O 1
ATOM 5330 N N . SER A 1 696 ? -32.150 -5.942 32.802 1.00 97.19 696 SER A N 1
ATOM 5331 C CA . SER A 1 696 ? -33.101 -6.192 31.715 1.00 97.19 696 SER A CA 1
ATOM 5332 C C . SER A 1 696 ? -32.386 -6.190 30.369 1.00 97.19 696 SER A C 1
ATOM 5334 O O . SER A 1 696 ? -31.492 -5.371 30.156 1.00 97.19 696 SER A O 1
ATOM 5336 N N . LYS A 1 697 ? -32.815 -7.061 29.450 1.00 96.38 697 LYS A N 1
ATOM 5337 C CA . LYS A 1 697 ? -32.474 -6.967 28.025 1.00 96.38 697 LYS A CA 1
ATOM 5338 C C . LYS A 1 697 ? -33.534 -6.135 27.309 1.00 96.38 697 LYS A C 1
ATOM 5340 O O . LYS A 1 697 ? -34.724 -6.323 27.555 1.00 96.38 697 LYS A O 1
ATOM 5345 N N . ILE A 1 698 ? -33.091 -5.234 26.446 1.00 95.62 698 ILE A N 1
ATOM 5346 C CA . ILE A 1 698 ? -33.925 -4.412 25.577 1.00 95.62 698 ILE A CA 1
ATOM 5347 C C . ILE A 1 698 ? -33.572 -4.774 24.134 1.00 95.62 698 ILE A C 1
ATOM 5349 O O . ILE A 1 698 ? -32.418 -4.632 23.732 1.00 95.62 698 ILE A O 1
ATOM 5353 N N . ASP A 1 699 ? -34.551 -5.253 23.367 1.00 92.50 699 ASP A N 1
ATOM 5354 C CA . ASP A 1 699 ? -34.391 -5.614 21.950 1.00 92.50 699 ASP A CA 1
ATOM 5355 C C . ASP A 1 699 ? -34.605 -4.382 21.051 1.00 92.50 699 ASP A C 1
ATOM 5357 O O . ASP A 1 699 ? -35.483 -4.343 20.190 1.00 92.50 699 ASP A O 1
ATOM 5361 N N . GLU A 1 700 ? -33.824 -3.334 21.319 1.00 89.00 700 GLU A N 1
ATOM 5362 C CA . GLU A 1 700 ? -33.786 -2.092 20.550 1.00 89.00 700 GLU A CA 1
ATOM 5363 C C . GLU A 1 700 ? -32.334 -1.636 20.377 1.00 89.00 700 GLU A C 1
ATOM 5365 O O . GLU A 1 700 ? -31.474 -1.900 21.222 1.00 89.00 700 GLU A O 1
ATOM 5370 N N . SER A 1 701 ? -32.071 -0.904 19.295 1.00 81.81 701 SER A N 1
ATOM 5371 C CA . SER A 1 701 ? -30.758 -0.315 19.050 1.00 81.81 701 SER A CA 1
ATOM 5372 C C . SER A 1 701 ? -30.473 0.834 20.013 1.00 81.81 701 SER A C 1
ATOM 5374 O O . SER A 1 701 ? -31.347 1.666 20.275 1.00 81.81 701 SER A O 1
ATOM 5376 N N . LEU A 1 702 ? -29.234 0.931 20.502 1.00 81.31 702 LEU A N 1
ATOM 5377 C CA . LEU A 1 702 ? -28.763 2.188 21.080 1.00 81.31 702 LEU A CA 1
ATOM 5378 C C . LEU A 1 702 ? -28.527 3.147 19.907 1.00 81.31 702 LEU A C 1
ATOM 5380 O O . LEU A 1 702 ? -27.862 2.801 18.936 1.00 81.31 702 LEU A O 1
ATOM 5384 N N . SER A 1 703 ? -29.108 4.346 19.971 1.00 58.34 703 SER A N 1
ATOM 5385 C CA . SER A 1 703 ? -29.267 5.247 18.811 1.00 58.34 703 SER A CA 1
ATOM 5386 C C . SER A 1 703 ? -27.975 5.623 18.058 1.00 58.34 703 SER A C 1
ATOM 5388 O O . SER A 1 703 ? -28.047 6.142 16.946 1.00 58.34 703 SER A O 1
ATOM 5390 N N . THR A 1 704 ? -26.805 5.328 18.629 1.00 58.50 704 THR A N 1
ATOM 5391 C CA . THR A 1 704 ? -25.466 5.639 18.112 1.00 58.50 704 THR A CA 1
ATOM 5392 C C . THR A 1 704 ? -24.545 4.410 17.978 1.00 58.50 704 THR A C 1
ATOM 5394 O O . THR A 1 704 ? -23.343 4.573 17.765 1.00 58.50 704 THR A O 1
ATOM 5397 N N . SER A 1 705 ? -25.063 3.178 18.112 1.00 62.47 705 SER A N 1
ATOM 5398 C CA . SER A 1 705 ? -24.237 1.973 18.311 1.00 62.47 705 SER A CA 1
ATOM 5399 C C . SER A 1 705 ? -24.188 0.966 17.164 1.00 62.47 705 SER A C 1
ATOM 5401 O O . SER A 1 705 ? -23.262 0.160 17.102 1.00 62.47 705 SER A O 1
ATOM 5403 N N . GLY A 1 706 ? -25.197 0.931 16.291 1.00 65.00 706 GLY A N 1
ATOM 5404 C CA . GLY A 1 706 ? -25.348 -0.194 15.360 1.00 65.00 706 GLY A CA 1
ATOM 5405 C C . GLY A 1 706 ? -25.531 -1.550 16.067 1.00 65.00 706 GLY A C 1
ATOM 5406 O O . GLY A 1 706 ? -25.203 -2.587 15.495 1.00 65.00 706 GLY A O 1
ATOM 5407 N N . THR A 1 707 ? -26.013 -1.551 17.317 1.00 78.50 707 THR A N 1
ATOM 5408 C CA . THR A 1 707 ? -26.429 -2.763 18.041 1.00 78.50 707 THR A CA 1
ATOM 5409 C C . THR A 1 707 ? -27.899 -3.056 17.772 1.00 78.50 707 THR A C 1
ATOM 5411 O O . THR A 1 707 ? -28.679 -2.136 17.549 1.00 78.50 707 THR A O 1
ATOM 5414 N N . ASP A 1 708 ? -28.293 -4.325 17.849 1.00 84.88 708 ASP A N 1
ATOM 5415 C CA . ASP A 1 708 ? -29.698 -4.742 17.700 1.00 84.88 708 ASP A CA 1
ATOM 5416 C C . ASP A 1 708 ? -30.423 -4.855 19.052 1.00 84.88 708 ASP A C 1
ATOM 5418 O O . ASP A 1 708 ? -31.648 -4.887 19.126 1.00 84.88 708 ASP A O 1
ATOM 5422 N N . SER A 1 709 ? -29.655 -4.939 20.138 1.00 92.44 709 SER A N 1
ATOM 5423 C CA . SER A 1 709 ? -30.150 -5.005 21.511 1.00 92.44 709 SER A CA 1
ATOM 5424 C C . SER A 1 709 ? -29.102 -4.465 22.486 1.00 92.44 709 SER A C 1
ATOM 5426 O O . SER A 1 709 ? -27.945 -4.241 22.115 1.00 92.44 709 SER A O 1
ATOM 5428 N N . TYR A 1 710 ? -29.495 -4.255 23.739 1.00 95.25 710 TYR A N 1
ATOM 5429 C CA . TYR A 1 710 ? -28.584 -3.957 24.844 1.00 95.25 710 TYR A CA 1
ATOM 5430 C C . TYR A 1 710 ? -29.123 -4.506 26.167 1.00 95.25 710 TYR A C 1
ATOM 5432 O O . TYR A 1 710 ? -30.323 -4.737 26.325 1.00 95.25 710 TYR A O 1
ATOM 5440 N N . ILE A 1 711 ? -28.243 -4.684 27.151 1.00 96.75 711 ILE A N 1
ATOM 5441 C CA . ILE A 1 711 ? -28.628 -4.991 28.534 1.00 96.75 711 ILE A CA 1
ATOM 5442 C C . ILE A 1 711 ? -28.414 -3.770 29.422 1.00 96.75 711 ILE A C 1
ATOM 5444 O O . ILE A 1 711 ? -27.480 -2.991 29.220 1.00 96.75 711 ILE A O 1
ATOM 5448 N N . THR A 1 712 ? -29.283 -3.580 30.411 1.00 97.44 712 THR A N 1
ATOM 5449 C CA . THR A 1 712 ? -29.249 -2.395 31.268 1.00 97.44 712 THR A CA 1
ATOM 5450 C C . THR A 1 712 ? -29.632 -2.681 32.712 1.00 97.44 712 THR A C 1
ATOM 5452 O O . THR A 1 712 ? -30.485 -3.527 32.983 1.00 97.44 712 THR A O 1
ATOM 5455 N N . ALA A 1 713 ? -29.019 -1.940 33.634 1.00 97.88 713 ALA A N 1
ATOM 5456 C CA . ALA A 1 713 ? -29.364 -1.925 35.049 1.00 97.88 713 ALA A CA 1
ATOM 5457 C C . ALA A 1 713 ? -29.106 -0.548 35.670 1.00 97.88 713 ALA A C 1
ATOM 5459 O O . ALA A 1 713 ? -28.281 0.230 35.192 1.00 97.88 713 ALA A O 1
ATOM 5460 N N . ARG A 1 714 ? -29.819 -0.262 36.764 1.00 95.38 714 ARG A N 1
ATOM 5461 C CA . ARG A 1 714 ? -29.588 0.911 37.634 1.00 95.38 714 ARG A CA 1
ATOM 5462 C C . ARG A 1 714 ? -29.387 0.543 39.101 1.00 95.38 714 ARG A C 1
ATOM 5464 O O . ARG A 1 714 ? -28.827 1.324 39.859 1.00 95.38 714 ARG A O 1
ATOM 5471 N N . GLN A 1 715 ? -29.879 -0.621 39.522 1.00 96.50 715 GLN A N 1
ATOM 5472 C CA . GLN A 1 715 ? -29.862 -1.021 40.923 1.00 96.50 715 GLN A CA 1
ATOM 5473 C C . GLN A 1 715 ? -28.439 -1.379 41.361 1.00 96.50 715 GLN A C 1
ATOM 5475 O O . GLN A 1 715 ? -27.869 -2.354 40.879 1.00 96.50 715 GLN A O 1
ATOM 5480 N N . VAL A 1 716 ? -27.896 -0.622 42.317 1.00 96.56 716 VAL A N 1
ATOM 5481 C CA . VAL A 1 716 ? -26.595 -0.899 42.943 1.00 96.56 716 VAL A CA 1
ATOM 5482 C C . VAL A 1 716 ? -26.534 -2.348 43.433 1.00 96.56 716 VAL A C 1
ATOM 5484 O O . VAL A 1 716 ? -27.446 -2.834 44.104 1.00 96.56 716 VAL A O 1
ATOM 5487 N N . GLY A 1 717 ? -25.446 -3.037 43.094 1.00 96.69 717 GLY A N 1
ATOM 5488 C CA . GLY A 1 717 ? -25.214 -4.437 43.439 1.00 96.69 717 GLY A CA 1
ATOM 5489 C C . GLY A 1 717 ? -25.892 -5.459 42.521 1.00 96.69 717 GLY A C 1
ATOM 5490 O O . GLY A 1 717 ? -25.599 -6.644 42.668 1.00 96.69 717 GLY A O 1
ATOM 5491 N N . ALA A 1 718 ? -26.743 -5.045 41.572 1.00 97.75 718 ALA A N 1
ATOM 5492 C CA . ALA A 1 718 ? -27.286 -5.950 40.559 1.00 97.75 718 ALA A CA 1
ATOM 5493 C C . ALA A 1 718 ? -26.147 -6.536 39.713 1.00 97.75 718 ALA A C 1
ATOM 5495 O O . ALA A 1 718 ? -25.289 -5.792 39.236 1.00 97.75 718 ALA A O 1
ATOM 5496 N N . GLU A 1 719 ? -26.153 -7.854 39.507 1.00 97.94 719 GLU A N 1
ATOM 5497 C CA . GLU A 1 719 ? -25.056 -8.604 38.882 1.00 97.94 719 GLU A CA 1
ATOM 5498 C C . GLU A 1 719 ? -25.504 -9.332 37.608 1.00 97.94 719 GLU A C 1
ATOM 5500 O O . GLU A 1 719 ? -26.619 -9.851 37.547 1.00 97.94 719 GLU A O 1
ATOM 5505 N N . ILE A 1 720 ? -24.607 -9.419 36.626 1.00 98.44 720 ILE A N 1
ATOM 5506 C CA . ILE A 1 720 ? -24.667 -10.382 35.520 1.00 98.44 720 ILE A CA 1
ATOM 5507 C C . ILE A 1 720 ? -23.443 -11.294 35.542 1.00 98.44 720 ILE A C 1
ATOM 5509 O O . ILE A 1 720 ? -22.376 -10.914 36.031 1.00 98.44 720 ILE A O 1
ATOM 5513 N N . GLU A 1 721 ? -23.603 -12.479 34.963 1.00 98.38 721 GLU A N 1
ATOM 5514 C CA . GLU A 1 721 ? -22.523 -13.425 34.690 1.00 98.38 721 GLU A CA 1
ATOM 5515 C C . GLU A 1 721 ? -22.520 -13.749 33.193 1.00 98.38 721 GLU A C 1
ATOM 5517 O O . GLU A 1 721 ? -23.573 -14.019 32.618 1.00 98.38 721 GLU A O 1
ATOM 5522 N N . TYR A 1 722 ? -21.352 -13.692 32.564 1.00 98.44 722 TYR A N 1
ATOM 5523 C CA . TYR A 1 722 ? -21.144 -13.954 31.145 1.00 98.44 722 TYR A CA 1
ATOM 5524 C C . TYR A 1 722 ? -20.027 -14.984 30.972 1.00 98.44 722 TYR A C 1
ATOM 5526 O O . TYR A 1 722 ? -18.956 -14.840 31.564 1.00 98.44 722 TYR A O 1
ATOM 5534 N N . VAL A 1 723 ? -20.281 -16.021 30.175 1.00 98.00 723 VAL A N 1
ATOM 5535 C CA . VAL A 1 723 ? -19.305 -17.075 29.866 1.00 98.00 723 VAL A CA 1
ATOM 5536 C C . VAL A 1 723 ? -18.818 -16.898 28.434 1.00 98.00 723 VAL A C 1
ATOM 5538 O O . VAL A 1 723 ? -19.631 -16.795 27.520 1.00 98.00 723 VAL A O 1
ATOM 5541 N N . PHE A 1 724 ? -17.500 -16.892 28.239 1.00 97.00 724 PHE A N 1
ATOM 5542 C CA . PHE A 1 724 ? -16.877 -16.737 26.924 1.00 97.00 724 PHE A CA 1
ATOM 5543 C C . PHE A 1 724 ? -15.700 -17.693 26.743 1.00 97.00 724 PHE A C 1
ATOM 5545 O O . PHE A 1 724 ? -15.168 -18.223 27.717 1.00 97.00 724 PHE A O 1
ATOM 5552 N N . VAL A 1 725 ? -15.298 -17.906 25.490 1.00 96.19 725 VAL A N 1
ATOM 5553 C CA . VAL A 1 725 ? -14.110 -18.687 25.122 1.00 96.19 725 VAL A CA 1
ATOM 5554 C C . VAL A 1 725 ? -13.157 -17.787 24.344 1.00 96.19 725 VAL A C 1
ATOM 5556 O O . VAL A 1 725 ? -13.560 -17.197 23.344 1.00 96.19 725 VAL A O 1
ATOM 5559 N N . GLY A 1 726 ? -11.912 -17.679 24.801 1.00 95.25 726 GLY A N 1
ATOM 5560 C CA . GLY A 1 726 ? -10.888 -16.821 24.200 1.00 95.25 726 GLY A CA 1
ATOM 5561 C C . GLY A 1 726 ? -9.962 -16.211 25.249 1.00 95.25 726 GLY A C 1
ATOM 5562 O O . GLY A 1 726 ? -10.208 -16.333 26.444 1.00 95.25 726 GLY A O 1
ATOM 5563 N N . ASN A 1 727 ? -8.913 -15.525 24.799 1.00 95.44 727 ASN A N 1
ATOM 5564 C CA . ASN A 1 727 ? -7.878 -14.957 25.668 1.00 95.44 727 ASN A CA 1
ATOM 5565 C C . ASN A 1 727 ? -7.951 -13.425 25.833 1.00 95.44 727 ASN A C 1
ATOM 5567 O O . ASN A 1 727 ? -7.121 -12.824 26.522 1.00 95.44 727 ASN A O 1
ATOM 5571 N N . ILE A 1 728 ? -8.951 -12.775 25.230 1.00 97.19 728 ILE A N 1
ATOM 5572 C CA . ILE A 1 728 ? -9.216 -11.334 25.343 1.00 97.19 728 ILE A CA 1
ATOM 5573 C C . ILE A 1 728 ? -10.700 -11.120 25.654 1.00 97.19 728 ILE A C 1
ATOM 5575 O O . ILE A 1 728 ? -11.564 -11.720 25.013 1.00 97.19 728 ILE A O 1
ATOM 5579 N N . ILE A 1 729 ? -10.995 -10.228 26.605 1.00 97.81 729 ILE A N 1
ATOM 5580 C CA . ILE A 1 729 ? -12.363 -9.840 26.966 1.00 97.81 729 ILE A CA 1
ATOM 5581 C C . ILE A 1 729 ? -12.479 -8.336 27.199 1.00 97.81 729 ILE A C 1
ATOM 5583 O O . ILE A 1 729 ? -11.640 -7.719 27.857 1.00 97.81 729 ILE A O 1
ATOM 5587 N N . GLY A 1 730 ? -13.553 -7.743 26.696 1.00 97.44 730 GLY A N 1
ATOM 5588 C CA . GLY A 1 730 ? -13.864 -6.329 26.826 1.00 97.44 730 GLY A CA 1
ATOM 5589 C C . GLY A 1 730 ? -15.359 -6.034 26.793 1.00 97.44 730 GLY A C 1
ATOM 5590 O O . GLY A 1 730 ? -16.190 -6.936 26.686 1.00 97.44 730 GLY A O 1
ATOM 5591 N N . LEU A 1 731 ? -15.697 -4.751 26.875 1.00 96.44 731 LEU A N 1
ATOM 5592 C CA . LEU A 1 731 ? -17.066 -4.249 26.826 1.00 96.44 731 LEU A CA 1
ATOM 5593 C C . LEU A 1 731 ? -17.252 -3.285 25.671 1.00 96.44 731 LEU A C 1
ATOM 5595 O O . LEU A 1 731 ? -16.425 -2.400 25.462 1.00 96.44 731 LEU A O 1
ATOM 5599 N N . TYR A 1 732 ? -18.391 -3.425 25.003 1.00 94.12 732 TYR A N 1
ATOM 5600 C CA . TYR A 1 732 ? -18.965 -2.421 24.127 1.00 94.12 732 TYR A CA 1
ATOM 5601 C C . TYR A 1 732 ? -20.202 -1.844 24.820 1.00 94.12 732 TYR A C 1
ATOM 5603 O O . TYR A 1 732 ? -21.176 -2.562 25.048 1.00 94.12 732 TYR A O 1
ATOM 5611 N N . TYR A 1 733 ? -20.156 -0.584 25.247 1.00 93.38 733 TYR A N 1
ATOM 5612 C CA . TYR A 1 733 ? -21.137 -0.009 26.177 1.00 93.38 733 TYR A CA 1
ATOM 5613 C C . TYR A 1 733 ? -21.471 1.445 25.842 1.00 93.38 733 TYR A C 1
ATOM 5615 O O . TYR A 1 733 ? -20.719 2.102 25.132 1.00 93.38 733 TYR A O 1
ATOM 5623 N N . GLU A 1 734 ? -22.598 1.947 26.344 1.00 91.50 734 GLU A N 1
ATOM 5624 C CA . GLU A 1 734 ? -22.988 3.351 26.181 1.00 91.50 734 GLU A CA 1
ATOM 5625 C C . GLU A 1 734 ? -22.508 4.193 27.365 1.00 91.50 734 GLU A C 1
ATOM 5627 O O . GLU A 1 734 ? -22.716 3.842 28.530 1.00 91.50 734 GLU A O 1
ATOM 5632 N N . SER A 1 735 ? -21.920 5.337 27.041 1.00 90.81 735 SER A N 1
ATOM 5633 C CA . SER A 1 735 ? -21.528 6.398 27.954 1.00 90.81 735 SER A CA 1
ATOM 5634 C C . SER A 1 735 ? -22.484 7.581 27.782 1.00 90.81 735 SER A C 1
ATOM 5636 O O . SER A 1 735 ? -22.742 8.016 26.662 1.00 90.81 735 SER A O 1
ATOM 5638 N N . ASN A 1 736 ? -23.074 8.079 28.871 1.00 90.31 736 ASN A N 1
ATOM 5639 C CA . ASN A 1 736 ? -24.059 9.166 28.849 1.00 90.31 736 ASN A CA 1
ATOM 5640 C C . ASN A 1 736 ? -24.104 9.910 30.205 1.00 90.31 736 ASN A C 1
ATOM 5642 O O . ASN A 1 736 ? -23.508 9.451 31.186 1.00 90.31 736 ASN A O 1
ATOM 5646 N N . PRO A 1 737 ? -24.871 11.016 30.341 1.00 92.00 737 PRO A N 1
ATOM 5647 C CA . PRO A 1 737 ? -24.888 11.798 31.577 1.00 92.00 737 PRO A CA 1
ATOM 5648 C C . PRO A 1 737 ? -25.404 11.053 32.812 1.00 92.00 737 PRO A C 1
ATOM 5650 O O . PRO A 1 737 ? -25.351 11.602 33.905 1.00 92.00 737 PRO A O 1
ATOM 5653 N N . LYS A 1 738 ? -25.981 9.857 32.664 1.00 94.00 738 LYS A N 1
ATOM 5654 C CA . LYS A 1 738 ? -26.497 9.001 33.741 1.00 94.00 738 LYS A CA 1
ATOM 5655 C C . LYS A 1 738 ? -25.588 7.793 34.014 1.00 94.00 738 LYS A C 1
ATOM 5657 O O . LYS A 1 738 ? -25.968 6.980 34.852 1.00 94.00 738 LYS A O 1
ATOM 5662 N N . SER A 1 739 ? -24.451 7.657 33.328 1.00 94.75 739 SER A N 1
ATOM 5663 C CA . SER A 1 739 ? -23.558 6.500 33.445 1.00 94.75 739 SER A CA 1
ATOM 5664 C C . SER A 1 739 ? -22.971 6.328 34.848 1.00 94.75 739 SER A C 1
ATOM 5666 O O . SER A 1 739 ? -22.470 7.281 35.443 1.00 94.75 739 SER A O 1
ATOM 5668 N N . GLY A 1 740 ? -23.020 5.097 35.363 1.00 96.25 740 GLY A N 1
ATOM 5669 C CA . GLY A 1 740 ? -22.417 4.701 36.640 1.00 96.25 740 GLY A CA 1
ATOM 5670 C C . GLY A 1 740 ? -21.050 4.032 36.506 1.00 96.25 740 GLY A C 1
ATOM 5671 O O . GLY A 1 740 ? -20.550 3.808 35.403 1.00 96.25 740 GLY A O 1
ATOM 5672 N N . ASP A 1 741 ? -20.461 3.640 37.634 1.00 97.62 741 ASP A N 1
ATOM 5673 C CA . ASP A 1 741 ? -19.311 2.734 37.616 1.00 97.62 741 ASP A CA 1
ATOM 5674 C C . ASP A 1 741 ? -19.776 1.271 37.671 1.00 97.62 741 ASP A C 1
ATOM 5676 O O . ASP A 1 741 ? -20.828 0.941 38.234 1.00 97.62 741 ASP A O 1
ATOM 5680 N N . ILE A 1 742 ? -18.962 0.373 37.123 1.00 98.38 742 ILE A N 1
ATOM 5681 C CA . ILE A 1 742 ? -19.118 -1.070 37.286 1.00 98.38 742 ILE A CA 1
ATOM 5682 C C . ILE A 1 742 ? -18.001 -1.648 38.148 1.00 98.38 742 ILE A C 1
ATOM 5684 O O . ILE A 1 742 ? -16.869 -1.169 38.144 1.00 98.38 742 ILE A O 1
ATOM 5688 N N . LEU A 1 743 ? -18.309 -2.746 38.834 1.00 98.50 743 LEU A N 1
ATOM 5689 C CA . LEU A 1 743 ? -17.311 -3.652 39.390 1.00 98.50 743 LEU A CA 1
ATOM 5690 C C . LEU A 1 743 ? -17.281 -4.915 38.536 1.00 98.50 743 LEU A C 1
ATOM 5692 O O . LEU A 1 743 ? -18.322 -5.553 38.378 1.00 98.50 743 LEU A O 1
ATOM 5696 N N . TYR A 1 744 ? -16.115 -5.315 38.036 1.00 98.56 744 TYR A N 1
ATOM 5697 C CA . TYR A 1 744 ? -15.972 -6.529 37.235 1.00 98.56 744 TYR A CA 1
ATOM 5698 C C . TYR A 1 744 ? -14.949 -7.510 37.816 1.00 98.56 744 TYR A C 1
ATOM 5700 O O . TYR A 1 744 ? -13.955 -7.104 38.414 1.00 98.56 744 TYR A O 1
ATOM 5708 N N . SER A 1 745 ? -15.198 -8.806 37.647 1.00 98.50 745 SER A N 1
ATOM 5709 C CA . SER A 1 745 ? -14.319 -9.904 38.067 1.00 98.50 745 SER A CA 1
ATOM 5710 C C . SER A 1 745 ? -14.219 -10.934 36.945 1.00 98.50 745 SER A C 1
ATOM 5712 O O . SER A 1 745 ? -15.225 -11.254 36.316 1.00 98.50 745 SER A O 1
ATOM 5714 N N . ILE A 1 746 ? -13.009 -11.435 36.702 1.00 98.38 746 ILE A N 1
ATOM 5715 C CA . ILE A 1 746 ? -12.718 -12.494 35.730 1.00 98.38 746 ILE A CA 1
ATOM 5716 C C . ILE A 1 746 ? -12.282 -13.724 36.528 1.00 98.38 746 ILE A C 1
ATOM 5718 O O . ILE A 1 746 ? -11.449 -13.602 37.429 1.00 98.38 746 ILE A O 1
ATOM 5722 N N . ASP A 1 747 ? -12.901 -14.872 36.255 1.00 97.81 747 ASP A N 1
ATOM 5723 C CA . ASP A 1 747 ? -12.621 -16.182 36.866 1.00 97.81 747 ASP A CA 1
ATOM 5724 C C . ASP A 1 747 ? -12.611 -16.188 38.401 1.00 97.81 747 ASP A C 1
ATOM 5726 O O . ASP A 1 747 ? -11.829 -16.875 39.056 1.00 97.81 747 ASP A O 1
ATOM 5730 N N . GLY A 1 748 ? -13.496 -15.391 39.006 1.00 96.56 748 GLY A N 1
ATOM 5731 C CA . GLY A 1 748 ? -13.605 -15.284 40.463 1.00 96.56 748 GLY A CA 1
ATOM 5732 C C . GLY A 1 748 ? -12.468 -14.500 41.129 1.00 96.56 748 GLY A C 1
ATOM 5733 O O . GLY A 1 748 ? -12.378 -14.492 42.357 1.00 96.56 748 GLY A O 1
ATOM 5734 N N . GLY A 1 749 ? -11.625 -13.816 40.350 1.00 96.69 749 GLY A N 1
ATOM 5735 C CA . GLY A 1 749 ? -10.614 -12.894 40.858 1.00 96.69 749 GLY A CA 1
ATOM 5736 C C . GLY A 1 749 ? -11.207 -11.683 41.590 1.00 96.69 749 GLY A C 1
ATOM 5737 O O . GLY A 1 749 ? -12.422 -11.467 41.635 1.00 96.69 749 GLY A O 1
ATOM 5738 N N . ALA A 1 750 ? -10.338 -10.851 42.166 1.00 96.94 750 ALA A N 1
ATOM 5739 C CA . ALA A 1 750 ? -10.768 -9.637 42.859 1.00 96.94 750 ALA A CA 1
ATOM 5740 C C . ALA A 1 750 ? -11.531 -8.688 41.917 1.00 96.94 750 ALA A C 1
ATOM 5742 O O . ALA A 1 750 ? -11.124 -8.483 40.772 1.00 96.94 750 ALA A O 1
ATOM 5743 N N . TYR A 1 751 ? -12.618 -8.089 42.416 1.00 97.81 751 TYR A N 1
ATOM 5744 C CA . TYR A 1 751 ? -13.366 -7.099 41.644 1.00 97.81 751 TYR A CA 1
ATOM 5745 C C . TYR A 1 751 ? -12.510 -5.853 41.399 1.00 97.81 751 TYR A C 1
ATOM 5747 O O . TYR A 1 751 ? -11.949 -5.275 42.332 1.00 97.81 751 TYR A O 1
ATOM 5755 N N . LYS A 1 752 ? -12.460 -5.425 40.141 1.00 98.00 752 LYS A N 1
ATOM 5756 C CA . LYS A 1 752 ? -11.863 -4.170 39.686 1.00 98.00 752 LYS A CA 1
ATOM 5757 C C . LYS A 1 752 ? -12.975 -3.177 39.362 1.00 98.00 752 LYS A C 1
ATOM 5759 O O . LYS A 1 752 ? -14.049 -3.586 38.930 1.00 98.00 752 LYS A O 1
ATOM 5764 N N . SER A 1 753 ? -12.721 -1.889 39.571 1.00 97.06 753 SER A N 1
ATOM 5765 C CA . SER A 1 753 ? -13.670 -0.829 39.216 1.00 97.06 753 SER A CA 1
ATOM 5766 C C . SER A 1 753 ? -13.371 -0.285 37.821 1.00 97.06 753 SER A C 1
ATOM 5768 O O . SER A 1 753 ? -12.204 -0.132 37.460 1.00 97.06 753 SER A O 1
ATOM 5770 N N . LEU A 1 754 ? -14.414 0.018 37.055 1.00 96.81 754 LEU A N 1
ATOM 5771 C CA . LEU A 1 754 ? -14.340 0.738 35.788 1.00 96.81 754 LEU A CA 1
ATOM 5772 C C . LEU A 1 754 ? -15.451 1.788 35.770 1.00 96.81 754 LEU A C 1
ATOM 5774 O O . LEU A 1 754 ? -16.620 1.447 35.945 1.00 96.81 754 LEU A O 1
ATOM 5778 N N . SER A 1 755 ? -15.099 3.044 35.503 1.00 95.75 755 SER A N 1
ATOM 5779 C CA . SER A 1 755 ? -16.114 4.057 35.225 1.00 95.75 755 SER A CA 1
ATOM 5780 C C . SER A 1 755 ? -16.614 3.918 33.792 1.00 95.75 755 SER A C 1
ATOM 5782 O O . SER A 1 755 ? -15.810 3.862 32.863 1.00 95.75 755 SER A O 1
ATOM 5784 N N . THR A 1 756 ? -17.936 3.881 33.607 1.00 94.44 756 THR A N 1
ATOM 5785 C CA . THR A 1 756 ? -18.555 3.951 32.270 1.00 94.44 756 THR A CA 1
ATOM 5786 C C . THR A 1 756 ? -18.887 5.389 31.872 1.00 94.44 756 THR A C 1
ATOM 5788 O O . THR A 1 756 ? -19.711 5.604 30.993 1.00 94.44 756 THR A O 1
ATOM 5791 N N . PHE A 1 757 ? -18.272 6.364 32.550 1.00 93.50 757 PHE A N 1
ATOM 5792 C CA . PHE A 1 757 ? -18.399 7.794 32.303 1.00 93.50 757 PHE A CA 1
ATOM 5793 C C . PHE A 1 757 ? -17.030 8.359 31.906 1.00 93.50 757 PHE A C 1
ATOM 5795 O O . PHE A 1 757 ? -16.069 8.296 32.673 1.00 93.50 757 PHE A O 1
ATOM 5802 N N . ASP A 1 758 ? -16.949 8.934 30.713 1.00 87.75 758 ASP A N 1
ATOM 5803 C CA . ASP A 1 758 ? -15.765 9.596 30.170 1.00 87.75 758 ASP A CA 1
ATOM 5804 C C . ASP A 1 758 ? -15.929 11.127 30.090 1.00 87.75 758 ASP A C 1
ATOM 5806 O O . ASP A 1 758 ? -16.967 11.696 30.432 1.00 87.75 758 ASP A O 1
ATOM 5810 N N . LYS A 1 759 ? -14.900 11.810 29.578 1.00 83.31 759 LYS A N 1
ATOM 5811 C CA . LYS A 1 759 ? -14.882 13.274 29.424 1.00 83.31 759 LYS A CA 1
ATOM 5812 C C . LYS A 1 759 ? -15.926 13.837 28.450 1.00 83.31 759 LYS A C 1
ATOM 5814 O O . LYS A 1 759 ? -16.031 15.048 28.336 1.00 83.31 759 LYS A O 1
ATOM 5819 N N . TYR A 1 760 ? -16.656 13.003 27.717 1.00 79.69 760 TYR A N 1
ATOM 5820 C CA . TYR A 1 760 ? -17.694 13.429 26.775 1.00 79.69 760 TYR A CA 1
ATOM 5821 C C . TYR A 1 760 ? -19.107 13.135 27.287 1.00 79.69 760 TYR A C 1
ATOM 5823 O O . TYR A 1 760 ? -20.088 13.686 26.787 1.00 79.69 760 TYR A O 1
ATOM 5831 N N . SER A 1 761 ? -19.205 12.322 28.335 1.00 84.50 761 SER A N 1
ATOM 5832 C CA . SER A 1 761 ? -20.459 11.791 28.862 1.00 84.50 761 SER A CA 1
ATOM 5833 C C . SER A 1 761 ? -21.397 12.854 29.411 1.00 84.50 761 SER A C 1
ATOM 5835 O O . SER A 1 761 ? -22.601 12.636 29.433 1.00 84.50 761 SER A O 1
ATOM 5837 N N . TYR A 1 762 ? -20.893 14.013 29.848 1.00 80.56 762 TYR A N 1
ATOM 5838 C CA . TYR A 1 762 ? -21.754 15.115 30.287 1.00 80.56 762 TYR A CA 1
ATOM 5839 C C . TYR A 1 762 ? -22.410 15.868 29.113 1.00 80.56 762 TYR A C 1
ATOM 5841 O O . TYR A 1 762 ? -23.427 16.536 29.326 1.00 80.56 762 TYR A O 1
ATOM 5849 N N . GLU A 1 763 ? -21.860 15.773 27.893 1.00 73.19 763 GLU A N 1
ATOM 5850 C CA . GLU A 1 763 ? -22.330 16.516 26.713 1.00 73.19 763 GLU A CA 1
ATOM 5851 C C . GLU A 1 763 ? -23.365 15.749 25.882 1.00 73.19 763 GLU A C 1
ATOM 5853 O O . GLU A 1 763 ? -24.317 16.363 25.393 1.00 73.19 763 GLU A O 1
ATOM 5858 N N . PHE A 1 764 ? -23.186 14.439 25.688 1.00 75.00 764 PHE A N 1
ATOM 5859 C CA . PHE A 1 764 ? -24.037 13.607 24.826 1.00 75.00 764 PHE A CA 1
ATOM 5860 C C . PHE A 1 764 ? -23.922 12.108 25.170 1.00 75.00 764 PHE A C 1
ATOM 5862 O O . PHE A 1 764 ? -23.169 11.720 26.059 1.00 75.00 764 PHE A O 1
ATOM 5869 N N . GLU A 1 765 ? -24.720 11.281 24.488 1.00 83.69 765 GLU A N 1
ATOM 5870 C CA . GLU A 1 765 ? -24.707 9.815 24.594 1.00 83.69 765 GLU A CA 1
ATOM 5871 C C . GLU A 1 765 ? -23.872 9.229 23.442 1.00 83.69 765 GLU A C 1
ATOM 5873 O O . GLU A 1 765 ? -24.086 9.586 22.279 1.00 83.69 765 GLU A O 1
ATOM 5878 N N . HIS A 1 766 ? -22.928 8.336 23.731 1.00 82.50 766 HIS A N 1
ATOM 5879 C CA . HIS A 1 766 ? -22.082 7.693 22.719 1.00 82.50 766 HIS A CA 1
ATOM 5880 C C . HIS A 1 766 ? -21.628 6.307 23.153 1.00 82.50 766 HIS A C 1
ATOM 5882 O O . HIS A 1 766 ? -21.637 5.963 24.332 1.00 82.50 766 HIS A O 1
ATOM 5888 N N . MET A 1 767 ? -21.205 5.506 22.181 1.00 87.69 767 MET A N 1
ATOM 5889 C CA . MET A 1 767 ? -20.639 4.197 22.465 1.00 87.69 767 MET A CA 1
ATOM 5890 C C . MET A 1 767 ? -19.151 4.276 22.785 1.00 87.69 767 MET A C 1
ATOM 5892 O O . MET A 1 767 ? -18.387 4.985 22.136 1.00 87.69 767 MET A O 1
ATOM 5896 N N . CYS A 1 768 ? -18.742 3.452 23.738 1.00 88.25 768 CYS A N 1
ATOM 5897 C CA . CYS A 1 768 ? -17.373 3.255 24.168 1.00 88.25 768 CYS A CA 1
ATOM 5898 C C . CYS A 1 768 ? -16.992 1.779 24.063 1.00 88.25 768 CYS A C 1
ATOM 5900 O O . CYS A 1 768 ? -17.837 0.879 24.088 1.00 88.25 768 CYS A O 1
ATOM 5902 N N . ALA A 1 769 ? -15.689 1.539 23.970 1.00 91.94 769 ALA A N 1
ATOM 5903 C CA . ALA A 1 769 ? -15.107 0.212 23.942 1.00 91.94 769 ALA A CA 1
ATOM 5904 C C . ALA A 1 769 ? -13.896 0.163 24.869 1.00 91.94 769 ALA A C 1
ATOM 5906 O O . ALA A 1 769 ? -13.055 1.060 24.838 1.00 91.94 769 ALA A O 1
ATOM 5907 N N . VAL A 1 770 ? -13.789 -0.893 25.672 1.00 94.31 770 VAL A N 1
ATOM 5908 C CA . VAL A 1 770 ? -12.648 -1.099 26.572 1.00 94.31 770 VAL A CA 1
ATOM 5909 C C . VAL A 1 770 ? -12.322 -2.579 26.686 1.00 94.31 770 VAL A C 1
ATOM 5911 O O . VAL A 1 770 ? -13.225 -3.408 26.768 1.00 94.31 770 VAL A O 1
ATOM 5914 N N . LEU A 1 771 ? -11.036 -2.919 26.722 1.00 96.06 771 LEU A N 1
ATOM 5915 C CA . LEU A 1 771 ? -10.587 -4.269 27.053 1.00 96.06 771 LEU A CA 1
ATOM 5916 C C . LEU A 1 771 ? -10.424 -4.377 28.574 1.00 96.06 771 LEU A C 1
ATOM 5918 O O . LEU A 1 771 ? -9.713 -3.584 29.188 1.00 96.06 771 LEU A O 1
ATOM 5922 N N . LEU A 1 772 ? -11.103 -5.346 29.186 1.00 97.44 772 LEU A N 1
ATOM 5923 C CA . LEU A 1 772 ? -11.039 -5.631 30.623 1.00 97.44 772 LEU A CA 1
ATOM 5924 C C . LEU A 1 772 ? -9.839 -6.524 30.968 1.00 97.44 772 LEU A C 1
ATOM 5926 O O . LEU A 1 772 ? -9.261 -6.403 32.051 1.00 97.44 772 LEU A O 1
ATOM 5930 N N . ALA A 1 773 ? -9.472 -7.420 30.051 1.00 96.12 773 ALA A N 1
ATOM 5931 C CA . ALA A 1 773 ? -8.249 -8.205 30.109 1.00 96.12 773 ALA A CA 1
ATOM 5932 C C . ALA A 1 773 ? -7.775 -8.598 28.705 1.00 96.12 773 ALA A C 1
ATOM 5934 O O . ALA A 1 773 ? -8.573 -8.800 27.788 1.00 96.12 773 ALA A O 1
ATOM 5935 N N . LYS A 1 774 ? -6.456 -8.732 28.583 1.00 93.62 774 LYS A N 1
ATOM 5936 C CA . LYS A 1 774 ? -5.752 -9.360 27.464 1.00 93.62 774 LYS A CA 1
ATOM 5937 C C . LYS A 1 774 ? -4.859 -10.458 28.038 1.00 93.62 774 LYS A C 1
ATOM 5939 O O . LYS A 1 774 ? -4.466 -10.361 29.202 1.00 93.62 774 LYS A O 1
ATOM 5944 N N . ASP A 1 775 ? -4.529 -11.443 27.210 1.00 91.75 775 ASP A N 1
ATOM 5945 C CA . ASP A 1 775 ? -3.585 -12.517 27.537 1.00 91.75 775 ASP A CA 1
ATOM 5946 C C . ASP A 1 775 ? -4.056 -13.415 28.701 1.00 91.75 775 ASP A C 1
ATOM 5948 O O . ASP A 1 775 ? -3.267 -13.796 29.566 1.00 91.75 775 ASP A O 1
ATOM 5952 N N . LEU A 1 776 ? -5.355 -13.741 28.738 1.00 96.00 776 LEU A N 1
ATOM 5953 C CA . LEU A 1 776 ? -5.864 -14.826 29.586 1.00 96.00 776 LEU A CA 1
ATOM 5954 C C . LEU A 1 776 ? -5.333 -16.183 29.084 1.00 96.00 776 LEU A C 1
ATOM 5956 O O . LEU A 1 776 ? -4.868 -16.291 27.950 1.00 96.00 776 LEU A O 1
ATOM 5960 N N . GLU A 1 777 ? -5.386 -17.217 29.927 1.00 94.94 777 GLU A N 1
ATOM 5961 C CA . GLU A 1 777 ? -5.105 -18.585 29.469 1.00 94.94 777 GLU A CA 1
ATOM 5962 C C . GLU A 1 777 ? -6.081 -18.984 28.353 1.00 94.94 777 GLU A C 1
ATOM 5964 O O . GLU A 1 777 ? -7.227 -18.561 28.363 1.00 94.94 777 GLU A O 1
ATOM 5969 N N . ASP A 1 778 ? -5.666 -19.798 27.383 1.00 93.31 778 ASP A N 1
ATOM 5970 C CA . ASP A 1 778 ? -6.593 -20.217 26.330 1.00 93.31 778 ASP A CA 1
ATOM 5971 C C . ASP A 1 778 ? -7.663 -21.154 26.909 1.00 93.31 778 ASP A C 1
ATOM 5973 O O . ASP A 1 778 ? -7.366 -22.255 27.385 1.00 93.31 778 ASP A O 1
ATOM 5977 N N . GLY A 1 779 ? -8.930 -20.747 26.848 1.00 94.88 779 GLY A N 1
ATOM 5978 C CA . GLY A 1 779 ? -10.020 -21.578 27.337 1.00 94.88 779 GLY A CA 1
ATOM 5979 C C . GLY A 1 779 ? -11.323 -20.830 27.562 1.00 94.88 779 GLY A C 1
ATOM 5980 O O . GLY A 1 779 ? -11.573 -19.767 26.995 1.00 94.88 779 GLY A O 1
ATOM 5981 N N . GLN A 1 780 ? -12.185 -21.453 28.364 1.00 97.50 780 GLN A N 1
ATOM 5982 C CA . GLN A 1 780 ? -13.449 -20.875 28.799 1.00 97.50 780 GLN A CA 1
ATOM 5983 C C . GLN A 1 780 ? -13.242 -20.066 30.082 1.00 97.50 780 GLN A C 1
ATOM 5985 O O . GLN A 1 780 ? -12.694 -20.582 31.054 1.00 97.50 780 GLN A O 1
ATOM 5990 N N . HIS A 1 781 ? -13.784 -18.853 30.110 1.00 98.25 781 HIS A N 1
ATOM 5991 C CA . HIS A 1 781 ? -13.698 -17.918 31.228 1.00 98.25 781 HIS A CA 1
ATOM 5992 C C . HIS A 1 781 ? -15.076 -17.426 31.657 1.00 98.25 781 HIS A C 1
ATOM 5994 O O . HIS A 1 781 ? -16.061 -17.519 30.919 1.00 98.25 781 HIS A O 1
ATOM 6000 N N . THR A 1 782 ? -15.147 -16.876 32.869 1.00 98.25 782 THR A N 1
ATOM 6001 C CA . THR A 1 782 ? -16.356 -16.241 33.406 1.00 98.25 782 THR A CA 1
ATOM 6002 C C . THR A 1 782 ? -16.093 -14.784 33.766 1.00 98.25 782 THR A C 1
ATOM 6004 O O . THR A 1 782 ? -15.246 -14.488 34.607 1.00 98.25 782 THR A O 1
ATOM 6007 N N . LEU A 1 783 ? -16.873 -13.871 33.187 1.00 98.56 783 LEU A N 1
ATOM 6008 C CA . LEU A 1 783 ? -16.922 -12.455 33.538 1.00 98.56 783 LEU A CA 1
ATOM 6009 C C . LEU A 1 783 ? -18.153 -12.171 34.406 1.00 98.56 783 LEU A C 1
ATOM 6011 O O . LEU A 1 783 ? -19.284 -12.451 34.013 1.00 98.56 783 LEU A O 1
ATOM 6015 N N . LYS A 1 784 ? -17.949 -11.558 35.571 1.00 98.62 784 LYS A N 1
ATOM 6016 C CA . LYS A 1 784 ? -19.021 -11.014 36.417 1.00 98.62 784 LYS A CA 1
ATOM 6017 C C . LYS A 1 784 ? -18.982 -9.505 36.408 1.00 98.62 784 LYS A C 1
ATOM 6019 O O . LYS A 1 784 ? -17.905 -8.940 36.571 1.00 98.62 784 LYS A O 1
ATOM 6024 N N . ILE A 1 785 ? -20.140 -8.862 36.285 1.00 98.56 785 ILE A N 1
ATOM 6025 C CA . ILE A 1 785 ? -20.272 -7.399 36.316 1.00 98.56 785 ILE A CA 1
ATOM 6026 C C . ILE A 1 785 ? -21.371 -7.005 37.294 1.00 98.56 785 ILE A C 1
ATOM 6028 O O . ILE A 1 785 ? -22.489 -7.505 37.198 1.00 98.5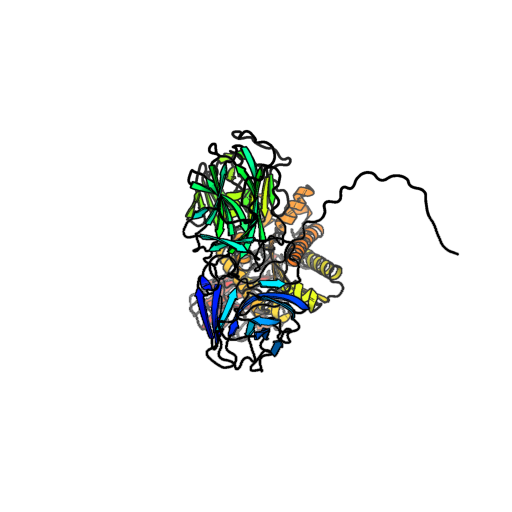6 785 ILE A O 1
ATOM 6032 N N . LYS A 1 786 ? -21.066 -6.071 38.198 1.00 97.94 786 LYS A N 1
ATOM 6033 C CA . LYS A 1 786 ? -22.014 -5.450 39.128 1.00 97.94 786 LYS A CA 1
ATOM 6034 C C . LYS A 1 786 ? -22.135 -3.957 38.878 1.00 97.94 786 LYS A C 1
ATOM 6036 O O . LYS A 1 786 ? -21.131 -3.299 38.620 1.00 97.94 786 LYS A O 1
ATOM 6041 N N . VAL A 1 787 ? -23.332 -3.413 39.084 1.00 98.12 787 VAL A N 1
ATOM 6042 C CA . VAL A 1 787 ? -23.519 -1.962 39.243 1.00 98.12 787 VAL A CA 1
ATOM 6043 C C . VAL A 1 787 ? -22.843 -1.527 40.546 1.00 98.12 787 VAL A C 1
ATOM 6045 O O . VAL A 1 787 ? -23.201 -2.018 41.623 1.00 98.12 787 VAL A O 1
ATOM 6048 N N . ALA A 1 788 ? -21.852 -0.640 40.467 1.00 97.44 788 ALA A N 1
ATOM 6049 C CA . ALA A 1 788 ? -21.166 -0.125 41.645 1.00 97.44 788 ALA A CA 1
ATOM 6050 C C . ALA A 1 788 ? -22.051 0.872 42.410 1.00 97.44 788 ALA A C 1
ATOM 6052 O O . ALA A 1 788 ? -23.000 1.440 41.874 1.00 97.44 788 ALA A O 1
ATOM 6053 N N . SER A 1 789 ? -21.720 1.120 43.678 1.00 95.62 789 SER A N 1
ATOM 6054 C CA . SER A 1 789 ? -22.315 2.224 44.443 1.00 95.62 789 SER A CA 1
ATOM 6055 C C . SER A 1 789 ? -21.692 3.585 44.109 1.00 95.62 789 SER A C 1
ATOM 6057 O O . SER A 1 789 ? -22.142 4.601 44.634 1.00 95.62 789 SER A O 1
ATOM 6059 N N . THR A 1 790 ? -20.629 3.602 43.301 1.00 95.31 790 THR A N 1
ATOM 6060 C CA . THR A 1 790 ? -19.904 4.801 42.874 1.00 95.31 790 THR A CA 1
ATOM 6061 C C . THR A 1 790 ? -20.278 5.190 41.445 1.00 95.31 790 THR A C 1
ATOM 6063 O O . THR A 1 790 ? -20.824 4.398 40.673 1.00 95.31 790 THR A O 1
ATOM 6066 N N . LYS A 1 791 ? -20.013 6.450 41.119 1.00 94.56 791 LYS A N 1
ATOM 6067 C CA . LYS A 1 791 ? -20.124 7.044 39.789 1.00 94.56 791 LYS A CA 1
ATOM 6068 C C . LYS A 1 791 ? -19.203 8.259 39.744 1.00 94.56 791 LYS A C 1
ATOM 6070 O O . LYS A 1 791 ? -18.851 8.792 40.801 1.00 94.56 791 LYS A O 1
ATOM 6075 N N . ASN A 1 792 ? -18.898 8.750 38.546 1.00 94.31 792 ASN A N 1
ATOM 6076 C CA . ASN A 1 792 ? -18.286 10.067 38.388 1.00 94.31 792 ASN A CA 1
ATOM 6077 C C . ASN A 1 792 ? -19.134 11.151 39.098 1.00 94.31 792 ASN A C 1
ATOM 6079 O O . ASN A 1 792 ? -20.367 11.069 39.138 1.00 94.31 792 ASN A O 1
ATOM 6083 N N . GLU A 1 793 ? -18.488 12.165 39.678 1.00 92.75 793 GLU A N 1
ATOM 6084 C CA . GLU A 1 793 ? -19.177 13.249 40.391 1.00 92.75 793 GLU A CA 1
ATOM 6085 C C . GLU A 1 793 ? -20.175 13.996 39.492 1.00 92.75 793 GLU A C 1
ATOM 6087 O O . GLU A 1 793 ? -21.261 14.356 39.952 1.00 92.75 793 GLU A O 1
ATOM 6092 N N . GLU A 1 794 ? -19.861 14.141 38.202 1.00 92.44 794 GLU A N 1
ATOM 6093 C CA . GLU A 1 794 ? -20.707 14.805 37.204 1.00 92.44 794 GLU A CA 1
ATOM 6094 C C . GLU A 1 794 ? -21.858 13.929 36.687 1.00 92.44 794 GLU A C 1
ATOM 6096 O O . GLU A 1 794 ? -22.830 14.438 36.118 1.00 92.44 794 GLU A O 1
ATOM 6101 N N . ALA A 1 795 ? -21.791 12.612 36.900 1.00 92.94 795 ALA A N 1
ATOM 6102 C CA . ALA A 1 795 ? -22.846 11.702 36.479 1.00 92.94 795 ALA A CA 1
ATOM 6103 C C . ALA A 1 795 ? -24.140 11.948 37.272 1.00 92.94 795 ALA A C 1
ATOM 6105 O O . ALA A 1 795 ? -24.135 12.227 38.470 1.00 92.94 795 ALA A O 1
ATOM 6106 N N . LYS A 1 796 ? -25.293 11.792 36.629 1.00 93.12 796 LYS A N 1
ATOM 6107 C CA . LYS A 1 796 ? -26.620 12.034 37.217 1.00 93.12 796 LYS A CA 1
ATOM 6108 C C . LYS A 1 796 ? -27.246 10.786 37.839 1.00 93.12 796 LYS A C 1
ATOM 6110 O O . LYS A 1 796 ? -28.256 10.912 38.523 1.00 93.12 796 LYS A O 1
ATOM 6115 N N . ASP A 1 797 ? -26.691 9.602 37.585 1.00 94.00 797 ASP A N 1
ATOM 6116 C CA . ASP A 1 797 ? -27.239 8.314 38.029 1.00 94.00 797 ASP A CA 1
ATOM 6117 C C . ASP A 1 797 ? -26.158 7.210 37.988 1.00 94.00 797 ASP A C 1
ATOM 6119 O O . ASP A 1 797 ? -25.007 7.491 37.663 1.00 94.00 797 ASP A O 1
ATOM 6123 N N . THR A 1 798 ? -26.521 5.968 38.319 1.00 95.12 798 THR A N 1
ATOM 6124 C CA . THR A 1 798 ? -25.684 4.759 38.210 1.00 95.12 798 THR A CA 1
ATOM 6125 C C . THR A 1 798 ? -26.158 3.827 37.085 1.00 95.12 798 THR A C 1
ATOM 6127 O O . THR A 1 798 ? -26.178 2.605 37.237 1.00 95.12 798 THR A O 1
ATOM 6130 N N . LEU A 1 799 ? -26.619 4.388 35.963 1.00 96.31 799 LEU A N 1
ATOM 6131 C CA . LEU A 1 799 ? -27.100 3.612 34.819 1.00 96.31 799 LEU A CA 1
ATOM 6132 C C . LEU A 1 799 ? -25.948 2.891 34.135 1.00 96.31 799 LEU A C 1
ATOM 6134 O O . LEU A 1 799 ? -24.969 3.522 33.759 1.00 96.31 799 LEU A O 1
ATOM 6138 N N . ILE A 1 800 ? -26.125 1.602 33.875 1.00 97.19 800 ILE A N 1
ATOM 6139 C CA . ILE A 1 800 ? -25.234 0.818 33.026 1.00 97.19 800 ILE A CA 1
ATOM 6140 C C . ILE A 1 800 ? -26.012 0.350 31.797 1.00 97.19 800 ILE A C 1
ATOM 6142 O O . ILE A 1 800 ? -27.157 -0.104 31.917 1.00 97.19 800 ILE A O 1
ATOM 6146 N N . ARG A 1 801 ? -25.401 0.467 30.616 1.00 95.38 801 ARG A N 1
ATOM 6147 C CA . ARG A 1 801 ? -25.929 -0.010 29.331 1.00 95.38 801 ARG A CA 1
ATOM 6148 C C . ARG A 1 801 ? -24.811 -0.665 28.532 1.00 95.38 801 ARG A C 1
ATOM 6150 O O . ARG A 1 801 ? -23.865 0.007 28.141 1.00 95.38 801 ARG A O 1
ATOM 6157 N N . ILE A 1 802 ? -24.918 -1.969 28.303 1.00 95.81 802 ILE A N 1
ATOM 6158 C CA . ILE A 1 802 ? -23.918 -2.764 27.579 1.00 95.81 802 ILE A CA 1
ATOM 6159 C C . ILE A 1 802 ? -24.548 -3.221 26.264 1.00 95.81 802 ILE A C 1
ATOM 6161 O O . ILE A 1 802 ? -25.601 -3.855 26.277 1.00 95.81 802 ILE A O 1
ATOM 6165 N N . GLY A 1 803 ? -23.909 -2.874 25.149 1.00 93.81 803 GLY A N 1
ATOM 6166 C CA . GLY A 1 803 ? -24.303 -3.240 23.788 1.00 93.81 803 GLY A CA 1
ATOM 6167 C C . GLY A 1 803 ? -23.674 -4.543 23.282 1.00 93.81 803 GLY A C 1
ATOM 6168 O O . GLY A 1 803 ? -24.157 -5.094 22.301 1.00 93.81 803 GLY A O 1
ATOM 6169 N N . GLY A 1 804 ? -22.633 -5.052 23.947 1.00 95.06 804 GLY A N 1
ATOM 6170 C CA . GLY A 1 804 ? -22.031 -6.356 23.656 1.00 95.06 804 GLY A CA 1
ATOM 6171 C C . GLY A 1 804 ? -20.712 -6.585 24.396 1.00 95.06 804 GLY A C 1
ATOM 6172 O O . GLY A 1 804 ? -20.217 -5.701 25.106 1.00 95.06 804 GLY A O 1
ATOM 6173 N N . PHE A 1 805 ? -20.129 -7.767 24.209 1.00 97.12 805 PHE A N 1
ATOM 6174 C CA . PHE A 1 805 ? -18.846 -8.161 24.794 1.00 97.12 805 PHE A CA 1
ATOM 6175 C C . PHE A 1 805 ? -17.787 -8.308 23.705 1.00 97.12 805 PHE A C 1
ATOM 6177 O O . PHE A 1 805 ? -18.005 -8.982 22.706 1.00 97.12 805 PHE A O 1
ATOM 6184 N N . LEU A 1 806 ? -16.627 -7.682 23.892 1.00 97.25 806 LEU A N 1
ATOM 6185 C CA . LEU A 1 806 ? -15.510 -7.789 22.953 1.00 97.25 806 LEU A CA 1
ATOM 6186 C C . LEU A 1 806 ? -14.736 -9.064 23.284 1.00 97.25 806 LEU A C 1
ATOM 6188 O O . LEU A 1 806 ? -14.042 -9.090 24.297 1.00 97.25 806 LEU A O 1
ATOM 6192 N N . VAL A 1 807 ? -14.865 -10.114 22.480 1.00 96.88 807 VAL A N 1
ATOM 6193 C CA . VAL A 1 807 ? -14.181 -11.396 22.700 1.00 96.88 807 VAL A CA 1
ATOM 6194 C C . VAL A 1 807 ? -13.112 -11.575 21.636 1.00 96.88 807 VAL A C 1
ATOM 6196 O O . VAL A 1 807 ? -13.391 -11.415 20.444 1.00 96.88 807 VAL A O 1
ATOM 6199 N N . GLY A 1 808 ? -11.888 -11.884 22.065 1.00 94.44 808 GLY A N 1
ATOM 6200 C CA . GLY A 1 808 ? -10.784 -12.148 21.152 1.00 94.44 808 GLY A CA 1
ATOM 6201 C C . GLY A 1 808 ? -10.015 -13.426 21.460 1.00 94.44 808 GLY A C 1
ATOM 6202 O O . GLY A 1 808 ? -9.943 -13.852 22.615 1.00 94.44 808 GLY A O 1
ATOM 6203 N N . ASN A 1 809 ? -9.442 -14.026 20.417 1.00 91.00 809 ASN A N 1
ATOM 6204 C CA . ASN A 1 809 ? -8.631 -15.238 20.510 1.00 91.00 809 ASN A CA 1
ATOM 6205 C C . ASN A 1 809 ? -7.387 -15.134 19.611 1.00 91.00 809 ASN A C 1
ATOM 6207 O O . ASN A 1 809 ? -7.523 -15.004 18.397 1.00 91.00 809 ASN A O 1
ATOM 6211 N N . LYS A 1 810 ? -6.193 -15.105 20.210 1.00 82.44 810 LYS A N 1
ATOM 6212 C CA . LYS A 1 810 ? -4.906 -14.973 19.492 1.00 82.44 810 LYS A CA 1
ATOM 6213 C C . LYS A 1 810 ? -4.522 -16.168 18.623 1.00 82.44 810 LYS A C 1
ATOM 6215 O O . LYS A 1 810 ? -4.794 -17.315 19.032 1.00 82.44 810 LYS A O 1
#

Foldseek 3Di:
DDDDDDDDDDDDDDPDDDPDPFDFDFPDDCQFCQPHCVQKDWDQKDWDWDQVLGPDDRIFIKIWRRAQLTWIKGDWDAADAQWKKKKKKWKAFAPPPAKKWKWKKKWDDQPDPDDIDIDIFDTDIHYNPDIDIDMDMDHDNDNHPGSIIMMTMDIHPSGDGGMMRIGNIGMGIPPPLPADDDDDDVQWFDDCFAQLDWCPQKDKDPPKDWIWDAPQGPPSHGIWIKIFADQFIKMWHKGFADAQWKKKWKKKKFFPDDWWKKWKWKADPVGDIDTAWIDTDPDRDIDMTIGMDHHQDPGRIITTMMDINDRGMMTMHRTTIGTDDDRDPQDAKDFDDDDPFAEAEQNRGDPWGWIFGSLFTKTQLQVLLVVLVWHWDDDPQWIWIAAQPWIWIAGAQDQWIQIVNDTDGFPGGWHQDPNGIIGRSQVSLVSNPAPHWGHNSGYIYTYNDDLAQALQQQLLCLPPVLEAEEEEEEAAADPQPPDDQVQVVLLQVLLQVVCCVVSVSHHYHYYYDYFYLDALQVLLQCQQVRCQVRVHQEYEYYRQQNCLVPALVRLLASVLSNVVSNCVSPVNHAYEYEYDDFPCQCVPAVVVPGGGNSVVSVSNNCVQQSHHYFHLVVLVVVVCVVVVHDQVVQADPVRRGDSNSSVSSSVRVVVSNVSNHVSHDNPDDGDDGDDPRYWHKHFAACPQKDFFPQKDKAQPDDPNQPFRIKMKGFDFFGKMKGKDFAFWKKFWWKAALQAAKKWKDKQPDHTDIDASHDPCRLRGIGIDMDIPDGGHDGTMMMMMMGQHPGHPPRRPGSMTMTRGMIHIHD